Protein 6RRR (pdb70)

Structure (mmCIF, N/CA/C/O backbone):
data_6RRR
#
_entry.id   6RRR
#
_cell.length_a   44.162
_cell.length_b   112.616
_cell.length_c   100.265
_cell.angle_alpha   90.000
_cell.angle_beta   92.710
_cell.angle_gamma   90.000
#
_symmetry.space_group_name_H-M   'P 1 21 1'
#
loop_
_entity.id
_entity.type
_entity.pdbx_description
1 polymer PvdP
2 non-polymer GLYCEROL
3 water water
#
loop_
_atom_site.group_PDB
_atom_site.id
_atom_site.type_symbol
_atom_site.label_atom_id
_atom_site.label_alt_id
_atom_site.label_comp_id
_atom_site.label_asym_id
_atom_site.label_entity_id
_atom_site.label_seq_id
_atom_site.pdbx_PDB_ins_code
_atom_site.Cartn_x
_atom_site.Cartn_y
_atom_site.Cartn_z
_atom_site.occupancy
_atom_site.B_iso_or_equiv
_atom_site.auth_seq_id
_atom_site.auth_comp_id
_atom_site.auth_asym_id
_atom_site.auth_atom_id
_atom_site.pdbx_PDB_model_num
ATOM 1 N N . PRO A 1 36 ? 12.115 -48.121 -4.141 1.00 63.29 36 PRO A N 1
ATOM 2 C CA . PRO A 1 36 ? 11.591 -47.063 -5.046 1.00 65.95 36 PRO A CA 1
ATOM 3 C C . PRO A 1 36 ? 10.545 -46.175 -4.337 1.00 63.41 36 PRO A C 1
ATOM 4 O O . PRO A 1 36 ? 9.624 -46.721 -3.759 1.00 74.70 36 PRO A O 1
ATOM 8 N N . GLN A 1 37 ? 10.721 -44.848 -4.368 1.00 51.23 37 GLN A N 1
ATOM 9 C CA . GLN A 1 37 ? 9.834 -43.872 -3.673 1.00 44.37 37 GLN A CA 1
ATOM 10 C C . GLN A 1 37 ? 8.764 -43.377 -4.644 1.00 42.87 37 GLN A C 1
ATOM 11 O O . GLN A 1 37 ? 9.109 -43.096 -5.776 1.00 38.79 37 GLN A O 1
ATOM 17 N N . THR A 1 38 ? 7.515 -43.246 -4.188 1.00 40.94 38 THR A N 1
ATOM 18 C CA . THR A 1 38 ? 6.418 -42.625 -4.972 1.00 36.56 38 THR A CA 1
ATOM 19 C C . THR A 1 38 ? 6.625 -41.114 -4.970 1.00 39.41 38 THR A C 1
ATOM 20 O O . THR A 1 38 ? 7.313 -40.576 -4.106 1.00 38.65 38 THR A O 1
ATOM 24 N N . PRO A 1 39 ? 6.004 -40.366 -5.905 1.00 38.18 39 PRO A N 1
ATOM 25 C CA . PRO A 1 39 ? 6.163 -38.911 -5.923 1.00 34.77 39 PRO A CA 1
ATOM 26 C C . PRO A 1 39 ? 5.679 -38.229 -4.628 1.00 34.69 39 PRO A C 1
ATOM 27 O O . PRO A 1 39 ? 4.727 -38.698 -4.000 1.00 32.33 39 PRO A O 1
ATOM 31 N N . ASP A 1 40 ? 6.290 -37.098 -4.292 1.00 33.79 40 ASP A N 1
ATOM 32 C CA . ASP A 1 40 ? 5.986 -36.323 -3.059 1.00 35.87 40 ASP A CA 1
ATOM 33 C C . ASP A 1 40 ? 4.848 -35.329 -3.338 1.00 36.47 40 ASP A C 1
ATOM 34 O O . ASP A 1 40 ? 4.186 -34.876 -2.371 1.00 30.78 40 ASP A O 1
ATOM 39 N N . GLU A 1 41 ? 4.574 -35.060 -4.617 1.00 34.16 41 GLU A N 1
ATOM 40 C CA . GLU A 1 41 ? 3.662 -33.983 -5.047 1.00 34.62 41 GLU A CA 1
ATOM 41 C C . GLU A 1 41 ? 3.307 -34.175 -6.529 1.00 33.24 41 GLU A C 1
ATOM 42 O O . GLU A 1 41 ? 4.088 -34.789 -7.258 1.00 31.06 41 GLU A O 1
ATOM 48 N N . ALA A 1 42 ? 2.182 -33.626 -6.968 1.00 29.78 42 ALA A N 1
ATOM 49 C CA . ALA A 1 42 ? 1.870 -33.562 -8.407 1.00 30.02 42 ALA A CA 1
ATOM 50 C C . ALA A 1 42 ? 2.512 -32.315 -9.006 1.00 28.15 42 ALA A C 1
ATOM 51 O O . ALA A 1 42 ? 2.799 -31.353 -8.295 1.00 31.26 42 ALA A O 1
ATOM 53 N N . SER A 1 43 ? 2.694 -32.356 -10.307 1.00 28.78 43 SER A N 1
ATOM 54 C CA . SER A 1 43 ? 3.140 -31.228 -11.143 1.00 27.75 43 SER A CA 1
ATOM 55 C C . SER A 1 43 ? 2.362 -31.265 -12.448 1.00 24.67 43 SER A C 1
ATOM 56 O O . SER A 1 43 ? 1.885 -32.330 -12.844 1.00 24.23 43 SER A O 1
ATOM 59 N N . LEU A 1 44 ? 2.227 -30.107 -13.063 1.00 25.40 44 LEU A N 1
ATOM 60 C CA . LEU A 1 44 ? 1.510 -29.971 -14.333 1.00 25.64 44 LEU A CA 1
ATOM 61 C C . LEU A 1 44 ? 2.150 -30.926 -15.346 1.00 25.46 44 LEU A C 1
ATOM 62 O O . LEU A 1 44 ? 3.341 -30.775 -15.664 1.00 28.01 44 LEU A O 1
ATOM 67 N N . ASP A 1 45 ? 1.377 -31.882 -15.845 1.00 25.97 45 ASP A N 1
ATOM 68 C CA . ASP A 1 45 ? 1.882 -33.012 -16.674 1.00 28.74 45 ASP A CA 1
ATOM 69 C C . ASP A 1 45 ? 1.286 -32.902 -18.082 1.00 27.04 45 ASP A C 1
ATOM 70 O O . ASP A 1 45 ? 0.542 -33.817 -18.470 1.00 27.96 45 ASP A O 1
ATOM 75 N N . LEU A 1 46 ? 1.591 -31.835 -18.819 1.00 26.10 46 LEU A N 1
ATOM 76 C CA . LEU A 1 46 ? 1.144 -31.662 -20.223 1.00 27.02 46 LEU A CA 1
ATOM 77 C C . LEU A 1 46 ? 1.634 -32.811 -21.102 1.00 27.93 46 LEU A C 1
ATOM 78 O O . LEU A 1 46 ? 2.763 -33.283 -20.947 1.00 23.46 46 LEU A O 1
ATOM 83 N N . ALA A 1 47 ? 0.833 -33.195 -22.080 1.00 26.73 47 ALA A N 1
ATOM 84 C CA . ALA A 1 47 ? 1.228 -34.254 -23.033 1.00 27.44 47 ALA A CA 1
ATOM 85 C C . ALA A 1 47 ? 2.527 -33.827 -23.719 1.00 26.56 47 ALA A C 1
ATOM 86 O O . ALA A 1 47 ? 2.619 -32.695 -24.103 1.00 29.58 47 ALA A O 1
ATOM 88 N N . ALA A 1 48 ? 3.513 -34.703 -23.818 1.00 29.05 48 ALA A N 1
ATOM 89 C CA . ALA A 1 48 ? 4.739 -34.478 -24.624 1.00 31.95 48 ALA A CA 1
ATOM 90 C C . ALA A 1 48 ? 4.385 -34.872 -26.061 1.00 31.49 48 ALA A C 1
ATOM 91 O O . ALA A 1 48 ? 3.215 -35.196 -26.301 1.00 28.35 48 ALA A O 1
ATOM 93 N N . THR A 1 49 ? 5.344 -34.854 -26.972 1.00 31.22 49 THR A N 1
ATOM 94 C CA . THR A 1 49 ? 5.078 -34.982 -28.424 1.00 33.05 49 THR A CA 1
ATOM 95 C C . THR A 1 49 ? 4.287 -36.257 -28.713 1.00 32.55 49 THR A C 1
ATOM 96 O O . THR A 1 49 ? 3.326 -36.168 -29.502 1.00 31.55 49 THR A O 1
ATOM 100 N N . ASP A 1 50 ? 4.658 -37.392 -28.100 1.00 32.88 50 ASP A N 1
ATOM 101 C CA . ASP A 1 50 ? 4.032 -38.706 -28.405 1.00 33.72 50 ASP A CA 1
ATOM 102 C C . ASP A 1 50 ? 2.556 -38.708 -27.978 1.00 31.59 50 ASP A C 1
ATOM 103 O O . ASP A 1 50 ? 1.735 -39.209 -28.755 1.00 29.38 50 ASP A O 1
ATOM 108 N N . GLY A 1 51 ? 2.219 -38.152 -26.809 1.00 27.20 51 GLY A N 1
ATOM 109 C CA . GLY A 1 51 ? 0.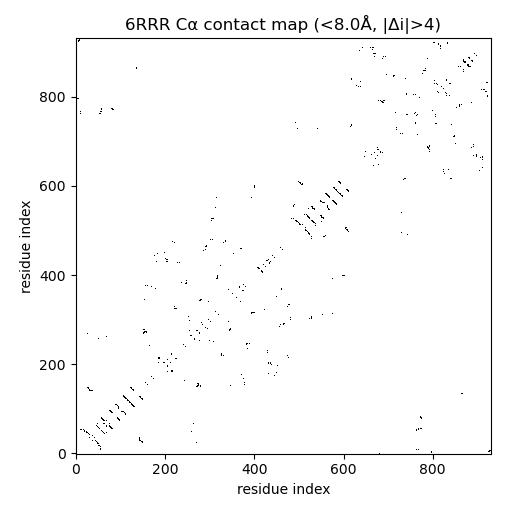825 -38.101 -26.323 1.00 25.82 51 GLY A CA 1
ATOM 110 C C . GLY A 1 51 ? 0.008 -37.129 -27.142 1.00 24.39 51 GLY A C 1
ATOM 111 O O . GLY A 1 51 ? -1.163 -37.391 -27.386 1.00 25.66 51 GLY A O 1
ATOM 112 N N . ILE A 1 52 ? 0.605 -36.020 -27.561 1.00 25.75 52 ILE A N 1
ATOM 113 C CA . ILE A 1 52 ? -0.061 -35.016 -28.450 1.00 24.40 52 ILE A CA 1
ATOM 114 C C . ILE A 1 52 ? -0.461 -35.712 -29.758 1.00 25.64 52 ILE A C 1
ATOM 115 O O . ILE A 1 52 ? -1.620 -35.598 -30.211 1.00 25.03 52 ILE A O 1
ATOM 120 N N . ARG A 1 53 ? 0.461 -36.455 -30.340 1.00 26.20 53 ARG A N 1
ATOM 121 C CA . ARG A 1 53 ? 0.224 -37.087 -31.652 1.00 27.49 53 ARG A CA 1
ATOM 122 C C . ARG A 1 53 ? -0.775 -38.211 -31.460 1.00 29.23 53 ARG A C 1
ATOM 123 O O . ARG A 1 53 ? -1.647 -38.370 -32.330 1.00 28.00 53 ARG A O 1
ATOM 131 N N . LEU A 1 54 ? -0.691 -38.923 -30.340 1.00 27.51 54 LEU A N 1
ATOM 132 C CA . LEU A 1 54 ? -1.698 -39.970 -30.085 1.00 29.57 54 LEU A CA 1
ATOM 133 C C . LEU A 1 54 ? -3.094 -39.337 -29.951 1.00 27.77 54 LEU A C 1
ATOM 134 O O . LEU A 1 54 ? -4.088 -39.881 -30.530 1.00 28.87 54 LEU A O 1
ATOM 139 N N . GLY A 1 55 ? -3.205 -38.228 -29.229 1.00 26.18 55 GLY A N 1
ATOM 140 C CA . GLY A 1 55 ? -4.507 -37.549 -29.054 1.00 28.09 55 GLY A CA 1
ATOM 141 C C . GLY A 1 55 ? -5.054 -37.061 -30.393 1.00 26.15 55 GLY A C 1
ATOM 142 O O . GLY A 1 55 ? -6.270 -37.170 -30.651 1.00 27.39 55 GLY A O 1
ATOM 143 N N . ASP A 1 56 ? -4.175 -36.554 -31.245 1.00 24.54 56 ASP A N 1
ATOM 144 C CA . ASP A 1 56 ? -4.541 -36.175 -32.636 1.00 28.48 56 ASP A CA 1
ATOM 145 C C . ASP A 1 56 ? -5.007 -37.419 -33.414 1.00 28.59 56 ASP A C 1
ATOM 146 O O . ASP A 1 56 ? -5.938 -37.287 -34.170 1.00 27.63 56 ASP A O 1
ATOM 151 N N . ARG A 1 57 ? -4.425 -38.609 -33.214 1.00 29.81 57 ARG A N 1
ATOM 152 C CA . ARG A 1 57 ? -4.896 -39.801 -33.963 1.00 29.45 57 ARG A CA 1
ATOM 153 C C . ARG A 1 57 ? -6.284 -40.168 -33.438 1.00 30.51 57 ARG A C 1
ATOM 154 O O . ARG A 1 57 ? -7.109 -40.515 -34.261 1.00 28.97 57 ARG A O 1
ATOM 162 N N . LEU A 1 58 ? -6.564 -39.986 -32.146 1.00 27.43 58 LEU A N 1
ATOM 163 C CA . LEU A 1 58 ? -7.859 -40.417 -31.569 1.00 28.16 58 LEU A CA 1
ATOM 164 C C . LEU A 1 58 ? -8.965 -39.411 -31.909 1.00 26.36 58 LEU A C 1
ATOM 165 O O . LEU A 1 58 ? -10.091 -39.843 -32.183 1.00 25.74 58 LEU A O 1
ATOM 170 N N . ARG A 1 59 ? -8.665 -38.111 -31.860 1.00 25.89 59 ARG A N 1
ATOM 171 C CA . ARG A 1 59 ? -9.660 -37.008 -31.944 1.00 24.90 59 ARG A CA 1
ATOM 172 C C . ARG A 1 59 ? -10.505 -37.072 -33.218 1.00 25.51 59 ARG A C 1
ATOM 173 O O . ARG A 1 59 ? -9.954 -37.005 -34.332 1.00 22.69 59 ARG A O 1
ATOM 181 N N . GLY A 1 60 ? -11.825 -37.117 -33.044 1.00 24.01 60 GLY A N 1
ATOM 182 C CA . GLY A 1 60 ? -12.782 -36.968 -34.146 1.00 23.84 60 GLY A CA 1
ATOM 183 C C . GLY A 1 60 ? -13.816 -38.059 -34.115 1.00 25.38 60 GLY A C 1
ATOM 184 O O . GLY A 1 60 ? -14.085 -38.594 -33.014 1.00 24.38 60 GLY A O 1
ATOM 185 N N . LEU A 1 61 ? -14.393 -38.360 -35.278 1.00 25.32 61 LEU A N 1
ATOM 186 C CA . LEU A 1 61 ? -15.570 -39.256 -35.376 1.00 25.18 61 LEU A CA 1
ATOM 187 C C . LEU A 1 61 ? -15.166 -40.553 -36.080 1.00 25.00 61 LEU A C 1
ATOM 188 O O . LEU A 1 61 ? -14.464 -40.517 -37.112 1.00 24.99 61 LEU A O 1
ATOM 193 N N . TRP A 1 62 ? -15.593 -41.660 -35.497 1.00 25.09 62 TRP A N 1
ATOM 194 C CA . TRP A 1 62 ? -15.277 -43.037 -35.939 1.00 22.99 62 TRP A CA 1
ATOM 195 C C . TRP A 1 62 ? -16.560 -43.806 -36.218 1.00 25.52 62 TRP A C 1
ATOM 196 O O . TRP A 1 62 ? -17.489 -43.756 -35.358 1.00 23.01 62 TRP A O 1
ATOM 207 N N . ASP A 1 63 ? -16.558 -44.603 -37.290 1.00 24.83 63 ASP A N 1
ATOM 208 C CA . ASP A 1 63 ? -17.631 -45.600 -37.552 1.00 24.78 63 ASP A CA 1
ATOM 209 C C . ASP A 1 63 ? -17.300 -46.879 -36.803 1.00 24.15 63 ASP A C 1
ATOM 210 O O . ASP A 1 63 ? -16.151 -47.306 -36.858 1.00 24.96 63 ASP A O 1
ATOM 215 N N . LEU A 1 64 ? -18.227 -47.397 -36.019 1.00 24.70 64 LEU A N 1
ATOM 216 C CA . LEU A 1 64 ? -17.884 -48.497 -35.077 1.00 25.23 64 LEU A CA 1
ATOM 217 C C . LEU A 1 64 ? -18.836 -49.675 -35.288 1.00 23.66 64 LEU A C 1
ATOM 218 O O . LEU A 1 64 ? -20.050 -49.433 -35.438 1.00 21.77 64 LEU A O 1
ATOM 223 N N . ARG A 1 65 ? -18.308 -50.894 -35.215 1.00 22.46 65 ARG A N 1
ATOM 224 C CA . ARG A 1 65 ? -19.159 -52.112 -35.162 1.00 24.50 65 ARG A CA 1
ATOM 225 C C . ARG A 1 65 ? -18.693 -53.013 -34.015 1.00 21.73 65 ARG A C 1
ATOM 226 O O . ARG A 1 65 ? -17.493 -53.088 -33.724 1.00 20.73 65 ARG A O 1
ATOM 234 N N . LEU A 1 66 ? -19.641 -53.645 -33.351 1.00 22.32 66 LEU A N 1
ATOM 235 C CA . LEU A 1 66 ? -19.348 -54.670 -32.330 1.00 25.34 66 LEU A CA 1
ATOM 236 C C . LEU A 1 66 ? -19.248 -56.012 -33.044 1.00 25.49 66 LEU A C 1
ATOM 237 O O . LEU A 1 66 ? -19.859 -56.173 -34.090 1.00 24.31 66 LEU A O 1
ATOM 242 N N . VAL A 1 67 ? -18.423 -56.907 -32.524 1.00 26.57 67 VAL A N 1
ATOM 243 C CA . VAL A 1 67 ? -18.183 -58.227 -33.149 1.00 28.93 67 VAL A CA 1
ATOM 244 C C . VAL A 1 67 ? -17.813 -59.228 -32.051 1.00 28.52 67 VAL A C 1
ATOM 245 O O . VAL A 1 67 ? -17.423 -58.812 -30.921 1.00 25.15 67 VAL A O 1
ATOM 249 N N . GLY A 1 68 ? -18.050 -60.501 -32.343 1.00 27.31 68 GLY A N 1
ATOM 250 C CA . GLY A 1 68 ? -17.898 -61.608 -31.393 1.00 28.32 68 GLY A CA 1
ATOM 251 C C . GLY A 1 68 ? -19.248 -62.138 -30.947 1.00 30.12 68 GLY A C 1
ATOM 252 O O . GLY A 1 68 ? -20.295 -61.434 -31.061 1.00 29.46 68 GLY A O 1
ATOM 253 N N . GLY A 1 69 ? -19.244 -63.356 -30.417 1.00 34.21 69 GLY A N 1
ATOM 254 C CA . GLY A 1 69 ? -20.487 -64.065 -30.066 1.00 33.20 69 GLY A CA 1
ATOM 255 C C . GLY A 1 69 ? -21.208 -63.463 -28.885 1.00 32.65 69 GLY A C 1
ATOM 256 O O . GLY A 1 69 ? -22.382 -63.738 -28.776 1.00 39.25 69 GLY A O 1
ATOM 257 N N . ASP A 1 70 ? -20.566 -62.648 -28.032 1.00 36.98 70 ASP A N 1
ATOM 258 C CA . ASP A 1 70 ? -21.238 -62.021 -26.849 1.00 36.47 70 ASP A CA 1
ATOM 259 C C . ASP A 1 70 ? -21.256 -60.491 -26.934 1.00 33.22 70 ASP A C 1
ATOM 260 O O . ASP A 1 70 ? -21.443 -59.849 -25.909 1.00 34.46 70 ASP A O 1
ATOM 265 N N . ALA A 1 71 ? -21.064 -59.909 -28.101 1.00 35.61 71 ALA A N 1
ATOM 266 C CA . ALA A 1 71 ? -20.960 -58.442 -28.273 1.00 34.26 71 ALA A CA 1
ATOM 267 C C . ALA A 1 71 ? -22.357 -57.821 -28.431 1.00 36.47 71 ALA A C 1
ATOM 268 O O . ALA A 1 71 ? -22.964 -57.937 -29.498 1.00 39.89 71 ALA A O 1
ATOM 270 N N . GLU A 1 72 ? -22.828 -57.149 -27.390 1.00 34.89 72 GLU A N 1
ATOM 271 C CA . GLU A 1 72 ? -24.093 -56.394 -27.375 1.00 38.90 72 GLU A CA 1
ATOM 272 C C . GLU A 1 72 ? -23.955 -55.226 -26.377 1.00 35.40 72 GLU A C 1
ATOM 273 O O . GLU A 1 72 ? -23.473 -55.439 -25.246 1.00 31.85 72 GLU A O 1
ATOM 279 N N . LEU A 1 73 ? -24.335 -54.022 -26.801 1.00 31.82 73 LEU A N 1
ATOM 280 C CA . LEU A 1 73 ? -24.607 -52.895 -25.876 1.00 34.91 73 LEU A CA 1
ATOM 281 C C . LEU A 1 73 ? -26.116 -52.710 -25.799 1.00 36.93 73 LEU A C 1
ATOM 282 O O . LEU A 1 73 ? -26.789 -52.696 -26.818 1.00 33.94 73 LEU A O 1
ATOM 287 N N . PRO A 1 74 ? -26.700 -52.625 -24.590 1.00 44.10 74 PRO A N 1
ATOM 288 C CA . PRO A 1 74 ? -28.154 -52.552 -24.464 1.00 45.42 74 PRO A CA 1
ATOM 289 C C . PRO A 1 74 ? -28.734 -51.335 -25.195 1.00 42.43 74 PRO A C 1
ATOM 290 O O . PRO A 1 74 ? -28.156 -50.248 -25.081 1.00 43.70 74 PRO A O 1
ATOM 294 N N . GLY A 1 75 ? -29.795 -51.566 -25.980 1.00 39.37 75 GLY A N 1
ATOM 295 C CA . GLY A 1 75 ? -30.549 -50.516 -26.690 1.00 36.57 75 GLY A CA 1
ATOM 296 C C . GLY A 1 75 ? -29.886 -50.103 -27.992 1.00 36.10 75 GLY A C 1
ATOM 297 O O . GLY A 1 75 ? -30.385 -49.150 -28.622 1.00 34.96 75 GLY A O 1
ATOM 298 N N . LEU A 1 76 ? -28.767 -50.718 -28.377 1.00 29.96 76 LEU A N 1
ATOM 299 C CA . LEU A 1 76 ? -28.039 -50.266 -29.592 1.00 30.32 76 LEU A CA 1
ATOM 300 C C . LEU A 1 76 ? -28.009 -51.421 -30.564 1.00 28.76 76 LEU A C 1
ATOM 301 O O . LEU A 1 76 ? -27.927 -52.570 -30.150 1.00 27.06 76 LEU A O 1
ATOM 306 N N . PRO A 1 77 ? -27.907 -51.132 -31.864 1.00 27.50 77 PRO A N 1
ATOM 307 C CA . PRO A 1 77 ? -27.535 -52.166 -32.819 1.00 29.55 77 PRO A CA 1
ATOM 308 C C . PRO A 1 77 ? -26.055 -52.563 -32.679 1.00 32.17 77 PRO A C 1
ATOM 309 O O . PRO A 1 77 ? -25.283 -52.012 -31.907 1.00 28.80 77 PRO A O 1
ATOM 313 N N . ARG A 1 78 ? -25.694 -53.559 -33.456 1.00 28.19 78 ARG A N 1
ATOM 314 C CA . ARG A 1 78 ? -24.365 -54.186 -33.447 1.00 33.50 78 ARG A CA 1
ATOM 315 C C . ARG A 1 78 ? -23.474 -53.357 -34.374 1.00 28.26 78 ARG A C 1
ATOM 316 O O . ARG A 1 78 ? -22.296 -53.115 -34.049 1.00 28.34 78 ARG A O 1
ATOM 324 N N . GLU A 1 79 ? -24.029 -52.905 -35.488 1.00 26.11 79 GLU A N 1
ATOM 325 C CA . GLU A 1 79 ? -23.250 -52.225 -36.545 1.00 29.42 79 GLU A CA 1
ATOM 326 C C . GLU A 1 79 ? -23.858 -50.848 -36.762 1.00 26.43 79 GLU A C 1
ATOM 327 O O . GLU A 1 79 ? -24.950 -50.599 -36.241 1.00 28.49 79 GLU A O 1
ATOM 333 N N . GLY A 1 80 ? -23.146 -49.984 -37.470 1.00 22.92 80 GLY A N 1
ATOM 334 C CA . GLY A 1 80 ? -23.624 -48.618 -37.715 1.00 24.64 80 GLY A CA 1
ATOM 335 C C . GLY A 1 80 ? -23.643 -47.775 -36.454 1.00 24.41 80 GLY A C 1
ATOM 336 O O . GLY A 1 80 ? -24.455 -46.841 -36.374 1.00 23.78 80 GLY A O 1
ATOM 337 N N . LEU A 1 81 ? -22.792 -48.092 -35.487 1.00 22.94 81 LEU A N 1
ATOM 338 C CA . LEU A 1 81 ? -22.538 -47.194 -34.346 1.00 24.49 81 LEU A CA 1
ATOM 339 C C . LEU A 1 81 ? -21.491 -46.158 -34.712 1.00 23.48 81 LEU A C 1
ATOM 340 O O . LEU A 1 81 ? -20.816 -46.311 -35.731 1.00 25.74 81 LEU A O 1
ATOM 345 N N . GLN A 1 82 ? -21.321 -45.174 -33.844 1.00 25.62 82 GLN A N 1
ATOM 346 C CA . GLN A 1 82 ? -20.204 -44.205 -33.955 1.00 25.50 82 GLN A CA 1
ATOM 347 C C . GLN A 1 82 ? -19.601 -43.945 -32.577 1.00 25.55 82 GLN A C 1
ATOM 348 O O . GLN A 1 82 ? -20.295 -44.077 -31.564 1.00 23.07 82 GLN A O 1
ATOM 354 N N . LEU A 1 83 ? -18.310 -43.661 -32.592 1.00 24.34 83 LEU A N 1
ATOM 355 C CA . LEU A 1 83 ? -17.490 -43.269 -31.431 1.00 23.72 83 LEU A CA 1
ATOM 356 C C . LEU A 1 83 ? -16.931 -41.877 -31.725 1.00 22.46 83 LEU A C 1
ATOM 357 O O . LEU A 1 83 ? -16.233 -41.672 -32.754 1.00 22.19 83 LEU A O 1
ATOM 362 N N . VAL A 1 84 ? -17.277 -40.917 -30.893 1.00 22.43 84 VAL A N 1
ATOM 363 C CA . VAL A 1 84 ? -16.632 -39.577 -31.000 1.00 21.35 84 VAL A CA 1
ATOM 364 C C . VAL A 1 84 ? -15.641 -39.465 -29.848 1.00 23.03 84 VAL A C 1
ATOM 365 O O . VAL A 1 84 ? -16.046 -39.763 -28.709 1.00 22.81 84 VAL A O 1
ATOM 369 N N . LEU A 1 85 ? -14.374 -39.150 -30.146 1.00 23.39 85 LEU A N 1
ATOM 370 C CA . LEU A 1 85 ? -13.317 -38.980 -29.114 1.00 23.36 85 LEU A CA 1
ATOM 371 C C . LEU A 1 85 ? -12.752 -37.564 -29.138 1.00 24.28 85 LEU A C 1
ATOM 372 O O . LEU A 1 85 ? -12.664 -36.982 -30.231 1.00 23.37 85 LEU A O 1
ATOM 377 N N . ASP A 1 86 ? -12.434 -37.011 -27.970 1.00 22.78 86 ASP A N 1
ATOM 378 C CA . ASP A 1 86 ? -11.703 -35.726 -27.889 1.00 21.93 86 ASP A CA 1
ATOM 379 C C . ASP A 1 86 ? -10.593 -35.863 -26.855 1.00 22.25 86 ASP A C 1
ATOM 380 O O . ASP A 1 86 ? -10.790 -36.505 -25.798 1.00 23.58 86 ASP A O 1
ATOM 385 N N . VAL A 1 87 ? -9.448 -35.293 -27.189 1.00 24.17 87 VAL A N 1
ATOM 386 C CA . VAL A 1 87 ? -8.337 -35.012 -26.244 1.00 23.09 87 VAL A CA 1
ATOM 387 C C . VAL A 1 87 ? -8.002 -33.531 -26.386 1.00 23.17 87 VAL A C 1
ATOM 388 O O . VAL A 1 87 ? -7.945 -33.036 -27.527 1.00 22.99 87 VAL A O 1
ATOM 392 N N . ALA A 1 88 ? -7.789 -32.833 -25.279 1.00 22.18 88 ALA A N 1
ATOM 393 C CA . ALA A 1 88 ? -7.375 -31.418 -25.346 1.00 22.54 88 ALA A CA 1
ATOM 394 C C . ALA A 1 88 ? -6.016 -31.350 -26.044 1.00 22.86 88 ALA A C 1
ATOM 395 O O . ALA A 1 88 ? -5.293 -32.345 -26.139 1.00 23.20 88 ALA A O 1
ATOM 397 N N . PRO A 1 89 ? -5.629 -30.191 -26.587 1.00 23.49 89 PRO A N 1
ATOM 398 C CA . PRO A 1 89 ? -4.398 -30.088 -27.377 1.00 26.01 89 PRO A CA 1
ATOM 399 C C . PRO A 1 89 ? -3.151 -30.631 -26.670 1.00 25.24 89 PRO A C 1
ATOM 400 O O . PRO A 1 89 ? -2.378 -31.211 -27.367 1.00 26.40 89 PRO A O 1
ATOM 404 N N . LYS A 1 90 ? -3.024 -30.464 -25.349 1.00 24.90 90 LYS A N 1
ATOM 405 C CA . LYS A 1 90 ? -1.937 -31.104 -24.541 1.00 28.34 90 LYS A CA 1
ATOM 406 C C . LYS A 1 90 ? -2.545 -31.908 -23.400 1.00 26.27 90 LYS A C 1
ATOM 407 O O . LYS A 1 90 ? -1.921 -32.059 -22.341 1.00 25.01 90 LYS A O 1
ATOM 413 N N . GLY A 1 91 ? -3.743 -32.395 -23.636 1.00 24.17 91 GLY A N 1
ATOM 414 C CA . GLY A 1 91 ? -4.499 -33.133 -22.628 1.00 27.35 91 GLY A CA 1
ATOM 415 C C . GLY A 1 91 ? -4.009 -34.552 -22.577 1.00 25.58 91 GLY A C 1
ATOM 416 O O . GLY A 1 91 ? -3.384 -35.024 -23.509 1.00 23.32 91 GLY A O 1
ATOM 417 N N . ARG A 1 92 ? -4.196 -35.177 -21.446 1.00 25.15 92 ARG A N 1
ATOM 418 C CA . ARG A 1 92 ? -3.876 -36.591 -21.288 1.00 25.13 92 ARG A CA 1
ATOM 419 C C . ARG A 1 92 ? -5.159 -37.341 -20.979 1.00 24.09 92 ARG A C 1
ATOM 420 O O . ARG A 1 92 ? -5.111 -38.596 -20.967 1.00 27.27 92 ARG A O 1
ATOM 428 N N . GLY A 1 93 ? -6.245 -36.628 -20.711 1.00 23.03 93 GLY A N 1
ATOM 429 C CA . GLY A 1 93 ? -7.544 -37.289 -20.543 1.00 24.51 93 GLY A CA 1
ATOM 430 C C . GLY A 1 93 ? -8.176 -37.581 -21.886 1.00 24.66 93 GLY A C 1
ATOM 431 O O . GLY A 1 93 ? -7.953 -36.814 -22.847 1.00 25.72 93 GLY A O 1
ATOM 432 N N . LEU A 1 94 ? -8.971 -38.643 -21.945 1.00 24.04 94 LEU A N 1
ATOM 433 C CA . LEU A 1 94 ? -9.700 -39.032 -23.169 1.00 23.89 94 LEU A CA 1
ATOM 434 C C . LEU A 1 94 ? -11.185 -39.011 -22.847 1.00 22.91 94 LEU A C 1
ATOM 435 O O . LEU A 1 94 ? -11.593 -39.684 -21.882 1.00 22.69 94 LEU A O 1
ATOM 440 N N . ILE A 1 95 ? -11.956 -38.256 -23.611 1.00 21.98 95 ILE A N 1
ATOM 441 C CA . ILE A 1 95 ? -13.427 -38.243 -23.404 1.00 23.39 95 ILE A CA 1
ATOM 442 C C . ILE A 1 95 ? -14.125 -38.607 -24.718 1.00 25.15 95 ILE A C 1
ATOM 443 O O . ILE A 1 95 ? -13.479 -38.634 -25.796 1.00 23.74 95 ILE A O 1
ATOM 448 N N . GLY A 1 96 ? -15.421 -38.859 -24.638 1.00 23.38 96 GLY A N 1
ATOM 449 C CA . GLY A 1 96 ? -16.136 -39.229 -25.848 1.00 24.61 96 GLY A CA 1
ATOM 450 C C . GLY A 1 96 ? -17.489 -39.815 -25.552 1.00 25.96 96 GLY A C 1
ATOM 451 O O . GLY A 1 96 ? -17.893 -39.825 -24.401 1.00 21.98 96 GLY A O 1
ATOM 452 N N . TYR A 1 97 ? -18.140 -40.273 -26.608 1.00 22.87 97 TYR A N 1
ATOM 453 C CA . TYR A 1 97 ? -19.511 -40.810 -26.572 1.00 23.29 97 TYR A CA 1
ATOM 454 C C . TYR A 1 97 ? -19.601 -41.873 -27.650 1.00 22.24 97 TYR A C 1
ATOM 455 O O . TYR A 1 97 ? -18.842 -41.851 -28.624 1.00 22.79 97 TYR A O 1
ATOM 464 N N . LEU A 1 98 ? -20.434 -42.851 -27.366 1.00 24.92 98 LEU A N 1
ATOM 465 C CA . LEU A 1 98 ? -20.681 -44.018 -28.235 1.00 25.29 98 LEU A CA 1
ATOM 466 C C . LEU A 1 98 ? -22.203 -44.180 -28.322 1.00 26.10 98 LEU A C 1
ATOM 467 O O . LEU A 1 98 ? -22.873 -44.343 -27.279 1.00 26.77 98 LEU A O 1
ATOM 472 N N . ASP A 1 99 ? -22.737 -43.988 -29.508 1.00 25.46 99 ASP A N 1
ATOM 473 C CA . ASP A 1 99 ? -24.181 -44.160 -29.765 1.00 26.36 99 ASP A CA 1
ATOM 474 C C . ASP A 1 99 ? -24.372 -44.307 -31.275 1.00 26.43 99 ASP A C 1
ATOM 475 O O . ASP A 1 99 ? -23.352 -44.373 -32.039 1.00 24.34 99 ASP A O 1
ATOM 480 N N . THR A 1 100 ? -25.620 -44.318 -31.731 1.00 26.56 100 THR A N 1
ATOM 481 C CA . THR A 1 100 ? -25.902 -44.219 -33.187 1.00 31.37 100 THR A CA 1
ATOM 482 C C . THR A 1 100 ? -25.498 -42.831 -33.673 1.00 30.98 100 THR A C 1
ATOM 483 O O . THR A 1 100 ? -25.431 -41.876 -32.893 1.00 30.83 100 THR A O 1
ATOM 487 N N . PRO A 1 101 ? -25.197 -42.689 -34.982 1.00 32.21 101 PRO A N 1
ATOM 488 C CA . PRO A 1 101 ? -24.854 -41.387 -35.553 1.00 31.49 101 PRO A CA 1
ATOM 489 C C . PRO A 1 101 ? -25.884 -40.311 -35.210 1.00 31.52 101 PRO A C 1
ATOM 490 O O . PRO A 1 101 ? -25.493 -39.201 -34.833 1.00 32.68 101 PRO A O 1
ATOM 494 N N . GLU A 1 102 ? -27.165 -40.649 -35.297 1.00 30.07 102 GLU A N 1
ATOM 495 C CA . GLU A 1 102 ? -28.229 -39.646 -35.067 1.00 33.33 102 GLU A CA 1
ATOM 496 C C . GLU A 1 102 ? -28.182 -39.267 -33.582 1.00 30.48 102 GLU A C 1
ATOM 497 O O . GLU A 1 102 ? -28.317 -38.084 -33.286 1.00 29.21 102 GLU A O 1
ATOM 503 N N . ARG A 1 103 ? -27.949 -40.215 -32.667 1.00 31.82 103 ARG A N 1
ATOM 504 C CA . ARG A 1 103 ? -27.977 -39.901 -31.219 1.00 31.93 103 ARG A CA 1
ATOM 505 C C . ARG A 1 103 ? -26.734 -39.064 -30.882 1.00 29.21 103 ARG A C 1
ATOM 506 O O . ARG A 1 103 ? -26.828 -38.219 -29.987 1.00 29.99 103 ARG A O 1
ATOM 514 N N . LEU A 1 104 ? -25.619 -39.217 -31.586 1.00 27.19 104 LEU A N 1
ATOM 515 C CA . LEU A 1 104 ? -24.422 -38.394 -31.247 1.00 28.33 104 LEU A CA 1
ATOM 516 C C . LEU A 1 104 ? -24.668 -36.927 -31.630 1.00 28.84 104 LEU A C 1
ATOM 517 O O . LEU A 1 104 ? -24.093 -36.061 -30.991 1.00 29.50 104 LEU A O 1
ATOM 522 N N . LEU A 1 105 ? -25.544 -36.665 -32.593 1.00 29.70 105 LEU A N 1
ATOM 523 C CA . LEU A 1 105 ? -25.900 -35.296 -33.034 1.00 29.57 105 LEU A CA 1
ATOM 524 C C . LEU A 1 105 ? -27.120 -34.782 -32.264 1.00 30.75 105 LEU A C 1
ATOM 525 O O . LEU A 1 105 ? -27.477 -33.642 -32.473 1.00 35.46 105 LEU A O 1
ATOM 530 N N . ALA A 1 106 ? -27.722 -35.551 -31.361 1.00 33.05 106 ALA A N 1
ATOM 531 C CA . ALA A 1 106 ? -28.991 -35.157 -30.705 1.00 32.14 106 ALA A CA 1
ATOM 532 C C . ALA A 1 106 ? -28.743 -34.390 -29.391 1.00 35.98 106 ALA A C 1
ATOM 533 O O . ALA A 1 106 ? -27.657 -34.484 -28.774 1.00 33.85 106 ALA A O 1
ATOM 535 N N . ALA A 1 107 ? -29.766 -33.672 -28.947 1.00 37.56 107 ALA A N 1
ATOM 536 C CA . ALA A 1 107 ? -29.692 -32.763 -27.789 1.00 39.61 107 ALA A CA 1
ATOM 537 C C . ALA A 1 107 ? -29.487 -33.579 -26.515 1.00 36.16 107 ALA A C 1
ATOM 538 O O . ALA A 1 107 ? -28.674 -33.156 -25.696 1.00 38.43 107 ALA A O 1
ATOM 540 N N . GLU A 1 108 ? -30.156 -34.724 -26.386 1.00 36.72 108 GLU A N 1
ATOM 541 C CA . GLU A 1 108 ? -30.165 -35.524 -25.122 1.00 41.04 108 GLU A CA 1
ATOM 542 C C . GLU A 1 108 ? -28.840 -36.272 -24.929 1.00 35.28 108 GLU A C 1
ATOM 543 O O . GLU A 1 108 ? -28.122 -36.592 -25.862 1.00 33.20 108 GLU A O 1
ATOM 549 N N . PRO A 1 109 ? -28.472 -36.595 -23.681 1.00 34.66 109 PRO A N 1
ATOM 550 C CA . PRO A 1 109 ? -27.243 -37.338 -23.424 1.00 34.23 109 PRO A CA 1
ATOM 551 C C . PRO A 1 109 ? -27.131 -38.612 -24.270 1.00 31.91 109 PRO A C 1
ATOM 552 O O . PRO A 1 109 ? -28.065 -39.403 -24.340 1.00 29.66 109 PRO A O 1
ATOM 556 N N . PRO A 1 110 ? -25.994 -38.871 -24.955 1.00 26.77 110 PRO A N 1
ATOM 557 C CA . PRO A 1 110 ? -25.783 -40.150 -25.617 1.00 25.80 110 PRO A CA 1
ATOM 558 C C . PRO A 1 110 ? -25.831 -41.280 -24.598 1.00 25.57 110 PRO A C 1
ATOM 559 O O . PRO A 1 110 ? -25.542 -41.063 -23.436 1.00 24.07 110 PRO A O 1
ATOM 563 N N . ARG A 1 111 ? -26.093 -42.479 -25.087 1.00 26.39 111 ARG A N 1
ATOM 564 C CA . ARG A 1 111 ? -26.295 -43.658 -24.230 1.00 29.27 111 ARG A CA 1
ATOM 565 C C . ARG A 1 111 ? -25.005 -44.016 -23.483 1.00 27.18 111 ARG A C 1
ATOM 566 O O . ARG A 1 111 ? -25.105 -44.386 -22.304 1.00 26.36 111 ARG A O 1
ATOM 574 N N . PHE A 1 112 ? -23.844 -43.957 -24.140 1.00 25.78 112 PHE A N 1
ATOM 575 C CA . PHE A 1 112 ? -22.537 -44.269 -23.507 1.00 25.99 112 PHE A CA 1
ATOM 576 C C . PHE A 1 112 ? -21.597 -43.081 -23.604 1.00 27.62 112 PHE A C 1
ATOM 577 O O . PHE A 1 112 ? -21.470 -42.442 -24.661 1.00 27.10 112 PHE A O 1
ATOM 585 N N . ARG A 1 113 ? -20.956 -42.813 -22.476 1.00 26.99 113 ARG A N 1
ATOM 586 C CA . ARG A 1 113 ? -19.897 -41.812 -22.379 1.00 26.25 113 ARG A CA 1
ATOM 587 C C . ARG A 1 113 ? -18.601 -42.578 -22.212 1.00 23.92 113 ARG A C 1
ATOM 588 O O . ARG A 1 113 ? -18.605 -43.618 -21.493 1.00 23.90 113 ARG A O 1
ATOM 596 N N . VAL A 1 114 ? -17.564 -42.065 -22.874 1.00 21.88 114 VAL A N 1
ATOM 597 C CA . VAL A 1 114 ? -16.159 -42.528 -22.788 1.00 20.72 114 VAL A CA 1
ATOM 598 C C . VAL A 1 114 ? -15.393 -41.709 -21.755 1.00 19.02 114 VAL A C 1
ATOM 599 O O . VAL A 1 114 ? -15.483 -40.479 -21.784 1.00 19.33 114 VAL A O 1
ATOM 603 N N . LEU A 1 115 ? -14.695 -42.387 -20.852 1.00 20.79 115 LEU A N 1
ATOM 604 C CA . LEU A 1 115 ? -13.727 -41.744 -19.937 1.00 21.34 115 LEU A CA 1
ATOM 605 C C . LEU A 1 115 ? -12.469 -42.585 -19.925 1.00 20.60 115 LEU A C 1
ATOM 606 O O . LEU A 1 115 ? -12.541 -43.757 -19.530 1.00 20.60 115 LEU A O 1
ATOM 611 N N . GLY A 1 116 ? -11.350 -41.994 -20.309 1.00 19.98 116 GLY A N 1
ATOM 612 C CA . GLY A 1 116 ? -10.079 -42.719 -20.226 1.00 20.93 116 GLY A CA 1
ATOM 613 C C . GLY A 1 116 ? -8.922 -41.774 -20.031 1.00 22.02 116 GLY A C 1
ATOM 614 O O . GLY A 1 116 ? -9.144 -40.554 -19.848 1.00 23.75 116 GLY A O 1
ATOM 615 N N . ASP A 1 117 ? -7.709 -42.305 -20.104 1.00 24.34 117 ASP A N 1
ATOM 616 C CA . ASP A 1 117 ? -6.498 -41.459 -20.026 1.00 24.90 117 ASP A CA 1
ATOM 617 C C . ASP A 1 117 ? -5.373 -42.125 -20.808 1.00 23.93 117 ASP A C 1
ATOM 618 O O . ASP A 1 117 ? -5.404 -43.325 -21.020 1.00 26.18 117 ASP A O 1
ATOM 623 N N . LEU A 1 118 ? -4.421 -41.330 -21.237 1.00 25.04 118 LEU A N 1
ATOM 624 C CA . LEU A 1 118 ? -3.372 -41.779 -22.188 1.00 26.73 118 LEU A CA 1
ATOM 625 C C . LEU A 1 118 ? -2.059 -41.979 -21.442 1.00 28.34 118 LEU A C 1
ATOM 626 O O . LEU A 1 118 ? -1.071 -42.203 -22.127 1.00 30.19 118 LEU A O 1
ATOM 631 N N . LEU A 1 119 ? -2.063 -42.018 -20.102 1.00 29.61 119 LEU A N 1
ATOM 632 C CA . LEU A 1 119 ? -0.830 -42.384 -19.348 1.00 32.72 119 LEU A CA 1
ATOM 633 C C . LEU A 1 119 ? -0.406 -43.799 -19.732 1.00 30.36 119 LEU A C 1
ATOM 634 O O . LEU A 1 119 ? -1.206 -44.690 -19.584 1.00 31.88 119 LEU A O 1
ATOM 639 N N . GLY A 1 120 ? 0.826 -43.984 -20.207 1.00 29.88 120 GLY A N 1
ATOM 640 C CA . GLY A 1 120 ? 1.314 -45.292 -20.664 1.00 28.97 120 GLY A CA 1
ATOM 641 C C . GLY A 1 120 ? 0.636 -45.751 -21.951 1.00 31.33 120 GLY A C 1
ATOM 642 O O . GLY A 1 120 ? 0.852 -46.891 -22.363 1.00 34.27 120 GLY A O 1
ATOM 643 N N . ALA A 1 121 ? -0.153 -44.910 -22.615 1.00 33.20 121 ALA A N 1
ATOM 644 C CA . ALA A 1 121 ? -0.820 -45.310 -23.869 1.00 30.42 121 ALA A CA 1
ATOM 645 C C . ALA A 1 121 ? 0.170 -45.189 -25.032 1.00 31.94 121 ALA A C 1
ATOM 646 O O . ALA A 1 121 ? 1.034 -44.313 -24.994 1.00 31.39 121 ALA A O 1
ATOM 648 N N . SER A 1 122 ? -0.033 -45.998 -26.066 1.00 30.88 122 SER A N 1
ATOM 649 C CA . SER A 1 122 ? 0.627 -45.905 -27.384 1.00 31.12 122 SER A CA 1
ATOM 650 C C . SER A 1 122 ? -0.345 -46.464 -28.419 1.00 33.35 122 SER A C 1
ATOM 651 O O . SER A 1 122 ? -1.473 -46.877 -28.048 1.00 32.51 122 SER A O 1
ATOM 654 N N . SER A 1 123 ? 0.069 -46.492 -29.673 1.00 32.39 123 SER A N 1
ATOM 655 C CA . SER A 1 123 ? -0.668 -47.200 -30.742 1.00 36.18 123 SER A CA 1
ATOM 656 C C . SER A 1 123 ? -0.940 -48.651 -30.330 1.00 31.91 123 SER A C 1
ATOM 657 O O . SER A 1 123 ? -1.952 -49.206 -30.769 1.00 34.09 123 SER A O 1
ATOM 660 N N . ALA A 1 124 ? -0.096 -49.246 -29.496 1.00 32.35 124 ALA A N 1
ATOM 661 C CA . ALA A 1 124 ? -0.213 -50.666 -29.098 1.00 31.81 124 ALA A CA 1
ATOM 662 C C . ALA A 1 124 ? -1.310 -50.853 -28.025 1.00 33.33 124 ALA A C 1
ATOM 663 O O . ALA A 1 124 ? -1.832 -51.985 -27.873 1.00 33.25 124 ALA A O 1
ATOM 665 N N . SER A 1 125 ? -1.648 -49.807 -27.268 1.00 31.47 125 SER A N 1
ATOM 666 C CA . SER A 1 125 ? -2.628 -49.929 -26.170 1.00 29.62 125 SER A CA 1
ATOM 667 C C . SER A 1 125 ? -3.238 -48.574 -25.841 1.00 31.22 125 SER A C 1
ATOM 668 O O . SER A 1 125 ? -2.535 -47.688 -25.306 1.00 32.00 125 SER A O 1
ATOM 671 N N . ILE A 1 126 ? -4.521 -48.445 -26.133 1.00 26.45 126 ILE A N 1
ATOM 672 C CA . ILE A 1 126 ? -5.354 -47.333 -25.632 1.00 30.10 126 ILE A CA 1
ATOM 673 C C . ILE A 1 126 ? -6.530 -47.957 -24.901 1.00 27.43 126 ILE A C 1
ATOM 674 O O . ILE A 1 126 ? -7.168 -48.855 -25.454 1.00 25.97 126 ILE A O 1
ATOM 679 N N . ARG A 1 127 ? -6.807 -47.459 -23.708 1.00 27.12 127 ARG A N 1
ATOM 680 C CA . ARG A 1 127 ? -7.874 -48.015 -22.849 1.00 27.20 127 ARG A CA 1
ATOM 681 C C . ARG A 1 127 ? -8.841 -46.903 -22.488 1.00 26.24 127 ARG A C 1
ATOM 682 O O . ARG A 1 127 ? -8.400 -45.762 -22.213 1.00 25.59 127 ARG A O 1
ATOM 690 N N . TRP A 1 128 ? -10.110 -47.255 -22.383 1.00 24.73 128 TRP A N 1
ATOM 691 C CA . TRP A 1 128 ? -11.089 -46.332 -21.784 1.00 25.61 128 TRP A CA 1
ATOM 692 C C . TRP A 1 128 ? -12.220 -47.111 -21.134 1.00 26.32 128 TRP A C 1
ATOM 693 O O . TRP A 1 128 ? -12.425 -48.304 -21.478 1.00 26.15 128 TRP A O 1
ATOM 704 N N . ARG A 1 129 ? -12.969 -46.421 -20.277 1.00 21.65 129 ARG A N 1
ATOM 705 C CA . ARG A 1 129 ? -14.182 -46.976 -19.671 1.00 20.58 129 ARG A CA 1
ATOM 706 C C . ARG A 1 129 ? -15.389 -46.424 -20.419 1.00 21.51 129 ARG A C 1
ATOM 707 O O . ARG A 1 129 ? -15.301 -45.301 -20.941 1.00 26.56 129 ARG A O 1
ATOM 715 N N . LEU A 1 130 ? -16.481 -47.185 -20.445 1.00 22.52 130 LEU A N 1
ATOM 716 C CA . LEU A 1 130 ? -17.821 -46.690 -20.832 1.00 23.06 130 LEU A CA 1
ATOM 717 C C . LEU A 1 130 ? -18.682 -46.552 -19.578 1.00 23.58 130 LEU A C 1
ATOM 718 O O . LEU A 1 130 ? -18.563 -47.391 -18.649 1.00 23.14 130 LEU A O 1
ATOM 723 N N . VAL A 1 131 ? -19.436 -45.462 -19.553 1.00 21.91 131 VAL A N 1
ATOM 724 C CA . VAL A 1 131 ? -20.403 -45.106 -18.507 1.00 24.98 131 VAL A CA 1
ATOM 725 C C . VAL A 1 131 ? -21.762 -45.179 -19.195 1.00 27.11 131 VAL A C 1
ATOM 726 O O . VAL A 1 131 ? -21.885 -44.605 -20.306 1.00 25.25 131 VAL A O 1
ATOM 730 N N . ASP A 1 132 ? -22.706 -45.889 -18.582 1.00 27.45 132 ASP A N 1
ATOM 731 C CA . ASP A 1 132 ? -24.087 -46.003 -19.108 1.00 28.46 132 ASP A CA 1
ATOM 732 C C . ASP A 1 132 ? -24.842 -44.778 -18.615 1.00 29.37 132 ASP A C 1
ATOM 733 O O . ASP A 1 132 ? -25.220 -44.751 -17.437 1.00 30.24 132 ASP A O 1
ATOM 738 N N . GLN A 1 133 ? -25.069 -43.804 -19.482 1.00 28.78 133 GLN A N 1
ATOM 739 C CA . GLN A 1 133 ? -25.699 -42.530 -19.067 1.00 33.46 133 GLN A CA 1
ATOM 740 C C . GLN A 1 133 ? -27.212 -42.710 -18.860 1.00 35.03 133 GLN A C 1
ATOM 741 O O . GLN A 1 133 ? -27.816 -41.792 -18.342 1.00 36.80 133 GLN A O 1
ATOM 747 N N . ALA A 1 134 ? -27.807 -43.842 -19.226 1.00 35.92 134 ALA A N 1
ATOM 748 C CA . ALA A 1 134 ? -29.247 -44.081 -18.984 1.00 36.80 134 ALA A CA 1
ATOM 749 C C . ALA A 1 134 ? -29.410 -44.670 -17.575 1.00 38.73 134 ALA A C 1
ATOM 750 O O . ALA A 1 134 ? -30.531 -44.658 -17.069 1.00 43.11 134 ALA A O 1
ATOM 752 N N . SER A 1 135 ? -28.332 -45.135 -16.941 1.00 35.78 135 SER A N 1
ATOM 753 C CA . SER A 1 135 ? -28.401 -45.936 -15.693 1.00 34.47 135 SER A CA 1
ATOM 754 C C . SER A 1 135 ? -28.613 -45.057 -14.438 1.00 35.85 135 SER A C 1
ATOM 755 O O . SER A 1 135 ? -28.827 -45.623 -13.369 1.00 37.37 135 SER A O 1
ATOM 758 N N . GLY A 1 136 ? -28.487 -43.734 -14.526 1.00 39.70 136 GLY A N 1
ATOM 759 C CA . GLY A 1 136 ? -28.370 -42.847 -13.349 1.00 40.94 136 GLY A CA 1
ATOM 760 C C . GLY A 1 136 ? -27.178 -43.181 -12.460 1.00 44.02 136 GLY A C 1
ATOM 761 O O . GLY A 1 136 ? -27.282 -43.046 -11.225 1.00 51.08 136 GLY A O 1
ATOM 762 N N . SER A 1 137 ? -26.061 -43.605 -13.036 1.00 40.58 137 SER A N 1
ATOM 763 C CA . SER A 1 137 ? -24.817 -43.890 -12.282 1.00 38.06 137 SER A CA 1
ATOM 764 C C . SER A 1 137 ? -23.614 -43.584 -13.177 1.00 35.23 137 SER A C 1
ATOM 765 O O . SER A 1 137 ? -23.685 -43.888 -14.383 1.00 31.51 137 SER A O 1
ATOM 768 N N . VAL A 1 138 ? -22.544 -43.024 -12.608 1.00 34.17 138 VAL A N 1
ATOM 769 C CA . VAL A 1 138 ? -21.289 -42.732 -13.370 1.00 31.83 138 VAL A CA 1
ATOM 770 C C . VAL A 1 138 ? -20.324 -43.908 -13.230 1.00 31.04 138 VAL A C 1
ATOM 771 O O . VAL A 1 138 ? -19.292 -43.894 -13.925 1.00 32.79 138 VAL A O 1
ATOM 775 N N . ALA A 1 139 ? -20.629 -44.891 -12.383 1.00 29.47 139 ALA A N 1
ATOM 776 C CA . ALA A 1 139 ? -19.830 -46.128 -12.293 1.00 29.12 139 ALA A CA 1
ATOM 777 C C . ALA A 1 139 ? -19.716 -46.720 -13.690 1.00 28.34 139 ALA A C 1
ATOM 778 O O . ALA A 1 139 ? -20.716 -46.804 -14.410 1.00 31.43 139 ALA A O 1
ATOM 780 N N . PRO A 1 140 ? -18.494 -47.046 -14.153 1.00 27.25 140 PRO A N 1
ATOM 781 C CA . PRO A 1 140 ? -18.322 -47.574 -15.495 1.00 25.94 140 PRO A CA 1
ATOM 782 C C . PRO A 1 140 ? -18.984 -48.947 -15.604 1.00 27.07 140 PRO A C 1
ATOM 783 O O . PRO A 1 140 ? -18.947 -49.732 -14.675 1.00 27.26 140 PRO A O 1
ATOM 787 N N . THR A 1 141 ? -19.540 -49.224 -16.770 1.00 28.24 141 THR A N 1
ATOM 788 C CA . THR A 1 141 ? -20.193 -50.513 -17.101 1.00 27.80 141 THR A CA 1
ATOM 789 C C . THR A 1 141 ? -19.305 -51.379 -17.984 1.00 27.73 141 THR A C 1
ATOM 790 O O . THR A 1 141 ? -19.513 -52.606 -17.988 1.00 28.61 141 THR A O 1
ATOM 794 N N . HIS A 1 142 ? -18.367 -50.776 -18.710 1.00 27.15 142 HIS A N 1
ATOM 795 C CA . HIS A 1 142 ? -17.455 -51.506 -19.621 1.00 26.72 142 HIS A CA 1
ATOM 796 C C . HIS A 1 142 ? -16.024 -50.992 -19.515 1.00 25.46 142 HIS A C 1
ATOM 797 O O . HIS A 1 142 ? -15.811 -49.792 -19.331 1.00 27.93 142 HIS A O 1
ATOM 804 N N . ASP A 1 143 ? -15.093 -51.915 -19.675 1.00 26.90 143 ASP A N 1
ATOM 805 C CA . ASP A 1 143 ? -13.634 -51.694 -19.830 1.00 27.63 143 ASP A CA 1
ATOM 806 C C . ASP A 1 143 ? -13.279 -51.940 -21.299 1.00 28.04 143 ASP A C 1
ATOM 807 O O . ASP A 1 143 ? -13.524 -53.054 -21.776 1.00 28.81 143 ASP A O 1
ATOM 812 N N . CYS A 1 144 ? -12.738 -50.948 -22.002 1.00 25.64 144 CYS A N 1
ATOM 813 C CA . CYS A 1 144 ? -12.332 -51.078 -23.420 1.00 26.16 144 CYS A CA 1
ATOM 814 C C . CYS A 1 144 ? -10.809 -51.047 -23.505 1.00 26.89 144 CYS A C 1
ATOM 815 O O . CYS A 1 144 ? -10.169 -50.196 -22.826 1.00 23.90 144 CYS A O 1
ATOM 818 N N . SER A 1 145 ? -10.231 -51.954 -24.276 1.00 23.11 145 SER A N 1
ATOM 819 C CA . SER A 1 145 ? -8.793 -51.869 -24.612 1.00 26.14 145 SER A CA 1
ATOM 820 C C . SER A 1 145 ? -8.652 -51.996 -26.114 1.00 27.35 145 SER A C 1
ATOM 821 O O . SER A 1 145 ? -9.227 -52.952 -26.698 1.00 29.77 145 SER A O 1
ATOM 824 N N . ALA A 1 146 ? -7.985 -51.015 -26.717 1.00 26.10 146 ALA A N 1
ATOM 825 C CA . ALA A 1 146 ? -7.893 -50.924 -28.179 1.00 26.60 146 ALA A CA 1
ATOM 826 C C . ALA A 1 146 ? -6.436 -50.875 -28.602 1.00 27.06 146 ALA A C 1
ATOM 827 O O . ALA A 1 146 ? -5.530 -50.614 -27.801 1.00 29.32 146 ALA A O 1
ATOM 829 N N . VAL A 1 147 ? -6.274 -51.107 -29.883 1.00 28.63 147 VAL A N 1
ATOM 830 C CA . VAL A 1 147 ? -5.007 -51.002 -30.628 1.00 28.73 147 VAL A CA 1
ATOM 831 C C . VAL A 1 147 ? -5.298 -50.056 -31.789 1.00 30.11 147 VAL A C 1
ATOM 832 O O . VAL A 1 147 ? -6.389 -50.177 -32.378 1.00 29.17 147 VAL A O 1
ATOM 836 N N . PHE A 1 148 ? -4.407 -49.095 -32.032 1.00 30.64 148 PHE A N 1
ATOM 837 C CA . PHE A 1 148 ? -4.536 -48.103 -33.123 1.00 33.06 148 PHE A CA 1
ATOM 838 C C . PHE A 1 148 ? -3.635 -48.544 -34.261 1.00 34.32 148 PHE A C 1
ATOM 839 O O . PHE A 1 148 ? -2.461 -48.780 -33.981 1.00 41.83 148 PHE A O 1
ATOM 847 N N . ASP A 1 149 ? -4.187 -48.673 -35.464 1.00 36.51 149 ASP A N 1
ATOM 848 C CA . ASP A 1 149 ? -3.432 -48.988 -36.708 1.00 45.21 149 ASP A CA 1
ATOM 849 C C . ASP A 1 149 ? -3.649 -47.830 -37.690 1.00 43.69 149 ASP A C 1
ATOM 850 O O . ASP A 1 149 ? -4.812 -47.524 -37.980 1.00 32.56 149 ASP A O 1
ATOM 855 N N . GLU A 1 150 ? -2.550 -47.215 -38.147 1.00 49.30 150 GLU A N 1
ATOM 856 C CA . GLU A 1 150 ? -2.485 -46.320 -39.334 1.00 57.59 150 GLU A CA 1
ATOM 857 C C . GLU A 1 150 ? -3.102 -47.062 -40.522 1.00 58.42 150 GLU A C 1
ATOM 858 O O . GLU A 1 150 ? -3.217 -48.317 -40.473 1.00 62.21 150 GLU A O 1
ATOM 864 N N . VAL A 1 151 ? -3.488 -46.314 -41.550 1.00 62.10 151 VAL A N 1
ATOM 865 C CA . VAL A 1 151 ? -3.949 -46.866 -42.857 1.00 64.68 151 VAL A CA 1
ATOM 866 C C . VAL A 1 151 ? -2.965 -46.420 -43.944 1.00 64.81 151 VAL A C 1
ATOM 867 O O . VAL A 1 151 ? -2.563 -45.219 -43.931 1.00 52.13 151 VAL A O 1
ATOM 871 N N . TRP A 1 152 ? -2.592 -47.355 -44.828 1.00 65.34 152 TRP A N 1
ATOM 872 C CA . TRP A 1 152 ? -1.520 -47.172 -45.846 1.00 70.79 152 TRP A CA 1
ATOM 873 C C . TRP A 1 152 ? -1.933 -47.772 -47.197 1.00 69.51 152 TRP A C 1
ATOM 874 O O . TRP A 1 152 ? -1.020 -48.040 -48.024 1.00 67.75 152 TRP A O 1
ATOM 885 N N . ALA A 1 153 ? -3.242 -47.953 -47.426 1.00 67.97 153 ALA A N 1
ATOM 886 C CA . ALA A 1 153 ? -3.809 -48.505 -48.681 1.00 68.08 153 ALA A CA 1
ATOM 887 C C . ALA A 1 153 ? -5.343 -48.501 -48.616 1.00 60.46 153 ALA A C 1
ATOM 888 O O . ALA A 1 153 ? -5.856 -48.631 -47.487 1.00 63.32 153 ALA A O 1
ATOM 890 N N . ASN A 1 157 ? -12.045 -46.547 -48.900 1.00 95.41 157 ASN A N 1
ATOM 891 C CA . ASN A 1 157 ? -11.579 -47.806 -48.254 1.00 98.71 157 ASN A CA 1
ATOM 892 C C . ASN A 1 157 ? -10.862 -47.472 -46.937 1.00 99.77 157 ASN A C 1
ATOM 893 O O . ASN A 1 157 ? -9.963 -46.606 -46.960 1.00 104.96 157 ASN A O 1
ATOM 898 N N . ALA A 1 158 ? -11.291 -48.094 -45.829 1.00 92.14 158 ALA A N 1
ATOM 899 C CA . ALA A 1 158 ? -10.523 -48.305 -44.571 1.00 85.61 158 ALA A CA 1
ATOM 900 C C . ALA A 1 158 ? -10.231 -46.994 -43.816 1.00 78.36 158 ALA A C 1
ATOM 901 O O . ALA A 1 158 ? -9.543 -47.089 -42.773 1.00 65.45 158 ALA A O 1
ATOM 903 N N . GLY A 1 159 ? -10.697 -45.833 -44.313 1.00 71.60 159 GLY A N 1
ATOM 904 C CA . GLY A 1 159 ? -10.673 -44.527 -43.611 1.00 65.49 159 GLY A CA 1
ATOM 905 C C . GLY A 1 159 ? -9.274 -44.013 -43.257 1.00 62.43 159 GLY A C 1
ATOM 906 O O . GLY A 1 159 ? -8.356 -44.125 -44.094 1.00 54.07 159 GLY A O 1
ATOM 907 N N . ASP A 1 160 ? -9.119 -43.468 -42.042 1.00 53.46 160 ASP A N 1
ATOM 908 C CA . ASP A 1 160 ? -7.971 -42.615 -41.620 1.00 51.86 160 ASP A CA 1
ATOM 909 C C . ASP A 1 160 ? -7.313 -43.174 -40.342 1.00 44.27 160 ASP A C 1
ATOM 910 O O . ASP A 1 160 ? -6.731 -42.410 -39.557 1.00 36.64 160 ASP A O 1
ATOM 915 N N . GLY A 1 161 ? -7.428 -44.478 -40.116 1.00 35.87 161 GLY A N 1
ATOM 916 C CA . GLY A 1 161 ? -6.880 -45.127 -38.922 1.00 33.87 161 GLY A CA 1
ATOM 917 C C . GLY A 1 161 ? -7.937 -46.020 -38.353 1.00 30.08 161 GLY A C 1
ATOM 918 O O . GLY A 1 161 ? -9.132 -45.760 -38.574 1.00 29.42 161 GLY A O 1
ATOM 919 N N . THR A 1 162 ? -7.502 -47.085 -37.719 1.00 29.45 162 THR A N 1
ATOM 920 C CA . THR A 1 162 ? -8.400 -48.093 -37.136 1.00 30.85 162 THR A CA 1
ATOM 921 C C . THR A 1 162 ? -8.163 -48.209 -35.628 1.00 28.92 162 THR A C 1
ATOM 922 O O . THR A 1 162 ? -7.000 -48.161 -35.166 1.00 29.15 162 THR A O 1
ATOM 926 N N . LEU A 1 163 ? -9.245 -48.355 -34.886 1.00 27.98 163 LEU A N 1
ATOM 927 C CA . LEU A 1 163 ? -9.198 -48.685 -33.447 1.00 31.08 163 LEU A CA 1
ATOM 928 C C . LEU A 1 163 ? -9.916 -49.997 -33.273 1.00 30.42 163 LEU A C 1
ATOM 929 O O . LEU A 1 163 ? -11.060 -50.102 -33.744 1.00 34.66 163 LEU A O 1
ATOM 934 N N . SER A 1 164 ? -9.307 -50.956 -32.615 1.00 27.08 164 SER A N 1
ATOM 935 C CA . SER A 1 164 ? -10.013 -52.230 -32.444 1.00 28.28 164 SER A CA 1
ATOM 936 C C . SER A 1 164 ? -9.520 -52.914 -31.197 1.00 26.51 164 SER A C 1
ATOM 937 O O . SER A 1 164 ? -8.321 -52.800 -30.831 1.00 28.73 164 SER A O 1
ATOM 940 N N . GLY A 1 165 ? -10.430 -53.618 -30.569 1.00 24.25 165 GLY A N 1
ATOM 941 C CA . GLY A 1 165 ? -10.031 -54.441 -29.428 1.00 26.01 165 GLY A CA 1
ATOM 942 C C . GLY A 1 165 ? -11.222 -55.037 -28.723 1.00 28.17 165 GLY A C 1
ATOM 943 O O . GLY A 1 165 ? -12.275 -55.270 -29.370 1.00 28.51 165 GLY A O 1
ATOM 944 N N . ARG A 1 166 ? -11.012 -55.313 -27.445 1.00 29.23 166 ARG A N 1
ATOM 945 C CA . ARG A 1 166 ? -11.891 -56.141 -26.604 1.00 26.52 166 ARG A CA 1
ATOM 946 C C . ARG A 1 166 ? -12.579 -55.250 -25.589 1.00 28.70 166 ARG A C 1
ATOM 947 O O . ARG A 1 166 ? -11.930 -54.318 -25.068 1.00 31.22 166 ARG A O 1
ATOM 955 N N . ILE A 1 167 ? -13.871 -55.513 -25.394 1.00 29.54 167 ILE A N 1
ATOM 956 C CA . ILE A 1 167 ? -14.714 -54.919 -24.331 1.00 29.90 167 ILE A CA 1
ATOM 957 C C . ILE A 1 167 ? -15.017 -55.980 -23.259 1.00 32.91 167 ILE A C 1
ATOM 958 O O . ILE A 1 167 ? -15.315 -57.133 -23.605 1.00 28.58 167 ILE A O 1
ATOM 963 N N . GLN A 1 168 ? -14.900 -55.615 -21.983 1.00 30.88 168 GLN A N 1
ATOM 964 C CA . GLN A 1 168 ? -15.353 -56.470 -20.854 1.00 31.61 168 GLN A CA 1
ATOM 965 C C . GLN A 1 168 ? -16.501 -55.757 -20.127 1.00 30.70 168 GLN A C 1
ATOM 966 O O . GLN A 1 168 ? -16.383 -54.531 -19.872 1.00 26.67 168 GLN A O 1
ATOM 972 N N . ARG A 1 169 ? -17.601 -56.480 -19.877 1.00 30.53 169 ARG A N 1
ATOM 973 C CA . ARG A 1 169 ? -18.759 -55.997 -19.083 1.00 29.70 169 ARG A CA 1
ATOM 974 C C . ARG A 1 169 ? -18.337 -56.027 -17.614 1.00 28.62 169 ARG A C 1
ATOM 975 O O . ARG A 1 169 ? -17.949 -57.069 -17.140 1.00 30.13 169 ARG A O 1
ATOM 983 N N . LEU A 1 170 ? -18.405 -54.929 -16.896 1.00 29.79 170 LEU A N 1
ATOM 984 C CA . LEU A 1 170 ? -17.871 -54.919 -15.506 1.00 34.05 170 LEU A CA 1
ATOM 985 C C . LEU A 1 170 ? -18.848 -55.572 -14.508 1.00 36.97 170 LEU A C 1
ATOM 986 O O . LEU A 1 170 ? -18.342 -56.066 -13.497 1.00 40.79 170 LEU A O 1
ATOM 991 N N . GLU A 1 171 ? -20.154 -55.658 -14.792 1.00 42.89 171 GLU A N 1
ATOM 992 C CA . GLU A 1 171 ? -21.147 -56.439 -13.978 1.00 54.91 171 GLU A CA 1
ATOM 993 C C . GLU A 1 171 ? -20.704 -57.907 -13.840 1.00 57.91 171 GLU A C 1
ATOM 994 O O . GLU A 1 171 ? -20.725 -58.429 -12.721 1.00 69.21 171 GLU A O 1
ATOM 1000 N N . ARG A 1 172 ? -20.303 -58.539 -14.943 1.00 60.61 172 ARG A N 1
ATOM 1001 C CA . ARG A 1 172 ? -20.054 -59.998 -15.030 1.00 64.26 172 ARG A CA 1
ATOM 1002 C C . ARG A 1 172 ? -18.834 -60.369 -14.182 1.00 71.69 172 ARG A C 1
ATOM 1003 O O . ARG A 1 172 ? -17.721 -59.907 -14.512 1.00 64.63 172 ARG A O 1
ATOM 1011 N N . SER A 1 173 ? -19.037 -61.223 -13.173 1.00 83.81 173 SER A N 1
ATOM 1012 C CA . SER A 1 173 ? -18.029 -61.648 -12.164 1.00 87.24 173 SER A CA 1
ATOM 1013 C C . SER A 1 173 ? -16.811 -62.308 -12.817 1.00 98.70 173 SER A C 1
ATOM 1014 O O . SER A 1 173 ? -16.838 -62.685 -13.992 1.00 93.62 173 SER A O 1
ATOM 1017 N N . PRO A 1 174 ? -15.692 -62.446 -12.065 1.00 112.75 174 PRO A N 1
ATOM 1018 C CA . PRO A 1 174 ? -14.578 -63.308 -12.469 1.00 116.69 174 PRO A CA 1
ATOM 1019 C C . PRO A 1 174 ? -14.930 -64.805 -12.453 1.00 116.22 174 PRO A C 1
ATOM 1020 O O . PRO A 1 174 ? -14.323 -65.531 -13.225 1.00 118.56 174 PRO A O 1
ATOM 1024 N N . LEU A 1 175 ? -15.862 -65.215 -11.572 1.00 113.49 175 LEU A N 1
ATOM 1025 C CA . LEU A 1 175 ? -16.430 -66.596 -11.478 1.00 104.73 175 LEU A CA 1
ATOM 1026 C C . LEU A 1 175 ? -16.873 -67.054 -12.879 1.00 103.98 175 LEU A C 1
ATOM 1027 O O . LEU A 1 175 ? -16.629 -68.233 -13.211 1.00 94.44 175 LEU A O 1
ATOM 1032 N N . SER A 1 176 ? -17.493 -66.152 -13.658 1.00 98.13 176 SER A N 1
ATOM 1033 C CA . SER A 1 176 ? -18.100 -66.404 -14.997 1.00 86.53 176 SER A CA 1
ATOM 1034 C C . SER A 1 176 ? -17.015 -66.654 -16.050 1.00 80.57 176 SER A C 1
ATOM 1035 O O . SER A 1 176 ? -15.892 -66.159 -15.936 1.00 73.64 176 SER A O 1
ATOM 1038 N N . PRO A 1 177 ? -17.310 -67.433 -17.119 1.00 79.40 177 PRO A N 1
ATOM 1039 C CA . PRO A 1 177 ? -16.324 -67.687 -18.175 1.00 75.73 177 PRO A CA 1
ATOM 1040 C C . PRO A 1 177 ? -16.133 -66.482 -19.113 1.00 69.59 177 PRO A C 1
ATOM 1041 O O . PRO A 1 177 ? -16.962 -65.586 -19.128 1.00 65.03 177 PRO A O 1
ATOM 1045 N N . ASN A 1 178 ? -15.049 -66.498 -19.883 1.00 64.68 178 ASN A N 1
ATOM 1046 C CA . ASN A 1 178 ? -14.596 -65.364 -20.736 1.00 65.06 178 ASN A CA 1
ATOM 1047 C C . ASN A 1 178 ? -15.615 -65.058 -21.846 1.00 56.96 178 ASN A C 1
ATOM 1048 O O . ASN A 1 178 ? -15.898 -65.971 -22.641 1.00 60.52 178 ASN A O 1
ATOM 1053 N N . GLU A 1 179 ? -16.110 -63.812 -21.920 1.00 48.33 179 GLU A N 1
ATOM 1054 C CA . GLU A 1 179 ? -17.046 -63.346 -22.982 1.00 45.28 179 GLU A CA 1
ATOM 1055 C C . GLU A 1 179 ? -16.272 -62.907 -24.224 1.00 34.89 179 GLU A C 1
ATOM 1056 O O . GLU A 1 179 ? -15.148 -62.463 -24.080 1.00 39.02 179 G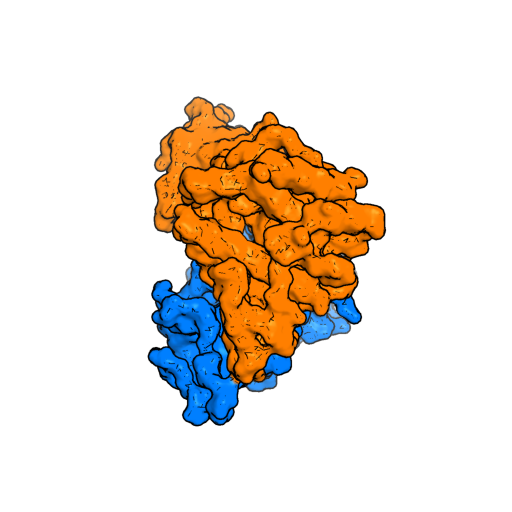LU A O 1
ATOM 1062 N N . ASP A 1 180 ? -16.859 -63.079 -25.399 1.00 31.96 180 ASP A N 1
ATOM 1063 C CA . ASP A 1 180 ? -16.240 -62.724 -26.705 1.00 31.19 180 ASP A CA 1
ATOM 1064 C C . ASP A 1 180 ? -16.876 -61.426 -27.208 1.00 27.30 180 ASP A C 1
ATOM 1065 O O . ASP A 1 180 ? -17.868 -61.467 -27.907 1.00 28.70 180 ASP A O 1
ATOM 1070 N N . PHE A 1 181 ? -16.300 -60.301 -26.822 1.00 26.22 181 PHE A N 1
ATOM 1071 C CA . PHE A 1 181 ? -16.905 -58.949 -26.980 1.00 27.50 181 PHE A CA 1
ATOM 1072 C C . PHE A 1 181 ? -15.827 -58.026 -27.532 1.00 26.28 181 PHE A C 1
ATOM 1073 O O . PHE A 1 181 ? -14.834 -57.770 -26.809 1.00 25.13 181 PHE A O 1
ATOM 1081 N N . ARG A 1 182 ? -15.962 -57.679 -28.810 1.00 25.03 182 ARG A N 1
ATOM 1082 C CA . ARG A 1 182 ? -14.917 -56.962 -29.576 1.00 26.00 182 ARG A CA 1
ATOM 1083 C C . ARG A 1 182 ? -15.589 -55.815 -30.324 1.00 23.47 182 ARG A C 1
ATOM 1084 O O . ARG A 1 182 ? -16.841 -55.782 -30.412 1.00 21.99 182 ARG A O 1
ATOM 1092 N N . PHE A 1 183 ? -14.782 -54.859 -30.738 1.00 21.86 183 PHE A N 1
ATOM 1093 C CA . PHE A 1 183 ? -15.198 -53.772 -31.644 1.00 22.76 183 PHE A CA 1
ATOM 1094 C C . PHE A 1 183 ? -14.065 -53.466 -32.628 1.00 24.34 183 PHE A C 1
ATOM 1095 O O . PHE A 1 183 ? -12.836 -53.699 -32.375 1.00 22.86 183 PHE A O 1
ATOM 1103 N N . VAL A 1 184 ? -14.500 -52.880 -33.730 1.00 23.20 184 VAL A N 1
ATOM 1104 C CA . VAL A 1 184 ? -13.623 -52.252 -34.753 1.00 26.75 184 VAL A CA 1
ATOM 1105 C C . VAL A 1 184 ? -14.201 -50.879 -35.021 1.00 23.09 184 VAL A C 1
ATOM 1106 O O . VAL A 1 184 ? -15.431 -50.779 -35.188 1.00 24.40 184 VAL A O 1
ATOM 1110 N N . ALA A 1 185 ? -13.351 -49.878 -35.047 1.00 24.12 185 ALA A N 1
ATOM 1111 C CA . ALA A 1 185 ? -13.732 -48.481 -35.356 1.00 25.26 185 ALA A CA 1
ATOM 1112 C C . ALA A 1 185 ? -12.836 -47.973 -36.464 1.00 24.79 185 ALA A C 1
ATOM 1113 O O . ALA A 1 185 ? -11.594 -48.146 -36.378 1.00 26.00 185 ALA A O 1
ATOM 1115 N N . VAL A 1 186 ? -13.450 -47.357 -37.454 1.00 24.83 186 VAL A N 1
ATOM 1116 C CA . VAL A 1 186 ? -12.708 -46.768 -38.596 1.00 24.31 186 VAL A CA 1
ATOM 1117 C C . VAL A 1 186 ? -12.906 -45.257 -38.517 1.00 23.60 186 VAL A C 1
ATOM 1118 O O . VAL A 1 186 ? -14.075 -44.796 -38.482 1.00 21.36 186 VAL A O 1
ATOM 1122 N N . LYS A 1 187 ? -11.799 -44.526 -38.469 1.00 23.03 187 LYS A N 1
ATOM 1123 C CA . LYS A 1 187 ? -11.832 -43.044 -38.397 1.00 24.72 187 LYS A CA 1
ATOM 1124 C C . LYS A 1 187 ? -12.418 -42.499 -39.699 1.00 25.29 187 LYS A C 1
ATOM 1125 O O . LYS A 1 187 ? -11.995 -42.915 -40.804 1.00 26.41 187 LYS A O 1
ATOM 1131 N N . ARG A 1 188 ? -13.406 -41.640 -39.587 1.00 23.62 188 ARG A N 1
ATOM 1132 C CA . ARG A 1 188 ? -13.972 -41.012 -40.793 1.00 26.64 188 ARG A CA 1
ATOM 1133 C C . ARG A 1 188 ? -12.953 -40.027 -41.345 1.00 25.62 188 ARG A C 1
ATOM 1134 O O . ARG A 1 188 ? -12.357 -39.295 -40.586 1.00 23.73 188 ARG A O 1
ATOM 1142 N N A HIS A 1 189 ? -12.774 -40.083 -42.660 0.50 26.58 189 HIS A N 1
ATOM 1143 N N B HIS A 1 189 ? -12.738 -40.069 -42.653 0.50 27.08 189 HIS A N 1
ATOM 1144 C CA A HIS A 1 189 ? -12.223 -39.042 -43.568 0.50 27.88 189 HIS A CA 1
ATOM 1145 C CA B HIS A 1 189 ? -11.875 -39.097 -43.364 0.50 28.58 189 HIS A CA 1
ATOM 1146 C C A HIS A 1 189 ? -12.525 -37.632 -43.030 0.50 26.39 189 HIS A C 1
ATOM 1147 C C B HIS A 1 189 ? -12.436 -37.694 -43.091 0.50 27.14 189 HIS A C 1
ATOM 1148 O O A HIS A 1 189 ? -13.708 -37.351 -42.732 0.50 25.22 189 HIS A O 1
ATOM 1149 O O B HIS A 1 189 ? -13.675 -37.514 -42.984 0.50 26.40 189 HIS A O 1
ATOM 1162 N N . PHE A 1 190 ? -11.521 -36.754 -42.941 1.00 25.53 190 PHE A N 1
ATOM 1163 C CA . PHE A 1 190 ? -11.790 -35.311 -42.772 1.00 25.93 190 PHE A CA 1
ATOM 1164 C C . PHE A 1 190 ? -12.087 -34.707 -44.143 1.00 24.25 190 PHE A C 1
ATOM 1165 O O . PHE A 1 190 ? -11.178 -34.625 -44.960 1.00 23.63 190 PHE A O 1
ATOM 1173 N N . PRO A 1 191 ? -13.343 -34.328 -44.486 1.00 22.38 191 PRO A N 1
ATOM 1174 C CA . PRO A 1 191 ? -13.666 -33.929 -45.862 1.00 23.74 191 PRO A CA 1
ATOM 1175 C C . PRO A 1 191 ? -12.897 -32.687 -46.343 1.00 25.26 191 PRO A C 1
ATOM 1176 O O . PRO A 1 191 ? -12.634 -31.760 -45.593 1.00 25.21 191 PRO A O 1
ATOM 1180 N N . LEU A 1 192 ? -12.495 -32.727 -47.604 1.00 29.86 192 LEU A N 1
ATOM 1181 C CA . LEU A 1 192 ? -11.709 -31.652 -48.260 1.00 28.80 192 LEU A CA 1
ATOM 1182 C C . LEU A 1 192 ? -12.649 -30.511 -48.618 1.00 27.78 192 LEU A C 1
ATOM 1183 O O . LEU A 1 192 ? -13.863 -30.751 -48.772 1.00 26.82 192 LEU A O 1
ATOM 1188 N N . ALA A 1 193 ? -12.109 -29.305 -48.703 1.00 26.01 193 ALA A N 1
ATOM 1189 C CA . ALA A 1 193 ? -12.901 -28.090 -48.983 1.00 26.23 193 ALA A CA 1
ATOM 1190 C C . ALA A 1 193 ? -13.621 -28.284 -50.327 1.00 26.57 193 ALA A C 1
ATOM 1191 O O . ALA A 1 193 ? -14.828 -28.020 -50.392 1.00 26.94 193 ALA A O 1
ATOM 1193 N N . HIS A 1 194 ? -12.960 -28.845 -51.324 1.00 27.35 194 HIS A N 1
ATOM 1194 C CA . HIS A 1 194 ? -13.550 -29.015 -52.685 1.00 33.90 194 HIS A CA 1
ATOM 1195 C C . HIS A 1 194 ? -14.712 -30.016 -52.680 1.00 32.74 194 HIS A C 1
ATOM 1196 O O . HIS A 1 194 ? -15.482 -29.975 -53.606 1.00 35.14 194 HIS A O 1
ATOM 1203 N N . GLU A 1 195 ? -14.863 -30.825 -51.633 1.00 32.03 195 GLU A N 1
ATOM 1204 C CA . GLU A 1 195 ? -16.000 -31.750 -51.454 1.00 29.67 195 GLU A CA 1
ATOM 1205 C C . GLU A 1 195 ? -17.168 -31.025 -50.780 1.00 30.42 195 GLU A C 1
ATOM 1206 O O . GLU A 1 195 ? -18.160 -31.677 -50.481 1.00 27.53 195 GLU A O 1
ATOM 1212 N N . ARG A 1 196 ? -17.042 -29.733 -50.486 1.00 31.85 196 ARG A N 1
ATOM 1213 C CA . ARG A 1 196 ? -18.034 -29.006 -49.665 1.00 31.47 196 ARG A CA 1
ATOM 1214 C C . ARG A 1 196 ? -18.336 -27.654 -50.309 1.00 33.99 196 ARG A C 1
ATOM 1215 O O . ARG A 1 196 ? -19.463 -27.233 -50.186 1.00 37.75 196 ARG A O 1
ATOM 1223 N N . ILE A 1 197 ? -17.383 -27.016 -50.996 1.00 32.70 197 ILE A N 1
ATOM 1224 C CA . ILE A 1 197 ? -17.644 -25.806 -51.825 1.00 31.55 197 ILE A CA 1
ATOM 1225 C C . ILE A 1 197 ? -17.240 -26.136 -53.259 1.00 32.44 197 ILE A C 1
ATOM 1226 O O . ILE A 1 197 ? -16.015 -26.333 -53.530 1.00 32.65 197 ILE A O 1
ATOM 1231 N N . VAL A 1 198 ? -18.225 -26.254 -54.133 1.00 30.46 198 VAL A N 1
ATOM 1232 C CA . VAL A 1 198 ? -17.989 -26.634 -55.552 1.00 34.99 198 VAL A CA 1
ATOM 1233 C C . VAL A 1 198 ? -17.776 -25.346 -56.343 1.00 30.90 198 VAL A C 1
ATOM 1234 O O . VAL A 1 198 ? -18.660 -24.517 -56.403 1.00 32.39 198 VAL A O 1
ATOM 1238 N N . LEU A 1 199 ? -16.601 -25.196 -56.916 1.00 32.33 199 LEU A N 1
ATOM 1239 C CA . LEU A 1 199 ? -16.336 -24.135 -57.896 1.00 30.48 199 LEU A CA 1
ATOM 1240 C C . LEU A 1 199 ? -16.958 -24.571 -59.216 1.00 33.18 199 LEU A C 1
ATOM 1241 O O . LEU A 1 199 ? -16.849 -25.758 -59.588 1.00 32.14 199 LEU A O 1
ATOM 1246 N N . ASN A 1 200 ? -17.603 -23.647 -59.906 1.00 33.74 200 ASN A N 1
ATOM 1247 C CA . ASN A 1 200 ? -18.342 -24.009 -61.135 1.00 36.29 200 ASN A CA 1
ATOM 1248 C C . ASN A 1 200 ? -17.332 -24.300 -62.263 1.00 38.20 200 ASN A C 1
ATOM 1249 O O . ASN A 1 200 ? -16.124 -23.953 -62.137 1.00 29.85 200 ASN A O 1
ATOM 1254 N N . GLU A 1 201 ? -17.836 -24.938 -63.320 1.00 35.61 201 GLU A N 1
ATOM 1255 C CA . GLU A 1 201 ? -17.056 -25.503 -64.445 1.00 39.70 201 GLU A CA 1
ATOM 1256 C C . GLU A 1 201 ? -16.201 -24.407 -65.084 1.00 32.89 201 GLU A C 1
ATOM 1257 O O . GLU A 1 201 ? -15.015 -24.636 -65.407 1.00 28.75 201 GLU A O 1
ATOM 1263 N N . LYS A 1 202 ? -16.778 -23.238 -65.273 1.00 32.66 202 LYS A N 1
ATOM 1264 C CA . LYS A 1 202 ? -16.070 -22.118 -65.942 1.00 36.91 202 LYS A CA 1
ATOM 1265 C C . LYS A 1 202 ? -14.964 -21.596 -65.007 1.00 31.84 202 LYS A C 1
ATOM 1266 O O . LYS A 1 202 ? -13.810 -21.514 -65.434 1.00 30.06 202 LYS A O 1
ATOM 1272 N N . LEU A 1 203 ? -15.279 -21.278 -63.753 1.00 28.01 203 LEU A N 1
ATOM 1273 C CA . LEU A 1 203 ? -14.236 -20.768 -62.822 1.00 29.58 203 LEU A CA 1
ATOM 1274 C C . LEU A 1 203 ? -13.132 -21.824 -62.711 1.00 28.73 203 LEU A C 1
ATOM 1275 O O . LEU A 1 203 ? -11.960 -21.509 -62.939 1.00 26.66 203 LEU A O 1
ATOM 1280 N N . LEU A 1 204 ? -13.520 -23.072 -62.486 1.00 27.48 204 LEU A N 1
ATOM 1281 C CA . LEU A 1 204 ? -12.549 -24.155 -62.247 1.00 28.52 204 LEU A CA 1
ATOM 1282 C C . LEU A 1 204 ? -11.677 -24.265 -63.499 1.00 30.34 204 LEU A C 1
ATOM 1283 O O . LEU A 1 204 ? -10.428 -24.250 -63.356 1.00 29.79 204 LEU A O 1
ATOM 1288 N N . GLY A 1 205 ? -12.281 -24.211 -64.689 1.00 31.54 205 GLY A N 1
ATOM 1289 C CA . GLY A 1 205 ? -11.535 -24.286 -65.967 1.00 32.24 205 GLY A CA 1
ATOM 1290 C C . GLY A 1 205 ? -10.447 -23.224 -66.075 1.00 29.97 205 GLY A C 1
ATOM 1291 O O . GLY A 1 205 ? -9.340 -23.516 -66.507 1.00 32.32 205 GLY A O 1
ATOM 1292 N N . TRP A 1 206 ? -10.765 -21.999 -65.724 1.00 30.40 206 TRP A N 1
ATOM 1293 C CA . TRP A 1 206 ? -9.770 -20.905 -65.679 1.00 31.94 206 TRP A CA 1
ATOM 1294 C C . TRP A 1 206 ? -8.681 -21.233 -64.631 1.00 30.07 206 TRP A C 1
ATOM 1295 O O . TRP A 1 206 ? -7.473 -21.219 -64.961 1.00 30.79 206 TRP A O 1
ATOM 1306 N N . LEU A 1 207 ? -9.079 -21.602 -63.427 1.00 26.74 207 LEU A N 1
ATOM 1307 C CA . LEU A 1 207 ? -8.129 -21.768 -62.294 1.00 27.39 207 LEU A CA 1
ATOM 1308 C C . LEU A 1 207 ? -7.139 -22.888 -62.565 1.00 26.22 207 LEU A C 1
ATOM 1309 O O . LEU A 1 207 ? -5.960 -22.711 -62.184 1.00 23.99 207 LEU A O 1
ATOM 1314 N N . VAL A 1 208 ? -7.579 -24.000 -63.161 1.00 25.01 208 VAL A N 1
ATOM 1315 C CA . VAL A 1 208 ? -6.721 -25.219 -63.234 1.00 25.88 208 VAL A CA 1
ATOM 1316 C C . VAL A 1 208 ? -5.873 -25.196 -64.503 1.00 26.48 208 VAL A C 1
ATOM 1317 O O . VAL A 1 208 ? -5.002 -26.065 -64.611 1.00 26.76 208 VAL A O 1
ATOM 1321 N N . SER A 1 209 ? -6.134 -24.247 -65.403 1.00 27.96 209 SER A N 1
ATOM 1322 C CA . SER A 1 209 ? -5.474 -24.129 -66.723 1.00 27.67 209 SER A CA 1
ATOM 1323 C C . SER A 1 209 ? -3.989 -23.916 -66.488 1.00 28.12 209 SER A C 1
ATOM 1324 O O . SER A 1 209 ? -3.612 -23.207 -65.553 1.00 24.82 209 SER A O 1
ATOM 1327 N N . PRO A 1 210 ? -3.141 -24.451 -67.394 1.00 28.16 210 PRO A N 1
ATOM 1328 C CA . PRO A 1 210 ? -1.711 -24.189 -67.358 1.00 28.14 210 PRO A CA 1
ATOM 1329 C C . PRO A 1 210 ? -1.426 -22.685 -67.333 1.00 27.20 210 PRO A C 1
ATOM 1330 O O . PRO A 1 210 ? -0.552 -22.264 -66.621 1.00 28.90 210 PRO A O 1
ATOM 1334 N N . GLN A 1 211 ? -2.173 -21.889 -68.088 1.00 27.65 211 GLN A N 1
ATOM 1335 C CA . GLN A 1 211 ? -1.884 -20.444 -68.147 1.00 29.81 211 GLN A CA 1
ATOM 1336 C C . GLN A 1 211 ? -1.933 -19.841 -66.736 1.00 31.05 211 GLN A C 1
ATOM 1337 O O . GLN A 1 211 ? -1.006 -19.074 -66.366 1.00 27.51 211 GLN A O 1
ATOM 1343 N N . HIS A 1 212 ? -3.021 -20.111 -66.019 1.00 26.53 212 HIS A N 1
ATOM 1344 C CA . HIS A 1 212 ? -3.307 -19.486 -64.715 1.00 25.61 212 HIS A CA 1
ATOM 1345 C C . HIS A 1 212 ? -2.439 -20.096 -63.616 1.00 21.57 212 HIS A C 1
ATOM 1346 O O . HIS A 1 212 ? -1.964 -19.353 -62.763 1.00 22.30 212 HIS A O 1
ATOM 1353 N N . ARG A 1 213 ? -2.211 -21.401 -63.630 1.00 23.54 213 ARG A N 1
ATOM 1354 C CA . ARG A 1 213 ? -1.377 -22.065 -62.591 1.00 23.33 213 ARG A CA 1
ATOM 1355 C C . ARG A 1 213 ? 0.068 -21.575 -62.700 1.00 23.03 213 ARG A C 1
ATOM 1356 O O . ARG A 1 213 ? 0.689 -21.300 -61.651 1.00 22.12 213 ARG A O 1
ATOM 1364 N N . LEU A 1 214 ? 0.587 -21.456 -63.925 1.00 20.79 214 LEU A N 1
ATOM 1365 C CA . LEU A 1 214 ? 1.993 -21.024 -64.146 1.00 21.88 214 LEU A CA 1
ATOM 1366 C C . LEU A 1 214 ? 2.087 -19.538 -63.885 1.00 22.93 214 LEU A C 1
ATOM 1367 O O . LEU A 1 214 ? 3.082 -19.126 -63.302 1.00 22.59 214 LEU A O 1
ATOM 1372 N N . PHE A 1 215 ? 1.085 -18.771 -64.310 1.00 23.22 215 PHE A N 1
ATOM 1373 C CA . PHE A 1 215 ? 1.017 -17.330 -63.998 1.00 22.48 215 PHE A CA 1
ATOM 1374 C C . PHE A 1 215 ? 1.173 -17.144 -62.486 1.00 23.55 215 PHE A C 1
ATOM 1375 O O . PHE A 1 215 ? 1.985 -16.332 -62.031 1.00 24.26 215 PHE A O 1
ATOM 1383 N N . HIS A 1 216 ? 0.334 -17.807 -61.716 1.00 23.69 216 HIS A N 1
ATOM 1384 C CA . HIS A 1 216 ? 0.253 -17.578 -60.251 1.00 25.62 216 HIS A CA 1
ATOM 1385 C C . HIS A 1 216 ? 1.569 -18.010 -59.598 1.00 24.69 216 HIS A C 1
ATOM 1386 O O . HIS A 1 216 ? 2.093 -17.261 -58.755 1.00 25.46 216 HIS A O 1
ATOM 1393 N N . GLN A 1 217 ? 2.103 -19.147 -60.004 1.00 22.67 217 GLN A N 1
ATOM 1394 C CA . GLN A 1 217 ? 3.380 -19.652 -59.449 1.00 25.50 217 GLN A CA 1
ATOM 1395 C C . GLN A 1 217 ? 4.505 -18.680 -59.810 1.00 24.65 217 GLN A C 1
ATOM 1396 O O . GLN A 1 217 ? 5.362 -18.355 -58.930 1.00 24.85 217 GLN A O 1
ATOM 1402 N N . LEU A 1 218 ? 4.529 -18.238 -61.064 1.00 23.18 218 LEU A N 1
ATOM 1403 C CA . LEU A 1 218 ? 5.643 -17.411 -61.559 1.00 21.15 218 LEU A CA 1
ATOM 1404 C C . LEU A 1 218 ? 5.548 -16.001 -60.978 1.00 20.78 218 LEU A C 1
ATOM 1405 O O . LEU A 1 218 ? 6.592 -15.412 -60.637 1.00 20.06 218 LEU A O 1
ATOM 1410 N N . TRP A 1 219 ? 4.348 -15.481 -60.820 1.00 20.91 219 TRP A N 1
ATOM 1411 C CA . TRP A 1 219 ? 4.146 -14.131 -60.243 1.00 20.72 219 TRP A CA 1
ATOM 1412 C C . TRP A 1 219 ? 4.759 -14.108 -58.840 1.00 19.85 219 TRP A C 1
ATOM 1413 O O . TRP A 1 219 ? 5.513 -13.204 -58.517 1.00 22.05 219 TRP A O 1
ATOM 1424 N N . HIS A 1 220 ? 4.474 -15.110 -58.032 1.00 23.24 220 HIS A N 1
ATOM 1425 C CA . HIS A 1 220 ? 5.058 -15.261 -56.669 1.00 22.16 220 HIS A CA 1
ATOM 1426 C C . HIS A 1 220 ? 6.567 -15.519 -56.747 1.00 22.45 220 HIS A C 1
ATOM 1427 O O . HIS A 1 220 ? 7.306 -14.814 -56.062 1.00 23.05 220 HIS A O 1
ATOM 1434 N N . ALA A 1 221 ? 7.022 -16.466 -57.567 1.00 21.67 221 ALA A N 1
ATOM 1435 C CA . ALA A 1 221 ? 8.439 -16.906 -57.560 1.00 21.50 221 ALA A CA 1
ATOM 1436 C C . ALA A 1 221 ? 9.355 -15.760 -57.965 1.00 22.12 221 ALA A C 1
ATOM 1437 O O . ALA A 1 221 ? 10.439 -15.586 -57.349 1.00 24.21 221 ALA A O 1
ATOM 1439 N N . SER A 1 222 ? 8.980 -15.023 -59.003 1.00 19.71 222 SER A N 1
ATOM 1440 C CA . SER A 1 222 ? 9.789 -13.880 -59.470 1.00 19.89 222 SER A CA 1
ATOM 1441 C C . SER A 1 222 ? 10.031 -12.896 -58.316 1.00 19.75 222 SER A C 1
ATOM 1442 O O . SER A 1 222 ? 11.201 -12.523 -58.089 1.00 21.25 222 SER A O 1
ATOM 1445 N N . ARG A 1 223 ? 8.979 -12.434 -57.649 1.00 20.24 223 ARG A N 1
ATOM 1446 C CA . ARG A 1 223 ? 9.091 -11.374 -56.613 1.00 20.39 223 ARG A CA 1
ATOM 1447 C C . ARG A 1 223 ? 9.623 -11.973 -55.304 1.00 20.87 223 ARG A C 1
ATOM 1448 O O . ARG A 1 223 ? 10.297 -11.250 -54.577 1.00 20.49 223 ARG A O 1
ATOM 1456 N N . ASP A 1 224 ? 9.414 -13.264 -55.057 1.00 22.48 224 ASP A N 1
ATOM 1457 C CA . ASP A 1 224 ? 9.845 -13.926 -53.792 1.00 24.20 224 ASP A CA 1
ATOM 1458 C C . ASP A 1 224 ? 11.338 -14.240 -53.856 1.00 23.52 224 ASP A C 1
ATOM 1459 O O . ASP A 1 224 ? 11.986 -14.088 -52.841 1.00 23.49 224 ASP A O 1
ATOM 1464 N N . LYS A 1 225 ? 11.839 -14.647 -55.016 1.00 22.62 225 LYS A N 1
ATOM 1465 C CA . LYS A 1 225 ? 13.241 -15.080 -55.187 1.00 26.44 225 LYS A CA 1
ATOM 1466 C C . LYS A 1 225 ? 14.121 -13.924 -55.651 1.00 24.47 225 LYS A C 1
ATOM 1467 O O . LYS A 1 225 ? 15.344 -14.084 -55.560 1.00 23.88 225 LYS A O 1
ATOM 1473 N N . TRP A 1 226 ? 13.553 -12.797 -56.097 1.00 23.65 226 TRP A N 1
ATOM 1474 C CA . TRP A 1 226 ? 14.355 -11.737 -56.772 1.00 23.84 226 TRP A CA 1
ATOM 1475 C C . TRP A 1 226 ? 15.648 -11.437 -56.006 1.00 23.20 226 TRP A C 1
ATOM 1476 O O . TRP A 1 226 ? 16.710 -11.431 -56.644 1.00 21.97 226 TRP A O 1
ATOM 1487 N N . HIS A 1 227 ? 15.572 -11.190 -54.698 1.00 24.19 227 HIS A N 1
ATOM 1488 C CA . HIS A 1 227 ? 16.722 -10.687 -53.893 1.00 25.34 227 HIS A CA 1
ATOM 1489 C C . HIS A 1 227 ? 17.852 -11.726 -53.834 1.00 27.58 227 HIS A C 1
ATOM 1490 O O . HIS A 1 227 ? 18.916 -11.353 -53.384 1.00 31.07 227 HIS A O 1
ATOM 1497 N N . ARG A 1 228 ? 17.615 -12.973 -54.253 1.00 27.62 228 ARG A N 1
ATOM 1498 C CA . ARG A 1 228 ? 18.585 -14.093 -54.228 1.00 28.89 228 ARG A CA 1
ATOM 1499 C C . ARG A 1 228 ? 18.936 -14.567 -55.649 1.00 24.70 228 ARG A C 1
ATOM 1500 O O . ARG A 1 228 ? 19.544 -15.661 -55.798 1.00 24.02 228 ARG A O 1
ATOM 1508 N N . LEU A 1 229 ? 18.503 -13.862 -56.679 1.00 23.63 229 LEU A N 1
ATOM 1509 C CA . LEU A 1 229 ? 18.824 -14.256 -58.081 1.00 23.35 229 LEU A CA 1
ATOM 1510 C C . LEU A 1 229 ? 20.075 -13.514 -58.529 1.00 22.12 229 LEU A C 1
ATOM 1511 O O . LEU A 1 229 ? 20.271 -12.373 -58.161 1.00 24.66 229 LEU A O 1
ATOM 1516 N N . SER A 1 230 ? 20.925 -14.186 -59.274 1.00 24.64 230 SER A N 1
ATOM 1517 C CA . SER A 1 230 ? 22.164 -13.595 -59.824 1.00 23.71 230 SER A CA 1
ATOM 1518 C C . SER A 1 230 ? 21.756 -12.558 -60.882 1.00 25.12 230 SER A C 1
ATOM 1519 O O . SER A 1 230 ? 20.591 -12.591 -61.340 1.00 23.28 230 SER A O 1
ATOM 1522 N N . GLU A 1 231 ? 22.695 -11.735 -61.339 1.00 26.16 231 GLU A N 1
ATOM 1523 C CA . GLU A 1 231 ? 22.437 -10.762 -62.420 1.00 27.85 231 GLU A CA 1
ATOM 1524 C C . GLU A 1 231 ? 22.067 -11.516 -63.713 1.00 28.08 231 GLU A C 1
ATOM 1525 O O . GLU A 1 231 ? 21.149 -11.034 -64.387 1.00 29.32 231 GLU A O 1
ATOM 1531 N N . LYS A 1 232 ? 22.634 -12.695 -64.009 1.00 27.46 232 LYS A N 1
ATOM 1532 C CA . LYS A 1 232 ? 22.231 -13.468 -65.219 1.00 30.13 232 LYS A CA 1
ATOM 1533 C C . LYS A 1 232 ? 20.756 -13.879 -65.129 1.00 29.49 232 LYS A C 1
ATOM 1534 O O . LYS A 1 232 ? 20.050 -13.680 -66.102 1.00 26.95 232 LYS A O 1
ATOM 1540 N N . GLN A 1 233 ? 20.336 -14.478 -64.023 1.00 26.02 233 GLN A N 1
ATOM 1541 C CA . GLN A 1 233 ? 18.928 -14.871 -63.812 1.00 24.78 233 GLN A CA 1
ATOM 1542 C C . GLN A 1 233 ? 18.068 -13.618 -63.976 1.00 22.68 233 GLN A C 1
ATOM 1543 O O . GLN A 1 233 ? 17.090 -13.666 -64.694 1.00 26.00 233 GLN A O 1
ATOM 1549 N N . ARG A 1 234 ? 18.421 -12.521 -63.324 1.00 22.17 234 ARG A N 1
ATOM 1550 C CA . ARG A 1 234 ? 17.590 -11.297 -63.375 1.00 21.10 234 ARG A CA 1
ATOM 1551 C C . ARG A 1 234 ? 17.482 -10.779 -64.813 1.00 21.72 234 ARG A C 1
ATOM 1552 O O . ARG A 1 234 ? 16.334 -10.525 -65.253 1.00 21.72 234 ARG A O 1
ATOM 1560 N N . ASN A 1 235 ? 18.596 -10.718 -65.549 1.00 20.78 235 ASN A N 1
ATOM 1561 C CA . ASN A 1 235 ? 18.594 -10.260 -66.964 1.00 22.97 235 ASN A CA 1
ATOM 1562 C C . ASN A 1 235 ? 17.765 -11.216 -67.817 1.00 22.28 235 ASN A C 1
ATOM 1563 O O . ASN A 1 235 ? 17.136 -10.727 -68.753 1.00 21.49 235 ASN A O 1
ATOM 1568 N N . ALA A 1 236 ? 17.827 -12.527 -67.555 1.00 21.83 236 ALA A N 1
ATOM 1569 C CA . ALA A 1 236 ? 17.068 -13.540 -68.315 1.00 22.20 236 ALA A CA 1
ATOM 1570 C C . ALA A 1 236 ? 15.575 -13.292 -68.084 1.00 23.59 236 ALA A C 1
ATOM 1571 O O . ALA A 1 236 ? 14.796 -13.361 -69.064 1.00 23.85 236 ALA A O 1
ATOM 1573 N N . LEU A 1 237 ? 15.164 -13.006 -66.841 1.00 21.22 237 LEU A N 1
ATOM 1574 C CA . LEU A 1 237 ? 13.729 -12.718 -66.562 1.00 20.54 237 LEU A CA 1
ATOM 1575 C C . LEU A 1 237 ? 13.341 -11.380 -67.200 1.00 20.72 237 LEU A C 1
ATOM 1576 O O . LEU A 1 237 ? 12.241 -11.276 -67.750 1.00 20.51 237 LEU A O 1
ATOM 1581 N N . ARG A 1 238 ? 14.187 -10.369 -67.089 1.00 20.87 238 ARG A N 1
ATOM 1582 C CA . ARG A 1 238 ? 13.981 -9.059 -67.754 1.00 22.93 238 ARG A CA 1
ATOM 1583 C C . ARG A 1 238 ? 13.827 -9.280 -69.268 1.00 25.64 238 ARG A C 1
ATOM 1584 O O . ARG A 1 238 ? 12.967 -8.643 -69.832 1.00 29.70 238 ARG A O 1
ATOM 1592 N N . GLY A 1 239 ? 14.598 -10.199 -69.875 1.00 29.55 239 GLY A N 1
ATOM 1593 C CA . GLY A 1 239 ? 14.566 -10.527 -71.321 1.00 27.35 239 GLY A CA 1
ATOM 1594 C C . GLY A 1 239 ? 13.204 -11.054 -71.778 1.00 29.95 239 GLY A C 1
ATOM 1595 O O . GLY A 1 239 ? 12.852 -10.816 -72.945 1.00 24.51 239 GLY A O 1
ATOM 1596 N N . VAL A 1 240 ? 12.425 -11.693 -70.895 1.00 28.77 240 VAL A N 1
ATOM 1597 C CA . VAL A 1 240 ? 11.080 -12.257 -71.234 1.00 28.21 240 VAL A CA 1
ATOM 1598 C C . VAL A 1 240 ? 9.972 -11.484 -70.502 1.00 29.19 240 VAL A C 1
ATOM 1599 O O . VAL A 1 240 ? 8.845 -11.949 -70.471 1.00 32.16 240 VAL A O 1
ATOM 1603 N N . GLY A 1 241 ? 10.279 -10.327 -69.943 1.00 27.67 241 GLY A N 1
ATOM 1604 C CA . GLY A 1 241 ? 9.279 -9.431 -69.355 1.00 30.42 241 GLY A CA 1
ATOM 1605 C C . GLY A 1 241 ? 8.750 -9.905 -68.014 1.00 26.48 241 GLY A C 1
ATOM 1606 O O . GLY A 1 241 ? 7.622 -9.511 -67.673 1.00 26.38 241 GLY A O 1
ATOM 1607 N N . TRP A 1 242 ? 9.472 -10.749 -67.289 1.00 23.72 242 TRP A N 1
ATOM 1608 C CA . TRP A 1 242 ? 8.925 -11.389 -66.066 1.00 22.15 242 TRP A CA 1
ATOM 1609 C C . TRP A 1 242 ? 9.597 -10.901 -64.793 1.00 22.44 242 TRP A C 1
ATOM 1610 O O . TRP A 1 242 ? 9.406 -11.575 -63.754 1.00 23.41 242 TRP A O 1
ATOM 1621 N N . GLN A 1 243 ? 10.350 -9.812 -64.862 1.00 22.65 243 GLN A N 1
ATOM 1622 C CA . GLN A 1 243 ? 10.921 -9.166 -63.662 1.00 23.67 243 GLN A CA 1
ATOM 1623 C C . GLN A 1 243 ? 9.765 -8.604 -62.824 1.00 23.46 243 GLN A C 1
ATOM 1624 O O . GLN A 1 243 ? 8.707 -8.228 -63.338 1.00 23.84 243 GLN A O 1
ATOM 1630 N N . PRO A 1 244 ? 9.873 -8.658 -61.478 1.00 21.13 244 PRO A N 1
ATOM 1631 C CA . PRO A 1 244 ? 8.796 -8.214 -60.602 1.00 21.99 244 PRO A CA 1
ATOM 1632 C C . PRO A 1 244 ? 8.704 -6.679 -60.467 1.00 25.19 244 PRO A C 1
ATOM 1633 O O . PRO A 1 244 ? 9.328 -6.091 -59.595 1.00 29.07 244 PRO A O 1
ATOM 1637 N N . GLY A 1 245 ? 7.979 -6.058 -61.385 1.00 26.81 245 GLY A N 1
ATOM 1638 C CA . GLY A 1 245 ? 7.762 -4.607 -61.414 1.00 28.38 245 GLY A CA 1
ATOM 1639 C C . GLY A 1 245 ? 8.673 -3.947 -62.432 1.00 26.71 245 GLY A C 1
ATOM 1640 O O . GLY A 1 245 ? 9.100 -4.602 -63.377 1.00 26.18 245 GLY A O 1
ATOM 1641 N N . PRO A 1 246 ? 8.956 -2.634 -62.273 1.00 25.49 246 PRO A N 1
ATOM 1642 C CA . PRO A 1 246 ? 9.632 -1.882 -63.319 1.00 29.03 246 PRO A CA 1
ATOM 1643 C C . PRO A 1 246 ? 11.047 -2.407 -63.555 1.00 27.03 246 PRO A C 1
ATOM 1644 O O . PRO A 1 246 ? 11.793 -2.632 -62.638 1.00 24.72 246 PRO A O 1
ATOM 1648 N N . LEU A 1 247 ? 11.367 -2.550 -64.831 1.00 29.92 247 LEU A N 1
ATOM 1649 C CA . LEU A 1 247 ? 12.716 -2.908 -65.303 1.00 29.85 247 LEU A CA 1
ATOM 1650 C C . LEU A 1 247 ? 13.781 -2.080 -64.573 1.00 31.12 247 LEU A C 1
ATOM 1651 O O . LEU A 1 247 ? 13.723 -0.852 -64.592 1.00 28.31 247 LEU A O 1
ATOM 1656 N N . ASP A 1 248 ? 14.732 -2.762 -63.948 1.00 31.65 248 ASP A N 1
ATOM 1657 C CA . ASP A 1 248 ? 15.895 -2.189 -63.229 1.00 28.22 248 ASP A CA 1
ATOM 1658 C C . ASP A 1 248 ? 15.469 -1.451 -61.970 1.00 28.56 248 ASP A C 1
ATOM 1659 O O . ASP A 1 248 ? 16.364 -0.987 -61.302 1.00 26.72 248 ASP A O 1
ATOM 1664 N N . ARG A 1 249 ? 14.181 -1.424 -61.616 1.00 28.43 249 ARG A N 1
ATOM 1665 C CA . ARG A 1 249 ? 13.696 -0.852 -60.323 1.00 30.63 249 ARG A CA 1
ATOM 1666 C C . ARG A 1 249 ? 12.728 -1.852 -59.689 1.00 27.56 249 ARG A C 1
ATOM 1667 O O . ARG A 1 249 ? 11.659 -1.467 -59.206 1.00 27.97 249 ARG A O 1
ATOM 1675 N N . GLU A 1 250 ? 13.097 -3.129 -59.739 1.00 26.43 250 GLU A N 1
ATOM 1676 C CA . GLU A 1 250 ? 12.167 -4.233 -59.459 1.00 23.04 250 GLU A CA 1
ATOM 1677 C C . GLU A 1 250 ? 11.780 -4.188 -57.979 1.00 22.34 250 GLU A C 1
ATOM 1678 O O . GLU A 1 250 ? 12.588 -3.797 -57.158 1.00 22.42 250 GLU A O 1
ATOM 1684 N N . ARG A 1 251 ? 10.571 -4.609 -57.679 1.00 22.83 251 ARG A N 1
ATOM 1685 C CA . ARG A 1 251 ? 10.031 -4.648 -56.311 1.00 22.53 251 ARG A CA 1
ATOM 1686 C C . ARG A 1 251 ? 10.073 -6.098 -55.805 1.00 23.08 251 ARG A C 1
ATOM 1687 O O . ARG A 1 251 ? 9.069 -6.808 -55.794 1.00 23.67 251 ARG A O 1
ATOM 1695 N N . ASP A 1 252 ? 11.248 -6.516 -55.380 1.00 24.44 252 ASP A N 1
ATOM 1696 C CA . ASP A 1 252 ? 11.434 -7.789 -54.667 1.00 24.38 252 ASP A CA 1
ATOM 1697 C C . ASP A 1 252 ? 10.510 -7.741 -53.435 1.00 22.77 252 ASP A C 1
ATOM 1698 O O . ASP A 1 252 ? 10.434 -6.674 -52.787 1.00 22.45 252 ASP A O 1
ATOM 1703 N N . ALA A 1 253 ? 9.909 -8.869 -53.083 1.00 20.91 253 ALA A N 1
ATOM 1704 C CA . ALA A 1 253 ? 8.928 -9.003 -51.977 1.00 23.32 253 ALA A CA 1
ATOM 1705 C C . ALA A 1 253 ? 9.593 -9.440 -50.672 1.00 23.76 253 ALA A C 1
ATOM 1706 O O . ALA A 1 253 ? 8.920 -9.363 -49.609 1.00 25.83 253 ALA A O 1
ATOM 1708 N N . ARG A 1 254 ? 10.851 -9.881 -50.720 1.00 24.78 254 ARG A N 1
ATOM 1709 C CA . ARG A 1 254 ? 11.464 -10.553 -49.554 1.00 25.54 254 ARG A CA 1
ATOM 1710 C C . ARG A 1 254 ? 12.860 -10.044 -49.279 1.00 27.98 254 ARG A C 1
ATOM 1711 O O . ARG A 1 254 ? 13.432 -10.542 -48.331 1.00 29.05 254 ARG A O 1
ATOM 1719 N N . GLY A 1 255 ? 13.341 -9.048 -50.019 1.00 28.07 255 GLY A N 1
ATOM 1720 C CA . GLY A 1 255 ? 14.648 -8.436 -49.749 1.00 27.00 255 GLY A CA 1
ATOM 1721 C C . GLY A 1 255 ? 14.593 -7.439 -48.598 1.00 27.59 255 GLY A C 1
ATOM 1722 O O . GLY A 1 255 ? 13.554 -7.224 -47.964 1.00 28.02 255 GLY A O 1
ATOM 1723 N N . PRO A 1 256 ? 15.751 -6.841 -48.264 1.00 29.81 256 PRO A N 1
ATOM 1724 C CA . PRO A 1 256 ? 15.857 -6.002 -47.074 1.00 33.47 256 PRO A CA 1
ATOM 1725 C C . PRO A 1 256 ? 14.928 -4.775 -47.113 1.00 30.47 256 PRO A C 1
ATOM 1726 O O . PRO A 1 256 ? 14.582 -4.299 -46.063 1.00 33.95 256 PRO A O 1
ATOM 1730 N N . ARG A 1 257 ? 14.557 -4.263 -48.284 1.00 28.36 257 ARG A N 1
ATOM 1731 C CA . ARG A 1 257 ? 13.706 -3.036 -48.351 1.00 34.40 257 ARG A CA 1
ATOM 1732 C C . ARG A 1 257 ? 12.245 -3.390 -48.676 1.00 30.06 257 ARG A C 1
ATOM 1733 O O . ARG A 1 257 ? 11.519 -2.493 -49.115 1.00 29.49 257 ARG A O 1
ATOM 1741 N N . LYS A 1 258 ? 11.847 -4.630 -48.412 1.00 27.81 258 LYS A N 1
ATOM 1742 C CA . LYS A 1 258 ? 10.559 -5.261 -48.805 1.00 26.04 258 LYS A CA 1
ATOM 1743 C C . LYS A 1 258 ? 9.373 -4.460 -48.261 1.00 25.10 258 LYS A C 1
ATOM 1744 O O . LYS A 1 258 ? 8.376 -4.291 -49.011 1.00 24.79 258 LYS A O 1
ATOM 1750 N N . ASP A 1 259 ? 9.478 -3.920 -47.044 1.00 24.41 259 ASP A N 1
ATOM 1751 C CA . ASP A 1 259 ? 8.395 -3.102 -46.436 1.00 26.71 259 ASP A CA 1
ATOM 1752 C C . ASP A 1 259 ? 8.283 -1.700 -47.077 1.00 26.21 259 ASP A C 1
ATOM 1753 O O . ASP A 1 259 ? 7.211 -1.107 -46.992 1.00 25.34 259 ASP A O 1
ATOM 1758 N N . ARG A 1 260 ? 9.338 -1.182 -47.693 1.00 28.40 260 ARG A N 1
ATOM 1759 C CA . ARG A 1 260 ? 9.412 0.221 -48.176 1.00 30.34 260 ARG A CA 1
ATOM 1760 C C . ARG A 1 260 ? 9.529 0.309 -49.693 1.00 26.25 260 ARG A C 1
ATOM 1761 O O . ARG A 1 260 ? 9.590 1.430 -50.173 1.00 27.11 260 ARG A O 1
ATOM 1769 N N . ASN A 1 261 ? 9.630 -0.789 -50.433 1.00 23.84 261 ASN A N 1
ATOM 1770 C CA . ASN A 1 261 ? 9.874 -0.665 -51.893 1.00 23.16 261 ASN A CA 1
ATOM 1771 C C . ASN A 1 261 ? 8.545 -0.722 -52.650 1.00 22.23 261 ASN A C 1
ATOM 1772 O O . ASN A 1 261 ? 8.582 -0.818 -53.855 1.00 24.56 261 ASN A O 1
ATOM 1777 N N . ALA A 1 262 ? 7.411 -0.738 -51.952 1.00 22.10 262 ALA A N 1
ATOM 1778 C CA . ALA A 1 262 ? 6.054 -0.828 -52.541 1.00 22.05 262 ALA A CA 1
ATOM 1779 C C . ALA A 1 262 ? 5.701 -2.227 -53.074 1.00 19.77 262 ALA A C 1
ATOM 1780 O O . ALA A 1 262 ? 4.635 -2.363 -53.738 1.00 21.79 262 ALA A O 1
ATOM 1782 N N . SER A 1 263 ? 6.504 -3.256 -52.812 1.00 21.92 263 SER A N 1
ATOM 1783 C CA . SER A 1 263 ? 6.142 -4.660 -53.175 1.00 19.28 263 SER A CA 1
ATOM 1784 C C . SER A 1 263 ? 4.744 -4.998 -52.607 1.00 20.66 263 SER A C 1
ATOM 1785 O O . SER A 1 263 ? 4.000 -5.684 -53.294 1.00 19.09 263 SER A O 1
ATOM 1788 N N . GLY A 1 264 ? 4.374 -4.445 -51.444 1.00 20.56 264 GLY A N 1
ATOM 1789 C CA . GLY A 1 264 ? 3.067 -4.681 -50.795 1.00 22.02 264 GLY A CA 1
ATOM 1790 C C . GLY A 1 264 ? 1.890 -4.301 -51.660 1.00 20.81 264 GLY A C 1
ATOM 1791 O O . GLY A 1 264 ? 0.830 -4.945 -51.553 1.00 21.81 264 GLY A O 1
ATOM 1792 N N . ILE A 1 265 ? 2.046 -3.242 -52.445 1.00 22.59 265 ILE A N 1
ATOM 1793 C CA . ILE A 1 265 ? 1.008 -2.780 -53.393 1.00 22.20 265 ILE A CA 1
ATOM 1794 C C . ILE A 1 265 ? 0.815 -3.842 -54.472 1.00 21.04 265 ILE A C 1
ATOM 1795 O O . ILE A 1 265 ? -0.347 -4.103 -54.829 1.00 21.59 265 ILE A O 1
ATOM 1800 N N . ASP A 1 266 ? 1.892 -4.424 -54.991 1.00 21.67 266 ASP A N 1
ATOM 1801 C CA . ASP A 1 266 ? 1.804 -5.497 -56.014 1.00 22.07 266 ASP A CA 1
ATOM 1802 C C . ASP A 1 266 ? 0.990 -6.650 -55.426 1.00 22.20 266 ASP A C 1
ATOM 1803 O O . ASP A 1 266 ? 0.104 -7.197 -56.110 1.00 18.76 266 ASP A O 1
ATOM 1808 N N . PHE A 1 267 ? 1.311 -7.037 -54.196 1.00 23.73 267 PHE A N 1
ATOM 1809 C CA . PHE A 1 267 ? 0.611 -8.131 -53.506 1.00 23.01 267 PHE A CA 1
ATOM 1810 C C . PHE A 1 267 ? -0.888 -7.824 -53.435 1.00 21.90 267 PHE A C 1
ATOM 1811 O O . PHE A 1 267 ? -1.693 -8.651 -53.837 1.00 20.71 267 PHE A O 1
ATOM 1819 N N . PHE A 1 268 ? -1.265 -6.666 -52.918 1.00 20.78 268 PHE A N 1
ATOM 1820 C CA . PHE A 1 268 ? -2.701 -6.359 -52.739 1.00 22.58 268 PHE A CA 1
ATOM 1821 C C . PHE A 1 268 ? -3.401 -6.295 -54.104 1.00 22.92 268 PHE A C 1
ATOM 1822 O O . PHE A 1 268 ? -4.520 -6.826 -54.266 1.00 22.07 268 PHE A O 1
ATOM 1830 N N . PHE A 1 269 ? -2.771 -5.641 -55.070 1.00 24.35 269 PHE A N 1
ATOM 1831 C CA . PHE A 1 269 ? -3.446 -5.298 -56.335 1.00 23.68 269 PHE A CA 1
ATOM 1832 C C . PHE A 1 269 ? -3.613 -6.560 -57.182 1.00 23.81 269 PHE A C 1
ATOM 1833 O O . PHE A 1 269 ? -4.739 -6.834 -57.710 1.00 21.95 269 PHE A O 1
ATOM 1841 N N . MET A 1 270 ? -2.563 -7.366 -57.301 1.00 24.10 270 MET A N 1
ATOM 1842 C CA . MET A 1 270 ? -2.674 -8.610 -58.109 1.00 24.43 270 MET A CA 1
ATOM 1843 C C . MET A 1 270 ? -3.820 -9.437 -57.544 1.00 22.65 270 MET A C 1
ATOM 1844 O O . MET A 1 270 ? -4.651 -9.874 -58.348 1.00 21.97 270 MET A O 1
ATOM 1849 N N . HIS A 1 271 ? -3.913 -9.606 -56.220 1.00 22.00 271 HIS A N 1
ATOM 1850 C CA . HIS A 1 271 ? -4.970 -10.461 -55.622 1.00 22.69 271 HIS A CA 1
ATOM 1851 C C . HIS A 1 271 ? -6.354 -9.837 -55.847 1.00 21.74 271 HIS A C 1
ATOM 1852 O O . HIS A 1 271 ? -7.317 -10.604 -56.055 1.00 20.21 271 HIS A O 1
ATOM 1859 N N . ARG A 1 272 ? -6.475 -8.515 -55.721 1.00 21.86 272 ARG A N 1
ATOM 1860 C CA . ARG A 1 272 ? -7.755 -7.809 -55.983 1.00 21.49 272 ARG A CA 1
ATOM 1861 C C . ARG A 1 272 ? -8.178 -8.064 -57.427 1.00 19.29 272 ARG A C 1
ATOM 1862 O O . ARG A 1 272 ? -9.332 -8.315 -57.659 1.00 19.51 272 ARG A O 1
ATOM 1870 N N . HIS A 1 273 ? -7.252 -7.997 -58.370 1.00 21.22 273 HIS A N 1
ATOM 1871 C CA . HIS A 1 273 ? -7.497 -8.196 -59.818 1.00 21.16 273 HIS A CA 1
ATOM 1872 C C . HIS A 1 273 ? -7.953 -9.643 -60.045 1.00 23.79 273 HIS A C 1
ATOM 1873 O O . HIS A 1 273 ? -8.977 -9.868 -60.753 1.00 23.77 273 HIS A O 1
ATOM 1880 N N . MET A 1 274 ? -7.325 -10.586 -59.351 1.00 24.08 274 MET A N 1
ATOM 1881 C CA . MET A 1 274 ? -7.688 -12.024 -59.437 1.00 25.13 274 MET A CA 1
ATOM 1882 C C . MET A 1 274 ? -9.091 -12.241 -58.851 1.00 23.39 274 MET A C 1
ATOM 1883 O O . MET A 1 274 ? -9.906 -12.952 -59.460 1.00 19.97 274 MET A O 1
ATOM 1888 N N . LEU A 1 275 ? -9.344 -11.696 -57.676 1.00 23.13 275 LEU A N 1
ATOM 1889 C CA . LEU A 1 275 ? -10.684 -11.746 -57.022 1.00 26.16 275 LEU A CA 1
ATOM 1890 C C . LEU A 1 275 ? -11.782 -11.225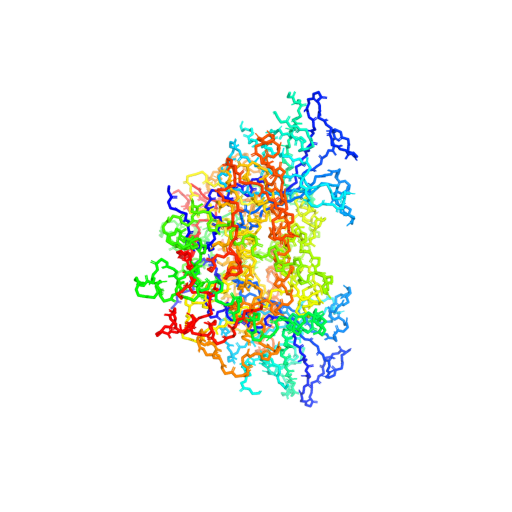 -57.956 1.00 24.98 275 LEU A C 1
ATOM 1891 O O . LEU A 1 275 ? -12.852 -11.854 -58.013 1.00 27.05 275 LEU A O 1
ATOM 1896 N N . HIS A 1 276 ? -11.554 -10.057 -58.571 1.00 27.37 276 HIS A N 1
ATOM 1897 C CA . HIS A 1 276 ? -12.494 -9.421 -59.522 1.00 28.99 276 HIS A CA 1
ATOM 1898 C C . HIS A 1 276 ? -12.837 -10.411 -60.652 1.00 27.61 276 HIS A C 1
ATOM 1899 O O . HIS A 1 276 ? -14.016 -10.670 -60.851 1.00 27.94 276 HIS A O 1
ATOM 1906 N N . THR A 1 277 ? -11.858 -11.041 -61.288 1.00 26.66 277 THR A N 1
ATOM 1907 C CA . THR A 1 277 ? -12.085 -12.074 -62.341 1.00 26.99 277 THR A CA 1
ATOM 1908 C C . THR A 1 277 ? -12.810 -13.301 -61.766 1.00 26.68 277 THR A C 1
ATOM 1909 O O . THR A 1 277 ? -13.836 -13.728 -62.355 1.00 25.64 277 THR A O 1
ATOM 1913 N N . ALA A 1 278 ? -12.306 -13.893 -60.681 1.00 23.04 278 ALA A N 1
ATOM 1914 C CA . ALA A 1 278 ? -12.950 -15.077 -60.085 1.00 22.31 278 ALA A CA 1
ATOM 1915 C C . ALA A 1 278 ? -14.421 -14.741 -59.796 1.00 24.11 278 ALA A C 1
ATOM 1916 O O . ALA A 1 278 ? -15.336 -15.581 -60.098 1.00 22.28 278 ALA A O 1
ATOM 1918 N N . ARG A 1 279 ? -14.663 -13.579 -59.193 1.00 23.28 279 ARG A N 1
ATOM 1919 C CA . ARG A 1 279 ? -16.025 -13.184 -58.732 1.00 26.25 279 ARG A CA 1
ATOM 1920 C C . ARG A 1 279 ? -16.966 -12.852 -59.893 1.00 26.88 279 ARG A C 1
ATOM 1921 O O . ARG A 1 279 ? -18.159 -12.958 -59.672 1.00 25.27 279 ARG A O 1
ATOM 1929 N N . SER A 1 280 ? -16.466 -12.537 -61.089 1.00 27.22 280 SER A N 1
ATOM 1930 C CA . SER A 1 280 ? -17.350 -12.432 -62.281 1.00 28.25 280 SER A CA 1
ATOM 1931 C C . SER A 1 280 ? -17.970 -13.812 -62.568 1.00 28.00 280 SER A C 1
ATOM 1932 O O . SER A 1 280 ? -19.131 -13.875 -63.054 1.00 27.20 280 SER A O 1
ATOM 1935 N N . MET A 1 281 ? -17.268 -14.897 -62.238 1.00 25.48 281 MET A N 1
ATOM 1936 C CA . MET A 1 281 ? -17.668 -16.258 -62.677 1.00 27.29 281 MET A CA 1
ATOM 1937 C C . MET A 1 281 ? -18.418 -16.988 -61.571 1.00 25.43 281 MET A C 1
ATOM 1938 O O . MET A 1 281 ? -19.122 -17.945 -61.876 1.00 27.79 281 MET A O 1
ATOM 1943 N N . GLN A 1 282 ? -18.261 -16.568 -60.323 1.00 24.36 282 GLN A N 1
ATOM 1944 C CA . GLN A 1 282 ? -18.940 -17.261 -59.225 1.00 25.78 282 GLN A CA 1
ATOM 1945 C C . GLN A 1 282 ? -18.998 -16.336 -58.019 1.00 27.14 282 GLN A C 1
ATOM 1946 O O . GLN A 1 282 ? -18.058 -15.611 -57.779 1.00 23.91 282 GLN A O 1
ATOM 1952 N N . ASP A 1 283 ? -20.112 -16.383 -57.307 1.00 28.90 283 ASP A N 1
ATOM 1953 C CA . ASP A 1 283 ? -20.260 -15.732 -55.995 1.00 30.82 283 ASP A CA 1
ATOM 1954 C C . ASP A 1 283 ? -19.216 -16.324 -55.035 1.00 28.26 283 ASP A C 1
ATOM 1955 O O . ASP A 1 283 ? -19.268 -17.527 -54.744 1.00 26.45 283 ASP A O 1
ATOM 1960 N N . LEU A 1 284 ? -18.266 -15.508 -54.593 1.00 27.40 284 LEU A N 1
ATOM 1961 C CA . LEU A 1 284 ? -17.176 -15.946 -53.683 1.00 26.90 284 LEU A CA 1
ATOM 1962 C C . LEU A 1 284 ? -17.077 -14.893 -52.608 1.00 24.67 284 LEU A C 1
ATOM 1963 O O . LEU A 1 284 ? -16.289 -13.974 -52.730 1.00 25.61 284 LEU A O 1
ATOM 1968 N N . PRO A 1 285 ? -18.065 -14.821 -51.572 1.00 26.49 285 PRO A N 1
ATOM 1969 C CA . PRO A 1 285 ? -18.369 -13.854 -50.254 1.00 28.87 285 PRO A CA 1
ATOM 1970 C C . PRO A 1 285 ? -16.992 -14.008 -49.606 1.00 24.89 285 PRO A C 1
ATOM 1971 O O . PRO A 1 285 ? -16.475 -15.068 -49.479 1.00 22.97 285 PRO A O 1
ATOM 1975 N N . SER A 1 286 ? -16.466 -12.898 -49.122 1.00 23.06 286 SER A N 1
ATOM 1976 C CA . SER A 1 286 ? -15.278 -12.956 -48.250 1.00 22.30 286 SER A CA 1
ATOM 1977 C C . SER A 1 286 ? -15.712 -13.533 -46.896 1.00 23.32 286 SER A C 1
ATOM 1978 O O . SER A 1 286 ? -16.879 -13.454 -46.525 1.00 23.60 286 SER A O 1
ATOM 1981 N N . TRP A 1 287 ? -14.763 -14.031 -46.123 1.00 23.21 287 TRP A N 1
ATOM 1982 C CA . TRP A 1 287 ? -15.078 -14.294 -44.700 1.00 22.84 287 TRP A CA 1
ATOM 1983 C C . TRP A 1 287 ? -15.249 -12.912 -44.056 1.00 24.22 287 TRP A C 1
ATOM 1984 O O . TRP A 1 287 ? -14.463 -12.043 -44.367 1.00 22.93 287 TRP A O 1
ATOM 1995 N N . GLU A 1 288 ? -16.271 -12.713 -43.229 1.00 28.54 288 GLU A N 1
ATOM 1996 C CA . GLU A 1 288 ? -16.455 -11.449 -42.464 1.00 30.72 288 GLU A CA 1
ATOM 1997 C C . GLU A 1 288 ? -15.580 -11.476 -41.221 1.00 28.37 288 GLU A C 1
ATOM 1998 O O . GLU A 1 288 ? -15.046 -10.439 -40.835 1.00 31.30 288 GLU A O 1
ATOM 2004 N N . ARG A 1 289 ? -15.520 -12.652 -40.611 1.00 27.86 289 ARG A N 1
ATOM 2005 C CA . ARG A 1 289 ? -14.742 -12.980 -39.408 1.00 25.58 289 ARG A CA 1
ATOM 2006 C C . ARG A 1 289 ? -13.976 -14.263 -39.707 1.00 24.40 289 ARG A C 1
ATOM 2007 O O . ARG A 1 289 ? -14.494 -15.099 -40.475 1.00 22.22 289 ARG A O 1
ATOM 2015 N N . LEU A 1 290 ? -12.767 -14.402 -39.169 1.00 25.63 290 LEU A N 1
ATOM 2016 C CA . LEU A 1 290 ? -12.014 -15.675 -39.278 1.00 25.93 290 LEU A CA 1
ATOM 2017 C C . LEU A 1 290 ? -12.783 -16.751 -38.527 1.00 23.46 290 LEU A C 1
ATOM 2018 O O . LEU A 1 290 ? -13.273 -16.521 -37.435 1.00 24.95 290 LEU A O 1
ATOM 2023 N N . PRO A 1 291 ? -12.913 -17.947 -39.124 1.00 23.79 291 PRO A N 1
ATOM 2024 C CA . PRO A 1 291 ? -13.471 -19.103 -38.453 1.00 23.55 291 PRO A CA 1
ATOM 2025 C C . PRO A 1 291 ? -12.750 -19.353 -37.128 1.00 22.80 291 PRO A C 1
ATOM 2026 O O . PRO A 1 291 ? -11.539 -19.347 -37.074 1.00 20.04 291 PRO A O 1
ATOM 2030 N N . ARG A 1 292 ? -13.545 -19.613 -36.101 1.00 25.16 292 ARG A N 1
ATOM 2031 C CA . ARG A 1 292 ? -13.065 -19.996 -34.750 1.00 25.57 292 ARG A CA 1
ATOM 2032 C C . ARG A 1 292 ? -12.586 -21.441 -34.788 1.00 25.55 292 ARG A C 1
ATOM 2033 O O . ARG A 1 292 ? -13.050 -22.250 -35.595 1.00 24.02 292 ARG A O 1
ATOM 2041 N N . PRO A 1 293 ? -11.668 -21.822 -33.876 1.00 25.34 293 PRO A N 1
ATOM 2042 C CA . PRO A 1 293 ? -11.287 -23.220 -33.696 1.00 23.99 293 PRO A CA 1
ATOM 2043 C C . PRO A 1 293 ? -12.492 -24.042 -33.249 1.00 25.42 293 PRO A C 1
ATOM 2044 O O . PRO A 1 293 ? -13.463 -23.480 -32.771 1.00 24.30 293 PRO A O 1
ATOM 2048 N N . VAL A 1 294 ? -12.405 -25.351 -33.481 1.00 24.77 294 VAL A N 1
ATOM 2049 C CA . VAL A 1 294 ? -13.490 -26.295 -33.131 1.00 26.26 294 VAL A CA 1
ATOM 2050 C C . VAL A 1 294 ? -13.886 -26.090 -31.656 1.00 24.57 294 VAL A C 1
ATOM 2051 O O . VAL A 1 294 ? -13.026 -25.976 -30.804 1.00 22.29 294 VAL A O 1
ATOM 2055 N N . VAL A 1 295 ? -15.180 -26.033 -31.384 1.00 24.23 295 VAL A N 1
ATOM 2056 C CA . VAL A 1 295 ? -15.721 -26.068 -30.006 1.00 27.85 295 VAL A CA 1
ATOM 2057 C C . VAL A 1 295 ? -15.366 -27.424 -29.399 1.00 27.48 295 VAL A C 1
ATOM 2058 O O . VAL A 1 295 ? -15.555 -28.489 -29.999 1.00 23.88 295 VAL A O 1
ATOM 2062 N N . PRO A 1 296 ? -14.760 -27.446 -28.200 1.00 29.03 296 PRO A N 1
ATOM 2063 C CA . PRO A 1 296 ? -14.448 -28.727 -27.575 1.00 28.24 296 PRO A CA 1
ATOM 2064 C C . PRO A 1 296 ? -15.703 -29.571 -27.356 1.00 25.85 296 PRO A C 1
ATOM 2065 O O . PRO A 1 296 ? -16.770 -29.047 -27.102 1.00 26.50 296 PRO A O 1
ATOM 2069 N N . LEU A 1 297 ? -15.521 -30.881 -27.493 1.00 26.16 297 LEU A N 1
ATOM 2070 C CA . LEU A 1 297 ? -16.578 -31.896 -27.285 1.00 26.96 297 LEU A CA 1
ATOM 2071 C C . LEU A 1 297 ? -17.307 -31.687 -25.949 1.00 28.72 297 LEU A C 1
ATOM 2072 O O . LEU A 1 297 ? -18.565 -31.868 -25.924 1.00 27.52 297 LEU A O 1
ATOM 2077 N N . GLU A 1 298 ? -16.577 -31.333 -24.891 1.00 31.64 298 GLU A N 1
ATOM 2078 C CA . GLU A 1 298 ? -17.121 -31.204 -23.495 1.00 34.80 298 GLU A CA 1
ATOM 2079 C C . GLU A 1 298 ? -18.229 -30.148 -23.453 1.00 31.59 298 GLU A C 1
ATOM 2080 O O . GLU A 1 298 ? -18.965 -30.128 -22.486 1.00 31.28 298 GLU A O 1
ATOM 2086 N N . TYR A 1 299 ? -18.228 -29.203 -24.388 1.00 27.70 299 TYR A N 1
ATOM 2087 C CA . TYR A 1 299 ? -19.075 -27.986 -24.321 1.00 28.35 299 TYR A CA 1
ATOM 2088 C C . TYR A 1 299 ? -20.174 -27.994 -25.375 1.00 30.36 299 TYR A C 1
ATOM 2089 O O . TYR A 1 299 ? -21.246 -27.476 -25.096 1.00 32.32 299 TYR A O 1
ATOM 2098 N N . ASP A 1 300 ? -19.915 -28.553 -26.560 1.00 29.75 300 ASP A N 1
ATOM 2099 C CA . ASP A 1 300 ? -20.937 -28.626 -27.634 1.00 26.00 300 ASP A CA 1
ATOM 2100 C C . ASP A 1 300 ? -20.685 -29.865 -28.495 1.00 25.27 300 ASP A C 1
ATOM 2101 O O . ASP A 1 300 ? -19.928 -29.768 -29.510 1.00 25.23 300 ASP A O 1
ATOM 2106 N N . ARG A 1 301 ? -21.282 -30.989 -28.111 1.00 22.44 301 ARG A N 1
ATOM 2107 C CA . ARG A 1 301 ? -21.005 -32.294 -28.746 1.00 23.88 301 ARG A CA 1
ATOM 2108 C C . ARG A 1 301 ? -21.416 -32.243 -30.210 1.00 22.47 301 ARG A C 1
ATOM 2109 O O . ARG A 1 301 ? -20.618 -32.608 -31.055 1.00 21.21 301 ARG A O 1
ATOM 2117 N N . PRO A 1 302 ? -22.651 -31.818 -30.552 1.00 22.70 302 PRO A N 1
ATOM 2118 C CA . PRO A 1 302 ? -23.056 -31.770 -31.945 1.00 24.30 302 PRO A CA 1
ATOM 2119 C C . PRO A 1 302 ? -22.179 -30.827 -32.775 1.00 22.96 302 PRO A C 1
ATOM 2120 O O . PRO A 1 302 ? -21.901 -31.161 -33.868 1.00 23.82 302 PRO A O 1
ATOM 2124 N N . GLY A 1 303 ? -21.792 -29.674 -32.233 1.00 22.90 303 GLY A N 1
ATOM 2125 C CA . GLY A 1 303 ? -20.905 -28.717 -32.916 1.00 23.34 303 GLY A CA 1
ATOM 2126 C C . GLY A 1 303 ? -19.531 -29.302 -33.186 1.00 24.20 303 GLY A C 1
ATOM 2127 O O . GLY A 1 303 ? -18.957 -29.068 -34.281 1.00 25.87 303 GLY A O 1
ATOM 2128 N N . PHE A 1 304 ? -18.984 -30.025 -32.226 1.00 21.75 304 PHE A N 1
ATOM 2129 C CA . PHE A 1 304 ? -17.666 -30.680 -32.384 1.00 21.83 304 PHE A CA 1
ATOM 2130 C C . PHE A 1 304 ? -17.783 -31.718 -33.511 1.00 23.70 304 PHE A C 1
ATOM 2131 O O . PHE A 1 304 ? -16.895 -31.843 -34.372 1.00 22.32 304 PHE A O 1
ATOM 2139 N N . ILE A 1 305 ? -18.848 -32.487 -33.515 1.00 24.02 305 ILE A N 1
ATOM 2140 C CA . ILE A 1 305 ? -18.995 -33.582 -34.523 1.00 26.70 305 ILE A CA 1
ATOM 2141 C C . ILE A 1 305 ? -19.152 -32.940 -35.908 1.00 27.19 305 ILE A C 1
ATOM 2142 O O . ILE A 1 305 ? -18.465 -33.353 -36.858 1.00 30.77 305 ILE A O 1
ATOM 2147 N N . ARG A 1 306 ? -20.018 -31.952 -36.036 1.00 28.83 306 ARG A N 1
ATOM 2148 C CA . ARG A 1 306 ? -20.178 -31.267 -37.344 1.00 32.03 306 ARG A CA 1
ATOM 2149 C C . ARG A 1 306 ? -18.810 -30.801 -37.834 1.00 29.86 306 ARG A C 1
ATOM 2150 O O . ARG A 1 306 ? -18.529 -30.937 -39.026 1.00 26.14 306 ARG A O 1
ATOM 2158 N N . TYR A 1 307 ? -17.980 -30.278 -36.932 1.00 27.31 307 TYR A N 1
ATOM 2159 C CA . TYR A 1 307 ? -16.727 -29.628 -37.357 1.00 27.04 307 TYR A CA 1
ATOM 2160 C C . TYR A 1 307 ? -15.991 -30.609 -38.262 1.00 24.95 307 TYR A C 1
ATOM 2161 O O . TYR A 1 307 ? -15.450 -30.209 -39.282 1.00 23.88 307 TYR A O 1
ATOM 2170 N N . PHE A 1 308 ? -15.961 -31.868 -37.844 1.00 25.44 308 PHE A N 1
ATOM 2171 C CA . PHE A 1 308 ? -15.181 -32.935 -38.503 1.00 25.35 308 PHE A CA 1
ATOM 2172 C C . PHE A 1 308 ? -15.816 -33.362 -39.826 1.00 26.89 308 PHE A C 1
ATOM 2173 O O . PHE A 1 308 ? -15.142 -34.111 -40.565 1.00 28.12 308 PHE A O 1
ATOM 2181 N N . ASP A 1 309 ? -17.048 -32.937 -40.107 1.00 24.26 309 ASP A N 1
ATOM 2182 C CA . ASP A 1 309 ? -17.674 -33.068 -41.444 1.00 27.15 309 ASP A CA 1
ATOM 2183 C C . ASP A 1 309 ? -17.316 -31.860 -42.342 1.00 28.68 309 ASP A C 1
ATOM 2184 O O . ASP A 1 309 ? -17.768 -31.812 -43.528 1.00 25.13 309 ASP A O 1
ATOM 2189 N N . ASN A 1 310 ? -16.577 -30.873 -41.820 1.00 26.59 310 ASN A N 1
ATOM 2190 C CA . ASN A 1 310 ? -16.192 -29.662 -42.583 1.00 26.01 310 ASN A CA 1
ATOM 2191 C C . ASN A 1 310 ? -17.387 -29.164 -43.395 1.00 24.53 310 ASN A C 1
ATOM 2192 O O . ASN A 1 310 ? -17.287 -28.984 -44.610 1.00 23.58 310 ASN A O 1
ATOM 2197 N N . PRO A 1 311 ? -18.538 -28.893 -42.757 1.00 25.26 311 PRO A N 1
ATOM 2198 C CA . PRO A 1 311 ? -19.788 -28.720 -43.490 1.00 26.60 311 PRO A CA 1
ATOM 2199 C C . PRO A 1 311 ? -19.785 -27.465 -44.377 1.00 29.69 311 PRO A C 1
ATOM 2200 O O . PRO A 1 311 ? -20.343 -27.506 -45.433 1.00 31.40 311 PRO A O 1
ATOM 2204 N N . ASP A 1 312 ? -19.110 -26.398 -43.967 1.00 26.27 312 ASP A N 1
ATOM 2205 C CA . ASP A 1 312 ? -19.029 -25.156 -44.764 1.00 25.91 312 ASP A CA 1
ATOM 2206 C C . ASP A 1 312 ? -17.696 -25.143 -45.535 1.00 26.20 312 ASP A C 1
ATOM 2207 O O . ASP A 1 312 ? -17.452 -24.143 -46.184 1.00 26.25 312 ASP A O 1
ATOM 2212 N N . GLY A 1 313 ? -16.829 -26.164 -45.416 1.00 22.40 313 GLY A N 1
ATOM 2213 C CA . GLY A 1 313 ? -15.498 -26.147 -46.067 1.00 22.47 313 GLY A CA 1
ATOM 2214 C C . GLY A 1 313 ? -14.467 -25.301 -45.343 1.00 22.92 313 GLY A C 1
ATOM 2215 O O . GLY A 1 313 ? -13.329 -25.171 -45.834 1.00 21.67 313 GLY A O 1
ATOM 2216 N N . PHE A 1 314 ? -14.801 -24.797 -44.155 1.00 22.69 314 PHE A N 1
ATOM 2217 C CA . PHE A 1 314 ? -13.947 -23.824 -43.447 1.00 24.81 314 PHE A CA 1
ATOM 2218 C C . PHE A 1 314 ? -13.371 -24.430 -42.178 1.00 23.71 314 PHE A C 1
ATOM 2219 O O . PHE A 1 314 ? -12.755 -23.698 -41.407 1.00 24.33 314 PHE A O 1
ATOM 2227 N N . SER A 1 315 ? -13.562 -25.719 -41.954 1.00 22.37 315 SER A N 1
ATOM 2228 C CA . SER A 1 315 ? -12.925 -26.400 -40.810 1.00 20.71 315 SER A CA 1
ATOM 2229 C C . SER A 1 315 ? -11.413 -26.418 -41.063 1.00 21.50 315 SER A C 1
ATOM 2230 O O . SER A 1 315 ? -10.982 -26.572 -42.253 1.00 19.32 315 SER A O 1
ATOM 2233 N N . VAL A 1 316 ? -10.618 -26.311 -39.996 1.00 21.47 316 VAL A N 1
ATOM 2234 C CA . VAL A 1 316 ? -9.141 -26.476 -40.115 1.00 21.80 316 VAL A CA 1
ATOM 2235 C C . VAL A 1 316 ? -8.799 -27.952 -40.299 1.00 24.93 316 VAL A C 1
ATOM 2236 O O . VAL A 1 316 ? -9.125 -28.764 -39.438 1.00 25.10 316 VAL A O 1
ATOM 2240 N N . PRO A 1 317 ? -8.189 -28.370 -41.438 1.00 23.79 317 PRO A N 1
ATOM 2241 C CA . PRO A 1 317 ? -7.817 -29.761 -41.611 1.00 23.05 317 PRO A CA 1
ATOM 2242 C C . PRO A 1 317 ? -6.768 -30.110 -40.559 1.00 27.09 317 PRO A C 1
ATOM 2243 O O . PRO A 1 317 ? -5.854 -29.319 -40.341 1.00 26.46 317 PRO A O 1
ATOM 2247 N N . PRO A 1 318 ? -6.877 -31.244 -39.823 1.00 26.11 318 PRO A N 1
ATOM 2248 C CA . PRO A 1 318 ? -5.912 -31.545 -38.766 1.00 30.04 318 PRO A CA 1
ATOM 2249 C C . PRO A 1 318 ? -4.492 -31.611 -39.324 1.00 26.01 318 PRO A C 1
ATOM 2250 O O . PRO A 1 318 ? -4.325 -32.030 -40.405 1.00 26.57 318 PRO A O 1
ATOM 2254 N N . ALA A 1 319 ? -3.530 -31.115 -38.558 1.00 27.36 319 ALA A N 1
ATOM 2255 C CA . ALA A 1 319 ? -2.095 -31.172 -38.902 1.00 29.94 319 ALA A CA 1
ATOM 2256 C C . ALA A 1 319 ? -1.705 -32.623 -39.189 1.00 29.92 319 ALA A C 1
ATOM 2257 O O . ALA A 1 319 ? -2.232 -33.539 -38.580 1.00 30.03 319 ALA A O 1
ATOM 2259 N N . TRP A 1 320 ? -0.779 -32.810 -40.096 1.00 29.88 320 TRP A N 1
ATOM 2260 C CA . TRP A 1 320 ? -0.263 -34.155 -40.391 1.00 33.51 320 TRP A CA 1
ATOM 2261 C C . TRP A 1 320 ? 1.197 -34.145 -39.960 1.00 36.35 320 TRP A C 1
ATOM 2262 O O . TRP A 1 320 ? 1.793 -33.046 -39.848 1.00 29.96 320 TRP A O 1
ATOM 2273 N N . VAL A 1 321 ? 1.702 -35.328 -39.645 1.00 33.10 321 VAL A N 1
ATOM 2274 C CA . VAL A 1 321 ? 3.108 -35.532 -39.234 1.00 32.24 321 VAL A CA 1
ATOM 2275 C C . VAL A 1 321 ? 3.920 -35.613 -40.529 1.00 32.56 321 VAL A C 1
ATOM 2276 O O . VAL A 1 321 ? 3.590 -36.430 -41.378 1.00 34.69 321 VAL A O 1
ATOM 2280 N N . ALA A 1 322 ? 4.892 -34.738 -40.705 1.00 34.83 322 ALA A N 1
ATOM 2281 C CA . ALA A 1 322 ? 5.862 -34.847 -41.803 1.00 40.54 322 ALA A CA 1
ATOM 2282 C C . ALA A 1 322 ? 6.872 -35.894 -41.357 1.00 44.23 322 ALA A C 1
ATOM 2283 O O . ALA A 1 322 ? 7.496 -35.703 -40.292 1.00 49.17 322 ALA A O 1
ATOM 2285 N N . VAL A 1 323 ? 6.939 -36.996 -42.093 1.00 52.13 323 VAL A N 1
ATOM 2286 C CA . VAL A 1 323 ? 7.974 -38.049 -41.897 1.00 61.48 323 VAL A CA 1
ATOM 2287 C C . VAL A 1 323 ? 9.343 -37.350 -41.912 1.00 57.72 323 VAL A C 1
ATOM 2288 O O . VAL A 1 323 ? 9.603 -36.552 -42.851 1.00 53.47 323 VAL A O 1
ATOM 2292 N N . ASP A 1 324 ? 10.136 -37.546 -40.854 1.00 53.53 324 ASP A N 1
ATOM 2293 C CA . ASP A 1 324 ? 11.561 -37.127 -40.790 1.00 59.69 324 ASP A CA 1
ATOM 2294 C C . ASP A 1 324 ? 11.678 -35.602 -40.863 1.00 52.28 324 ASP A C 1
ATOM 2295 O O . ASP A 1 324 ? 12.707 -35.118 -41.369 1.00 57.00 324 ASP A O 1
ATOM 2300 N N . ASP A 1 325 ? 10.684 -34.860 -40.373 1.00 47.88 325 ASP A N 1
ATOM 2301 C CA . ASP A 1 325 ? 10.757 -33.372 -40.308 1.00 41.87 325 ASP A CA 1
ATOM 2302 C C . ASP A 1 325 ? 9.911 -32.907 -39.115 1.00 41.39 325 ASP A C 1
ATOM 2303 O O . ASP A 1 325 ? 8.769 -32.429 -39.308 1.00 39.69 325 ASP A O 1
ATOM 2308 N N . ASP A 1 326 ? 10.457 -33.087 -37.914 1.00 37.13 326 ASP A N 1
ATOM 2309 C CA . ASP A 1 326 ? 9.808 -32.740 -36.626 1.00 39.85 326 ASP A CA 1
ATOM 2310 C C . ASP A 1 326 ? 9.591 -31.220 -36.552 1.00 36.71 326 ASP A C 1
ATOM 2311 O O . ASP A 1 326 ? 8.582 -30.779 -35.973 1.00 32.46 326 ASP A O 1
ATOM 2316 N N . GLU A 1 327 ? 10.563 -30.446 -37.016 1.00 34.47 327 GLU A N 1
ATOM 2317 C CA . GLU A 1 327 ? 10.473 -28.965 -37.031 1.00 36.98 327 GLU A CA 1
ATOM 2318 C C . GLU A 1 327 ? 9.240 -28.547 -37.859 1.00 33.73 327 GLU A C 1
ATOM 2319 O O . GLU A 1 327 ? 8.464 -27.751 -37.377 1.00 34.79 327 GLU A O 1
ATOM 2325 N N . TYR A 1 328 ? 9.054 -29.099 -39.057 1.00 32.01 328 TYR A N 1
ATOM 2326 C CA . TYR A 1 328 ? 7.921 -28.738 -39.934 1.00 32.84 328 TYR A CA 1
ATOM 2327 C C . TYR A 1 328 ? 6.635 -29.219 -39.263 1.00 29.65 328 TYR A C 1
ATOM 2328 O O . TYR A 1 328 ? 5.668 -28.472 -39.224 1.00 28.13 328 TYR A O 1
ATOM 2337 N N . SER A 1 329 ? 6.637 -30.449 -38.761 1.00 29.46 329 SER A N 1
ATOM 2338 C CA . SER A 1 329 ? 5.477 -31.070 -38.083 1.00 30.89 329 SER A CA 1
ATOM 2339 C C . SER A 1 329 ? 5.022 -30.168 -36.933 1.00 30.39 329 SER A C 1
ATOM 2340 O O . SER A 1 329 ? 3.804 -29.902 -36.833 1.00 27.46 329 SER A O 1
ATOM 2343 N N . GLU A 1 330 ? 5.964 -29.722 -36.097 1.00 29.12 330 GLU A N 1
ATOM 2344 C CA . GLU A 1 330 ? 5.665 -28.855 -34.926 1.00 30.26 330 GLU A CA 1
ATOM 2345 C C . GLU A 1 330 ? 5.134 -27.506 -35.424 1.00 26.11 330 GLU A C 1
ATOM 2346 O O . GLU A 1 330 ? 4.122 -27.004 -34.911 1.00 22.21 330 GLU A O 1
ATOM 2352 N N . TRP A 1 331 ? 5.826 -26.906 -36.381 1.00 23.38 331 TRP A N 1
ATOM 2353 C CA . TRP A 1 331 ? 5.410 -25.602 -36.970 1.00 23.13 331 TRP A CA 1
ATOM 2354 C C . TRP A 1 331 ? 3.960 -25.655 -37.492 1.00 22.09 331 TRP A C 1
ATOM 2355 O O . TRP A 1 331 ? 3.147 -24.782 -37.114 1.00 20.42 331 TRP A O 1
ATOM 2366 N N . LEU A 1 332 ? 3.634 -26.670 -38.293 1.00 24.07 332 LEU A N 1
ATOM 2367 C CA . LEU A 1 332 ? 2.305 -26.838 -38.917 1.00 23.41 332 LEU A CA 1
ATOM 2368 C C . LEU A 1 332 ? 1.260 -27.052 -37.832 1.00 25.06 332 LEU A C 1
ATOM 2369 O O . LEU A 1 332 ? 0.174 -26.508 -37.920 1.00 27.52 332 LEU A O 1
ATOM 2374 N N . HIS A 1 333 ? 1.571 -27.913 -36.875 1.00 24.59 333 HIS A N 1
ATOM 2375 C CA . HIS A 1 333 ? 0.688 -28.191 -35.734 1.00 25.63 333 HIS A CA 1
ATOM 2376 C C . HIS A 1 333 ? 0.413 -26.883 -34.987 1.00 22.72 333 HIS A C 1
ATOM 2377 O O . HIS A 1 333 ? -0.743 -26.612 -34.632 1.00 21.22 333 HIS A O 1
ATOM 2384 N N . GLY A 1 334 ? 1.455 -26.110 -34.734 1.00 21.42 334 GLY A N 1
ATOM 2385 C CA . GLY A 1 334 ? 1.341 -24.823 -34.020 1.00 21.48 334 GLY A CA 1
ATOM 2386 C C . GLY A 1 334 ? 0.329 -23.943 -34.732 1.00 25.66 334 GLY A C 1
ATOM 2387 O O . GLY A 1 334 ? -0.633 -23.471 -34.076 1.00 24.08 334 GLY A O 1
ATOM 2388 N N . LEU A 1 335 ? 0.467 -23.768 -36.057 1.00 26.03 335 LEU A N 1
ATOM 2389 C CA . LEU A 1 335 ? -0.340 -22.723 -36.732 1.00 24.66 335 LEU A CA 1
ATOM 2390 C C . LEU A 1 335 ? -1.753 -23.261 -37.004 1.00 24.67 335 LEU A C 1
ATOM 2391 O O . LEU A 1 335 ? -2.641 -22.434 -37.216 1.00 21.79 335 LEU A O 1
ATOM 2396 N N . LYS A 1 336 ? -2.013 -24.565 -36.825 1.00 23.68 336 LYS A N 1
ATOM 2397 C CA . LYS A 1 336 ? -3.383 -25.129 -36.968 1.00 23.93 336 LYS A CA 1
ATOM 2398 C C . LYS A 1 336 ? -4.080 -25.207 -35.609 1.00 25.04 336 LYS A C 1
ATOM 2399 O O . LYS A 1 336 ? -5.277 -25.571 -35.562 1.00 26.91 336 LYS A O 1
ATOM 2405 N N . SER A 1 337 ? -3.408 -24.777 -34.547 1.00 25.49 337 SER A N 1
ATOM 2406 C CA . SER A 1 337 ? -3.900 -24.913 -33.152 1.00 23.12 337 SER A CA 1
ATOM 2407 C C . SER A 1 337 ? -4.825 -23.765 -32.728 1.00 23.43 337 SER A C 1
ATOM 2408 O O . SER A 1 337 ? -4.788 -22.658 -33.291 1.00 21.65 337 SER A O 1
ATOM 2411 N N . ALA A 1 338 ? -5.627 -24.022 -31.695 1.00 24.57 338 ALA A N 1
ATOM 2412 C CA . ALA A 1 338 ? -6.475 -22.992 -31.068 1.00 24.35 338 ALA A CA 1
ATOM 2413 C C . ALA A 1 338 ? -5.558 -21.879 -30.532 1.00 23.13 338 ALA A C 1
ATOM 2414 O O . ALA A 1 338 ? -5.829 -20.693 -30.792 1.00 23.40 338 ALA A O 1
ATOM 2416 N N . GLU A 1 339 ? -4.449 -22.247 -29.892 1.00 23.32 339 GLU A N 1
ATOM 2417 C CA . GLU A 1 339 ? -3.458 -21.268 -29.366 1.00 23.41 339 GLU A CA 1
ATOM 2418 C C . GLU A 1 339 ? -3.038 -20.299 -30.472 1.00 22.26 339 GLU A C 1
ATOM 2419 O O . GLU A 1 339 ? -2.888 -19.129 -30.157 1.00 21.91 339 GLU A O 1
ATOM 2425 N N . ALA A 1 340 ? -2.800 -20.760 -31.707 1.00 21.25 340 ALA A N 1
ATOM 2426 C CA . ALA A 1 340 ? -2.369 -19.857 -32.803 1.00 21.89 340 ALA A CA 1
ATOM 2427 C C . ALA A 1 340 ? -3.533 -18.953 -33.161 1.00 21.47 340 ALA A C 1
ATOM 2428 O O . ALA A 1 340 ? -3.292 -17.813 -33.526 1.00 21.78 340 ALA A O 1
ATOM 2430 N N . TYR A 1 341 ? -4.760 -19.461 -33.107 1.00 21.70 341 TYR A N 1
ATOM 2431 C CA . TYR A 1 341 ? -5.927 -18.607 -33.402 1.00 21.34 341 TYR A CA 1
ATOM 2432 C C . TYR A 1 341 ? -5.884 -17.411 -32.427 1.00 21.40 341 TYR A C 1
ATOM 2433 O O . TYR A 1 341 ? -5.979 -16.272 -32.890 1.00 17.82 341 TYR A O 1
ATOM 2442 N N . HIS A 1 342 ? -5.714 -17.654 -31.121 1.00 19.31 342 HIS A N 1
ATOM 2443 C CA . HIS A 1 342 ? -5.862 -16.600 -30.087 1.00 19.92 342 HIS A CA 1
ATOM 2444 C C . HIS A 1 342 ? -4.590 -15.773 -29.933 1.00 20.88 342 HIS A C 1
ATOM 2445 O O . HIS A 1 342 ? -4.718 -14.600 -29.506 1.00 22.98 342 HIS A O 1
ATOM 2452 N N . ALA A 1 343 ? -3.430 -16.316 -30.305 1.00 20.54 343 ALA A N 1
ATOM 2453 C CA . ALA A 1 343 ? -2.128 -15.619 -30.187 1.00 21.20 343 ALA A CA 1
ATOM 2454 C C . ALA A 1 343 ? -1.758 -14.889 -31.476 1.00 21.83 343 ALA A C 1
ATOM 2455 O O . ALA A 1 343 ? -1.079 -13.870 -31.378 1.00 24.01 343 ALA A O 1
ATOM 2457 N N . ASN A 1 344 ? -2.139 -15.378 -32.641 1.00 21.20 344 ASN A N 1
ATOM 2458 C CA . ASN A 1 344 ? -1.699 -14.724 -33.896 1.00 20.60 344 ASN A CA 1
ATOM 2459 C C . ASN A 1 344 ? -2.910 -14.295 -34.733 1.00 19.70 344 ASN A C 1
ATOM 2460 O O . ASN A 1 344 ? -2.998 -13.118 -35.111 1.00 19.37 344 ASN A O 1
ATOM 2465 N N . PHE A 1 345 ? -3.749 -15.223 -35.149 1.00 20.08 345 PHE A N 1
ATOM 2466 C CA . PHE A 1 345 ? -4.804 -14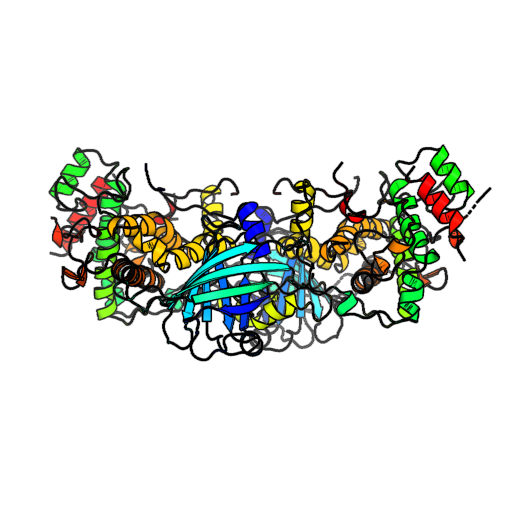.915 -36.147 1.00 21.41 345 PHE A CA 1
ATOM 2467 C C . PHE A 1 345 ? -5.793 -13.867 -35.611 1.00 22.12 345 PHE A C 1
ATOM 2468 O O . PHE A 1 345 ? -6.169 -12.924 -36.345 1.00 20.25 345 PHE A O 1
ATOM 2476 N N . LEU A 1 346 ? -6.222 -14.010 -34.365 1.00 22.69 346 LEU A N 1
ATOM 2477 C CA . LEU A 1 346 ? -7.198 -13.069 -33.770 1.00 23.82 346 LEU A CA 1
ATOM 2478 C C . LEU A 1 346 ? -6.536 -11.695 -33.614 1.00 25.32 346 LEU A C 1
ATOM 2479 O O . LEU A 1 346 ? -7.231 -10.674 -33.796 1.00 25.23 346 LEU A O 1
ATOM 2484 N N . VAL A 1 347 ? -5.216 -11.650 -33.384 1.00 23.37 347 VAL A N 1
ATOM 2485 C CA . VAL A 1 347 ? -4.466 -10.372 -33.341 1.00 21.84 347 VAL A CA 1
ATOM 2486 C C . VAL A 1 347 ? -4.461 -9.737 -34.746 1.00 22.30 347 VAL A C 1
ATOM 2487 O O . VAL A 1 347 ? -4.711 -8.533 -34.867 1.00 20.37 347 VAL A O 1
ATOM 2491 N N . TRP A 1 348 ? -4.171 -10.494 -35.784 1.00 20.59 348 TRP A N 1
ATOM 2492 C CA . TRP A 1 348 ? -4.206 -9.951 -37.156 1.00 21.72 348 TRP A CA 1
ATOM 2493 C C . TRP A 1 348 ? -5.631 -9.456 -37.436 1.00 21.70 348 TRP A C 1
ATOM 2494 O O . TRP A 1 348 ? -5.775 -8.350 -37.967 1.00 22.12 348 TRP A O 1
ATOM 2505 N N . GLU A 1 349 ? -6.644 -10.202 -36.993 1.00 19.60 349 GLU A N 1
ATOM 2506 C CA . GLU A 1 349 ? -8.065 -9.876 -37.283 1.00 19.70 349 GLU A CA 1
ATOM 2507 C C . GLU A 1 349 ? -8.353 -8.494 -36.692 1.00 21.78 349 GLU A C 1
ATOM 2508 O O . GLU A 1 349 ? -8.867 -7.621 -37.424 1.00 19.12 349 GLU A O 1
ATOM 2514 N N . SER A 1 350 ? -7.880 -8.268 -35.461 1.00 24.16 350 SER A N 1
ATOM 2515 C CA . SER A 1 350 ? -7.991 -6.993 -34.713 1.00 24.27 350 SER A CA 1
ATOM 2516 C C . SER A 1 350 ? -7.205 -5.861 -35.381 1.00 22.70 350 SER A C 1
ATOM 2517 O O . SER A 1 350 ? -7.811 -4.862 -35.715 1.00 24.09 350 SER A O 1
ATOM 2520 N N . GLN A 1 351 ? -5.891 -6.019 -35.556 1.00 22.55 351 GLN A N 1
ATOM 2521 C CA . GLN A 1 351 ? -4.971 -4.954 -35.998 1.00 21.27 351 GLN A CA 1
ATOM 2522 C C . GLN A 1 351 ? -5.449 -4.402 -37.352 1.00 20.55 351 GLN A C 1
ATOM 2523 O O . GLN A 1 351 ? -5.403 -3.192 -37.584 1.00 21.18 351 GLN A O 1
ATOM 2529 N N . TYR A 1 352 ? -5.806 -5.287 -38.266 1.00 20.42 352 TYR A N 1
ATOM 2530 C CA . TYR A 1 352 ? -6.070 -4.944 -39.685 1.00 22.00 352 TYR A CA 1
ATOM 2531 C C . TYR A 1 352 ? -7.498 -4.435 -39.819 1.00 22.80 352 TYR A C 1
ATOM 2532 O O . TYR A 1 352 ? -7.904 -4.190 -40.953 1.00 23.53 352 TYR A O 1
ATOM 2541 N N . GLN A 1 353 ? -8.245 -4.328 -38.716 1.00 23.41 353 GLN A N 1
ATOM 2542 C CA . GLN A 1 353 ? -9.521 -3.558 -38.685 1.00 22.91 353 GLN A CA 1
ATOM 2543 C C . GLN A 1 353 ? -9.418 -2.460 -37.619 1.00 24.62 353 GLN A C 1
ATOM 2544 O O . GLN A 1 353 ? -10.445 -1.894 -37.267 1.00 25.31 353 GLN A O 1
ATOM 2550 N N . ASP A 1 354 ? -8.215 -2.144 -37.146 1.00 25.77 354 ASP A N 1
ATOM 2551 C CA . ASP A 1 354 ? -7.975 -1.079 -36.127 1.00 26.63 354 ASP A CA 1
ATOM 2552 C C . ASP A 1 354 ? -7.563 0.196 -36.862 1.00 25.98 354 ASP A C 1
ATOM 2553 O O . ASP A 1 354 ? -6.440 0.284 -37.365 1.00 29.09 354 ASP A O 1
ATOM 2558 N N . PRO A 1 355 ? -8.419 1.235 -36.935 1.00 27.61 355 PRO A N 1
ATOM 2559 C CA . PRO A 1 355 ? -8.062 2.452 -37.675 1.00 27.06 355 PRO A CA 1
ATOM 2560 C C . PRO A 1 355 ? -6.693 3.040 -37.291 1.00 28.42 355 PRO A C 1
ATOM 2561 O O . PRO A 1 355 ? -5.929 3.337 -38.185 1.00 25.94 355 PRO A O 1
ATOM 2565 N N . ALA A 1 356 ? -6.386 3.126 -35.990 1.00 27.58 356 ALA A N 1
ATOM 2566 C CA . ALA A 1 356 ? -5.120 3.697 -35.480 1.00 26.68 356 ALA A CA 1
ATOM 2567 C C . ALA A 1 356 ? -3.937 2.865 -35.952 1.00 25.07 356 ALA A C 1
ATOM 2568 O O . ALA A 1 356 ? -2.858 3.431 -36.183 1.00 27.37 356 ALA A O 1
ATOM 2570 N N . TYR A 1 357 ? -4.100 1.552 -36.078 1.00 25.94 357 TYR A N 1
ATOM 2571 C CA . TYR A 1 357 ? -2.979 0.687 -36.507 1.00 24.38 357 TYR A CA 1
ATOM 2572 C C . TYR A 1 357 ? -2.714 0.943 -38.001 1.00 25.16 357 TYR A C 1
ATOM 2573 O O . TYR A 1 357 ? -1.514 1.077 -38.451 1.00 23.37 357 TYR A O 1
ATOM 2582 N N . LEU A 1 358 ? -3.791 0.895 -38.780 1.00 21.91 358 LEU A N 1
ATOM 2583 C CA . LEU A 1 358 ? -3.721 0.984 -40.256 1.00 23.78 358 LEU A CA 1
ATOM 2584 C C . LEU A 1 358 ? -3.255 2.388 -40.670 1.00 23.56 358 LEU A C 1
ATOM 2585 O O . LEU A 1 358 ? -2.513 2.541 -41.670 1.00 23.93 358 LEU A O 1
ATOM 2590 N N . ALA A 1 359 ? -3.652 3.397 -39.908 1.00 23.80 359 ALA A N 1
ATOM 2591 C CA . ALA A 1 359 ? -3.316 4.801 -40.233 1.00 27.28 359 ALA A CA 1
ATOM 2592 C C . ALA A 1 359 ? -1.801 5.029 -40.141 1.00 25.73 359 ALA A C 1
ATOM 2593 O O . ALA A 1 359 ? -1.400 6.034 -40.660 1.00 25.55 359 ALA A O 1
ATOM 2595 N N . LYS A 1 360 ? -0.989 4.111 -39.590 1.00 24.93 360 LYS A N 1
ATOM 2596 C CA . LYS A 1 360 ? 0.490 4.295 -39.490 1.00 27.26 360 LYS A CA 1
ATOM 2597 C C . LYS A 1 360 ? 1.195 3.761 -40.743 1.00 27.01 360 LYS A C 1
ATOM 2598 O O . LYS A 1 360 ? 2.421 3.987 -40.889 1.00 28.67 360 LYS A O 1
ATOM 2604 N N . LEU A 1 361 ? 0.457 3.097 -41.637 1.00 25.60 361 LEU A N 1
ATOM 2605 C CA . LEU A 1 361 ? 1.059 2.320 -42.730 1.00 25.63 361 LEU A CA 1
ATOM 2606 C C . LEU A 1 361 ? 0.676 2.912 -44.081 1.00 25.32 361 LEU A C 1
ATOM 2607 O O . LEU A 1 361 ? -0.516 3.218 -44.321 1.00 24.67 361 LEU A O 1
ATOM 2612 N N . THR A 1 362 ? 1.643 2.937 -44.970 1.00 22.11 362 THR A N 1
ATOM 2613 C CA . THR A 1 362 ? 1.385 3.137 -46.406 1.00 23.57 362 THR A CA 1
ATOM 2614 C C . THR A 1 362 ? 0.758 1.833 -46.908 1.00 24.62 362 THR A C 1
ATOM 2615 O O . THR A 1 362 ? 0.903 0.782 -46.245 1.00 22.33 362 THR A O 1
ATOM 2619 N N . LEU A 1 363 ? 0.083 1.881 -48.048 1.00 25.38 363 LEU A N 1
ATOM 2620 C CA . LEU A 1 363 ? -0.494 0.662 -48.656 1.00 24.76 363 LEU A CA 1
ATOM 2621 C C . LEU A 1 363 ? 0.618 -0.372 -48.880 1.00 25.14 363 LEU A C 1
ATOM 2622 O O . LEU A 1 363 ? 0.360 -1.588 -48.723 1.00 25.79 363 LEU A O 1
ATOM 2627 N N . GLY A 1 364 ? 1.818 0.084 -49.231 1.00 24.43 364 GLY A N 1
ATOM 2628 C CA . GLY A 1 364 ? 2.992 -0.781 -49.441 1.00 22.75 364 GLY A CA 1
ATOM 2629 C C . GLY A 1 364 ? 3.418 -1.474 -48.162 1.00 23.10 364 GLY A C 1
ATOM 2630 O O . GLY A 1 364 ? 3.679 -2.704 -48.191 1.00 18.56 364 GLY A O 1
ATOM 2631 N N . GLN A 1 365 ? 3.532 -0.707 -47.081 1.00 21.13 365 GLN A N 1
ATOM 2632 C CA . GLN A 1 365 ? 3.922 -1.263 -45.766 1.00 22.92 365 GLN A CA 1
ATOM 2633 C C . GLN A 1 365 ? 2.873 -2.277 -45.323 1.00 20.73 365 GLN A C 1
ATOM 2634 O O . GLN A 1 365 ? 3.242 -3.366 -44.866 1.00 23.06 365 GLN A O 1
ATOM 2640 N N . PHE A 1 366 ? 1.602 -1.930 -45.481 1.00 20.26 366 PHE A N 1
ATOM 2641 C CA . PHE A 1 366 ? 0.461 -2.784 -45.084 1.00 20.10 366 PHE A CA 1
ATOM 2642 C C . PHE A 1 366 ? 0.530 -4.118 -45.838 1.00 19.03 366 PHE A C 1
ATOM 2643 O O . PHE A 1 366 ? 0.510 -5.230 -45.229 1.00 18.22 366 PHE A O 1
ATOM 2651 N N . GLY A 1 367 ? 0.636 -4.024 -47.145 1.00 19.86 367 GLY A N 1
ATOM 2652 C CA . GLY A 1 367 ? 0.649 -5.215 -48.016 1.00 21.78 367 GLY A CA 1
ATOM 2653 C C . GLY A 1 367 ? 1.781 -6.142 -47.651 1.00 20.45 367 GLY A C 1
ATOM 2654 O O . GLY A 1 367 ? 1.553 -7.354 -47.600 1.00 23.33 367 GLY A O 1
ATOM 2655 N N . SER A 1 368 ? 2.980 -5.615 -47.488 1.00 20.28 368 SER A N 1
ATOM 2656 C CA . SER A 1 368 ? 4.187 -6.423 -47.186 1.00 20.63 368 SER A CA 1
ATOM 2657 C C . SER A 1 368 ? 3.983 -7.079 -45.809 1.00 20.68 368 SER A C 1
ATOM 2658 O O . SER A 1 368 ? 4.200 -8.313 -45.653 1.00 19.87 368 SER A O 1
ATOM 2661 N N . GLU A 1 369 ? 3.540 -6.310 -44.835 1.00 21.11 369 GLU A N 1
ATOM 2662 C CA . GLU A 1 369 ? 3.301 -6.859 -43.474 1.00 22.59 369 GLU A CA 1
ATOM 2663 C C . GLU A 1 369 ? 2.303 -8.017 -43.564 1.00 23.53 369 GLU A C 1
ATOM 2664 O O . GLU A 1 369 ? 2.549 -9.110 -42.983 1.00 19.97 369 GLU A O 1
ATOM 2670 N N . LEU A 1 370 ? 1.162 -7.783 -44.223 1.00 21.37 370 LEU A N 1
ATOM 2671 C CA . LEU A 1 370 ? 0.092 -8.775 -44.197 1.00 21.10 370 LEU A CA 1
ATOM 2672 C C . LEU A 1 370 ? 0.540 -9.998 -45.009 1.00 22.58 370 LEU A C 1
ATOM 2673 O O . LEU A 1 370 ? 0.389 -11.136 -44.504 1.00 18.97 370 LEU A O 1
ATOM 2678 N N . GLU A 1 371 ? 1.160 -9.797 -46.170 1.00 21.65 371 GLU A N 1
ATOM 2679 C CA . GLU A 1 371 ? 1.639 -10.943 -46.958 1.00 23.44 371 GLU A CA 1
ATOM 2680 C C . GLU A 1 371 ? 2.603 -11.796 -46.126 1.00 27.55 371 GLU A C 1
ATOM 2681 O O . GLU A 1 371 ? 2.413 -13.022 -46.090 1.00 23.58 371 GLU A O 1
ATOM 2687 N N . LEU A 1 372 ? 3.649 -11.196 -45.557 1.00 28.48 372 LEU A N 1
ATOM 2688 C CA . LEU A 1 372 ? 4.793 -11.969 -44.994 1.00 30.60 372 LEU A CA 1
ATOM 2689 C C . LEU A 1 372 ? 4.385 -12.676 -43.690 1.00 31.56 372 LEU A C 1
ATOM 2690 O O . LEU A 1 372 ? 5.049 -13.671 -43.333 1.00 32.87 372 LEU A O 1
ATOM 2695 N N . GLY A 1 373 ? 3.324 -12.227 -43.029 1.00 26.72 373 GLY A N 1
ATOM 2696 C CA . GLY A 1 373 ? 2.883 -12.835 -41.767 1.00 23.53 373 GLY A CA 1
ATOM 2697 C C . GLY A 1 373 ? 1.633 -13.642 -41.991 1.00 23.65 373 GLY A C 1
ATOM 2698 O O . GLY A 1 373 ? 1.718 -14.871 -42.187 1.00 26.20 373 GLY A O 1
ATOM 2699 N N . MET A 1 374 ? 0.510 -12.956 -42.031 1.00 22.15 374 MET A N 1
ATOM 2700 C CA . MET A 1 374 ? -0.819 -13.585 -41.960 1.00 21.88 374 MET A CA 1
ATOM 2701 C C . MET A 1 374 ? -1.042 -14.412 -43.218 1.00 25.46 374 MET A C 1
ATOM 2702 O O . MET A 1 374 ? -1.532 -15.531 -43.102 1.00 28.49 374 MET A O 1
ATOM 2707 N N . HIS A 1 375 ? -0.665 -13.915 -44.396 1.00 28.68 375 HIS A N 1
ATOM 2708 C CA . HIS A 1 375 ? -1.083 -14.572 -45.661 1.00 28.15 375 HIS A CA 1
ATOM 2709 C C . HIS A 1 375 ? -0.511 -15.986 -45.717 1.00 26.13 375 HIS A C 1
ATOM 2710 O O . HIS A 1 375 ? -1.280 -16.895 -45.961 1.00 25.03 375 HIS A O 1
ATOM 2717 N N . ASP A 1 376 ? 0.794 -16.173 -45.511 1.00 27.45 376 ASP A N 1
ATOM 2718 C CA . ASP A 1 376 ? 1.428 -17.520 -45.566 1.00 27.40 376 ASP A CA 1
ATOM 2719 C C . ASP A 1 376 ? 0.790 -18.434 -44.486 1.00 26.34 376 ASP A C 1
ATOM 2720 O O . ASP A 1 376 ? 0.510 -19.622 -44.760 1.00 27.02 376 ASP A O 1
ATOM 2725 N N . TRP A 1 377 ? 0.498 -17.903 -43.297 1.00 23.07 377 TRP A N 1
ATOM 2726 C CA . TRP A 1 377 ? -0.144 -18.671 -42.202 1.00 23.13 377 TRP A CA 1
ATOM 2727 C C . TRP A 1 377 ? -1.592 -19.045 -42.546 1.00 21.62 377 TRP A C 1
ATOM 2728 O O . TRP A 1 377 ? -2.011 -20.140 -42.139 1.00 21.05 377 TRP A O 1
ATOM 2739 N N . LEU A 1 378 ? -2.325 -18.205 -43.276 1.00 21.34 378 LEU A N 1
ATOM 2740 C CA . LEU A 1 378 ? -3.719 -18.535 -43.704 1.00 22.66 378 LEU A CA 1
ATOM 2741 C C . LEU A 1 378 ? -3.647 -19.730 -44.647 1.00 23.28 378 LEU A C 1
ATOM 2742 O O . LEU A 1 378 ? -4.416 -20.668 -44.486 1.00 23.16 378 LEU A O 1
ATOM 2747 N N . HIS A 1 379 ? -2.677 -19.736 -45.554 1.00 24.06 379 HIS A N 1
ATOM 2748 C CA . HIS A 1 379 ? -2.538 -20.851 -46.523 1.00 24.53 379 HIS A CA 1
ATOM 2749 C C . HIS A 1 379 ? -2.338 -22.162 -45.758 1.00 23.04 379 HIS A C 1
ATOM 2750 O O . HIS A 1 379 ? -3.067 -23.111 -46.013 1.00 27.62 379 HIS A O 1
ATOM 2757 N N . MET A 1 380 ? -1.354 -22.221 -44.878 1.00 22.17 380 MET A N 1
ATOM 2758 C CA . MET A 1 380 ? -0.979 -23.495 -44.235 1.00 20.56 380 MET A CA 1
ATOM 2759 C C . MET A 1 380 ? -1.988 -23.873 -43.158 1.00 20.40 380 MET A C 1
ATOM 2760 O O . MET A 1 380 ? -2.161 -25.049 -42.960 1.00 22.73 380 MET A O 1
ATOM 2765 N N . ARG A 1 381 ? -2.703 -22.935 -42.564 1.00 20.39 381 ARG A N 1
ATOM 2766 C CA . ARG A 1 381 ? -3.705 -23.296 -41.529 1.00 21.89 381 ARG A CA 1
ATOM 2767 C C . ARG A 1 381 ? -4.871 -24.027 -42.205 1.00 22.24 381 ARG A C 1
ATOM 2768 O O . ARG A 1 381 ? -5.341 -25.001 -41.646 1.00 20.12 381 ARG A O 1
ATOM 2776 N N . TRP A 1 382 ? -5.280 -23.627 -43.400 1.00 22.60 382 TRP A N 1
ATOM 2777 C CA . TRP A 1 382 ? -6.409 -24.328 -44.069 1.00 22.86 382 TRP A CA 1
ATOM 2778 C C . TRP A 1 382 ? -5.902 -25.387 -45.043 1.00 23.18 382 TRP A C 1
ATOM 2779 O O . TRP A 1 382 ? -6.723 -26.014 -45.689 1.00 23.11 382 TRP A O 1
ATOM 2790 N N . ALA A 1 383 ? -4.600 -25.640 -45.094 1.00 24.44 383 ALA A N 1
ATOM 2791 C CA . ALA A 1 383 ? -4.037 -26.631 -46.032 1.00 25.12 383 ALA A CA 1
ATOM 2792 C C . ALA A 1 383 ? -4.394 -28.041 -45.540 1.00 25.25 383 ALA A C 1
ATOM 2793 O O . ALA A 1 383 ? -4.461 -28.287 -44.301 1.00 21.72 383 ALA A O 1
ATOM 2795 N N . SER A 1 384 ? -4.731 -28.900 -46.491 1.00 25.07 384 SER A N 1
ATOM 2796 C CA . SER A 1 384 ? -4.911 -30.356 -46.321 1.00 29.28 384 SER A CA 1
ATOM 2797 C C . SER A 1 384 ? -3.860 -31.019 -47.185 1.00 34.32 384 SER A C 1
ATOM 2798 O O . SER A 1 384 ? -3.453 -30.400 -48.215 1.00 36.18 384 SER A O 1
ATOM 2801 N N . VAL A 1 385 ? -3.453 -32.215 -46.785 1.00 39.81 385 VAL A N 1
ATOM 2802 C CA . VAL A 1 385 ? -2.294 -32.950 -47.372 1.00 51.44 385 VAL A CA 1
ATOM 2803 C C . VAL A 1 385 ? -2.487 -33.099 -48.892 1.00 56.73 385 VAL A C 1
ATOM 2804 O O . VAL A 1 385 ? -3.661 -33.357 -49.343 1.00 51.32 385 VAL A O 1
ATOM 2808 N N . THR A 1 386 ? -1.367 -32.953 -49.626 1.00 64.69 386 THR A N 1
ATOM 2809 C CA . THR A 1 386 ? -1.300 -32.545 -51.060 1.00 75.18 386 THR A CA 1
ATOM 2810 C C . THR A 1 386 ? -2.604 -32.974 -51.755 1.00 71.71 386 THR A C 1
ATOM 2811 O O . THR A 1 386 ? -2.530 -33.417 -52.902 1.00 59.76 386 THR A O 1
ATOM 2815 N N . THR A 1 397 ? 4.110 -36.581 -51.375 1.00 81.85 397 THR A N 1
ATOM 2816 C CA . THR A 1 397 ? 5.254 -35.684 -51.703 1.00 80.34 397 THR A CA 1
ATOM 2817 C C . THR A 1 397 ? 4.740 -34.351 -52.258 1.00 73.81 397 THR A C 1
ATOM 2818 O O . THR A 1 397 ? 3.814 -34.383 -53.088 1.00 72.23 397 THR A O 1
ATOM 2822 N N . ASP A 1 398 ? 5.366 -33.235 -51.875 1.00 63.13 398 ASP A N 1
ATOM 2823 C CA . ASP A 1 398 ? 5.109 -31.916 -52.505 1.00 59.35 398 ASP A CA 1
ATOM 2824 C C . ASP A 1 398 ? 5.779 -31.900 -53.896 1.00 54.76 398 ASP A C 1
ATOM 2825 O O . ASP A 1 398 ? 6.952 -32.314 -54.039 1.00 55.27 398 ASP A O 1
ATOM 2830 N N . ARG A 1 399 ? 5.026 -31.460 -54.901 1.00 46.95 399 ARG A N 1
ATOM 2831 C CA . ARG A 1 399 ? 5.501 -31.160 -56.277 1.00 45.71 399 ARG A CA 1
ATOM 2832 C C . ARG A 1 399 ? 6.739 -30.261 -56.229 1.00 41.96 399 ARG A C 1
ATOM 2833 O O . ARG A 1 399 ? 6.708 -29.284 -55.484 1.00 44.05 399 ARG A O 1
ATOM 2841 N N . PHE A 1 400 ? 7.765 -30.560 -57.023 1.00 43.13 400 PHE A N 1
ATOM 2842 C CA . PHE A 1 400 ? 8.968 -29.700 -57.210 1.00 52.56 400 PHE A CA 1
ATOM 2843 C C . PHE A 1 400 ? 8.565 -28.458 -58.008 1.00 50.02 400 PHE A C 1
ATOM 2844 O O . PHE A 1 400 ? 7.779 -28.559 -58.948 1.00 51.01 400 PHE A O 1
ATOM 2852 N N . PRO A 1 401 ? 9.063 -27.244 -57.682 1.00 47.45 401 PRO A N 1
ATOM 2853 C CA . PRO A 1 401 ? 8.548 -26.039 -58.324 1.00 46.05 401 PRO A CA 1
ATOM 2854 C C . PRO A 1 401 ? 8.574 -26.104 -59.857 1.00 43.17 401 PRO A C 1
ATOM 2855 O O . PRO A 1 401 ? 7.695 -25.539 -60.433 1.00 40.28 401 PRO A O 1
ATOM 2859 N N . ALA A 1 402 ? 9.559 -26.757 -60.476 1.00 41.36 402 ALA A N 1
ATOM 2860 C CA . ALA A 1 402 ? 9.711 -26.755 -61.955 1.00 41.09 402 ALA A CA 1
ATOM 2861 C C . ALA A 1 402 ? 9.283 -28.105 -62.544 1.00 39.46 402 ALA A C 1
ATOM 2862 O O . ALA A 1 402 ? 9.634 -28.380 -63.722 1.00 41.43 402 ALA A O 1
ATOM 2864 N N . ASP A 1 403 ? 8.492 -28.880 -61.790 1.00 37.65 403 ASP A N 1
ATOM 2865 C CA . ASP A 1 403 ? 7.836 -30.122 -62.281 1.00 37.64 403 ASP A CA 1
ATOM 2866 C C . ASP A 1 403 ? 6.466 -29.798 -62.899 1.00 36.84 403 ASP A C 1
ATOM 2867 O O . ASP A 1 403 ? 5.490 -29.583 -62.151 1.00 35.26 403 ASP A O 1
ATOM 2872 N N . PHE A 1 404 ? 6.400 -29.840 -64.221 1.00 33.49 404 PHE A N 1
ATOM 2873 C CA . PHE A 1 404 ? 5.194 -29.558 -65.040 1.00 36.00 404 PHE A CA 1
ATOM 2874 C C . PHE A 1 404 ? 4.628 -30.839 -65.682 1.00 36.13 404 PHE A C 1
ATOM 2875 O O . PHE A 1 404 ? 3.997 -30.728 -66.754 1.00 38.42 404 PHE A O 1
ATOM 2883 N N . ALA A 1 405 ? 4.768 -31.991 -65.014 1.00 34.43 405 ALA A N 1
ATOM 2884 C CA . ALA A 1 405 ? 4.087 -33.243 -65.385 1.00 36.70 405 ALA A CA 1
ATOM 2885 C C . ALA A 1 405 ? 2.598 -32.941 -65.465 1.00 40.12 405 ALA A C 1
ATOM 2886 O O . ALA A 1 405 ? 2.064 -32.251 -64.592 1.00 40.37 405 ALA A O 1
ATOM 2888 N N . PRO A 1 406 ? 1.918 -33.412 -66.537 1.00 43.53 406 PRO A N 1
ATOM 2889 C CA . PRO A 1 406 ? 0.476 -33.199 -66.720 1.00 43.16 406 PRO A CA 1
ATOM 2890 C C . PRO A 1 406 ? -0.430 -33.458 -65.502 1.00 37.90 406 PRO A C 1
ATOM 2891 O O . PRO A 1 406 ? -1.381 -32.731 -65.319 1.00 38.85 406 PRO A O 1
ATOM 2895 N N . ARG A 1 407 ? -0.132 -34.473 -64.688 1.00 40.14 407 ARG A N 1
ATOM 2896 C CA . ARG A 1 407 ? -1.000 -34.893 -63.548 1.00 41.35 407 ARG A CA 1
ATOM 2897 C C . ARG A 1 407 ? -1.123 -33.736 -62.547 1.00 39.14 407 ARG A C 1
ATOM 2898 O O . ARG A 1 407 ? -2.180 -33.663 -61.888 1.00 37.85 407 ARG A O 1
ATOM 2906 N N . TRP A 1 408 ? -0.093 -32.883 -62.440 1.00 34.69 408 TRP A N 1
ATOM 2907 C CA . TRP A 1 408 ? -0.074 -31.715 -61.516 1.00 35.45 408 TRP A CA 1
ATOM 2908 C C . TRP A 1 408 ? -1.090 -30.649 -61.955 1.00 33.29 408 TRP A C 1
ATOM 2909 O O . TRP A 1 408 ? -1.498 -29.873 -61.086 1.00 31.70 408 TRP A O 1
ATOM 2920 N N . PHE A 1 409 ? -1.541 -30.633 -63.216 1.00 30.61 409 PHE A N 1
ATOM 2921 C CA . PHE A 1 409 ? -2.541 -29.639 -63.682 1.00 29.68 409 PHE A CA 1
ATOM 2922 C C . PHE A 1 409 ? -3.978 -30.065 -63.378 1.00 28.71 409 PHE A C 1
ATOM 2923 O O . PHE A 1 409 ? -4.848 -29.208 -63.471 1.00 30.34 409 PHE A O 1
ATOM 2931 N N . ARG A 1 410 ? -4.217 -31.299 -62.951 1.00 32.28 410 ARG A N 1
ATOM 2932 C CA . ARG A 1 410 ? -5.583 -31.846 -62.741 1.00 34.73 410 ARG A CA 1
ATOM 2933 C C . ARG A 1 410 ? -6.288 -31.090 -61.622 1.00 34.64 410 ARG A C 1
ATOM 2934 O O . ARG A 1 410 ? -5.639 -30.601 -60.706 1.00 34.37 410 ARG A O 1
ATOM 2942 N N . PRO A 1 411 ? -7.634 -30.948 -61.695 1.00 35.42 411 PRO A N 1
ATOM 2943 C CA . PRO A 1 411 ? -8.404 -30.209 -60.697 1.00 35.84 411 PRO A CA 1
ATOM 2944 C C . PRO A 1 411 ? -8.262 -30.729 -59.255 1.00 38.73 411 PRO A C 1
ATOM 2945 O O . PRO A 1 411 ? -8.507 -29.998 -58.344 1.00 40.58 411 PRO A O 1
ATOM 2949 N N . GLU A 1 412 ? -7.839 -31.969 -59.064 1.00 39.02 412 GLU A N 1
ATOM 2950 C CA . GLU A 1 412 ? -7.628 -32.538 -57.705 1.00 43.84 412 GLU A CA 1
ATOM 2951 C C . GLU A 1 412 ? -6.459 -31.806 -57.044 1.00 38.82 412 GLU A C 1
ATOM 2952 O O . GLU A 1 412 ? -6.378 -31.819 -55.833 1.00 33.97 412 GLU A O 1
ATOM 2958 N N . ASN A 1 413 ? -5.533 -31.246 -57.825 1.00 40.71 413 ASN A N 1
ATOM 2959 C CA . ASN A 1 413 ? -4.357 -30.557 -57.246 1.00 35.20 413 ASN A CA 1
ATOM 2960 C C . ASN A 1 413 ? -4.770 -29.121 -56.903 1.00 32.92 413 ASN A C 1
ATOM 2961 O O . ASN A 1 413 ? -4.727 -28.249 -57.796 1.00 26.17 413 ASN A O 1
ATOM 2966 N N . ASP A 1 414 ? -5.236 -28.934 -55.667 1.00 30.27 414 ASP A N 1
ATOM 2967 C CA . ASP A 1 414 ? -5.674 -27.632 -55.108 1.00 32.35 414 ASP A CA 1
ATOM 2968 C C . ASP A 1 414 ? -4.942 -27.386 -53.786 1.00 32.53 414 ASP A C 1
ATOM 2969 O O . ASP A 1 414 ? -5.485 -26.684 -52.910 1.00 31.23 414 ASP A O 1
ATOM 2974 N N . PHE A 1 415 ? -3.718 -27.897 -53.664 1.00 29.89 415 PHE A N 1
ATOM 2975 C CA . PHE A 1 415 ? -2.908 -27.761 -52.436 1.00 29.15 415 PHE A CA 1
ATOM 2976 C C . PHE A 1 415 ? -2.699 -26.261 -52.113 1.00 27.08 415 PHE A C 1
ATOM 2977 O O . PHE A 1 415 ? -2.157 -25.497 -52.908 1.00 24.64 415 PHE A O 1
ATOM 2985 N N . LEU A 1 416 ? -3.111 -25.846 -50.924 1.00 23.63 416 LEU A N 1
ATOM 2986 C CA . LEU A 1 416 ? -2.978 -24.440 -50.497 1.00 25.27 416 LEU A CA 1
ATOM 2987 C C . LEU A 1 416 ? -1.526 -24.011 -50.279 1.00 26.16 416 LEU A C 1
ATOM 2988 O O . LEU A 1 416 ? -1.307 -22.782 -50.232 1.00 29.30 416 LEU A O 1
ATOM 2993 N N . GLY A 1 417 ? -0.600 -24.942 -50.116 1.00 27.15 417 GLY A N 1
ATOM 2994 C CA . GLY A 1 417 ? 0.800 -24.646 -49.764 1.00 28.71 417 GLY A CA 1
ATOM 2995 C C . GLY A 1 417 ? 1.675 -24.262 -50.947 1.00 30.20 417 GLY A C 1
ATOM 2996 O O . GLY A 1 417 ? 2.902 -24.008 -50.711 1.00 29.20 417 GLY A O 1
ATOM 2997 N N . ASP A 1 418 ? 1.118 -24.232 -52.167 1.00 29.92 418 ASP A N 1
ATOM 2998 C CA . ASP A 1 418 ? 1.871 -23.972 -53.427 1.00 29.11 418 ASP A CA 1
ATOM 2999 C C . ASP A 1 418 ? 1.005 -23.089 -54.333 1.00 26.33 418 ASP A C 1
ATOM 3000 O O . ASP A 1 418 ? -0.136 -23.424 -54.668 1.00 24.95 418 ASP A O 1
ATOM 3005 N N . PRO A 1 419 ? 1.531 -21.956 -54.813 1.00 25.86 419 PRO A N 1
ATOM 3006 C CA . PRO A 1 419 ? 0.757 -21.061 -55.671 1.00 25.34 419 PRO A CA 1
ATOM 3007 C C . PRO A 1 419 ? 0.429 -21.596 -57.076 1.00 25.83 419 PRO A C 1
ATOM 3008 O O . PRO A 1 419 ? -0.415 -21.016 -57.766 1.00 27.45 419 PRO A O 1
ATOM 3012 N N . PHE A 1 420 ? 1.095 -22.678 -57.483 1.00 26.65 420 PHE A N 1
ATOM 3013 C CA . PHE A 1 420 ? 0.726 -23.470 -58.681 1.00 25.90 420 PHE A CA 1
ATOM 3014 C C . PHE A 1 420 ? -0.694 -24.026 -58.494 1.00 25.06 420 PHE A C 1
ATOM 3015 O O . PHE A 1 420 ? -1.333 -24.277 -59.521 1.00 23.48 420 PHE A O 1
ATOM 3023 N N . SER A 1 421 ? -1.139 -24.247 -57.244 1.00 23.76 421 SER A N 1
ATOM 3024 C CA . SER A 1 421 ? -2.409 -24.951 -56.920 1.00 23.85 421 SER A CA 1
ATOM 3025 C C . SER A 1 421 ? -3.304 -24.220 -55.893 1.00 22.21 421 SER A C 1
ATOM 3026 O O . SER A 1 421 ? -4.494 -24.621 -55.805 1.00 21.19 421 SER A O 1
ATOM 3029 N N . SER A 1 422 ? -2.811 -23.222 -55.142 1.00 20.18 422 SER A N 1
ATOM 3030 C CA . SER A 1 422 ? -3.523 -22.659 -53.962 1.00 21.57 422 SER A CA 1
ATOM 3031 C C . SER A 1 422 ? -4.871 -22.021 -54.374 1.00 23.19 422 SER A C 1
ATOM 3032 O O . SER A 1 422 ? -5.888 -22.227 -53.697 1.00 19.82 422 SER A O 1
ATOM 3035 N N . HIS A 1 423 ? -4.887 -21.324 -55.513 1.00 24.34 423 HIS A N 1
ATOM 3036 C CA . HIS A 1 423 ? -6.059 -20.618 -56.082 1.00 23.31 423 HIS A CA 1
ATOM 3037 C C . HIS A 1 423 ? -7.154 -21.602 -56.491 1.00 25.59 423 HIS A C 1
ATOM 3038 O O . HIS A 1 423 ? -8.275 -21.153 -56.729 1.00 27.30 423 HIS A O 1
ATOM 3045 N N . VAL A 1 424 ? -6.839 -22.883 -56.639 1.00 23.52 424 VAL A N 1
ATOM 3046 C CA . VAL A 1 424 ? -7.853 -23.889 -57.030 1.00 25.18 424 VAL A CA 1
ATOM 3047 C C . VAL A 1 424 ? -8.684 -24.273 -55.795 1.00 26.20 424 VAL A C 1
ATOM 3048 O O . VAL A 1 424 ? -9.824 -24.700 -55.965 1.00 27.25 424 VAL A O 1
ATOM 3052 N N . ASN A 1 425 ? -8.124 -24.120 -54.602 1.00 25.27 425 ASN A N 1
ATOM 3053 C CA . ASN A 1 425 ? -8.799 -24.428 -53.314 1.00 26.05 425 ASN A CA 1
ATOM 3054 C C . ASN A 1 425 ? -9.871 -23.373 -53.053 1.00 25.51 425 ASN A C 1
ATOM 3055 O O . ASN A 1 425 ? -9.602 -22.171 -53.094 1.00 25.56 425 ASN A O 1
ATOM 3060 N N . PRO A 1 426 ? -11.129 -23.783 -52.790 1.00 26.04 426 PRO A N 1
ATOM 3061 C CA . PRO A 1 426 ? -12.193 -22.818 -52.574 1.00 25.35 426 PRO A CA 1
ATOM 3062 C C . PRO A 1 426 ? -11.945 -21.869 -51.385 1.00 24.09 426 PRO A C 1
ATOM 3063 O O . PRO A 1 426 ? -12.320 -20.720 -51.487 1.00 28.69 426 PRO A O 1
ATOM 3067 N N . VAL A 1 427 ? -11.307 -22.318 -50.310 1.00 24.61 427 VAL A N 1
ATOM 3068 C CA . VAL A 1 427 ? -11.071 -21.481 -49.092 1.00 22.72 427 VAL A CA 1
ATOM 3069 C C . VAL A 1 427 ? -10.165 -20.287 -49.429 1.00 23.21 427 VAL A C 1
ATOM 3070 O O . VAL A 1 427 ? -10.273 -19.236 -48.772 1.00 21.77 427 VAL A O 1
ATOM 3074 N N . PHE A 1 428 ? -9.264 -20.446 -50.408 1.00 23.32 428 PHE A N 1
ATOM 3075 C CA . PHE A 1 428 ? -8.374 -19.392 -50.913 1.00 20.56 428 PHE A CA 1
ATOM 3076 C C . PHE A 1 428 ? -9.171 -18.114 -51.147 1.00 23.60 428 PHE A C 1
ATOM 3077 O O . PHE A 1 428 ? -8.734 -17.021 -50.717 1.00 18.23 428 PHE A O 1
ATOM 3085 N N . TRP A 1 429 ? -10.346 -18.260 -51.772 1.00 22.14 429 TRP A N 1
ATOM 3086 C CA . TRP A 1 429 ? -11.158 -17.100 -52.186 1.00 22.23 429 TRP A CA 1
ATOM 3087 C C . TRP A 1 429 ? -11.757 -16.436 -50.960 1.00 22.91 429 TRP A C 1
ATOM 3088 O O . TRP A 1 429 ? -11.831 -15.185 -50.952 1.00 24.22 429 TRP A O 1
ATOM 3099 N N . SER A 1 430 ? -12.155 -17.221 -49.971 1.00 23.36 430 SER A N 1
ATOM 3100 C CA . SER A 1 430 ? -12.780 -16.685 -48.737 1.00 24.83 430 SER A CA 1
ATOM 3101 C C . SER A 1 430 ? -11.752 -15.828 -47.983 1.00 24.72 430 SER A C 1
ATOM 3102 O O . SER A 1 430 ? -12.099 -14.713 -47.569 1.00 25.02 430 SER A O 1
ATOM 3105 N N . PHE A 1 431 ? -10.520 -16.310 -47.784 1.00 24.46 431 PHE A N 1
ATOM 3106 C CA . PHE A 1 431 ? -9.549 -15.508 -46.990 1.00 24.11 431 PHE A CA 1
ATOM 3107 C C . PHE A 1 431 ? -8.919 -14.427 -47.866 1.00 20.16 431 PHE A C 1
ATOM 3108 O O . PHE A 1 431 ? -8.639 -13.354 -47.352 1.00 17.83 431 PHE A O 1
ATOM 3116 N N . HIS A 1 432 ? -8.751 -14.626 -49.170 1.00 21.69 432 HIS A N 1
ATOM 3117 C CA . HIS A 1 432 ? -8.300 -13.494 -50.042 1.00 21.72 432 HIS A CA 1
ATOM 3118 C C . HIS A 1 432 ? -9.352 -12.382 -50.079 1.00 21.28 432 HIS A C 1
ATOM 3119 O O . HIS A 1 432 ? -8.966 -11.193 -50.154 1.00 25.20 432 HIS A O 1
ATOM 3126 N N . GLY A 1 433 ? -10.637 -12.731 -50.037 1.00 21.82 433 GLY A N 1
ATOM 3127 C CA . GLY A 1 433 ? -11.724 -11.747 -49.923 1.00 20.60 433 GLY A CA 1
ATOM 3128 C C . GLY A 1 433 ? -11.562 -10.969 -48.634 1.00 21.58 433 GLY A C 1
ATOM 3129 O O . GLY A 1 433 ? -11.598 -9.729 -48.661 1.00 19.43 433 GLY A O 1
ATOM 3130 N N . TRP A 1 434 ? -11.311 -11.679 -47.543 1.00 19.63 434 TRP A N 1
ATOM 3131 C CA . TRP A 1 434 ? -11.087 -11.028 -46.238 1.00 20.08 434 TRP A CA 1
ATOM 3132 C C . TRP A 1 434 ? -9.918 -10.059 -46.349 1.00 20.51 434 TRP A C 1
ATOM 3133 O O . TRP A 1 434 ? -10.038 -8.900 -45.867 1.00 21.38 434 TRP A O 1
ATOM 3144 N N . ILE A 1 435 ? -8.807 -10.481 -46.941 1.00 21.64 435 ILE A N 1
ATOM 3145 C CA . ILE A 1 435 ? -7.597 -9.601 -46.991 1.00 21.79 435 ILE A CA 1
ATOM 3146 C C . ILE A 1 435 ? -7.963 -8.347 -47.800 1.00 22.95 435 ILE A C 1
ATOM 3147 O O . ILE A 1 435 ? -7.584 -7.205 -47.430 1.00 20.02 435 ILE A O 1
ATOM 3152 N N . ASP A 1 436 ? -8.671 -8.562 -48.905 1.00 23.95 436 ASP A N 1
ATOM 3153 C CA . ASP A 1 436 ? -8.941 -7.502 -49.897 1.00 23.34 436 ASP A CA 1
ATOM 3154 C C . ASP A 1 436 ? -9.890 -6.496 -49.255 1.00 24.38 436 ASP A C 1
ATOM 3155 O O . ASP A 1 436 ? -9.718 -5.348 -49.527 1.00 27.51 436 ASP A O 1
ATOM 3160 N N . ASP A 1 437 ? -10.803 -6.934 -48.378 1.00 26.03 437 ASP A N 1
ATOM 3161 C CA . ASP A 1 437 ? -11.736 -6.030 -47.650 1.00 25.27 437 ASP A CA 1
ATOM 3162 C C . ASP A 1 437 ? -10.962 -5.142 -46.661 1.00 24.49 437 ASP A C 1
ATOM 3163 O O . ASP A 1 437 ? -11.455 -4.039 -46.378 1.00 24.09 437 ASP A O 1
ATOM 3168 N N . ARG A 1 438 ? -9.803 -5.585 -46.151 1.00 23.17 438 ARG A N 1
ATOM 3169 C CA . ARG A 1 438 ? -9.026 -4.797 -45.161 1.00 22.58 438 ARG A CA 1
ATOM 3170 C C . ARG A 1 438 ? -8.416 -3.574 -45.854 1.00 21.72 438 ARG A C 1
ATOM 3171 O O . ARG A 1 438 ? -8.089 -2.576 -45.162 1.00 21.17 438 ARG A O 1
ATOM 3179 N N . ILE A 1 439 ? -8.249 -3.625 -47.166 1.00 22.63 439 ILE A N 1
ATOM 3180 C CA . ILE A 1 439 ? -7.759 -2.435 -47.911 1.00 25.65 439 ILE A CA 1
ATOM 3181 C C . ILE A 1 439 ? -8.773 -1.304 -47.705 1.00 26.13 439 ILE A C 1
ATOM 3182 O O . ILE A 1 439 ? -8.369 -0.138 -47.608 1.00 25.87 439 ILE A O 1
ATOM 3187 N N . GLU A 1 440 ? -10.064 -1.626 -47.654 1.00 28.05 440 GLU A N 1
ATOM 3188 C CA . GLU A 1 440 ? -11.112 -0.612 -47.429 1.00 26.31 440 GLU A CA 1
ATOM 3189 C C . GLU A 1 440 ? -10.987 -0.083 -45.991 1.00 28.90 440 GLU A C 1
ATOM 3190 O O . GLU A 1 440 ? -11.120 1.155 -45.819 1.00 24.38 440 GLU A O 1
ATOM 3196 N N . ASP A 1 441 ? -10.697 -0.940 -44.997 1.00 25.59 441 ASP A N 1
ATOM 3197 C CA . ASP A 1 441 ? -10.435 -0.477 -43.601 1.00 24.55 441 ASP A CA 1
ATOM 3198 C C . ASP A 1 441 ? -9.248 0.496 -43.608 1.00 23.11 441 ASP A C 1
ATOM 3199 O O . ASP A 1 441 ? -9.232 1.485 -42.863 1.00 23.10 441 ASP A O 1
ATOM 3204 N N . TRP A 1 442 ? -8.232 0.190 -44.396 1.00 22.79 442 TRP A N 1
ATOM 3205 C CA . TRP A 1 442 ? -7.011 1.004 -44.454 1.00 22.40 442 TRP A CA 1
ATOM 3206 C C . TRP A 1 442 ? -7.354 2.373 -45.040 1.00 23.07 442 TRP A C 1
ATOM 3207 O O . TRP A 1 442 ? -6.842 3.419 -44.522 1.00 22.97 442 TRP A O 1
ATOM 3218 N N . TYR A 1 443 ? -8.114 2.381 -46.127 1.00 24.04 443 TYR A N 1
ATOM 3219 C CA . TYR A 1 443 ? -8.594 3.641 -46.743 1.00 26.51 443 TYR A CA 1
ATOM 3220 C C . TYR A 1 443 ? -9.367 4.461 -45.702 1.00 26.80 443 TYR A C 1
ATOM 3221 O O . TYR A 1 443 ? -9.108 5.666 -45.536 1.00 30.82 443 TYR A O 1
ATOM 3230 N N . ARG A 1 444 ? -10.349 3.849 -45.057 1.00 29.11 444 ARG A N 1
ATOM 3231 C CA . ARG A 1 444 ? -11.189 4.531 -44.052 1.00 29.41 444 ARG A CA 1
ATOM 3232 C C . ARG A 1 444 ? -10.300 5.053 -42.928 1.00 30.77 444 ARG A C 1
ATOM 3233 O O . ARG A 1 444 ? -10.540 6.196 -42.452 1.00 33.66 444 ARG A O 1
ATOM 3241 N N . ALA A 1 445 ? -9.257 4.302 -42.571 1.00 28.82 445 ALA A N 1
ATOM 3242 C CA . ALA A 1 445 ? -8.315 4.698 -41.508 1.00 27.67 445 ALA A CA 1
ATOM 3243 C C . ALA A 1 445 ? -7.670 6.023 -41.905 1.00 29.30 445 ALA A C 1
ATOM 3244 O O . ALA A 1 445 ? -7.602 6.941 -41.037 1.00 28.14 445 ALA A O 1
ATOM 3246 N N . HIS A 1 446 ? -7.181 6.118 -43.138 1.00 26.15 446 HIS A N 1
ATOM 3247 C CA . HIS A 1 446 ? -6.457 7.337 -43.581 1.00 26.66 446 HIS A CA 1
ATOM 3248 C C . HIS A 1 446 ? -7.465 8.462 -43.812 1.00 29.40 446 HIS A C 1
ATOM 3249 O O . HIS A 1 446 ? -7.103 9.612 -43.579 1.00 28.50 446 HIS A O 1
ATOM 3256 N N . GLU A 1 447 ? -8.676 8.153 -44.251 1.00 30.71 447 GLU A N 1
ATOM 3257 C CA . GLU A 1 447 ? -9.725 9.194 -44.416 1.00 37.38 447 GLU A CA 1
ATOM 3258 C C . GLU A 1 447 ? -10.096 9.784 -43.040 1.00 39.00 447 GLU A C 1
ATOM 3259 O O . GLU A 1 447 ? -10.453 10.988 -42.962 1.00 36.89 447 GLU A O 1
ATOM 3265 N N . ARG A 1 448 ? -9.967 9.004 -41.972 1.00 34.80 448 ARG A N 1
ATOM 3266 C CA . ARG A 1 448 ? -10.224 9.496 -40.610 1.00 34.00 448 ARG A CA 1
ATOM 3267 C C . ARG A 1 448 ? -9.022 10.330 -40.180 1.00 37.12 448 ARG A C 1
ATOM 3268 O O . ARG A 1 448 ? -9.240 11.469 -39.711 1.00 38.69 448 ARG A O 1
ATOM 3276 N N . PHE A 1 449 ? -7.802 9.794 -40.289 1.00 35.83 449 PHE A N 1
ATOM 3277 C CA . PHE A 1 449 ? -6.605 10.432 -39.680 1.00 32.48 449 PHE A CA 1
ATOM 3278 C C . PHE A 1 449 ? -5.959 11.406 -40.658 1.00 35.14 449 PHE A C 1
ATOM 3279 O O . PHE A 1 449 ? -5.213 12.283 -40.210 1.00 38.49 449 PHE A O 1
ATOM 3287 N N . HIS A 1 450 ? -6.137 11.221 -41.961 1.00 32.84 450 HIS A N 1
ATOM 3288 C CA . HIS A 1 450 ? -5.397 12.035 -42.957 1.00 32.25 450 HIS A CA 1
ATOM 3289 C C . HIS A 1 450 ? -6.339 12.410 -44.081 1.00 31.57 450 HIS A C 1
ATOM 3290 O O . HIS A 1 450 ? -6.084 12.104 -45.248 1.00 29.56 450 HIS A O 1
ATOM 3297 N N . PRO A 1 451 ? -7.455 13.092 -43.754 1.00 36.13 451 PRO A N 1
ATOM 3298 C CA . PRO A 1 451 ? -8.499 13.347 -44.746 1.00 38.18 451 PRO A CA 1
ATOM 3299 C C . PRO A 1 451 ? -7.914 13.953 -46.032 1.00 37.13 451 PRO A C 1
ATOM 3300 O O . PRO A 1 451 ? -7.058 14.854 -45.963 1.00 38.75 451 PRO A O 1
ATOM 3304 N N . GLY A 1 452 ? -8.311 13.374 -47.162 1.00 34.02 452 GLY A N 1
ATOM 3305 C CA . GLY A 1 452 ? -7.923 13.793 -48.512 1.00 34.26 452 GLY A CA 1
ATOM 3306 C C . GLY A 1 452 ? -6.530 13.343 -48.910 1.00 36.13 452 GLY A C 1
ATOM 3307 O O . GLY A 1 452 ? -6.211 13.543 -50.086 1.00 38.83 452 GLY A O 1
ATOM 3308 N N . GLU A 1 453 ? -5.718 12.761 -48.013 1.00 33.40 453 GLU A N 1
ATOM 3309 C CA . GLU A 1 453 ? -4.314 12.386 -48.347 1.00 32.34 453 GLU A CA 1
ATOM 3310 C C . GLU A 1 453 ? -4.261 11.099 -49.180 1.00 31.44 453 GLU A C 1
ATOM 3311 O O . GLU A 1 453 ? -3.234 10.880 -49.790 1.00 30.90 453 GLU A O 1
ATOM 3317 N N . VAL A 1 454 ? -5.335 10.308 -49.230 1.00 29.47 454 VAL A N 1
ATOM 3318 C CA . VAL A 1 454 ? -5.443 9.117 -50.119 1.00 30.45 454 VAL A CA 1
ATOM 3319 C C . VAL A 1 454 ? -6.618 9.370 -51.067 1.00 29.63 454 VAL A C 1
ATOM 3320 O O . VAL A 1 454 ? -7.731 9.669 -50.582 1.00 30.33 454 VAL A O 1
ATOM 3324 N N . GLN A 1 455 ? -6.397 9.174 -52.354 1.00 28.65 455 GLN A N 1
ATOM 3325 C CA . GLN A 1 455 ? -7.422 9.420 -53.390 1.00 34.02 455 GLN A CA 1
ATOM 3326 C C . GLN A 1 455 ? -7.630 8.111 -54.152 1.00 32.98 455 GLN A C 1
ATOM 3327 O O . GLN A 1 455 ? -6.629 7.411 -54.409 1.00 35.01 455 GLN A O 1
ATOM 3333 N N . ARG A 1 456 ? -8.884 7.792 -54.454 1.00 32.24 456 ARG A N 1
ATOM 3334 C CA . ARG A 1 456 ? -9.287 6.613 -55.246 1.00 31.32 456 ARG A CA 1
ATOM 3335 C C . ARG A 1 456 ? -8.941 6.870 -56.700 1.00 35.45 456 ARG A C 1
ATOM 3336 O O . ARG A 1 456 ? -8.837 8.040 -57.107 1.00 36.89 456 ARG A O 1
ATOM 3344 N N . ARG A 1 457 ? -8.702 5.789 -57.430 1.00 32.82 457 ARG A N 1
ATOM 3345 C CA . ARG A 1 457 ? -8.362 5.844 -58.862 1.00 33.28 457 ARG A CA 1
ATOM 3346 C C . ARG A 1 457 ? -8.633 4.469 -59.457 1.00 33.49 457 ARG A C 1
ATOM 3347 O O . ARG A 1 457 ? -8.266 3.466 -58.805 1.00 28.63 457 ARG A O 1
ATOM 3355 N N . GLU A 1 458 ? -9.224 4.425 -60.649 1.00 30.07 458 GLU A N 1
ATOM 3356 C CA . GLU A 1 458 ? -9.382 3.143 -61.371 1.00 29.90 458 GLU A CA 1
ATOM 3357 C C . GLU A 1 458 ? -8.044 2.790 -62.032 1.00 30.75 458 GLU A C 1
ATOM 3358 O O . GLU A 1 458 ? -7.399 3.679 -62.613 1.00 29.11 458 GLU A O 1
ATOM 3364 N N . VAL A 1 459 ? -7.579 1.549 -61.852 1.00 29.60 459 VAL A N 1
ATOM 3365 C CA . VAL A 1 459 ? -6.276 1.089 -62.411 1.00 27.24 459 VAL A CA 1
ATOM 3366 C C . VAL A 1 459 ? -6.468 -0.310 -62.989 1.00 28.25 459 VAL A C 1
ATOM 3367 O O . VAL A 1 459 ? -6.936 -1.197 -62.254 1.00 28.78 459 VAL A O 1
ATOM 3371 N N . GLU A 1 460 ? -6.173 -0.476 -64.277 1.00 28.97 460 GLU A N 1
ATOM 3372 C CA . GLU A 1 460 ? -6.368 -1.730 -65.049 1.00 30.11 460 GLU A CA 1
ATOM 3373 C C . GLU A 1 460 ? -7.788 -2.257 -64.792 1.00 30.10 460 GLU A C 1
ATOM 3374 O O . GLU A 1 460 ? -7.944 -3.495 -64.616 1.00 26.87 460 GLU A O 1
ATOM 3380 N N . GLY A 1 461 ? -8.787 -1.367 -64.770 1.00 29.35 461 GLY A N 1
ATOM 3381 C CA . GLY A 1 461 ? -10.211 -1.751 -64.652 1.00 28.37 461 GLY A CA 1
ATOM 3382 C C . GLY A 1 461 ? -10.588 -2.105 -63.222 1.00 28.82 461 GLY A C 1
ATOM 3383 O O . GLY A 1 461 ? -11.699 -2.582 -62.996 1.00 30.47 461 GLY A O 1
ATOM 3384 N N . ILE A 1 462 ? -9.719 -1.819 -62.260 1.00 29.01 462 ILE A N 1
ATOM 3385 C CA . ILE A 1 462 ? -9.921 -2.201 -60.839 1.00 26.17 462 ILE A CA 1
ATOM 3386 C C . ILE A 1 462 ? -10.001 -0.916 -60.025 1.00 25.48 462 ILE A C 1
ATOM 3387 O O . ILE A 1 462 ? -9.144 -0.074 -60.193 1.00 27.16 462 ILE A O 1
ATOM 3392 N N . GLN A 1 463 ? -10.987 -0.795 -59.146 1.00 28.19 463 GLN A N 1
ATOM 3393 C CA . GLN A 1 463 ? -11.078 0.328 -58.176 1.00 28.27 463 GLN A CA 1
ATOM 3394 C C . GLN A 1 463 ? -9.874 0.225 -57.230 1.00 29.74 463 GLN A C 1
ATOM 3395 O O . GLN A 1 463 ? -9.660 -0.840 -56.602 1.00 27.88 463 GLN A O 1
ATOM 3401 N N . TRP A 1 464 ? -9.082 1.289 -57.197 1.00 26.15 464 TRP A N 1
ATOM 3402 C CA . TRP A 1 464 ? -7.756 1.328 -56.553 1.00 24.86 464 TRP A CA 1
ATOM 3403 C C . TRP A 1 464 ? -7.516 2.726 -55.994 1.00 25.63 464 TRP A C 1
ATOM 3404 O O . TRP A 1 464 ? -8.484 3.348 -55.607 1.00 25.90 464 TRP A O 1
ATOM 3415 N N . PHE A 1 465 ? -6.265 3.161 -55.934 1.00 25.26 465 PHE A N 1
ATOM 3416 C CA . PHE A 1 465 ? -5.828 4.404 -55.274 1.00 26.58 465 PHE A CA 1
ATOM 3417 C C . PHE A 1 465 ? -4.761 5.043 -56.159 1.00 28.15 465 PHE A C 1
ATOM 3418 O O . PHE A 1 465 ? -3.965 4.343 -56.814 1.00 27.56 465 PHE A O 1
ATOM 3426 N N . ALA A 1 466 ? -4.780 6.369 -56.196 1.00 28.10 466 ALA A N 1
ATOM 3427 C CA . ALA A 1 466 ? -3.736 7.190 -56.822 1.00 27.44 466 ALA A CA 1
ATOM 3428 C C . ALA A 1 466 ? -2.478 7.122 -55.956 1.00 28.25 466 ALA A C 1
ATOM 3429 O O . ALA A 1 466 ? -2.533 6.997 -54.727 1.00 25.33 466 ALA A O 1
ATOM 3431 N N . PRO A 1 467 ? -1.297 7.246 -56.583 1.00 26.90 467 PRO A N 1
ATOM 3432 C CA . PRO A 1 467 ? -0.081 7.431 -55.831 1.00 29.55 467 PRO A CA 1
ATOM 3433 C C . PRO A 1 467 ? -0.169 8.723 -55.013 1.00 31.84 467 PRO A C 1
ATOM 3434 O O . PRO A 1 467 ? -0.872 9.648 -55.389 1.00 33.55 467 PRO A O 1
ATOM 3438 N N . GLY A 1 468 ? 0.542 8.729 -53.898 1.00 26.75 468 GLY A N 1
ATOM 3439 C CA . GLY A 1 468 ? 0.559 9.863 -52.976 1.00 28.38 468 GLY A CA 1
ATOM 3440 C C . GLY A 1 468 ? 1.356 9.514 -51.758 1.00 27.39 468 GLY A C 1
ATOM 3441 O O . GLY A 1 468 ? 2.103 8.542 -51.809 1.00 29.38 468 GLY A O 1
ATOM 3442 N N . ARG A 1 469 ? 1.156 10.285 -50.701 1.00 33.36 469 ARG A N 1
ATOM 3443 C CA . ARG A 1 469 ? 1.872 10.170 -49.414 1.00 34.80 469 ARG A CA 1
ATOM 3444 C C . ARG A 1 469 ? 1.768 8.741 -48.869 1.00 31.54 469 ARG A C 1
ATOM 3445 O O . ARG A 1 469 ? 2.768 8.291 -48.286 1.00 28.07 469 ARG A O 1
ATOM 3453 N N . TRP A 1 470 ? 0.625 8.068 -49.053 1.00 27.10 470 TRP A N 1
ATOM 3454 C CA . TRP A 1 470 ? 0.363 6.737 -48.443 1.00 27.60 470 TRP A CA 1
ATOM 3455 C C . TRP A 1 470 ? 0.275 5.608 -49.474 1.00 25.87 470 TRP A C 1
ATOM 3456 O O . TRP A 1 470 ? 0.032 4.455 -49.053 1.00 27.74 470 TRP A O 1
ATOM 3467 N N . VAL A 1 471 ? 0.529 5.905 -50.741 1.00 24.52 471 VAL A N 1
ATOM 3468 C CA . VAL A 1 471 ? 0.505 4.933 -51.865 1.00 25.06 471 VAL A CA 1
ATOM 3469 C C . VAL A 1 471 ? 1.764 5.154 -52.703 1.00 25.39 471 VAL A C 1
ATOM 3470 O O . VAL A 1 471 ? 1.800 6.138 -53.500 1.00 27.67 471 VAL A O 1
ATOM 3474 N N . GLU A 1 472 ? 2.775 4.315 -52.509 1.00 24.64 472 GLU A N 1
ATOM 3475 C CA . GLU A 1 472 ? 4.157 4.635 -52.955 1.00 26.00 472 GLU A CA 1
ATOM 3476 C C . GLU A 1 472 ? 4.241 4.635 -54.484 1.00 26.44 472 GLU A C 1
ATOM 3477 O O . GLU A 1 472 ? 5.097 5.308 -55.013 1.00 30.73 472 GLU A O 1
ATOM 3483 N N . VAL A 1 473 ? 3.445 3.830 -55.170 1.00 26.76 473 VAL A N 1
ATOM 3484 C CA . VAL A 1 473 ? 3.556 3.711 -56.644 1.00 25.52 473 VAL A CA 1
ATOM 3485 C C . VAL A 1 473 ? 2.169 3.625 -57.242 1.00 24.96 473 VAL A C 1
ATOM 3486 O O . VAL A 1 473 ? 1.233 3.210 -56.510 1.00 24.61 473 VAL A O 1
ATOM 3490 N N . GLY A 1 474 ? 2.079 3.984 -58.523 1.00 26.23 474 GLY A N 1
ATOM 3491 C CA . GLY A 1 474 ? 0.832 3.997 -59.305 1.00 26.24 474 GLY A CA 1
ATOM 3492 C C . GLY A 1 474 ? 0.768 2.902 -60.348 1.00 28.64 474 GLY A C 1
ATOM 3493 O O . GLY A 1 474 ? -0.280 2.806 -61.021 1.00 28.44 474 GLY A O 1
ATOM 3494 N N . ASP A 1 475 ? 1.812 2.074 -60.469 1.00 30.06 475 ASP A N 1
ATOM 3495 C CA . ASP A 1 475 ? 1.985 1.078 -61.563 1.00 27.40 475 ASP A CA 1
ATOM 3496 C C . ASP A 1 475 ? 2.032 -0.317 -60.928 1.00 26.87 475 ASP A C 1
ATOM 3497 O O . ASP A 1 475 ? 3.060 -0.975 -60.947 1.00 24.85 475 ASP A O 1
ATOM 3502 N N . PRO A 1 476 ? 0.946 -0.843 -60.327 1.00 28.03 476 PRO A N 1
ATOM 3503 C CA . PRO A 1 476 ? 1.001 -2.178 -59.712 1.00 28.94 476 PRO A CA 1
ATOM 3504 C C . PRO A 1 476 ? 1.338 -3.264 -60.752 1.00 27.11 476 PRO A C 1
ATOM 3505 O O . PRO A 1 476 ? 1.067 -3.084 -61.935 1.00 24.71 476 PRO A O 1
ATOM 3509 N N . TRP A 1 477 ? 2.039 -4.314 -60.313 1.00 24.70 477 TRP A N 1
ATOM 3510 C CA . TRP A 1 477 ? 2.648 -5.346 -61.194 1.00 25.29 477 TRP A CA 1
ATOM 3511 C C . TRP A 1 477 ? 1.706 -6.527 -61.391 1.00 24.07 477 TRP A C 1
ATOM 3512 O O . TRP A 1 477 ? 1.482 -7.303 -60.419 1.00 22.88 477 TRP A O 1
ATOM 3523 N N . LEU A 1 478 ? 1.271 -6.746 -62.626 1.00 22.96 478 LEU A N 1
ATOM 3524 C CA . LEU A 1 478 ? 0.456 -7.943 -62.952 1.00 25.94 478 LEU A CA 1
ATOM 3525 C C . LEU A 1 478 ? 1.274 -8.890 -63.789 1.00 26.91 478 LEU A C 1
ATOM 3526 O O . LEU A 1 478 ? 0.695 -9.886 -64.238 1.00 32.13 478 LEU A O 1
ATOM 3531 N N . GLY A 1 479 ? 2.563 -8.620 -63.960 1.00 25.09 479 GLY A N 1
ATOM 3532 C CA . GLY A 1 479 ? 3.346 -9.487 -64.846 1.00 25.34 479 GLY A CA 1
ATOM 3533 C C . GLY A 1 479 ? 3.622 -8.759 -66.140 1.00 24.37 479 GLY A C 1
ATOM 3534 O O . GLY A 1 479 ? 3.568 -7.538 -66.184 1.00 23.09 479 GLY A O 1
ATOM 3535 N N . PRO A 1 480 ? 3.976 -9.478 -67.215 1.00 25.62 480 PRO A N 1
ATOM 3536 C CA . PRO A 1 480 ? 4.386 -8.815 -68.448 1.00 25.08 480 PRO A CA 1
ATOM 3537 C C . PRO A 1 480 ? 3.363 -7.809 -69.014 1.00 26.96 480 PRO A C 1
ATOM 3538 O O . PRO A 1 480 ? 3.785 -6.843 -69.599 1.00 26.66 480 PRO A O 1
ATOM 3542 N N . ALA A 1 481 ? 2.064 -8.017 -68.796 1.00 28.16 481 ALA A N 1
ATOM 3543 C CA . ALA A 1 481 ? 1.015 -7.120 -69.318 1.00 31.39 481 ALA A CA 1
ATOM 3544 C C . ALA A 1 481 ? 1.305 -5.718 -68.795 1.00 34.75 481 ALA A C 1
ATOM 3545 O O . ALA A 1 481 ? 1.127 -4.746 -69.558 1.00 37.17 481 ALA A O 1
ATOM 3547 N N . THR A 1 482 ? 1.803 -5.582 -67.564 1.00 29.45 482 THR A N 1
ATOM 3548 C CA . THR A 1 482 ? 1.994 -4.232 -67.002 1.00 28.68 482 THR A CA 1
ATOM 3549 C C . THR A 1 482 ? 3.437 -3.764 -67.106 1.00 27.97 482 THR A C 1
ATOM 3550 O O . THR A 1 482 ? 3.604 -2.565 -67.082 1.00 27.31 482 THR A O 1
ATOM 3554 N N . HIS A 1 483 ? 4.452 -4.636 -67.106 1.00 29.74 483 HIS A N 1
ATOM 3555 C CA . HIS A 1 483 ? 5.867 -4.182 -66.960 1.00 25.94 483 HIS A CA 1
ATOM 3556 C C . HIS A 1 483 ? 6.849 -4.865 -67.912 1.00 25.92 483 HIS A C 1
ATOM 3557 O O . HIS A 1 483 ? 8.058 -4.572 -67.766 1.00 29.58 483 HIS A O 1
ATOM 3564 N N . GLY A 1 484 ? 6.381 -5.737 -68.801 1.00 28.49 484 GLY A N 1
ATOM 3565 C CA . GLY A 1 484 ? 7.233 -6.492 -69.727 1.00 33.91 484 GLY A CA 1
ATOM 3566 C C . GLY A 1 484 ? 7.979 -5.547 -70.650 1.00 33.22 484 GLY A C 1
ATOM 3567 O O . GLY A 1 484 ? 7.335 -4.767 -71.315 1.00 30.75 484 GLY A O 1
ATOM 3578 N N . GLY A 1 486 ? 10.915 -6.814 -72.782 1.00 34.53 486 GLY A N 1
ATOM 3579 C CA . GLY A 1 486 ? 11.775 -7.931 -73.187 1.00 37.90 486 GLY A CA 1
ATOM 3580 C C . GLY A 1 486 ? 12.759 -7.540 -74.278 1.00 40.67 486 GLY A C 1
ATOM 3581 O O . GLY A 1 486 ? 12.662 -6.430 -74.797 1.00 41.61 486 GLY A O 1
ATOM 3582 N N . LEU A 1 487 ? 13.721 -8.428 -74.539 1.00 46.64 487 LEU A N 1
ATOM 3583 C CA . LEU A 1 487 ? 14.701 -8.367 -75.650 1.00 50.30 487 LEU A CA 1
ATOM 3584 C C . LEU A 1 487 ? 13.979 -8.724 -76.948 1.00 50.53 487 LEU A C 1
ATOM 3585 O O . LEU A 1 487 ? 13.803 -7.793 -77.731 1.00 62.75 487 LEU A O 1
ATOM 3590 N N . GLU A 1 498 ? -2.684 -12.677 -73.967 1.00 62.03 498 GLU A N 1
ATOM 3591 C CA . GLU A 1 498 ? -2.696 -13.902 -73.121 1.00 66.71 498 GLU A CA 1
ATOM 3592 C C . GLU A 1 498 ? -1.255 -14.409 -72.972 1.00 64.21 498 GLU A C 1
ATOM 3593 O O . GLU A 1 498 ? -0.489 -14.325 -73.955 1.00 59.99 498 GLU A O 1
ATOM 3599 N N . LEU A 1 499 ? -0.894 -14.905 -71.785 1.00 58.52 499 LEU A N 1
ATOM 3600 C CA . LEU A 1 499 ? 0.526 -15.174 -71.421 1.00 51.89 499 LEU A CA 1
ATOM 3601 C C . LEU A 1 499 ? 0.956 -16.527 -71.989 1.00 45.41 499 LEU A C 1
ATOM 3602 O O . LEU A 1 499 ? 0.183 -17.500 -71.882 1.00 50.36 499 LEU A O 1
ATOM 3607 N N . ASP A 1 500 ? 2.147 -16.557 -72.577 1.00 35.88 500 ASP A N 1
ATOM 3608 C CA . ASP A 1 500 ? 2.698 -17.733 -73.285 1.00 33.66 500 ASP A CA 1
ATOM 3609 C C . ASP A 1 500 ? 3.178 -18.715 -72.223 1.00 31.53 500 ASP A C 1
ATOM 3610 O O . ASP A 1 500 ? 3.996 -18.309 -71.371 1.00 28.90 500 ASP A O 1
ATOM 3615 N N . VAL A 1 501 ? 2.685 -19.952 -72.300 1.00 29.31 501 VAL A N 1
ATOM 3616 C CA . VAL A 1 501 ? 2.897 -21.013 -71.280 1.00 27.21 501 VAL A CA 1
ATOM 3617 C C . VAL A 1 501 ? 4.385 -21.381 -71.287 1.00 30.03 501 VAL A C 1
ATOM 3618 O O . VAL A 1 501 ? 4.965 -21.526 -70.195 1.00 25.73 501 VAL A O 1
ATOM 3622 N N . GLU A 1 502 ? 5.007 -21.479 -72.463 1.00 30.07 502 GLU A N 1
ATOM 3623 C CA . GLU A 1 502 ? 6.427 -21.928 -72.563 1.00 31.43 502 GLU A CA 1
ATOM 3624 C C . GLU A 1 502 ? 7.360 -20.849 -71.985 1.00 26.86 502 GLU A C 1
ATOM 3625 O O . GLU A 1 502 ? 8.322 -21.206 -71.320 1.00 29.26 502 GLU A O 1
ATOM 3631 N N . THR A 1 503 ? 7.082 -19.573 -72.229 1.00 24.93 503 THR A N 1
ATOM 3632 C CA . THR A 1 503 ? 7.818 -18.458 -71.619 1.00 25.69 503 THR A CA 1
ATOM 3633 C C . THR A 1 503 ? 7.738 -18.580 -70.087 1.00 28.09 503 THR A C 1
ATOM 3634 O O . THR A 1 503 ? 8.784 -18.433 -69.433 1.00 25.54 503 THR A O 1
ATOM 3638 N N . MET A 1 504 ? 6.570 -18.886 -69.523 1.00 24.59 504 MET A N 1
ATOM 3639 C CA . MET A 1 504 ? 6.425 -18.934 -68.052 1.00 24.39 504 MET A CA 1
ATOM 3640 C C . MET A 1 504 ? 7.204 -20.125 -67.501 1.00 24.24 504 MET A C 1
ATOM 3641 O O . MET A 1 504 ? 7.867 -19.977 -66.467 1.00 23.06 504 MET A O 1
ATOM 3646 N N . LYS A 1 505 ? 7.175 -21.262 -68.185 1.00 24.41 505 LYS A N 1
ATOM 3647 C CA . LYS A 1 505 ? 7.962 -22.441 -67.779 1.00 26.41 505 LYS A CA 1
ATOM 3648 C C . LYS A 1 505 ? 9.454 -22.122 -67.910 1.00 25.03 505 LYS A C 1
ATOM 3649 O O . LYS A 1 505 ? 10.181 -22.531 -67.021 1.00 26.03 505 LYS A O 1
ATOM 3655 N N . LEU A 1 506 ? 9.887 -21.429 -68.963 1.00 26.37 506 LEU A N 1
ATOM 3656 C CA . LEU A 1 506 ? 11.304 -20.971 -69.084 1.00 30.17 506 LEU A CA 1
ATOM 3657 C C . LEU A 1 506 ? 11.658 -20.069 -67.876 1.00 27.65 506 LEU A C 1
ATOM 3658 O O . LEU A 1 506 ? 12.724 -20.262 -67.252 1.00 27.76 506 LEU A O 1
ATOM 3663 N N . ALA A 1 507 ? 10.824 -19.094 -67.560 1.00 25.13 507 ALA A N 1
ATOM 3664 C CA . ALA A 1 507 ? 11.090 -18.170 -66.437 1.00 26.08 507 ALA A CA 1
ATOM 3665 C C . ALA A 1 507 ? 11.128 -18.971 -65.117 1.00 25.43 507 ALA A C 1
ATOM 3666 O O . ALA A 1 507 ? 12.029 -18.718 -64.301 1.00 26.00 507 ALA A O 1
ATOM 3668 N N . LEU A 1 508 ? 10.260 -19.966 -64.921 1.00 25.73 508 LEU A N 1
ATOM 3669 C CA . LEU A 1 508 ? 10.345 -20.800 -63.691 1.00 25.92 508 LEU A CA 1
ATOM 3670 C C . LEU A 1 508 ? 11.649 -21.599 -63.665 1.00 26.58 508 LEU A C 1
ATOM 3671 O O . LEU A 1 508 ? 12.214 -21.753 -62.585 1.00 25.34 508 LEU A O 1
ATOM 3676 N N . ARG A 1 509 ? 12.113 -22.105 -64.801 1.00 30.54 509 ARG A N 1
ATOM 3677 C CA . ARG A 1 509 ? 13.374 -22.883 -64.839 1.00 31.66 509 ARG A CA 1
ATOM 3678 C C . ARG A 1 509 ? 14.547 -21.968 -64.529 1.00 27.11 509 ARG A C 1
ATOM 3679 O O . ARG A 1 509 ? 15.490 -22.438 -63.909 1.00 28.90 509 ARG A O 1
ATOM 3687 N N . ILE A 1 510 ? 14.528 -20.733 -65.021 1.00 28.27 510 ILE A N 1
ATOM 3688 C CA . ILE A 1 510 ? 15.573 -19.732 -64.665 1.00 28.78 510 ILE A CA 1
ATOM 3689 C C . ILE A 1 510 ? 15.635 -19.573 -63.140 1.00 28.59 510 ILE A C 1
ATOM 3690 O O . ILE A 1 510 ? 16.710 -19.643 -62.602 1.00 28.35 510 ILE A O 1
ATOM 3695 N N . ILE A 1 511 ? 14.503 -19.422 -62.469 1.00 25.14 511 ILE A N 1
ATOM 3696 C CA . ILE A 1 511 ? 14.447 -19.191 -61.003 1.00 27.56 511 ILE A CA 1
ATOM 3697 C C . ILE A 1 511 ? 14.818 -20.474 -60.254 1.00 27.60 511 ILE A C 1
ATOM 3698 O O . ILE A 1 511 ? 15.524 -20.388 -59.271 1.00 27.48 511 ILE A O 1
ATOM 3703 N N . PHE A 1 512 ? 14.350 -21.636 -60.691 1.00 32.04 512 PHE A N 1
ATOM 3704 C CA . PHE A 1 512 ? 14.465 -22.888 -59.895 1.00 35.88 512 PHE A CA 1
ATOM 3705 C C . PHE A 1 512 ? 15.523 -23.845 -60.468 1.00 42.52 512 PHE A C 1
ATOM 3706 O O . PHE A 1 512 ? 15.353 -25.033 -60.244 1.00 57.06 512 PHE A O 1
ATOM 3714 N N . SER A 1 513 ? 16.629 -23.348 -61.028 1.00 52.51 513 SER A N 1
ATOM 3715 C CA . SER A 1 513 ? 17.617 -24.111 -61.856 1.00 62.92 513 SER A CA 1
ATOM 3716 C C . SER A 1 513 ? 18.512 -25.065 -61.035 1.00 57.70 513 SER A C 1
ATOM 3717 O O . SER A 1 513 ? 18.227 -25.278 -59.833 1.00 55.03 513 SER A O 1
ATOM 3720 N N . ALA A 1 525 ? 17.761 -32.918 -47.139 1.00 84.88 525 ALA A N 1
ATOM 3721 C CA . ALA A 1 525 ? 16.720 -31.872 -47.300 1.00 89.94 525 ALA A CA 1
ATOM 3722 C C . ALA A 1 525 ? 15.333 -32.517 -47.268 1.00 91.15 525 ALA A C 1
ATOM 3723 O O . ALA A 1 525 ? 14.888 -33.062 -48.276 1.00 88.91 525 ALA A O 1
ATOM 3725 N N . PRO A 1 526 ? 14.600 -32.508 -46.126 1.00 92.44 526 PRO A N 1
ATOM 3726 C CA . PRO A 1 526 ? 13.192 -32.903 -46.139 1.00 90.18 526 PRO A CA 1
ATOM 3727 C C . PRO A 1 526 ? 12.402 -31.829 -46.902 1.00 86.92 526 PRO A C 1
ATOM 3728 O O . PRO A 1 526 ? 12.519 -30.676 -46.522 1.00 91.22 526 PRO A O 1
ATOM 3732 N N . ARG A 1 527 ? 11.672 -32.215 -47.959 1.00 77.76 527 ARG A N 1
ATOM 3733 C CA . ARG A 1 527 ? 10.899 -31.290 -48.838 1.00 77.22 527 ARG A CA 1
ATOM 3734 C C . ARG A 1 527 ? 9.707 -30.714 -48.054 1.00 68.36 527 ARG A C 1
ATOM 3735 O O . ARG A 1 527 ? 9.120 -31.425 -47.196 1.00 58.44 527 ARG A O 1
ATOM 3743 N N . ARG A 1 528 ? 9.403 -29.441 -48.310 1.00 59.71 528 ARG A N 1
ATOM 3744 C CA . ARG A 1 528 ? 8.321 -28.667 -47.649 1.00 59.12 528 ARG A CA 1
ATOM 3745 C C . ARG A 1 528 ? 7.591 -27.880 -48.718 1.00 53.88 528 ARG A C 1
ATOM 3746 O O . ARG A 1 528 ? 8.213 -27.439 -49.679 1.00 47.39 528 ARG A O 1
ATOM 3754 N N . PRO A 1 529 ? 6.280 -27.623 -48.531 1.00 56.78 529 PRO A N 1
ATOM 3755 C CA . PRO A 1 529 ? 5.548 -26.768 -49.459 1.00 54.41 529 PRO A CA 1
ATOM 3756 C C . PRO A 1 529 ? 6.020 -25.304 -49.418 1.00 52.02 529 PRO A C 1
ATOM 3757 O O . PRO A 1 529 ? 6.505 -24.803 -48.390 1.00 46.57 529 PRO A O 1
ATOM 3761 N N . TRP A 1 530 ? 5.857 -24.647 -50.560 1.00 48.35 530 TRP A N 1
ATOM 3762 C CA . TRP A 1 530 ? 6.148 -23.209 -50.782 1.00 49.10 530 TRP A CA 1
ATOM 3763 C C . TRP A 1 530 ? 5.815 -22.346 -49.541 1.00 48.75 530 TRP A C 1
ATOM 3764 O O . TRP A 1 530 ? 6.702 -21.586 -49.102 1.00 45.60 530 TRP A O 1
ATOM 3775 N N . TYR A 1 531 ? 4.586 -22.396 -49.014 1.00 44.29 531 TYR A N 1
ATOM 3776 C CA . TYR A 1 531 ? 4.117 -21.477 -47.938 1.00 45.72 531 TYR A CA 1
ATOM 3777 C C . TYR A 1 531 ? 4.641 -21.946 -46.565 1.00 42.62 531 TYR A C 1
ATOM 3778 O O . TYR A 1 531 ? 4.313 -21.259 -45.577 1.00 39.62 531 TYR A O 1
ATOM 3787 N N . ALA A 1 532 ? 5.443 -23.025 -46.521 1.00 45.81 532 ALA A N 1
ATOM 3788 C CA . ALA A 1 532 ? 6.174 -23.539 -45.327 1.00 47.90 532 ALA A CA 1
ATOM 3789 C C . ALA A 1 532 ? 7.687 -23.225 -45.368 1.00 48.00 532 ALA A C 1
ATOM 3790 O O . ALA A 1 532 ? 8.380 -23.481 -44.331 1.00 38.67 532 ALA A O 1
ATOM 3792 N N . ARG A 1 533 ? 8.195 -22.740 -46.514 1.00 49.37 533 ARG A N 1
ATOM 3793 C CA . ARG A 1 533 ? 9.655 -22.574 -46.796 1.00 58.41 533 ARG A CA 1
ATOM 3794 C C . ARG A 1 533 ? 10.269 -21.499 -45.871 1.00 57.75 533 ARG A C 1
ATOM 3795 O O . ARG A 1 533 ? 11.503 -21.541 -45.702 1.00 60.40 533 ARG A O 1
ATOM 3803 N N . ASN A 1 534 ? 9.462 -20.583 -45.296 1.00 55.84 534 ASN A N 1
ATOM 3804 C CA . ASN A 1 534 ? 9.915 -19.504 -44.357 1.00 56.95 534 ASN A CA 1
ATOM 3805 C C . ASN A 1 534 ? 9.519 -19.871 -42.908 1.00 52.52 534 ASN A C 1
ATOM 3806 O O . ASN A 1 534 ? 9.479 -18.945 -42.006 1.00 43.39 534 ASN A O 1
ATOM 3811 N N . LEU A 1 535 ? 9.280 -21.165 -42.645 1.00 45.94 535 LEU A N 1
ATOM 3812 C CA . LEU A 1 535 ? 8.814 -21.598 -41.305 1.00 44.74 535 LEU A CA 1
ATOM 3813 C C . LEU A 1 535 ? 9.861 -21.195 -40.263 1.00 43.72 535 LEU A C 1
ATOM 3814 O O . LEU A 1 535 ? 11.085 -21.313 -40.528 1.00 41.24 535 LEU A O 1
ATOM 3819 N N . LYS A 1 536 ? 9.364 -20.644 -39.158 1.00 48.64 536 LYS A N 1
ATOM 3820 C CA . LYS A 1 536 ? 10.138 -20.363 -37.929 1.00 52.44 536 LYS A CA 1
ATOM 3821 C C . LYS A 1 536 ? 9.291 -20.812 -36.733 1.00 53.81 536 LYS A C 1
ATOM 3822 O O . LYS A 1 536 ? 8.105 -20.359 -36.611 1.00 46.38 536 LYS A O 1
ATOM 3828 N N . LEU A 1 537 ? 9.861 -21.728 -35.939 1.00 55.76 537 LEU A N 1
ATOM 3829 C CA . LEU A 1 537 ? 9.422 -22.062 -34.557 1.00 58.37 537 LEU A CA 1
ATOM 3830 C C . LEU A 1 537 ? 9.847 -20.949 -33.585 1.00 62.02 537 LEU A C 1
ATOM 3831 O O . LEU A 1 537 ? 10.969 -20.400 -33.717 1.00 64.35 537 LEU A O 1
ATOM 3836 N N . ALA A 1 538 ? 8.973 -20.618 -32.631 1.00 65.07 538 ALA A N 1
ATOM 3837 C CA . ALA A 1 538 ? 9.339 -19.868 -31.408 1.00 65.23 538 ALA A CA 1
ATOM 3838 C C . ALA A 1 538 ? 10.187 -20.788 -30.507 1.00 67.24 538 ALA A C 1
ATOM 3839 O O . ALA A 1 538 ? 10.156 -22.044 -30.707 1.00 56.92 538 ALA A O 1
ATOM 3841 N N . ARG A 1 539 ? 10.947 -20.209 -29.568 1.00 77.14 539 ARG A N 1
ATOM 3842 C CA . ARG A 1 539 ? 11.807 -20.963 -28.605 1.00 81.39 539 ARG A CA 1
ATOM 3843 C C . ARG A 1 539 ? 10.942 -21.905 -27.745 1.00 79.99 539 ARG A C 1
ATOM 3844 O O . ARG A 1 539 ? 11.443 -22.992 -27.380 1.00 75.40 539 ARG A O 1
ATOM 3852 N N . ASP A 1 540 ? 9.700 -21.506 -27.433 1.00 79.87 540 ASP A N 1
ATOM 3853 C CA . ASP A 1 540 ? 8.648 -22.369 -26.814 1.00 81.09 540 ASP A CA 1
ATOM 3854 C C . ASP A 1 540 ? 8.570 -23.738 -27.525 1.00 77.18 540 ASP A C 1
ATOM 3855 O O . ASP A 1 540 ? 8.548 -24.758 -26.814 1.00 69.00 540 ASP A O 1
ATOM 3860 N N . GLN A 1 541 ? 8.553 -23.771 -28.869 1.00 68.86 541 GLN A N 1
ATOM 3861 C CA . GLN A 1 541 ? 8.200 -24.971 -29.689 1.00 68.72 541 GLN A CA 1
ATOM 3862 C C . GLN A 1 541 ? 9.415 -25.903 -29.829 1.00 65.33 541 GLN A C 1
ATOM 3863 O O . GLN A 1 541 ? 10.588 -25.522 -29.844 1.00 66.22 541 GLN A O 1
ATOM 3869 N N . PRO B 1 36 ? 13.988 0.170 -39.304 1.00 44.62 36 PRO B N 1
ATOM 3870 C CA . PRO B 1 36 ? 14.094 -1.199 -38.731 1.00 47.68 36 PRO B CA 1
ATOM 3871 C C . PRO B 1 36 ? 13.461 -2.259 -39.651 1.00 43.42 36 PRO B C 1
ATOM 3872 O O . PRO B 1 36 ? 12.311 -2.149 -40.012 1.00 50.23 36 PRO B O 1
ATOM 3876 N N . GLN B 1 37 ? 14.239 -3.262 -40.026 1.00 43.19 37 GLN B N 1
ATOM 3877 C CA . GLN B 1 37 ? 13.809 -4.330 -40.955 1.00 41.88 37 GLN B CA 1
ATOM 3878 C C . GLN B 1 37 ? 12.554 -4.982 -40.361 1.00 40.95 37 GLN B C 1
ATOM 3879 O O . GLN B 1 37 ? 12.481 -5.144 -39.141 1.00 40.86 37 GLN B O 1
ATOM 3885 N N . THR B 1 38 ? 11.576 -5.303 -41.198 1.00 35.62 38 THR B N 1
ATOM 3886 C CA . THR B 1 38 ? 10.320 -5.968 -40.766 1.00 32.52 38 THR B CA 1
ATOM 3887 C C . THR B 1 38 ? 10.559 -7.471 -40.720 1.00 32.26 38 THR B C 1
ATOM 3888 O O . THR B 1 38 ? 11.473 -7.965 -41.380 1.00 31.39 38 THR B O 1
ATOM 3892 N N . PRO B 1 39 ? 9.740 -8.234 -39.963 1.00 31.93 39 PRO B N 1
ATOM 3893 C CA . PRO B 1 39 ? 9.902 -9.687 -39.899 1.00 33.11 39 PRO B CA 1
ATOM 3894 C C . PRO B 1 39 ? 9.758 -10.366 -41.287 1.00 33.96 39 PRO B C 1
ATOM 3895 O O . PRO B 1 39 ? 9.014 -9.885 -42.113 1.00 33.49 39 PRO B O 1
ATOM 3899 N N . ASP B 1 40 ? 10.480 -11.465 -41.505 1.00 32.06 40 ASP B N 1
ATOM 3900 C CA . ASP B 1 40 ? 10.483 -12.273 -42.750 1.00 32.92 40 ASP B CA 1
ATOM 3901 C C . ASP B 1 40 ? 9.308 -13.253 -42.728 1.00 30.97 40 ASP B C 1
ATOM 3902 O O . ASP B 1 40 ? 8.888 -13.702 -43.781 1.00 31.27 40 ASP B O 1
ATOM 3907 N N . GLU B 1 41 ? 8.785 -13.544 -41.543 1.00 31.77 41 GLU B N 1
ATOM 3908 C CA . GLU B 1 41 ? 7.806 -14.620 -41.318 1.00 34.34 41 GLU B CA 1
ATOM 3909 C C . GLU B 1 41 ? 7.126 -14.363 -39.974 1.00 31.05 41 GLU B C 1
ATOM 3910 O O . GLU B 1 41 ? 7.725 -13.721 -39.130 1.00 26.32 41 GLU B O 1
ATOM 3916 N N . ALA B 1 42 ? 5.904 -14.849 -39.818 1.00 27.61 42 ALA B N 1
ATOM 3917 C CA . ALA B 1 42 ? 5.255 -14.956 -38.501 1.00 27.98 42 ALA B CA 1
ATOM 3918 C C . ALA B 1 42 ? 5.829 -16.155 -37.728 1.00 26.07 42 ALA B C 1
ATOM 3919 O O . ALA B 1 42 ? 6.256 -17.152 -38.327 1.00 24.84 42 ALA B O 1
ATOM 3921 N N . SER B 1 43 ? 5.746 -16.083 -36.415 1.00 24.02 43 SER B N 1
ATOM 3922 C CA . SER B 1 43 ? 5.969 -17.241 -35.529 1.00 24.82 43 SER B CA 1
ATOM 3923 C C . SER B 1 43 ? 4.895 -17.234 -34.444 1.00 24.13 43 SER B C 1
ATOM 3924 O O . SER B 1 43 ? 4.343 -16.163 -34.132 1.00 24.48 43 SER B O 1
ATOM 3927 N N . LEU B 1 44 ? 4.662 -18.397 -33.859 1.00 23.56 44 LEU B N 1
ATOM 3928 C CA . LEU B 1 44 ? 3.673 -18.556 -32.782 1.00 26.82 44 LEU B CA 1
ATOM 3929 C C . LEU B 1 44 ? 4.036 -17.583 -31.654 1.00 27.41 44 LEU B C 1
ATOM 3930 O O . LEU B 1 44 ? 5.129 -17.720 -31.086 1.00 30.38 44 LEU B O 1
ATOM 3935 N N . ASP B 1 45 ? 3.152 -16.642 -31.352 1.00 28.09 45 ASP B N 1
ATOM 3936 C CA . ASP B 1 45 ? 3.417 -15.532 -30.397 1.00 29.24 45 ASP B CA 1
ATOM 3937 C C . ASP B 1 45 ? 2.513 -15.649 -29.169 1.00 24.97 45 ASP B C 1
ATOM 3938 O O . ASP B 1 45 ? 1.683 -14.759 -28.969 1.00 26.79 45 ASP B O 1
ATOM 3943 N N . LEU B 1 46 ? 2.679 -16.690 -28.365 1.00 24.37 46 LEU B N 1
ATOM 3944 C CA . LEU B 1 46 ? 1.895 -16.886 -27.122 1.00 25.40 46 LEU B CA 1
ATOM 3945 C C . LEU B 1 46 ? 2.125 -15.697 -26.181 1.00 27.14 46 LEU B C 1
ATOM 3946 O O . LEU B 1 46 ? 3.232 -15.174 -26.135 1.00 22.76 46 LEU B O 1
ATOM 3951 N N . ALA B 1 47 ? 1.106 -15.301 -25.431 1.00 26.46 47 ALA B N 1
ATOM 3952 C CA . ALA B 1 47 ? 1.247 -14.261 -24.393 1.00 28.97 47 ALA B CA 1
ATOM 3953 C C . ALA B 1 47 ? 2.378 -14.690 -23.453 1.00 29.21 47 ALA B C 1
ATOM 3954 O O . ALA B 1 47 ? 2.441 -15.883 -23.141 1.00 27.31 47 ALA B O 1
ATOM 3956 N N . ALA B 1 48 ? 3.255 -13.744 -23.096 1.00 30.52 48 ALA B N 1
ATOM 3957 C CA . ALA B 1 48 ? 4.273 -13.898 -22.036 1.00 32.88 48 ALA B CA 1
ATOM 3958 C C . ALA B 1 48 ? 3.605 -13.496 -20.711 1.00 32.82 48 ALA B C 1
ATOM 3959 O O . ALA B 1 48 ? 2.451 -13.028 -20.734 1.00 29.40 48 ALA B O 1
ATOM 3961 N N . THR B 1 49 ? 4.324 -13.593 -19.600 1.00 31.08 49 THR B N 1
ATOM 3962 C CA . THR B 1 49 ? 3.771 -13.403 -18.229 1.00 33.43 49 THR B CA 1
ATOM 3963 C C . THR B 1 49 ? 2.875 -12.162 -18.158 1.00 30.57 49 THR B C 1
ATOM 3964 O O . THR B 1 49 ? 1.760 -12.277 -17.653 1.00 34.02 49 THR B O 1
ATOM 3968 N N . ASP B 1 50 ? 3.355 -11.019 -18.627 1.00 33.07 50 ASP B N 1
ATOM 3969 C CA . ASP B 1 50 ? 2.657 -9.709 -18.504 1.00 34.36 50 ASP B CA 1
ATOM 3970 C C . ASP B 1 50 ? 1.316 -9.748 -19.247 1.00 31.89 50 ASP B C 1
ATOM 3971 O O . ASP B 1 50 ? 0.342 -9.244 -18.685 1.00 33.00 50 ASP B O 1
ATOM 3976 N N . GLY B 1 51 ? 1.272 -10.315 -20.455 1.00 28.54 51 GLY B N 1
ATOM 3977 C CA . GLY B 1 51 ? 0.039 -10.374 -21.266 1.00 27.26 51 GLY B CA 1
ATOM 3978 C C . GLY B 1 51 ? -0.950 -11.354 -20.662 1.00 26.02 51 GLY B C 1
ATOM 3979 O O . GLY B 1 51 ? -2.138 -11.088 -20.725 1.00 26.71 51 GLY B O 1
ATOM 3980 N N . ILE B 1 52 ? -0.454 -12.449 -20.078 1.00 25.82 52 ILE B N 1
ATOM 3981 C CA . ILE B 1 52 ? -1.269 -13.478 -19.390 1.00 27.01 52 ILE B CA 1
ATOM 3982 C C . ILE B 1 52 ? -1.955 -12.805 -18.201 1.00 28.70 52 ILE B C 1
ATOM 3983 O O . ILE B 1 52 ? -3.212 -12.872 -18.094 1.00 27.54 52 ILE B O 1
ATOM 3988 N N . ARG B 1 53 ? -1.181 -12.100 -17.382 1.00 30.06 53 ARG B N 1
ATOM 3989 C CA . ARG B 1 53 ? -1.734 -11.388 -16.197 1.00 30.01 53 ARG B CA 1
ATOM 3990 C C . ARG B 1 53 ? -2.726 -10.331 -16.657 1.00 29.20 53 ARG B C 1
ATOM 3991 O O . ARG B 1 53 ? -3.786 -10.191 -16.024 1.00 29.84 53 ARG B O 1
ATOM 3999 N N . LEU B 1 54 ? -2.409 -9.585 -17.715 1.00 29.09 54 LEU B N 1
ATOM 4000 C CA . LEU B 1 54 ? -3.340 -8.518 -18.155 1.00 27.81 54 LEU B CA 1
ATOM 4001 C C . LEU B 1 54 ? -4.660 -9.150 -18.588 1.00 26.81 54 LEU B C 1
ATOM 4002 O O . LEU B 1 54 ? -5.724 -8.715 -18.091 1.00 24.68 54 LEU B O 1
ATOM 4007 N N . GLY B 1 55 ? -4.568 -10.214 -19.390 1.00 27.06 55 GLY B N 1
ATOM 4008 C CA . GLY B 1 55 ? -5.732 -11.000 -19.837 1.00 29.37 55 GLY B CA 1
ATOM 4009 C C . GLY B 1 55 ? -6.606 -11.384 -18.660 1.00 28.12 55 GLY B C 1
ATOM 4010 O O . GLY B 1 55 ? -7.826 -11.274 -18.792 1.00 27.07 55 GLY B O 1
ATOM 4011 N N . ASP B 1 56 ? -5.979 -11.861 -17.579 1.00 28.43 56 ASP B N 1
ATOM 4012 C CA . ASP B 1 56 ? -6.630 -12.316 -16.321 1.00 31.90 56 ASP B CA 1
ATOM 4013 C C . ASP B 1 56 ? -7.311 -11.124 -15.652 1.00 30.63 56 ASP B C 1
ATOM 4014 O O . ASP B 1 56 ? -8.386 -11.293 -15.109 1.00 34.81 56 ASP B O 1
ATOM 4019 N N . ARG B 1 57 ? -6.738 -9.935 -15.702 1.00 33.62 57 ARG B N 1
ATOM 4020 C CA . ARG B 1 57 ? -7.406 -8.778 -15.069 1.00 30.84 57 ARG B CA 1
ATOM 4021 C C . ARG B 1 57 ? -8.634 -8.414 -15.893 1.00 31.00 57 ARG B C 1
ATOM 4022 O O . ARG B 1 57 ? -9.622 -8.002 -15.285 1.00 31.99 57 ARG B O 1
ATOM 4030 N N . LEU B 1 58 ? -8.591 -8.607 -17.212 1.00 28.87 58 LEU B N 1
ATOM 4031 C CA . LEU B 1 58 ? -9.689 -8.170 -18.102 1.00 29.26 58 LEU B CA 1
ATOM 4032 C C . LEU B 1 58 ? -10.820 -9.205 -18.101 1.00 25.44 58 LEU B C 1
ATOM 4033 O O . LEU B 1 58 ? -11.944 -8.800 -18.210 1.00 25.99 58 LEU B O 1
ATOM 4038 N N . ARG B 1 59 ? -10.512 -10.497 -18.008 1.00 25.86 59 ARG B N 1
ATOM 4039 C CA . ARG B 1 59 ? -11.455 -11.618 -18.227 1.00 24.71 59 ARG B CA 1
ATOM 4040 C C . ARG B 1 59 ? -12.576 -11.632 -17.189 1.00 27.35 59 ARG B C 1
ATOM 4041 O O . ARG B 1 59 ? -12.291 -11.710 -15.980 1.00 27.38 59 ARG B O 1
ATOM 4049 N N . GLY B 1 60 ? -13.818 -11.602 -17.648 1.00 25.56 60 GLY B N 1
ATOM 4050 C CA . GLY B 1 60 ? -14.975 -11.685 -16.750 1.00 25.35 60 GLY B CA 1
ATOM 4051 C C . GLY B 1 60 ? -15.999 -10.636 -17.086 1.00 27.01 60 GLY B C 1
ATOM 4052 O O . GLY B 1 60 ? -15.999 -10.112 -18.253 1.00 26.26 60 GLY B O 1
ATOM 4053 N N . LEU B 1 61 ? -16.843 -10.330 -16.110 1.00 24.53 61 LEU B N 1
ATOM 4054 C CA . LEU B 1 61 ? -18.028 -9.472 -16.324 1.00 26.14 61 LEU B CA 1
ATOM 4055 C C . LEU B 1 61 ? -17.776 -8.152 -15.597 1.00 27.88 61 LEU B C 1
ATOM 4056 O O . LEU B 1 61 ? -17.257 -8.179 -14.467 1.00 26.91 61 LEU B O 1
ATOM 4061 N N . TRP B 1 62 ? -18.086 -7.050 -16.280 1.00 26.80 62 TRP B N 1
ATOM 4062 C CA . TRP B 1 62 ? -17.918 -5.669 -15.770 1.00 27.28 62 TRP B CA 1
ATOM 4063 C C . TRP B 1 62 ? -19.242 -4.931 -15.802 1.00 29.70 62 TRP B C 1
ATOM 4064 O O . TRP B 1 62 ? -19.949 -5.037 -16.827 1.00 32.64 62 TRP B O 1
ATOM 4075 N N . ASP B 1 63 ? -19.514 -4.130 -14.776 1.00 30.84 63 ASP B N 1
ATOM 4076 C CA . ASP B 1 63 ? -20.654 -3.178 -14.793 1.00 30.91 63 ASP B CA 1
ATOM 4077 C C . ASP B 1 63 ? -20.157 -1.892 -15.441 1.00 30.14 63 ASP B C 1
ATOM 4078 O O . ASP B 1 63 ? -19.089 -1.427 -15.054 1.00 32.58 63 ASP B O 1
ATOM 4083 N N . LEU B 1 64 ? -20.863 -1.382 -16.439 1.00 31.16 64 LEU B N 1
ATOM 4084 C CA . LEU B 1 64 ? -20.355 -0.251 -17.247 1.00 34.60 64 LEU B CA 1
ATOM 4085 C C . LEU B 1 64 ? -21.388 0.884 -17.205 1.00 36.21 64 LEU B C 1
ATOM 4086 O O . LEU B 1 64 ? -22.622 0.613 -17.320 1.00 33.93 64 LEU B O 1
ATOM 4091 N N . ARG B 1 65 ? -20.898 2.112 -17.059 1.00 38.73 65 ARG B N 1
ATOM 4092 C CA . ARG B 1 65 ? -21.732 3.327 -17.239 1.00 46.52 65 ARG B CA 1
ATOM 4093 C C . ARG B 1 65 ? -21.015 4.286 -18.187 1.00 40.24 65 ARG B C 1
ATOM 4094 O O . ARG B 1 65 ? -19.795 4.397 -18.113 1.00 39.16 65 ARG B O 1
ATOM 4102 N N . LEU B 1 66 ? -21.774 4.915 -19.078 1.00 45.67 66 LEU B N 1
ATOM 4103 C CA . LEU B 1 66 ? -21.272 5.984 -19.972 1.00 43.65 66 LEU B CA 1
ATOM 4104 C C . LEU B 1 66 ? -21.273 7.299 -19.184 1.00 44.43 66 LEU B C 1
ATOM 4105 O O . LEU B 1 66 ? -22.160 7.504 -18.346 1.00 46.28 66 LEU B O 1
ATOM 4110 N N . VAL B 1 67 ? -20.266 8.127 -19.430 1.00 45.89 67 VAL B N 1
ATOM 4111 C CA . VAL B 1 67 ? -19.987 9.386 -18.696 1.00 46.57 67 VAL B CA 1
ATOM 4112 C C . VAL B 1 67 ? -19.635 10.459 -19.718 1.00 48.19 67 VAL B C 1
ATOM 4113 O O . VAL B 1 67 ? -18.872 10.149 -20.654 1.00 48.94 67 VAL B O 1
ATOM 4117 N N . GLY B 1 68 ? -20.161 11.671 -19.532 1.00 50.26 68 GLY B N 1
ATOM 4118 C CA . GLY B 1 68 ? -19.788 12.861 -20.324 1.00 49.51 68 GLY B CA 1
ATOM 4119 C C . GLY B 1 68 ? -20.918 13.335 -21.210 1.00 47.99 68 GLY B C 1
ATOM 4120 O O . GLY B 1 68 ? -21.844 12.532 -21.481 1.00 44.69 68 GLY B O 1
ATOM 4121 N N . GLY B 1 69 ? -20.838 14.597 -21.648 1.00 53.97 69 GLY B N 1
ATOM 4122 C CA . GLY B 1 69 ? -21.861 15.272 -22.471 1.00 53.94 69 GLY B CA 1
ATOM 4123 C C . GLY B 1 69 ? -22.286 14.458 -23.684 1.00 57.35 69 GLY B C 1
ATOM 4124 O O . GLY B 1 69 ? -23.511 14.347 -23.913 1.00 58.48 69 GLY B O 1
ATOM 4125 N N . ASP B 1 70 ? -21.336 13.890 -24.442 1.00 59.86 70 ASP B N 1
ATOM 4126 C CA . ASP B 1 70 ? -21.619 13.264 -25.767 1.00 67.13 70 ASP B CA 1
ATOM 4127 C C . ASP B 1 70 ? -21.715 11.731 -25.675 1.00 64.07 70 ASP B C 1
ATOM 4128 O O . ASP B 1 70 ? -21.789 11.092 -26.737 1.00 62.45 70 ASP B O 1
ATOM 4133 N N . ALA B 1 71 ? -21.766 11.154 -24.473 1.00 58.00 71 ALA B N 1
ATOM 4134 C CA . ALA B 1 71 ? -21.686 9.690 -24.263 1.00 57.08 71 ALA B CA 1
ATOM 4135 C C . ALA B 1 71 ? -23.040 9.009 -24.531 1.00 55.76 71 ALA B C 1
ATOM 4136 O O . ALA B 1 71 ? -23.841 8.901 -23.600 1.00 60.29 71 ALA B O 1
ATOM 4138 N N . GLU B 1 72 ? -23.257 8.530 -25.762 1.00 60.44 72 GLU B N 1
ATOM 4139 C CA . GLU B 1 72 ? -24.436 7.718 -26.182 1.00 61.86 72 GLU B CA 1
ATOM 4140 C C . GLU B 1 72 ? -23.971 6.584 -27.109 1.00 53.93 72 GLU B C 1
ATOM 4141 O O . GLU B 1 72 ? -23.161 6.855 -28.004 1.00 54.60 72 GLU B O 1
ATOM 4147 N N . LEU B 1 73 ? -24.454 5.358 -26.896 1.00 49.89 73 LEU B N 1
ATOM 4148 C CA . LEU B 1 73 ? -24.371 4.241 -27.872 1.00 45.15 73 LEU B CA 1
ATOM 4149 C C . LEU B 1 73 ? -25.767 4.006 -28.416 1.00 49.18 73 LEU B C 1
ATOM 4150 O O . LEU B 1 73 ? -26.715 3.921 -27.646 1.00 47.39 73 LEU B O 1
ATOM 4155 N N . PRO B 1 74 ? -25.943 3.880 -29.747 1.00 52.61 74 PRO B N 1
ATOM 4156 C CA . PRO B 1 74 ? -27.278 3.702 -30.295 1.00 52.66 74 PRO B CA 1
ATOM 4157 C C . PRO B 1 74 ? -27.962 2.469 -29.696 1.00 53.90 74 PRO B C 1
ATOM 4158 O O . PRO B 1 74 ? -27.357 1.401 -29.687 1.00 53.96 74 PRO B O 1
ATOM 4162 N N . GLY B 1 75 ? -29.203 2.648 -29.229 1.00 52.89 75 GLY B N 1
ATOM 4163 C CA . GLY B 1 75 ? -30.121 1.549 -28.872 1.00 50.92 75 GLY B CA 1
ATOM 4164 C C . GLY B 1 75 ? -29.871 1.031 -27.470 1.00 52.89 75 GLY B C 1
ATOM 4165 O O . GLY B 1 75 ? -30.424 -0.023 -27.129 1.00 63.41 75 GLY B O 1
ATOM 4166 N N . LEU B 1 76 ? -29.064 1.740 -26.682 1.00 51.57 76 LEU B N 1
ATOM 4167 C CA . LEU B 1 76 ? -28.687 1.338 -25.306 1.00 50.26 76 LEU B CA 1
ATOM 4168 C C . LEU B 1 76 ? -28.899 2.512 -24.363 1.00 47.72 76 LEU B C 1
ATOM 4169 O O . LEU B 1 76 ? -28.645 3.654 -24.748 1.00 48.59 76 LEU B O 1
ATOM 4174 N N . PRO B 1 77 ? -29.253 2.258 -23.082 1.00 42.66 77 PRO B N 1
ATOM 4175 C CA . PRO B 1 77 ? -29.216 3.298 -22.055 1.00 42.21 77 PRO B CA 1
ATOM 4176 C C . PRO B 1 77 ? -27.771 3.675 -21.690 1.00 43.70 77 PRO B C 1
ATOM 4177 O O . PRO B 1 77 ? -26.836 3.021 -22.152 1.00 46.60 77 PRO B O 1
ATOM 4181 N N . ARG B 1 78 ? -27.608 4.731 -20.895 1.00 41.68 78 ARG B N 1
ATOM 4182 C CA . ARG B 1 78 ? -26.281 5.268 -20.509 1.00 42.77 78 ARG B CA 1
ATOM 4183 C C . ARG B 1 78 ? -25.796 4.524 -19.273 1.00 38.98 78 ARG B C 1
ATOM 4184 O O . ARG B 1 78 ? -24.573 4.445 -19.072 1.00 38.78 78 ARG B O 1
ATOM 4192 N N . GLU B 1 79 ? -26.739 4.019 -18.478 1.00 45.23 79 GLU B N 1
ATOM 4193 C CA . GLU B 1 79 ? -26.473 3.355 -17.181 1.00 44.25 79 GLU B CA 1
ATOM 4194 C C . GLU B 1 79 ? -26.917 1.896 -17.312 1.00 38.10 79 GLU B C 1
ATOM 4195 O O . GLU B 1 79 ? -27.743 1.584 -18.191 1.00 36.70 79 GLU B O 1
ATOM 4201 N N . GLY B 1 80 ? -26.427 1.023 -16.437 1.00 38.32 80 GLY B N 1
ATOM 4202 C CA . GLY B 1 80 ? -26.925 -0.362 -16.371 1.00 34.15 80 GLY B CA 1
ATOM 4203 C C . GLY B 1 80 ? -26.444 -1.179 -17.562 1.00 34.45 80 GLY B C 1
ATOM 4204 O O . GLY B 1 80 ? -27.125 -2.139 -17.923 1.00 37.41 80 GLY B O 1
ATOM 4205 N N . LEU B 1 81 ? -25.310 -0.818 -18.168 1.00 33.57 81 LEU B N 1
ATOM 4206 C CA . LEU B 1 81 ? -24.661 -1.659 -19.207 1.00 32.70 81 LEU B CA 1
ATOM 4207 C C . LEU B 1 81 ? -23.697 -2.633 -18.537 1.00 32.65 81 LEU B C 1
ATOM 4208 O O . LEU B 1 81 ? -23.251 -2.378 -17.391 1.00 29.86 81 LEU B O 1
ATOM 4213 N N . GLN B 1 82 ? -23.361 -3.692 -19.275 1.00 32.35 82 GLN B N 1
ATOM 4214 C CA . GLN B 1 82 ? -22.258 -4.605 -18.917 1.00 27.41 82 GLN B CA 1
ATOM 4215 C C . GLN B 1 82 ? -21.320 -4.827 -20.101 1.00 28.43 82 GLN B C 1
ATOM 4216 O O . GLN B 1 82 ? -21.754 -4.779 -21.282 1.00 28.13 82 GLN B O 1
ATOM 4222 N N . LEU B 1 83 ? -20.064 -5.080 -19.747 1.00 26.81 83 LEU B N 1
ATOM 4223 C CA . LEU B 1 83 ? -18.972 -5.452 -20.668 1.00 25.86 83 LEU B CA 1
ATOM 4224 C C . LEU B 1 83 ? -18.482 -6.832 -20.240 1.00 24.14 83 LEU B C 1
ATOM 4225 O O . LEU B 1 83 ? -18.062 -6.984 -19.087 1.00 23.86 83 LEU B O 1
ATOM 4230 N N . VAL B 1 84 ? -18.620 -7.829 -21.103 1.00 22.79 84 VAL B N 1
ATOM 4231 C CA . VAL B 1 84 ? -18.009 -9.170 -20.850 1.00 22.18 84 VAL B CA 1
ATOM 4232 C C . VAL B 1 84 ? -16.763 -9.276 -21.740 1.00 21.77 84 VAL B C 1
ATOM 4233 O O . VAL B 1 84 ? -16.858 -8.962 -22.926 1.00 22.73 84 VAL B O 1
ATOM 4237 N N . LEU B 1 85 ? -15.605 -9.547 -21.157 1.00 22.59 85 LEU B N 1
ATOM 4238 C CA . LEU B 1 85 ? -14.320 -9.709 -21.899 1.00 23.12 85 LEU B CA 1
ATOM 4239 C C . LEU B 1 85 ? -13.771 -11.124 -21.707 1.00 23.69 85 LEU B C 1
ATOM 4240 O O . LEU B 1 85 ? -13.907 -11.698 -20.606 1.00 22.85 85 LEU B O 1
ATOM 4245 N N . ASP B 1 86 ? -13.180 -11.687 -22.758 1.00 24.81 86 ASP B N 1
ATOM 4246 C CA . ASP B 1 86 ? -12.417 -12.959 -22.667 1.00 24.01 86 ASP B CA 1
ATOM 4247 C C . ASP B 1 86 ? -11.112 -12.791 -23.449 1.00 25.04 86 ASP B C 1
ATOM 4248 O O . ASP B 1 86 ? -11.078 -12.064 -24.491 1.00 25.76 86 ASP B O 1
ATOM 4253 N N . VAL B 1 87 ? -10.071 -13.368 -22.892 1.00 23.52 87 VAL B N 1
ATOM 4254 C CA . VAL B 1 87 ? -8.752 -13.587 -23.508 1.00 22.16 87 VAL B CA 1
ATOM 4255 C C . VAL B 1 87 ? -8.469 -15.052 -23.264 1.00 23.73 87 VAL B C 1
ATOM 4256 O O . VAL B 1 87 ? -8.641 -15.489 -22.125 1.00 21.32 87 VAL B O 1
ATOM 4260 N N . ALA B 1 88 ? -8.014 -15.767 -24.285 1.00 23.07 88 ALA B N 1
ATOM 4261 C CA . ALA B 1 88 ? -7.611 -17.182 -24.137 1.00 23.83 88 ALA B CA 1
ATOM 4262 C C . ALA B 1 88 ? -6.419 -17.270 -23.178 1.00 24.12 88 ALA B C 1
ATOM 4263 O O . ALA B 1 88 ? -5.720 -16.288 -22.940 1.00 22.72 88 ALA B O 1
ATOM 4265 N N . PRO B 1 89 ? -6.167 -18.442 -22.572 1.00 22.19 89 PRO B N 1
ATOM 4266 C CA . PRO B 1 89 ? -5.171 -18.538 -21.515 1.00 24.93 89 PRO B CA 1
ATOM 4267 C C . PRO B 1 89 ? -3.802 -18.012 -21.946 1.00 23.70 89 PRO B C 1
ATOM 4268 O O . PRO B 1 89 ? -3.140 -17.438 -21.116 1.00 24.40 89 PRO B O 1
ATOM 4272 N N . LYS B 1 90 ? -3.411 -18.193 -23.210 1.00 23.94 90 LYS B N 1
ATOM 4273 C CA . LYS B 1 90 ? -2.153 -17.571 -23.708 1.00 24.82 90 LYS B CA 1
ATOM 4274 C C . LYS B 1 90 ? -2.431 -16.754 -24.946 1.00 23.70 90 LYS B C 1
ATOM 4275 O O . LYS B 1 90 ? -1.494 -16.516 -25.744 1.00 20.98 90 LYS B O 1
ATOM 4281 N N . GLY B 1 91 ? -3.648 -16.251 -25.012 1.00 23.10 91 GLY B N 1
ATOM 4282 C CA . GLY B 1 91 ? -4.078 -15.444 -26.152 1.00 21.94 91 GLY B CA 1
ATOM 4283 C C . GLY B 1 91 ? -3.639 -14.027 -25.993 1.00 23.27 91 GLY B C 1
ATOM 4284 O O . GLY B 1 91 ? -3.389 -13.547 -24.835 1.00 22.39 91 GLY B O 1
ATOM 4285 N N . ARG B 1 92 ? -3.530 -13.373 -27.133 1.00 22.93 92 ARG B N 1
ATOM 4286 C CA . ARG B 1 92 ? -3.247 -11.937 -27.203 1.00 25.28 92 ARG B CA 1
ATOM 4287 C C . ARG B 1 92 ? -4.446 -11.217 -27.785 1.00 24.27 92 ARG B C 1
ATOM 4288 O O . ARG B 1 92 ? -4.442 -10.002 -27.731 1.00 26.58 92 ARG B O 1
ATOM 4296 N N . GLY B 1 93 ? -5.414 -11.926 -28.337 1.00 24.15 93 GLY B N 1
ATOM 4297 C CA . GLY B 1 93 ? -6.658 -11.270 -28.782 1.00 24.20 93 GLY B CA 1
ATOM 4298 C C . GLY B 1 93 ? -7.588 -11.012 -27.616 1.00 24.78 93 GLY B C 1
ATOM 4299 O O . GLY B 1 93 ? -7.628 -11.836 -26.695 1.00 25.62 93 GLY B O 1
ATOM 4300 N N . LEU B 1 94 ? -8.356 -9.934 -27.702 1.00 22.93 94 LEU B N 1
ATOM 4301 C CA . LEU B 1 94 ? -9.400 -9.571 -26.730 1.00 22.39 94 LEU B CA 1
ATOM 4302 C C . LEU B 1 94 ? -10.740 -9.635 -27.436 1.00 23.35 94 LEU B C 1
ATOM 4303 O O . LEU B 1 94 ? -10.920 -8.928 -28.457 1.00 25.42 94 LEU B O 1
ATOM 4308 N N . ILE B 1 95 ? -11.678 -10.389 -26.884 1.00 24.28 95 ILE B N 1
ATOM 4309 C CA . ILE B 1 95 ? -13.051 -10.420 -27.444 1.00 25.27 95 ILE B CA 1
ATOM 4310 C C . ILE B 1 95 ? -14.037 -10.098 -26.337 1.00 24.17 95 ILE B C 1
ATOM 4311 O O . ILE B 1 95 ? -13.648 -10.062 -25.162 1.00 21.67 95 ILE B O 1
ATOM 4316 N N . GLY B 1 96 ? -15.277 -9.840 -26.731 1.00 22.73 96 GLY B N 1
ATOM 4317 C CA . GLY B 1 96 ? -16.304 -9.540 -25.745 1.00 21.37 96 GLY B CA 1
ATOM 4318 C C . GLY B 1 96 ? -17.542 -9.011 -26.374 1.00 21.69 96 GLY B C 1
ATOM 4319 O O . GLY B 1 96 ? -17.682 -9.032 -27.629 1.00 21.19 96 GLY B O 1
ATOM 4320 N N . TYR B 1 97 ? -18.445 -8.615 -25.498 1.00 23.76 97 TYR B N 1
ATOM 4321 C CA . TYR B 1 97 ? -19.744 -8.009 -25.848 1.00 25.34 97 TYR B CA 1
ATOM 4322 C C . TYR B 1 97 ? -20.090 -6.910 -24.850 1.00 25.70 97 TYR B C 1
ATOM 4323 O O . TYR B 1 97 ? -19.639 -6.929 -23.676 1.00 27.13 97 TYR B O 1
ATOM 4332 N N . LEU B 1 98 ? -20.847 -5.948 -25.355 1.00 27.41 98 LEU B N 1
ATOM 4333 C CA . LEU B 1 98 ? -21.314 -4.758 -24.611 1.00 28.01 98 LEU B CA 1
ATOM 4334 C C . LEU B 1 98 ? -22.814 -4.637 -24.864 1.00 27.81 98 LEU B C 1
ATOM 4335 O O . LEU B 1 98 ? -23.208 -4.371 -26.025 1.00 29.00 98 LEU B O 1
ATOM 4340 N N . ASP B 1 99 ? -23.605 -4.828 -23.816 1.00 26.91 99 ASP B N 1
ATOM 4341 C CA . ASP B 1 99 ? -25.078 -4.668 -23.874 1.00 29.09 99 ASP B CA 1
ATOM 4342 C C . ASP B 1 99 ? -25.615 -4.558 -22.446 1.00 30.41 99 ASP B C 1
ATOM 4343 O O . ASP B 1 99 ? -24.806 -4.527 -21.485 1.00 26.70 99 ASP B O 1
ATOM 4348 N N . THR B 1 100 ? -26.940 -4.534 -22.300 1.00 30.57 100 THR B N 1
ATOM 4349 C CA . THR B 1 100 ? -27.606 -4.710 -20.985 1.00 33.02 100 THR B CA 1
ATOM 4350 C C . THR B 1 100 ? -27.346 -6.122 -20.452 1.00 32.29 100 THR B C 1
ATOM 4351 O O . THR B 1 100 ? -27.130 -7.077 -21.215 1.00 30.14 100 THR B O 1
ATOM 4355 N N . PRO B 1 101 ? -27.373 -6.297 -19.108 1.00 35.78 101 PRO B N 1
ATOM 4356 C CA . PRO B 1 101 ? -27.165 -7.611 -18.496 1.00 35.32 101 PRO B CA 1
ATOM 4357 C C . PRO B 1 101 ? -28.071 -8.700 -19.097 1.00 40.08 101 PRO B C 1
ATOM 4358 O O . PRO B 1 101 ? -27.582 -9.790 -19.418 1.00 40.25 101 PRO B O 1
ATOM 4362 N N . GLU B 1 102 ? -29.338 -8.362 -19.323 1.00 40.80 102 GLU B N 1
ATOM 4363 C CA . GLU B 1 102 ? -30.355 -9.281 -19.887 1.00 46.00 102 GLU B CA 1
ATOM 4364 C C . GLU B 1 102 ? -29.940 -9.684 -21.313 1.00 43.81 102 GLU B C 1
ATOM 4365 O O . GLU B 1 102 ? -29.986 -10.908 -21.665 1.00 38.67 102 GLU B O 1
ATOM 4371 N N . ARG B 1 103 ? -29.548 -8.709 -22.129 1.00 35.62 103 ARG B N 1
ATOM 4372 C CA . ARG B 1 103 ? -29.137 -9.000 -23.519 1.00 36.81 103 ARG B CA 1
ATOM 4373 C C . ARG B 1 103 ? -27.865 -9.864 -23.527 1.00 32.75 103 ARG B C 1
ATOM 4374 O O . ARG B 1 103 ? -27.821 -10.770 -24.354 1.00 35.18 103 ARG B O 1
ATOM 4382 N N . LEU B 1 104 ? -26.911 -9.668 -22.611 1.00 29.63 104 LEU B N 1
ATOM 4383 C CA . LEU B 1 104 ? -25.675 -10.499 -22.593 1.00 30.05 104 LEU B CA 1
ATOM 4384 C C . LEU B 1 104 ? -26.015 -11.966 -22.292 1.00 31.78 104 LEU B C 1
ATOM 4385 O O . LEU B 1 104 ? -25.298 -12.863 -22.812 1.00 31.65 104 LEU B O 1
ATOM 4390 N N . LEU B 1 105 ? -27.106 -12.241 -21.580 1.00 30.69 105 LEU B N 1
ATOM 4391 C CA . LEU B 1 105 ? -27.509 -13.629 -21.254 1.00 32.80 105 LEU B CA 1
ATOM 4392 C C . LEU B 1 105 ? -28.484 -14.159 -22.298 1.00 32.60 105 LEU B C 1
ATOM 4393 O O . LEU B 1 105 ? -28.780 -15.337 -22.252 1.00 34.28 105 LEU B O 1
ATOM 4398 N N . ALA B 1 106 ? -28.960 -13.339 -23.212 1.00 36.12 106 ALA B N 1
ATOM 4399 C CA . ALA B 1 106 ? -29.983 -13.759 -24.196 1.00 36.26 106 ALA B CA 1
ATOM 4400 C C . ALA B 1 106 ? -29.342 -14.495 -25.387 1.00 41.99 106 ALA B C 1
ATOM 4401 O O . ALA B 1 106 ? -28.076 -14.504 -25.560 1.00 39.63 106 ALA B O 1
ATOM 4403 N N . ALA B 1 107 ? -30.212 -15.127 -26.176 1.00 41.31 107 ALA B N 1
ATOM 4404 C CA . ALA B 1 107 ? -29.875 -16.046 -27.274 1.00 39.96 107 ALA B CA 1
ATOM 4405 C C . ALA B 1 107 ? -29.345 -15.248 -28.452 1.00 41.37 107 ALA B C 1
ATOM 4406 O O . ALA B 1 107 ? -28.367 -15.714 -29.048 1.00 44.72 107 ALA B O 1
ATOM 4408 N N . GLU B 1 108 ? -29.986 -14.111 -28.750 1.00 44.10 108 GLU B N 1
ATOM 4409 C CA . GLU B 1 108 ? -29.677 -13.273 -29.935 1.00 45.10 108 GLU B CA 1
ATOM 4410 C C . GLU B 1 108 ? -28.329 -12.575 -29.755 1.00 41.15 108 GLU B C 1
ATOM 4411 O O . GLU B 1 108 ? -27.851 -12.385 -28.637 1.00 38.47 108 GLU B O 1
ATOM 4417 N N . PRO B 1 109 ? -27.657 -12.208 -30.872 1.00 40.38 109 PRO B N 1
ATOM 4418 C CA . PRO B 1 109 ? -26.408 -11.449 -30.819 1.00 39.46 109 PRO B CA 1
ATOM 4419 C C . PRO B 1 109 ? -26.555 -10.190 -29.970 1.00 36.63 109 PRO B C 1
ATOM 4420 O O . PRO B 1 109 ? -27.480 -9.404 -30.149 1.00 34.67 109 PRO B O 1
ATOM 4424 N N . PRO B 1 110 ? -25.674 -9.978 -28.977 1.00 33.92 110 PRO B N 1
ATOM 4425 C CA . PRO B 1 110 ? -25.609 -8.689 -28.299 1.00 31.29 110 PRO B CA 1
ATOM 4426 C C . PRO B 1 110 ? -25.386 -7.535 -29.283 1.00 32.50 110 PRO B C 1
ATOM 4427 O O . PRO B 1 110 ? -24.815 -7.736 -30.365 1.00 33.43 110 PRO B O 1
ATOM 4431 N N . ARG B 1 111 ? -25.724 -6.330 -28.846 1.00 33.68 111 ARG B N 1
ATOM 4432 C CA . ARG B 1 111 ? -25.768 -5.176 -29.761 1.00 33.45 111 ARG B CA 1
ATOM 4433 C C . ARG B 1 111 ? -24.350 -4.855 -30.228 1.00 30.21 111 ARG B C 1
ATOM 4434 O O . ARG B 1 111 ? -24.174 -4.602 -31.432 1.00 29.58 111 ARG B O 1
ATOM 4442 N N . PHE B 1 112 ? -23.389 -4.823 -29.309 1.00 29.51 112 PHE B N 1
ATOM 4443 C CA . PHE B 1 112 ? -21.979 -4.477 -29.608 1.00 29.38 112 PHE B CA 1
ATOM 4444 C C . PHE B 1 112 ? -21.087 -5.654 -29.259 1.00 31.67 112 PHE B C 1
ATOM 4445 O O . PHE B 1 112 ? -21.253 -6.284 -28.187 1.00 30.62 112 PHE B O 1
ATOM 4453 N N . ARG B 1 113 ? -20.197 -5.941 -30.200 1.00 28.67 113 ARG B N 1
ATOM 4454 C CA . ARG B 1 113 ? -19.127 -6.934 -30.054 1.00 28.44 113 ARG B CA 1
ATOM 4455 C C . ARG B 1 113 ? -17.806 -6.181 -29.899 1.00 26.13 113 ARG B C 1
ATOM 4456 O O . ARG B 1 113 ? -17.561 -5.191 -30.630 1.00 24.75 113 ARG B O 1
ATOM 4464 N N . VAL B 1 114 ? -16.998 -6.662 -28.966 1.00 24.59 114 VAL B N 1
ATOM 4465 C CA . VAL B 1 114 ? -15.627 -6.168 -28.693 1.00 25.00 114 VAL B CA 1
ATOM 4466 C C . VAL B 1 114 ? -14.642 -6.977 -29.534 1.00 22.57 114 VAL B C 1
ATOM 4467 O O . VAL B 1 114 ? -14.714 -8.235 -29.522 1.00 26.36 114 VAL B O 1
ATOM 4471 N N . LEU B 1 115 ? -13.745 -6.284 -30.214 1.00 23.42 115 LEU B N 1
ATOM 4472 C CA . LEU B 1 115 ? -12.576 -6.886 -30.906 1.00 22.48 115 LEU B CA 1
ATOM 4473 C C . LEU B 1 115 ? -11.356 -6.016 -30.661 1.00 22.47 115 LEU B C 1
ATOM 4474 O O . LEU B 1 115 ? -11.346 -4.831 -31.061 1.00 23.74 115 LEU B O 1
ATOM 4479 N N . GLY B 1 116 ? -10.356 -6.601 -30.031 1.00 23.44 116 GLY B N 1
ATOM 4480 C CA . GLY B 1 116 ? -9.123 -5.898 -29.710 1.00 23.50 116 GLY B CA 1
ATOM 4481 C C . GLY B 1 116 ? -7.989 -6.883 -29.636 1.00 24.75 116 GLY B C 1
ATOM 4482 O O . GLY B 1 116 ? -8.205 -8.098 -29.900 1.00 23.37 116 GLY B O 1
ATOM 4483 N N . ASP B 1 117 ? -6.840 -6.360 -29.249 1.00 24.65 117 ASP B N 1
ATOM 4484 C CA . ASP B 1 117 ? -5.608 -7.136 -29.052 1.00 26.33 117 ASP B CA 1
ATOM 4485 C C . ASP B 1 117 ? -4.778 -6.413 -27.992 1.00 27.36 117 ASP B C 1
ATOM 4486 O O . ASP B 1 117 ? -4.923 -5.172 -27.809 1.00 26.14 117 ASP B O 1
ATOM 4491 N N . LEU B 1 118 ? -3.961 -7.179 -27.300 1.00 25.60 118 LEU B N 1
ATOM 4492 C CA . LEU B 1 118 ? -3.199 -6.693 -26.128 1.00 28.17 118 LEU B CA 1
ATOM 4493 C C . LEU B 1 118 ? -1.734 -6.461 -26.527 1.00 29.78 118 LEU B C 1
ATOM 4494 O O . LEU B 1 118 ? -0.963 -6.264 -25.634 1.00 33.03 118 LEU B O 1
ATOM 4499 N N . LEU B 1 119 ? -1.387 -6.336 -27.817 1.00 30.74 119 LEU B N 1
ATOM 4500 C CA . LEU B 1 119 ? 0.011 -5.980 -28.220 1.00 33.67 119 LEU B CA 1
ATOM 4501 C C . LEU B 1 119 ? 0.347 -4.567 -27.739 1.00 31.07 119 LEU B C 1
ATOM 4502 O O . LEU B 1 119 ? -0.310 -3.627 -28.171 1.00 32.96 119 LEU B O 1
ATOM 4507 N N . GLY B 1 120 ? 1.364 -4.428 -26.899 1.00 33.71 120 GLY B N 1
ATOM 4508 C CA . GLY B 1 120 ? 1.754 -3.128 -26.326 1.00 36.42 120 GLY B CA 1
ATOM 4509 C C . GLY B 1 120 ? 0.733 -2.648 -25.300 1.00 41.74 120 GLY B C 1
ATOM 4510 O O . GLY B 1 120 ? 0.812 -1.469 -24.884 1.00 42.92 120 GLY B O 1
ATOM 4511 N N . ALA B 1 121 ? -0.199 -3.499 -24.863 1.00 38.21 121 ALA B N 1
ATOM 4512 C CA . ALA B 1 121 ? -1.187 -3.098 -23.831 1.00 37.72 121 ALA B CA 1
ATOM 4513 C C . ALA B 1 121 ? -0.543 -3.206 -22.434 1.00 38.60 121 ALA B C 1
ATOM 4514 O O . ALA B 1 121 ? 0.411 -3.985 -22.262 1.00 39.60 121 ALA B O 1
ATOM 4516 N N . SER B 1 122 ? -1.045 -2.433 -21.473 1.00 40.93 122 SER B N 1
ATOM 4517 C CA . SER B 1 122 ? -0.661 -2.481 -20.034 1.00 43.82 122 SER B CA 1
ATOM 4518 C C . SER B 1 122 ? -1.814 -1.873 -19.236 1.00 46.83 122 SER B C 1
ATOM 4519 O O . SER B 1 122 ? -2.823 -1.491 -19.883 1.00 47.09 122 SER B O 1
ATOM 4522 N N . SER B 1 123 ? -1.635 -1.686 -17.925 1.00 47.00 123 SER B N 1
ATOM 4523 C CA . SER B 1 123 ? -2.517 -0.859 -17.052 1.00 49.46 123 SER B CA 1
ATOM 4524 C C . SER B 1 123 ? -2.778 0.524 -17.651 1.00 51.57 123 SER B C 1
ATOM 4525 O O . SER B 1 123 ? -3.860 1.072 -17.330 1.00 50.91 123 SER B O 1
ATOM 4528 N N . ALA B 1 124 ? -1.813 1.073 -18.417 1.00 50.77 124 ALA B N 1
ATOM 4529 C CA . ALA B 1 124 ? -1.787 2.458 -18.967 1.00 50.61 124 ALA B CA 1
ATOM 4530 C C . ALA B 1 124 ? -2.572 2.604 -20.282 1.00 49.70 124 ALA B C 1
ATOM 4531 O O . ALA B 1 124 ? -2.859 3.760 -20.675 1.00 44.89 124 ALA B O 1
ATOM 4533 N N . SER B 1 125 ? -2.855 1.503 -20.988 1.00 47.79 125 SER B N 1
ATOM 4534 C CA . SER B 1 125 ? -3.505 1.525 -22.324 1.00 41.72 125 SER B CA 1
ATOM 4535 C C . SER B 1 125 ? -3.985 0.122 -22.718 1.00 41.46 125 SER B C 1
ATOM 4536 O O . SER B 1 125 ? -3.153 -0.748 -22.977 1.00 43.79 125 SER B O 1
ATOM 4539 N N . ILE B 1 126 ? -5.299 -0.074 -22.693 1.00 36.50 126 ILE B N 1
ATOM 4540 C CA . ILE B 1 126 ? -6.021 -1.234 -23.275 1.00 35.11 126 ILE B CA 1
ATOM 4541 C C . ILE B 1 126 ? -6.988 -0.653 -24.301 1.00 33.05 126 ILE B C 1
ATOM 4542 O O . ILE B 1 126 ? -7.773 0.226 -23.950 1.00 31.54 126 ILE B O 1
ATOM 4547 N N . ARG B 1 127 ? -6.915 -1.144 -25.526 1.00 30.44 127 ARG B N 1
ATOM 4548 C CA . ARG B 1 127 ? -7.693 -0.606 -26.655 1.00 31.05 127 ARG B CA 1
ATOM 4549 C C . ARG B 1 127 ? -8.561 -1.716 -27.232 1.00 30.57 127 ARG B C 1
ATOM 4550 O O . ARG B 1 127 ? -8.079 -2.881 -27.374 1.00 28.10 127 ARG B O 1
ATOM 4558 N N . TRP B 1 128 ? -9.773 -1.366 -27.641 1.00 28.67 128 TRP B N 1
ATOM 4559 C CA . TRP B 1 128 ? -10.552 -2.322 -28.459 1.00 27.24 128 TRP B CA 1
ATOM 4560 C C . TRP B 1 128 ? -11.529 -1.565 -29.347 1.00 26.95 128 TRP B C 1
ATOM 4561 O O . TRP B 1 128 ? -11.843 -0.415 -29.050 1.00 26.29 128 TRP B O 1
ATOM 4572 N N . ARG B 1 129 ? -11.961 -2.203 -30.423 1.00 23.27 129 ARG B N 1
ATOM 4573 C CA . ARG B 1 129 ? -12.991 -1.635 -31.310 1.00 22.72 129 ARG B CA 1
ATOM 4574 C C . ARG B 1 129 ? -14.354 -2.225 -30.911 1.00 22.07 129 ARG B C 1
ATOM 4575 O O . ARG B 1 129 ? -14.389 -3.329 -30.328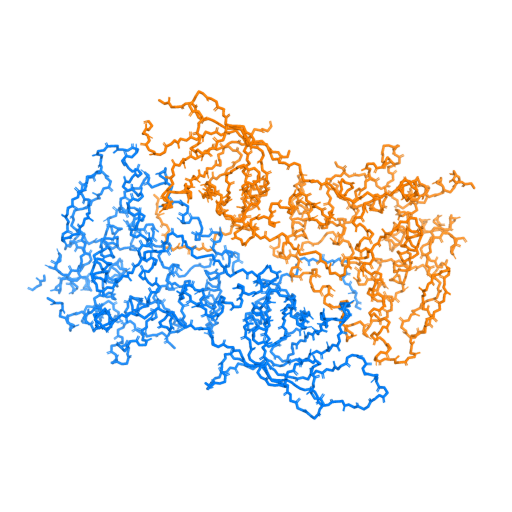 1.00 24.06 129 ARG B O 1
ATOM 4583 N N . LEU B 1 130 ? -15.424 -1.487 -31.167 1.00 21.38 130 LEU B N 1
ATOM 4584 C CA . LEU B 1 130 ? -16.796 -2.017 -31.087 1.00 23.04 130 LEU B CA 1
ATOM 4585 C C . LEU B 1 130 ? -17.326 -2.247 -32.494 1.00 24.42 130 LEU B C 1
ATOM 4586 O O . LEU B 1 130 ? -17.188 -1.358 -33.346 1.00 26.77 130 LEU B O 1
ATOM 4591 N N . VAL B 1 131 ? -17.983 -3.388 -32.672 1.00 24.52 131 VAL B N 1
ATOM 4592 C CA . VAL B 1 131 ? -18.695 -3.757 -33.913 1.00 27.22 131 VAL B CA 1
ATOM 4593 C C . VAL B 1 131 ? -20.189 -3.684 -33.595 1.00 29.02 131 VAL B C 1
ATOM 4594 O O . VAL B 1 131 ? -20.580 -4.204 -32.542 1.00 28.76 131 VAL B O 1
ATOM 4598 N N . ASP B 1 132 ? -20.955 -2.990 -34.433 1.00 28.54 132 ASP B N 1
ATOM 4599 C CA . ASP B 1 132 ? -22.418 -2.823 -34.255 1.00 28.60 132 ASP B CA 1
ATOM 4600 C C . ASP B 1 132 ? -23.065 -4.029 -34.913 1.00 29.58 132 ASP B C 1
ATOM 4601 O O . ASP B 1 132 ? -23.139 -4.059 -36.153 1.00 31.70 132 ASP B O 1
ATOM 4606 N N . GLN B 1 133 ? -23.470 -5.010 -34.116 1.00 30.57 133 GLN B N 1
ATOM 4607 C CA . GLN B 1 133 ? -23.935 -6.296 -34.672 1.00 31.92 133 GLN B CA 1
ATOM 4608 C C . GLN B 1 133 ? -25.338 -6.131 -35.260 1.00 33.25 133 GLN B C 1
ATOM 4609 O O . GLN B 1 133 ? -25.744 -7.071 -35.944 1.00 39.77 133 GLN B O 1
ATOM 4615 N N . ALA B 1 134 ? -26.025 -4.998 -35.056 1.00 36.59 134 ALA B N 1
ATOM 4616 C CA . ALA B 1 134 ? -27.358 -4.734 -35.670 1.00 39.46 134 ALA B CA 1
ATOM 4617 C C . ALA B 1 134 ? -27.181 -4.134 -37.069 1.00 46.36 134 ALA B C 1
ATOM 4618 O O . ALA B 1 134 ? -28.200 -3.988 -37.775 1.00 49.09 134 ALA B O 1
ATOM 4620 N N . SER B 1 135 ? -25.951 -3.786 -37.469 1.00 40.98 135 SER B N 1
ATOM 4621 C CA . SER B 1 135 ? -25.731 -3.010 -38.708 1.00 39.87 135 SER B CA 1
ATOM 4622 C C . SER B 1 135 ? -25.556 -3.950 -39.905 1.00 43.85 135 SER B C 1
ATOM 4623 O O . SER B 1 135 ? -25.519 -3.439 -41.037 1.00 45.24 135 SER B O 1
ATOM 4626 N N . GLY B 1 136 ? -25.368 -5.252 -39.662 1.00 44.67 136 GLY B N 1
ATOM 4627 C CA . GLY B 1 136 ? -25.018 -6.226 -40.710 1.00 48.64 136 GLY B CA 1
ATOM 4628 C C . GLY B 1 136 ? -23.675 -5.900 -41.341 1.00 47.54 136 GLY B C 1
ATOM 4629 O O . GLY B 1 136 ? -23.444 -6.233 -42.512 1.00 46.62 136 GLY B O 1
ATOM 4630 N N . SER B 1 137 ? -22.815 -5.220 -40.600 1.00 44.37 137 SER B N 1
ATOM 4631 C CA . SER B 1 137 ? -21.428 -4.940 -41.020 1.00 40.19 137 SER B CA 1
ATOM 4632 C C . SER B 1 137 ? -20.513 -5.243 -39.842 1.00 37.46 137 SER B C 1
ATOM 4633 O O . SER B 1 137 ? -20.928 -4.952 -38.693 1.00 34.53 137 SER B O 1
ATOM 4636 N N . VAL B 1 138 ? -19.329 -5.799 -40.111 1.00 35.76 138 VAL B N 1
ATOM 4637 C CA . VAL B 1 138 ? -18.292 -6.035 -39.058 1.00 34.92 138 VAL B CA 1
ATOM 4638 C C . VAL B 1 138 ? -17.353 -4.825 -38.984 1.00 30.90 138 VAL B C 1
ATOM 4639 O O . VAL B 1 138 ? -16.467 -4.835 -38.158 1.00 31.89 138 VAL B O 1
ATOM 4643 N N . ALA B 1 139 ? -17.495 -3.830 -39.852 1.00 28.96 139 ALA B N 1
ATOM 4644 C CA . ALA B 1 139 ? -16.667 -2.613 -39.784 1.00 27.96 139 ALA B CA 1
ATOM 4645 C C . ALA B 1 139 ? -16.913 -2.016 -38.409 1.00 30.58 139 ALA B C 1
ATOM 4646 O O . ALA B 1 139 ? -18.056 -1.975 -37.947 1.00 31.15 139 ALA B O 1
ATOM 4648 N N . PRO B 1 140 ? -15.844 -1.688 -37.652 1.00 31.98 140 PRO B N 1
ATOM 4649 C CA . PRO B 1 140 ? -16.027 -1.132 -36.320 1.00 29.42 140 PRO B CA 1
ATOM 4650 C C . PRO B 1 140 ? -16.699 0.243 -36.396 1.00 32.62 140 PRO B C 1
ATOM 4651 O O . PRO B 1 140 ? -16.396 1.004 -37.295 1.00 28.83 140 PRO B O 1
ATOM 4655 N N . THR B 1 141 ? -17.583 0.521 -35.439 1.00 31.57 141 THR B N 1
ATOM 4656 C CA . THR B 1 141 ? -18.289 1.816 -35.292 1.00 32.39 141 THR B CA 1
ATOM 4657 C C . THR B 1 141 ? -17.613 2.664 -34.232 1.00 31.11 141 THR B C 1
ATOM 4658 O O . THR B 1 141 ? -17.744 3.893 -34.315 1.00 32.35 141 THR B O 1
ATOM 4662 N N . HIS B 1 142 ? -16.936 2.052 -33.264 1.00 30.21 142 HIS B N 1
ATOM 4663 C CA . HIS B 1 142 ? -16.282 2.813 -32.165 1.00 28.66 142 HIS B CA 1
ATOM 4664 C C . HIS B 1 142 ? -14.873 2.314 -31.911 1.00 28.42 142 HIS B C 1
ATOM 4665 O O . HIS B 1 142 ? -14.637 1.099 -32.083 1.00 27.68 142 HIS B O 1
ATOM 4672 N N . ASP B 1 143 ? -14.008 3.251 -31.538 1.00 28.06 143 ASP B N 1
ATOM 4673 C CA . ASP B 1 143 ? -12.644 3.028 -31.016 1.00 34.88 143 ASP B CA 1
ATOM 4674 C C . ASP B 1 143 ? -12.676 3.251 -29.501 1.00 35.65 143 ASP B C 1
ATOM 4675 O O . ASP B 1 143 ? -13.034 4.340 -29.086 1.00 37.29 143 ASP B O 1
ATOM 4680 N N . CYS B 1 144 ? -12.315 2.241 -28.709 1.00 32.92 144 CYS B N 1
ATOM 4681 C CA . CYS B 1 144 ? -12.275 2.340 -27.234 1.00 33.46 144 CYS B CA 1
ATOM 4682 C C . CYS B 1 144 ? -10.833 2.281 -26.752 1.00 33.55 144 CYS B C 1
ATOM 4683 O O . CYS B 1 144 ? -10.058 1.462 -27.309 1.00 28.62 144 CYS B O 1
ATOM 4686 N N . SER B 1 145 ? -10.529 3.097 -25.733 1.00 28.75 145 SER B N 1
ATOM 4687 C CA . SER B 1 145 ? -9.244 3.056 -25.018 1.00 29.58 145 SER B CA 1
ATOM 4688 C C . SER B 1 145 ? -9.535 3.148 -23.535 1.00 31.05 145 SER B C 1
ATOM 4689 O O . SER B 1 145 ? -10.453 3.810 -23.153 1.00 37.28 145 SER B O 1
ATOM 4692 N N . ALA B 1 146 ? -8.811 2.398 -22.740 1.00 32.02 146 ALA B N 1
ATOM 4693 C CA . ALA B 1 146 ? -9.087 2.301 -21.306 1.00 34.67 146 ALA B CA 1
ATOM 4694 C C . ALA B 1 146 ? -7.763 2.280 -20.574 1.00 34.60 146 ALA B C 1
ATOM 4695 O O . ALA B 1 146 ? -6.718 1.902 -21.128 1.00 29.67 146 ALA B O 1
ATOM 4697 N N . VAL B 1 147 ? -7.883 2.625 -19.316 1.00 34.91 147 VAL B N 1
ATOM 4698 C CA . VAL B 1 147 ? -6.766 2.679 -18.359 1.00 35.93 147 VAL B CA 1
ATOM 4699 C C . VAL B 1 147 ? -7.282 1.961 -17.115 1.00 32.45 147 VAL B C 1
ATOM 4700 O O . VAL B 1 147 ? -8.467 2.147 -16.788 1.00 32.73 147 VAL B O 1
ATOM 4704 N N . PHE B 1 148 ? -6.472 1.149 -16.459 1.00 33.23 148 PHE B N 1
ATOM 4705 C CA . PHE B 1 148 ? -6.803 0.678 -15.097 1.00 37.17 148 PHE B CA 1
ATOM 4706 C C . PHE B 1 148 ? -6.562 1.824 -14.114 1.00 42.35 148 PHE B C 1
ATOM 4707 O O . PHE B 1 148 ? -5.417 2.270 -14.025 1.00 39.21 148 PHE B O 1
ATOM 4715 N N . ASP B 1 149 ? -7.612 2.261 -13.420 1.00 48.51 149 ASP B N 1
ATOM 4716 C CA . ASP B 1 149 ? -7.546 3.169 -12.247 1.00 55.69 149 ASP B CA 1
ATOM 4717 C C . ASP B 1 149 ? -7.288 2.312 -11.002 1.00 53.44 149 ASP B C 1
ATOM 4718 O O . ASP B 1 149 ? -8.154 1.505 -10.690 1.00 66.04 149 ASP B O 1
ATOM 4723 N N . GLU B 1 150 ? -6.158 2.506 -10.314 1.00 57.00 150 GLU B N 1
ATOM 4724 C CA . GLU B 1 150 ? -5.615 1.597 -9.261 1.00 64.79 150 GLU B CA 1
ATOM 4725 C C . GLU B 1 150 ? -5.394 2.312 -7.912 1.00 65.50 150 GLU B C 1
ATOM 4726 O O . GLU B 1 150 ? -5.870 3.467 -7.746 1.00 61.44 150 GLU B O 1
ATOM 4732 N N . ASP B 1 160 ? -12.072 -5.311 -7.623 1.00 72.77 160 ASP B N 1
ATOM 4733 C CA . ASP B 1 160 ? -11.485 -6.370 -8.493 1.00 66.78 160 ASP B CA 1
ATOM 4734 C C . ASP B 1 160 ? -10.861 -5.763 -9.768 1.00 57.71 160 ASP B C 1
ATOM 4735 O O . ASP B 1 160 ? -10.341 -6.522 -10.594 1.00 59.66 160 ASP B O 1
ATOM 4740 N N . GLY B 1 161 ? -10.872 -4.439 -9.917 1.00 47.42 161 GLY B N 1
ATOM 4741 C CA . GLY B 1 161 ? -10.410 -3.732 -11.122 1.00 40.83 161 GLY B CA 1
ATOM 4742 C C . GLY B 1 161 ? -11.440 -2.714 -11.568 1.00 37.17 161 GLY B C 1
ATOM 4743 O O . GLY B 1 161 ? -12.662 -3.027 -11.552 1.00 36.60 161 GLY B O 1
ATOM 4744 N N . THR B 1 162 ? -10.972 -1.527 -11.936 1.00 36.15 162 THR B N 1
ATOM 4745 C CA . THR B 1 162 ? -11.796 -0.423 -12.491 1.00 37.83 162 THR B CA 1
ATOM 4746 C C . THR B 1 162 ? -11.146 0.073 -13.777 1.00 36.80 162 THR B C 1
ATOM 4747 O O . THR B 1 162 ? -9.949 0.395 -13.757 1.00 34.41 162 THR B O 1
ATOM 4751 N N . LEU B 1 163 ? -11.923 0.140 -14.851 1.00 34.61 163 LEU B N 1
ATOM 4752 C CA . LEU B 1 163 ? -11.433 0.699 -16.123 1.00 36.76 163 LEU B CA 1
ATOM 4753 C C . LEU B 1 163 ? -12.075 2.059 -16.294 1.00 37.68 163 LEU B C 1
ATOM 4754 O O . LEU B 1 163 ? -13.291 2.163 -16.174 1.00 39.92 163 LEU B O 1
ATOM 4759 N N . SER B 1 164 ? -11.258 3.033 -16.647 1.00 38.95 164 SER B N 1
ATOM 4760 C CA . SER B 1 164 ? -11.705 4.392 -17.023 1.00 37.39 164 SER B CA 1
ATOM 4761 C C . SER B 1 164 ? -11.335 4.607 -18.494 1.00 29.76 164 SER B C 1
ATOM 4762 O O . SER B 1 164 ? -10.185 4.459 -18.838 1.00 31.89 164 SER B O 1
ATOM 4765 N N . GLY B 1 165 ? -12.294 4.878 -19.361 1.00 31.01 165 GLY B N 1
ATOM 4766 C CA . GLY B 1 165 ? -12.003 4.844 -20.798 1.00 34.72 165 GLY B CA 1
ATOM 4767 C C . GLY B 1 165 ? -12.623 5.969 -21.577 1.00 36.35 165 GLY B C 1
ATOM 4768 O O . GLY B 1 165 ? -13.512 6.684 -21.021 1.00 34.80 165 GLY B O 1
ATOM 4769 N N . ARG B 1 166 ? -12.175 6.079 -22.834 1.00 37.22 166 ARG B N 1
ATOM 4770 C CA . ARG B 1 166 ? -12.699 7.011 -23.859 1.00 39.91 166 ARG B CA 1
ATOM 4771 C C . ARG B 1 166 ? -13.228 6.167 -25.016 1.00 39.45 166 ARG B C 1
ATOM 4772 O O . ARG B 1 166 ? -12.554 5.212 -25.398 1.00 41.75 166 ARG B O 1
ATOM 4780 N N . ILE B 1 167 ? -14.399 6.527 -25.532 1.00 36.42 167 ILE B N 1
ATOM 4781 C CA . ILE B 1 167 ? -14.964 5.987 -26.792 1.00 39.75 167 ILE B CA 1
ATOM 4782 C C . ILE B 1 167 ? -15.014 7.131 -27.811 1.00 43.11 167 ILE B C 1
ATOM 4783 O O . ILE B 1 167 ? -15.521 8.211 -27.476 1.00 44.17 167 ILE B O 1
ATOM 4788 N N . GLN B 1 168 ? -14.529 6.872 -29.025 1.00 43.14 168 GLN B N 1
ATOM 4789 C CA . GLN B 1 168 ? -14.691 7.775 -30.178 1.00 40.13 168 GLN B CA 1
ATOM 4790 C C . GLN B 1 168 ? -15.589 7.087 -31.202 1.00 42.55 168 GLN B C 1
ATOM 4791 O O . GLN B 1 168 ? -15.371 5.868 -31.474 1.00 35.78 168 GLN B O 1
ATOM 4797 N N . ARG B 1 169 ? -16.543 7.829 -31.769 1.00 36.25 169 ARG B N 1
ATOM 4798 C CA . ARG B 1 169 ? -17.342 7.327 -32.911 1.00 41.64 169 ARG B CA 1
ATOM 4799 C C . ARG B 1 169 ? -16.446 7.376 -34.144 1.00 37.40 169 ARG B C 1
ATOM 4800 O O . ARG B 1 169 ? -15.789 8.389 -34.316 1.00 40.45 169 ARG B O 1
ATOM 4808 N N . LEU B 1 170 ? -16.426 6.335 -34.965 1.00 38.91 170 LEU B N 1
ATOM 4809 C CA . LEU B 1 170 ? -15.564 6.306 -36.177 1.00 45.49 170 LEU B CA 1
ATOM 4810 C C . LEU B 1 170 ? -16.258 6.984 -37.369 1.00 49.00 170 LEU B C 1
ATOM 4811 O O . LEU B 1 170 ? -15.538 7.266 -38.321 1.00 57.11 170 LEU B O 1
ATOM 4816 N N . GLU B 1 171 ? -17.571 7.257 -37.300 1.00 62.07 171 GLU B N 1
ATOM 4817 C CA . GLU B 1 171 ? -18.356 8.116 -38.254 1.00 72.87 171 GLU B CA 1
ATOM 4818 C C . GLU B 1 171 ? -17.849 9.576 -38.298 1.00 76.07 171 GLU B C 1
ATOM 4819 O O . GLU B 1 171 ? -17.933 10.181 -39.380 1.00 92.20 171 GLU B O 1
ATOM 4825 N N . ARG B 1 172 ? -17.379 10.133 -37.173 1.00 76.47 172 ARG B N 1
ATOM 4826 C CA . ARG B 1 172 ? -16.928 11.545 -36.990 1.00 84.92 172 ARG B CA 1
ATOM 4827 C C . ARG B 1 172 ? -15.393 11.595 -36.846 1.00 89.96 172 ARG B C 1
ATOM 4828 O O . ARG B 1 172 ? -14.863 10.719 -36.148 1.00 101.51 172 ARG B O 1
ATOM 4836 N N . SER B 1 173 ? -14.696 12.591 -37.418 1.00 86.75 173 SER B N 1
ATOM 4837 C CA . SER B 1 173 ? -13.201 12.632 -37.486 1.00 91.99 173 SER B CA 1
ATOM 4838 C C . SER B 1 173 ? -12.603 13.446 -36.331 1.00 88.74 173 SER B C 1
ATOM 4839 O O . SER B 1 173 ? -13.218 14.413 -35.892 1.00 98.98 173 SER B O 1
ATOM 4842 N N . PRO B 1 174 ? -11.391 13.099 -35.807 1.00 83.28 174 PRO B N 1
ATOM 4843 C CA . PRO B 1 174 ? -10.847 13.728 -34.595 1.00 83.13 174 PRO B CA 1
ATOM 4844 C C . PRO B 1 174 ? -10.169 15.098 -34.800 1.00 84.83 174 PRO B C 1
ATOM 4845 O O . PRO B 1 174 ? -9.640 15.346 -35.877 1.00 77.18 174 PRO B O 1
ATOM 4849 N N . ASN B 1 178 ? -13.954 18.132 -30.773 1.00 80.92 178 ASN B N 1
ATOM 4850 C CA . ASN B 1 178 ? -13.690 16.916 -29.961 1.00 83.40 178 ASN B CA 1
ATOM 4851 C C . ASN B 1 178 ? -14.918 16.602 -29.084 1.00 89.19 178 ASN B C 1
ATOM 4852 O O . ASN B 1 178 ? -15.472 17.559 -28.507 1.00 96.92 178 ASN B O 1
ATOM 4857 N N . GLU B 1 179 ? -15.325 15.321 -28.993 1.00 83.30 179 GLU B N 1
ATOM 4858 C CA . GLU B 1 179 ? -16.540 14.835 -28.269 1.00 75.07 179 GLU B CA 1
ATOM 4859 C C . GLU B 1 179 ? -16.149 14.372 -26.859 1.00 64.20 179 GLU B C 1
ATOM 4860 O O . GLU B 1 179 ? -15.027 13.929 -26.685 1.00 58.39 179 GLU B O 1
ATOM 4866 N N . ASP B 1 180 ? -17.052 14.510 -25.884 1.00 65.05 180 ASP B N 1
ATOM 4867 C CA . ASP B 1 180 ? -16.835 14.104 -24.468 1.00 62.30 180 ASP B CA 1
ATOM 4868 C C . ASP B 1 180 ? -17.592 12.795 -24.235 1.00 55.82 180 ASP B C 1
ATOM 4869 O O . ASP B 1 180 ? -18.786 12.845 -23.862 1.00 52.07 180 ASP B O 1
ATOM 4874 N N . PHE B 1 181 ? -16.910 11.673 -24.464 1.00 46.03 181 PHE B N 1
ATOM 4875 C CA . PHE B 1 181 ? -17.504 10.315 -24.523 1.00 41.66 181 PHE B CA 1
ATOM 4876 C C . PHE B 1 181 ? -16.587 9.391 -23.733 1.00 39.05 181 PHE B C 1
ATOM 4877 O O . PHE B 1 181 ? -15.528 8.990 -24.235 1.00 36.56 181 PHE B O 1
ATOM 4885 N N . ARG B 1 182 ? -16.947 9.161 -22.478 1.00 35.56 182 ARG B N 1
ATOM 4886 C CA . ARG B 1 182 ? -16.145 8.355 -21.537 1.00 36.91 182 ARG B CA 1
ATOM 4887 C C . ARG B 1 182 ? -17.039 7.272 -20.949 1.00 34.95 182 ARG B C 1
ATOM 4888 O O . ARG B 1 182 ? -18.283 7.270 -21.165 1.00 31.43 182 ARG B O 1
ATOM 4896 N N . PHE B 1 183 ? -16.391 6.370 -20.233 1.00 35.48 183 PHE B N 1
ATOM 4897 C CA . PHE B 1 183 ? -17.052 5.255 -19.542 1.00 32.77 183 PHE B CA 1
ATOM 4898 C C . PHE B 1 183 ? -16.173 4.902 -18.363 1.00 30.16 183 PHE B C 1
ATOM 4899 O O . PHE B 1 183 ? -14.965 5.231 -18.347 1.00 29.79 183 PHE B O 1
ATOM 4907 N N . VAL B 1 184 ? -16.837 4.313 -17.380 1.00 30.14 184 VAL B N 1
ATOM 4908 C CA . VAL B 1 184 ? -16.206 3.607 -16.240 1.00 31.99 184 VAL B CA 1
ATOM 4909 C C . VAL B 1 184 ? -16.780 2.188 -16.207 1.00 32.02 184 VAL B C 1
ATOM 4910 O O . VAL B 1 184 ? -18.025 1.998 -16.332 1.00 29.40 184 VAL B O 1
ATOM 4914 N N . ALA B 1 185 ? -15.894 1.230 -16.027 1.00 32.05 185 ALA B N 1
ATOM 4915 C CA . ALA B 1 185 ? -16.232 -0.204 -15.923 1.00 33.73 185 ALA B CA 1
ATOM 4916 C C . ALA B 1 185 ? -15.661 -0.707 -14.602 1.00 29.17 185 ALA B C 1
ATOM 4917 O O . ALA B 1 185 ? -14.467 -0.530 -14.368 1.00 30.31 185 ALA B O 1
ATOM 4919 N N . VAL B 1 186 ? -16.519 -1.254 -13.759 1.00 28.95 186 VAL B N 1
ATOM 4920 C CA . VAL B 1 186 ? -16.128 -1.888 -12.471 1.00 30.28 186 VAL B CA 1
ATOM 4921 C C . VAL B 1 186 ? -16.282 -3.408 -12.614 1.00 29.01 186 VAL B C 1
ATOM 4922 O O . VAL B 1 186 ? -17.373 -3.874 -12.945 1.00 27.50 186 VAL B O 1
ATOM 4926 N N . LYS B 1 187 ? -15.195 -4.141 -12.421 1.00 28.37 187 LYS B N 1
ATOM 4927 C CA . LYS B 1 187 ? -15.232 -5.612 -12.543 1.00 30.88 187 LYS B CA 1
ATOM 4928 C C . LYS B 1 187 ? -16.124 -6.161 -11.422 1.00 32.37 187 LYS B C 1
ATOM 4929 O O . LYS B 1 187 ? -15.962 -5.771 -10.258 1.00 29.17 187 LYS B O 1
ATOM 4935 N N . ARG B 1 188 ? -17.037 -7.059 -11.760 1.00 32.39 188 ARG B N 1
ATOM 4936 C CA . ARG B 1 188 ? -17.915 -7.674 -10.747 1.00 32.58 188 ARG B CA 1
ATOM 4937 C C . ARG B 1 188 ? -17.080 -8.658 -9.928 1.00 32.15 188 ARG B C 1
ATOM 4938 O O . ARG B 1 188 ? -16.186 -9.264 -10.490 1.00 31.99 188 ARG B O 1
ATOM 4946 N N . HIS B 1 189 ? -17.300 -8.624 -8.618 1.00 32.08 189 HIS B N 1
ATOM 4947 C CA . HIS B 1 189 ? -16.785 -9.542 -7.581 1.00 35.05 189 HIS B CA 1
ATOM 4948 C C . HIS B 1 189 ? -16.988 -10.977 -8.077 1.00 29.01 189 HIS B C 1
ATOM 4949 O O . HIS B 1 189 ? -18.056 -11.274 -8.598 1.00 26.94 189 HIS B O 1
ATOM 4956 N N . PHE B 1 190 ? -15.975 -11.813 -7.954 1.00 29.43 190 PHE B N 1
ATOM 4957 C CA . PHE B 1 190 ? -16.068 -13.276 -8.184 1.00 27.92 190 PHE B CA 1
ATOM 4958 C C . PHE B 1 190 ? -16.638 -13.912 -6.921 1.00 29.88 190 PHE B C 1
ATOM 4959 O O . PHE B 1 190 ? -15.949 -14.008 -5.902 1.00 25.47 190 PHE B O 1
ATOM 4967 N N . PRO B 1 191 ? -17.926 -14.335 -6.905 1.00 28.06 191 PRO B N 1
ATOM 4968 C CA . PRO B 1 191 ? -18.531 -14.744 -5.644 1.00 28.07 191 PRO B CA 1
ATOM 4969 C C . PRO B 1 191 ? -17.784 -15.935 -5.017 1.00 31.75 191 PRO B C 1
ATOM 4970 O O . PRO B 1 191 ? -17.294 -16.824 -5.725 1.00 31.85 191 PRO B O 1
ATOM 4974 N N . LEU B 1 192 ? -17.699 -15.916 -3.692 1.00 31.15 192 LEU B N 1
ATOM 4975 C CA . LEU B 1 192 ? -17.071 -16.983 -2.894 1.00 31.66 192 LEU B CA 1
ATOM 4976 C C . LEU B 1 192 ? -18.056 -18.138 -2.791 1.00 29.84 192 LEU B C 1
ATOM 4977 O O . LEU B 1 192 ? -19.268 -17.958 -2.946 1.00 24.91 192 LEU B O 1
ATOM 4982 N N . ALA B 1 193 ? -17.532 -19.327 -2.561 1.00 32.95 193 ALA B N 1
ATOM 4983 C CA . ALA B 1 193 ? -18.369 -20.541 -2.436 1.00 33.74 193 ALA B CA 1
ATOM 4984 C C . ALA B 1 193 ? -19.396 -20.347 -1.298 1.00 33.66 193 ALA B C 1
ATOM 4985 O O . ALA B 1 193 ? -20.558 -20.729 -1.483 1.00 26.90 193 ALA B O 1
ATOM 4987 N N . HIS B 1 194 ? -19.024 -19.719 -0.177 1.00 32.89 194 HIS B N 1
ATOM 4988 C CA . HIS B 1 194 ? -19.951 -19.606 0.989 1.00 37.27 194 HIS B CA 1
ATOM 4989 C C . HIS B 1 194 ? -21.093 -18.636 0.662 1.00 35.21 194 HIS B C 1
ATOM 4990 O O . HIS B 1 194 ? -22.129 -18.739 1.292 1.00 37.14 194 HIS B O 1
ATOM 4997 N N . GLU B 1 195 ? -20.937 -17.794 -0.355 1.00 36.35 195 GLU B N 1
ATOM 4998 C CA . GLU B 1 195 ? -22.009 -16.886 -0.836 1.00 39.35 195 GLU B CA 1
ATOM 4999 C C . GLU B 1 195 ? -22.956 -17.624 -1.794 1.00 36.93 195 GLU B C 1
ATOM 5000 O O . GLU B 1 195 ? -23.870 -16.963 -2.317 1.00 34.86 195 GLU B O 1
ATOM 5006 N N . ARG B 1 196 ? -22.743 -18.920 -2.054 1.00 33.93 196 ARG B N 1
ATOM 5007 C CA . ARG B 1 196 ? -23.516 -19.666 -3.081 1.00 31.58 196 ARG B CA 1
ATOM 5008 C C . ARG B 1 196 ? -23.966 -21.022 -2.545 1.00 31.37 196 ARG B C 1
ATOM 5009 O O . ARG B 1 196 ? -24.987 -21.479 -2.992 1.00 34.16 196 ARG B O 1
ATOM 5017 N N . ILE B 1 197 ? -23.211 -21.649 -1.645 1.00 35.61 197 ILE B N 1
ATOM 5018 C CA . ILE B 1 197 ? -23.629 -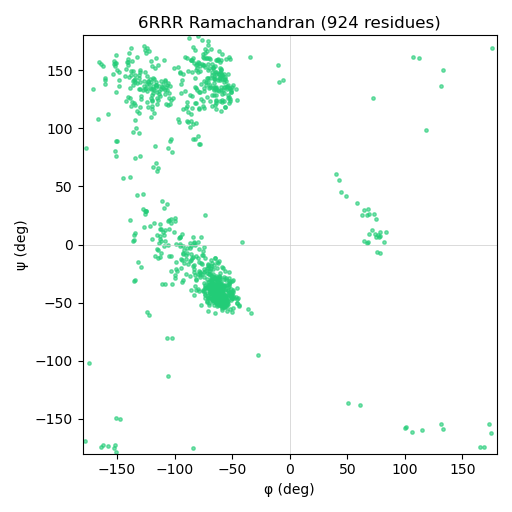22.877 -0.898 1.00 35.75 197 ILE B CA 1
ATOM 5019 C C . ILE B 1 197 ? -23.660 -22.515 0.586 1.00 36.39 197 ILE B C 1
ATOM 5020 O O . ILE B 1 197 ? -22.593 -22.275 1.152 1.00 36.38 197 ILE B O 1
ATOM 5025 N N . VAL B 1 198 ? -24.839 -22.499 1.190 1.00 37.27 198 VAL B N 1
ATOM 5026 C CA . VAL B 1 198 ? -24.980 -22.118 2.620 1.00 43.43 198 VAL B CA 1
ATOM 5027 C C . VAL B 1 198 ? -24.826 -23.391 3.452 1.00 37.39 198 VAL B C 1
ATOM 5028 O O . VAL B 1 198 ? -25.551 -24.337 3.204 1.00 40.19 198 VAL B O 1
ATOM 5032 N N . LEU B 1 199 ? -23.824 -23.439 4.321 1.00 38.91 199 LEU B N 1
ATOM 5033 C CA . LEU B 1 199 ? -23.724 -24.478 5.369 1.00 36.76 199 LEU B CA 1
ATOM 5034 C C . LEU B 1 199 ? -24.632 -24.028 6.522 1.00 39.66 199 LEU B C 1
ATOM 5035 O O . LEU B 1 199 ? -24.625 -22.816 6.865 1.00 35.92 199 LEU B O 1
ATOM 5040 N N . ASN B 1 200 ? -25.444 -24.920 7.079 1.00 40.30 200 ASN B N 1
ATOM 5041 C CA . ASN B 1 200 ? -26.433 -24.483 8.102 1.00 39.76 200 ASN B CA 1
ATOM 5042 C C . ASN B 1 200 ? -25.698 -24.167 9.419 1.00 40.57 200 ASN B C 1
ATOM 5043 O O . ASN B 1 200 ? -24.493 -24.473 9.532 1.00 38.61 200 ASN B O 1
ATOM 5048 N N . GLU B 1 201 ? -26.402 -23.536 10.361 1.00 39.97 201 GLU B N 1
ATOM 5049 C CA . GLU B 1 201 ? -25.836 -22.980 11.613 1.00 43.14 201 GLU B CA 1
ATOM 5050 C C . GLU B 1 201 ? -25.227 -24.113 12.458 1.00 40.83 201 GLU B C 1
ATOM 5051 O O . GLU B 1 201 ? -24.169 -23.900 13.088 1.00 42.11 201 GLU B O 1
ATOM 5057 N N . LYS B 1 202 ? -25.842 -25.288 12.467 1.00 36.04 202 LYS B N 1
ATOM 5058 C CA . LYS B 1 202 ? -25.377 -26.440 13.286 1.00 39.52 202 LYS B CA 1
ATOM 5059 C C . LYS B 1 202 ? -24.086 -27.013 12.676 1.00 38.93 202 LYS B C 1
ATOM 5060 O O . LYS B 1 202 ? -23.111 -27.157 13.412 1.00 43.55 202 LYS B O 1
ATOM 5066 N N . LEU B 1 203 ? -24.035 -27.267 11.362 1.00 35.35 203 LEU B N 1
ATOM 5067 C CA . LEU B 1 203 ? -22.775 -27.732 10.718 1.00 35.51 203 LEU B CA 1
ATOM 5068 C C . LEU B 1 203 ? -21.701 -26.662 10.899 1.00 32.57 203 LEU B C 1
ATOM 5069 O O . LEU B 1 203 ? -20.566 -26.992 11.335 1.00 33.64 203 LEU B O 1
ATOM 5074 N N . LEU B 1 204 ? -22.030 -25.411 10.596 1.00 32.15 204 LEU B N 1
ATOM 5075 C CA . LEU B 1 204 ? -21.003 -24.341 10.616 1.00 36.45 204 LEU B CA 1
ATOM 5076 C C . LEU B 1 204 ? -20.428 -24.218 12.042 1.00 36.08 204 LEU B C 1
ATOM 5077 O O . LEU B 1 204 ? -19.190 -24.099 12.189 1.00 30.00 204 LEU B O 1
ATOM 5082 N N . GLY B 1 205 ? -21.282 -24.317 13.070 1.00 36.59 205 GLY B N 1
ATOM 5083 C CA . GLY B 1 205 ? -20.880 -24.239 14.488 1.00 36.65 205 GLY B CA 1
ATOM 5084 C C . GLY B 1 205 ? -19.845 -25.297 14.836 1.00 35.97 205 GLY B C 1
ATOM 5085 O O . GLY B 1 205 ? -18.852 -24.975 15.500 1.00 34.96 205 GLY B O 1
ATOM 5086 N N . TRP B 1 206 ? -20.058 -26.528 14.384 1.00 33.81 206 TRP B N 1
ATOM 5087 C CA . TRP B 1 206 ? -19.087 -27.632 14.566 1.00 34.70 206 TRP B CA 1
ATOM 5088 C C . TRP B 1 206 ? -17.780 -27.331 13.832 1.00 38.81 206 TRP B C 1
ATOM 5089 O O . TRP B 1 206 ? -16.694 -27.452 14.469 1.00 39.27 206 TRP B O 1
ATOM 5100 N N . LEU B 1 207 ? -17.886 -26.904 12.563 1.00 35.28 207 LEU B N 1
ATOM 5101 C CA . LEU B 1 207 ? -16.719 -26.703 11.679 1.00 34.31 207 LEU B CA 1
ATOM 5102 C C . LEU B 1 207 ? -15.816 -25.584 12.213 1.00 35.66 207 LEU B C 1
ATOM 5103 O O . LEU B 1 207 ? -14.591 -25.758 12.182 1.00 33.54 207 LEU B O 1
ATOM 5108 N N . VAL B 1 208 ? -16.374 -24.454 12.648 1.00 35.22 208 VAL B N 1
ATOM 5109 C CA . VAL B 1 208 ? -15.547 -23.249 12.936 1.00 33.78 208 VAL B CA 1
ATOM 5110 C C . VAL B 1 208 ? -14.963 -23.302 14.354 1.00 36.25 208 VAL B C 1
ATOM 5111 O O . VAL B 1 208 ? -14.046 -22.484 14.634 1.00 34.79 208 VAL B O 1
ATOM 5115 N N . SER B 1 209 ? -15.423 -24.235 15.197 1.00 32.55 209 SER B N 1
ATOM 5116 C CA . SER B 1 209 ? -15.012 -24.346 16.617 1.00 31.69 209 SER B CA 1
ATOM 5117 C C . SER B 1 209 ? -13.495 -24.486 16.703 1.00 34.62 209 SER B C 1
ATOM 5118 O O . SER B 1 209 ? -12.863 -25.147 15.878 1.00 32.60 209 SER B O 1
ATOM 5121 N N . PRO B 1 210 ? -12.868 -23.863 17.723 1.00 34.15 210 PRO B N 1
ATOM 5122 C CA . PRO B 1 210 ? -11.440 -24.056 17.969 1.00 34.43 210 PRO B CA 1
ATOM 5123 C C . PRO B 1 210 ? -11.011 -25.529 18.038 1.00 31.49 210 PRO B C 1
ATOM 5124 O O . PRO B 1 210 ? -9.975 -25.852 17.511 1.00 32.23 210 PRO B O 1
ATOM 5128 N N . GLN B 1 211 ? -11.793 -26.381 18.691 1.00 32.16 211 GLN B N 1
ATOM 5129 C CA . GLN B 1 211 ? -11.415 -27.801 18.876 1.00 34.33 211 GLN B CA 1
ATOM 5130 C C . GLN B 1 211 ? -11.342 -28.443 17.478 1.00 35.35 211 GLN B C 1
ATOM 5131 O O . GLN B 1 211 ? -10.344 -29.146 17.222 1.00 32.20 211 GLN B O 1
ATOM 5137 N N . HIS B 1 212 ? -12.304 -28.171 16.585 1.00 32.62 212 HIS B N 1
ATOM 5138 C CA . HIS B 1 212 ? -12.351 -28.825 15.253 1.00 33.90 212 HIS B CA 1
ATOM 5139 C C . HIS B 1 212 ? -11.257 -28.246 14.344 1.00 29.97 212 HIS B C 1
ATOM 5140 O O . HIS B 1 212 ? -10.602 -29.025 13.669 1.00 30.24 212 HIS B O 1
ATOM 5147 N N . ARG B 1 213 ? -11.050 -26.933 14.330 1.00 27.99 213 ARG B N 1
ATOM 5148 C CA . ARG B 1 213 ? -10.023 -26.320 13.469 1.00 28.62 213 ARG B CA 1
ATOM 5149 C C . ARG B 1 213 ? -8.656 -26.817 13.892 1.00 28.43 213 ARG B C 1
ATOM 5150 O O . ARG B 1 213 ? -7.855 -27.162 13.000 1.00 28.03 213 ARG B O 1
ATOM 5158 N N . LEU B 1 214 ? -8.371 -26.786 15.194 1.00 26.35 214 LEU B N 1
ATOM 5159 C CA . LEU B 1 214 ? -7.052 -27.245 15.709 1.00 28.25 214 LEU B CA 1
ATOM 5160 C C . LEU B 1 214 ? -6.879 -28.740 15.428 1.00 28.05 214 LEU B C 1
ATOM 5161 O O . LEU B 1 214 ? -5.744 -29.127 15.068 1.00 27.11 214 LEU B O 1
ATOM 5166 N N . PHE B 1 215 ? -7.943 -29.530 15.578 1.00 26.77 215 PHE B N 1
ATOM 5167 C CA . PHE B 1 215 ? -7.907 -31.000 15.366 1.00 31.00 215 PHE B CA 1
ATOM 5168 C C . PHE B 1 215 ? -7.521 -31.249 13.902 1.00 28.30 215 PHE B C 1
ATOM 5169 O O . PHE B 1 215 ? -6.628 -32.043 13.582 1.00 26.89 215 PHE B O 1
ATOM 5177 N N . HIS B 1 216 ? -8.197 -30.558 13.004 1.00 29.76 216 HIS B N 1
ATOM 5178 C CA . HIS B 1 216 ? -8.029 -30.814 11.558 1.00 29.43 216 HIS B CA 1
ATOM 5179 C C . HIS B 1 216 ? -6.593 -30.446 11.185 1.00 27.79 216 HIS B C 1
ATOM 5180 O O . HIS B 1 216 ? -5.937 -31.271 10.566 1.00 30.17 216 HIS B O 1
ATOM 5187 N N . GLN B 1 217 ? -6.085 -29.325 11.682 1.00 27.15 217 GLN B N 1
ATOM 5188 C CA . GLN B 1 217 ? -4.708 -28.842 11.413 1.00 28.11 217 GLN B CA 1
ATOM 5189 C C . GLN B 1 217 ? -3.686 -29.793 12.020 1.00 26.33 217 GLN B C 1
ATOM 5190 O O . GLN B 1 217 ? -2.623 -30.071 11.401 1.00 26.68 217 GLN B O 1
ATOM 5196 N N . LEU B 1 218 ? -3.915 -30.217 13.250 1.00 26.61 218 LEU B N 1
ATOM 5197 C CA . LEU B 1 218 ? -2.884 -31.012 13.963 1.00 24.72 218 LEU B CA 1
ATOM 5198 C C . LEU B 1 218 ? -2.878 -32.434 13.393 1.00 22.56 218 LEU B C 1
ATOM 5199 O O . LEU B 1 218 ? -1.780 -33.017 13.173 1.00 23.63 218 LEU B O 1
ATOM 5204 N N . TRP B 1 219 ? -4.046 -32.988 13.109 1.00 23.18 219 TRP B N 1
ATOM 5205 C CA . TRP B 1 219 ? -4.118 -34.348 12.487 1.00 24.72 219 TRP B CA 1
ATOM 5206 C C . TRP B 1 219 ? -3.191 -34.399 11.258 1.00 23.43 219 TRP B C 1
ATOM 5207 O O . TRP B 1 219 ? -2.382 -35.304 11.135 1.00 21.63 219 TRP B O 1
ATOM 5218 N N . HIS B 1 220 ? -3.259 -33.379 10.408 1.00 24.27 220 HIS B N 1
ATOM 5219 C CA . HIS B 1 220 ? -2.456 -33.275 9.168 1.00 24.23 220 HIS B CA 1
ATOM 5220 C C . HIS B 1 220 ? -1.007 -33.037 9.551 1.00 26.24 220 HIS B C 1
ATOM 5221 O O . HIS B 1 220 ? -0.151 -33.666 8.928 1.00 28.07 220 HIS B O 1
ATOM 5228 N N . ALA B 1 221 ? -0.744 -32.117 10.489 1.00 24.49 221 ALA B N 1
ATOM 5229 C CA . ALA B 1 221 ? 0.622 -31.633 10.730 1.00 25.93 221 ALA B CA 1
ATOM 5230 C C . ALA B 1 221 ? 1.432 -32.775 11.330 1.00 25.84 221 ALA B C 1
ATOM 5231 O O . ALA B 1 221 ? 2.594 -32.971 10.932 1.00 24.19 221 ALA B O 1
ATOM 5233 N N . SER B 1 222 ? 0.866 -33.447 12.328 1.00 27.21 222 SER B N 1
ATOM 5234 C CA . SER B 1 222 ? 1.535 -34.614 12.963 1.00 28.12 222 SER B CA 1
ATOM 5235 C C . SER B 1 222 ? 2.003 -35.604 11.879 1.00 25.70 222 SER B C 1
ATOM 5236 O O . SER B 1 222 ? 3.197 -35.890 11.793 1.00 26.71 222 SER B O 1
ATOM 5239 N N . ARG B 1 223 ? 1.109 -36.119 11.052 1.00 28.30 223 ARG B N 1
ATOM 5240 C CA . ARG B 1 223 ? 1.497 -37.176 10.064 1.00 28.21 223 ARG B CA 1
ATOM 5241 C C . ARG B 1 223 ? 2.305 -36.580 8.904 1.00 29.34 223 ARG B C 1
ATOM 5242 O O . ARG B 1 223 ? 3.147 -37.297 8.344 1.00 31.94 223 ARG B O 1
ATOM 5250 N N . ASP B 1 224 ? 2.108 -35.306 8.562 1.00 31.67 224 ASP B N 1
ATOM 5251 C CA . ASP B 1 224 ? 2.858 -34.655 7.459 1.00 33.27 224 ASP B CA 1
ATOM 5252 C C . ASP B 1 224 ? 4.288 -34.371 7.894 1.00 31.20 224 ASP B C 1
ATOM 5253 O O . ASP B 1 224 ? 5.172 -34.459 7.035 1.00 30.69 224 ASP B O 1
ATOM 5258 N N . LYS B 1 225 ? 4.504 -34.040 9.158 1.00 28.52 225 LYS B N 1
ATOM 5259 C CA . LYS B 1 225 ? 5.842 -33.574 9.603 1.00 33.54 225 LYS B CA 1
ATOM 5260 C C . LYS B 1 225 ? 6.626 -34.712 10.253 1.00 33.06 225 LYS B C 1
ATOM 5261 O O . LYS B 1 225 ? 7.861 -34.565 10.371 1.00 34.30 225 LYS B O 1
ATOM 5267 N N . TRP B 1 226 ? 5.954 -35.809 10.615 1.00 33.34 226 TRP B N 1
ATOM 5268 C CA . TRP B 1 226 ? 6.559 -36.901 11.423 1.00 31.60 226 TRP B CA 1
ATOM 5269 C C . TRP B 1 226 ? 7.963 -37.261 10.923 1.00 33.12 226 TRP B C 1
ATOM 5270 O O . TRP B 1 226 ? 8.897 -37.217 11.734 1.00 31.82 226 TRP B O 1
ATOM 5281 N N . HIS B 1 227 ? 8.133 -37.553 9.627 1.00 35.04 227 HIS B N 1
ATOM 5282 C CA . HIS B 1 227 ? 9.399 -38.122 9.087 1.00 36.71 227 HIS B CA 1
ATOM 5283 C C . HIS B 1 227 ? 10.569 -37.160 9.300 1.00 36.92 227 HIS B C 1
ATOM 5284 O O . HIS B 1 227 ? 11.686 -37.611 9.114 1.00 40.60 227 HIS B O 1
ATOM 5291 N N . ARG B 1 228 ? 10.328 -35.890 9.632 1.00 40.32 228 ARG B N 1
ATOM 5292 C CA . ARG B 1 228 ? 11.384 -34.846 9.693 1.00 44.21 228 ARG B CA 1
ATOM 5293 C C . ARG B 1 228 ? 11.558 -34.359 11.137 1.00 42.26 228 ARG B C 1
ATOM 5294 O O . ARG B 1 228 ? 12.462 -33.541 11.371 1.00 42.78 228 ARG B O 1
ATOM 5302 N N . LEU B 1 229 ? 10.718 -34.832 12.066 1.00 41.46 229 LEU B N 1
ATOM 5303 C CA . LEU B 1 229 ? 10.753 -34.422 13.491 1.00 38.69 229 LEU B CA 1
ATOM 5304 C C . LEU B 1 229 ? 11.857 -35.209 14.207 1.00 41.59 229 LEU B C 1
ATOM 5305 O O . LEU B 1 229 ? 11.874 -36.465 14.078 1.00 40.82 229 LEU B O 1
ATOM 5310 N N . SER B 1 230 ? 12.691 -34.520 14.998 1.00 39.33 230 SER B N 1
ATOM 5311 C CA . SER B 1 230 ? 13.663 -35.137 15.949 1.00 39.34 230 SER B CA 1
ATOM 5312 C C . SER B 1 230 ? 12.944 -36.153 16.849 1.00 36.73 230 SER B C 1
ATOM 5313 O O . SER B 1 230 ? 11.699 -36.033 17.049 1.00 39.09 230 SER B O 1
ATOM 5316 N N . GLU B 1 231 ? 13.694 -37.075 17.458 1.00 41.83 231 GLU B N 1
ATOM 5317 C CA . GLU B 1 231 ? 13.154 -38.032 18.458 1.00 39.00 231 GLU B CA 1
ATOM 5318 C C . GLU B 1 231 ? 12.565 -37.247 19.648 1.00 39.18 231 GLU B C 1
ATOM 5319 O O . GLU B 1 231 ? 11.560 -37.709 20.231 1.00 37.93 231 GLU B O 1
ATOM 5325 N N . LYS B 1 232 ? 13.128 -36.084 19.991 1.00 41.00 232 LYS B N 1
ATOM 5326 C CA . LYS B 1 232 ? 12.618 -35.237 21.112 1.00 44.04 232 LYS B CA 1
ATOM 5327 C C . LYS B 1 232 ? 11.186 -34.780 20.796 1.00 36.41 232 LYS B C 1
ATOM 5328 O O . LYS B 1 232 ? 10.294 -34.960 21.636 1.00 37.56 232 LYS B O 1
ATOM 5334 N N . GLN B 1 233 ? 10.972 -34.253 19.592 1.00 38.64 233 GLN B N 1
ATOM 5335 C CA . GLN B 1 233 ? 9.633 -33.825 19.123 1.00 36.31 233 GLN B CA 1
ATOM 5336 C C . GLN B 1 233 ? 8.692 -35.024 19.150 1.00 29.93 233 GLN B C 1
ATOM 5337 O O . GLN B 1 233 ? 7.570 -34.906 19.691 1.00 33.25 233 GLN B O 1
ATOM 5343 N N . ARG B 1 234 ? 9.129 -36.151 18.615 1.00 32.64 234 ARG B N 1
ATOM 5344 C CA . ARG B 1 234 ? 8.265 -37.357 18.527 1.00 32.49 234 ARG B CA 1
ATOM 5345 C C . ARG B 1 234 ? 7.845 -37.798 19.933 1.00 31.38 234 ARG B C 1
ATOM 5346 O O . ARG B 1 234 ? 6.642 -38.044 20.152 1.00 29.53 234 ARG B O 1
ATOM 5354 N N . ASN B 1 235 ? 8.788 -37.898 20.864 1.00 32.94 235 ASN B N 1
ATOM 5355 C CA . ASN B 1 235 ? 8.460 -38.330 22.255 1.00 36.89 235 ASN B CA 1
ATOM 5356 C C . ASN B 1 235 ? 7.545 -37.299 22.913 1.00 35.09 235 ASN B C 1
ATOM 5357 O O . ASN B 1 235 ? 6.615 -37.719 23.614 1.00 38.41 235 ASN B O 1
ATOM 5362 N N . ALA B 1 236 ? 7.726 -36.003 22.630 1.00 38.28 236 ALA B N 1
ATOM 5363 C CA . ALA B 1 236 ? 6.810 -34.950 23.141 1.00 38.39 236 ALA B CA 1
ATOM 5364 C C . ALA B 1 236 ? 5.398 -35.192 22.590 1.00 33.53 236 ALA B C 1
ATOM 5365 O O . ALA B 1 236 ? 4.439 -35.175 23.372 1.00 34.30 236 ALA B O 1
ATOM 5367 N N . LEU B 1 237 ? 5.258 -35.490 21.294 1.00 33.23 237 LEU B N 1
ATOM 5368 C CA . LEU B 1 237 ? 3.913 -35.783 20.730 1.00 34.64 237 LEU B CA 1
ATOM 5369 C C . LEU B 1 237 ? 3.373 -37.088 21.316 1.00 32.70 237 LEU B C 1
ATOM 5370 O O . LEU B 1 237 ? 2.203 -37.136 21.683 1.00 36.38 237 LEU B O 1
ATOM 5375 N N . ARG B 1 238 ? 4.193 -38.126 21.378 1.00 34.95 238 ARG B N 1
ATOM 5376 C CA . ARG B 1 238 ? 3.805 -39.388 22.062 1.00 35.01 238 ARG B CA 1
ATOM 5377 C C . ARG B 1 238 ? 3.248 -39.038 23.445 1.00 34.05 238 ARG B C 1
ATOM 5378 O O . ARG B 1 238 ? 2.164 -39.553 23.771 1.00 30.21 238 ARG B O 1
ATOM 5386 N N . GLY B 1 239 ? 3.915 -38.123 24.170 1.00 36.22 239 GLY B N 1
ATOM 5387 C CA . GLY B 1 239 ? 3.569 -37.728 25.551 1.00 32.54 239 GLY B CA 1
ATOM 5388 C C . GLY B 1 239 ? 2.146 -37.217 25.655 1.00 37.40 239 GLY B C 1
ATOM 5389 O O . GLY B 1 239 ? 1.532 -37.420 26.719 1.00 34.44 239 GLY B O 1
ATOM 5390 N N . VAL B 1 240 ? 1.603 -36.616 24.583 1.00 35.80 240 VAL B N 1
ATOM 5391 C CA . VAL B 1 240 ? 0.236 -36.009 24.597 1.00 34.27 240 VAL B CA 1
ATOM 5392 C C . VAL B 1 240 ? -0.724 -36.783 23.681 1.00 38.83 240 VAL B C 1
ATOM 5393 O O . VAL B 1 240 ? -1.824 -36.242 23.361 1.00 41.82 240 VAL B O 1
ATOM 5397 N N . GLY B 1 241 ? -0.367 -38.020 23.312 1.00 38.70 241 GLY B N 1
ATOM 5398 C CA . GLY B 1 241 ? -1.214 -38.927 22.521 1.00 34.26 241 GLY B CA 1
ATOM 5399 C C . GLY B 1 241 ? -1.434 -38.433 21.088 1.00 32.38 241 GLY B C 1
ATOM 5400 O O . GLY B 1 241 ? -2.472 -38.811 20.519 1.00 34.51 241 GLY B O 1
ATOM 5401 N N . TRP B 1 242 ? -0.535 -37.620 20.514 1.00 29.20 242 TRP B N 1
ATOM 5402 C CA . TRP B 1 242 ? -0.745 -37.013 19.160 1.00 31.18 242 TRP B CA 1
ATOM 5403 C C . TRP B 1 242 ? 0.190 -37.601 18.112 1.00 30.57 242 TRP B C 1
ATOM 5404 O O . TRP B 1 242 ? 0.251 -37.039 16.999 1.00 29.16 242 TRP B O 1
ATOM 5415 N N . GLN B 1 243 ? 0.889 -38.685 18.424 1.00 29.70 243 GLN B N 1
ATOM 5416 C CA . GLN B 1 243 ? 1.681 -39.378 17.389 1.00 29.68 243 GLN B CA 1
ATOM 5417 C C . GLN B 1 243 ? 0.709 -39.939 16.344 1.00 28.89 243 GLN B C 1
ATOM 5418 O O . GLN B 1 243 ? -0.395 -40.384 16.675 1.00 27.52 243 GLN B O 1
ATOM 5424 N N . PRO B 1 244 ? 1.100 -39.905 15.050 1.00 27.43 244 PRO B N 1
ATOM 5425 C CA . PRO B 1 244 ? 0.216 -40.321 13.963 1.00 28.31 244 PRO B CA 1
ATOM 5426 C C . PRO B 1 244 ? 0.141 -41.850 13.832 1.00 31.34 244 PRO B C 1
ATOM 5427 O O . PRO B 1 244 ? 0.889 -42.435 13.084 1.00 35.53 244 PRO B O 1
ATOM 5431 N N . GLY B 1 245 ? -0.761 -42.441 14.607 1.00 35.16 245 GLY B N 1
ATOM 5432 C CA . GLY B 1 245 ? -1.024 -43.887 14.638 1.00 37.17 245 GLY B CA 1
ATOM 5433 C C . GLY B 1 245 ? -0.343 -44.566 15.821 1.00 38.27 245 GLY B C 1
ATOM 5434 O O . GLY B 1 245 ? -0.039 -43.930 16.833 1.00 38.09 245 GLY B O 1
ATOM 5435 N N . PRO B 1 246 ? -0.121 -45.895 15.729 1.00 42.73 246 PRO B N 1
ATOM 5436 C CA . PRO B 1 246 ? 0.311 -46.681 16.876 1.00 37.47 246 PRO B CA 1
ATOM 5437 C C . PRO B 1 246 ? 1.706 -46.306 17.358 1.00 36.88 246 PRO B C 1
ATOM 5438 O O . PRO B 1 246 ? 2.609 -46.122 16.551 1.00 34.04 246 PRO B O 1
ATOM 5442 N N . LEU B 1 247 ? 1.826 -46.265 18.686 1.00 36.49 247 LEU B N 1
ATOM 5443 C CA . LEU B 1 247 ? 3.040 -45.848 19.412 1.00 38.60 247 LEU B CA 1
ATOM 5444 C C . LEU B 1 247 ? 4.227 -46.674 18.915 1.00 35.70 247 LEU B C 1
ATOM 5445 O O . LEU B 1 247 ? 4.111 -47.885 18.883 1.00 38.59 247 LEU B O 1
ATOM 5450 N N . ASP B 1 248 ? 5.295 -46.004 18.485 1.00 37.65 248 ASP B N 1
ATOM 5451 C CA . ASP B 1 248 ? 6.557 -46.551 17.909 1.00 41.68 248 ASP B CA 1
ATOM 5452 C C . ASP B 1 248 ? 6.354 -47.287 16.571 1.00 40.41 248 ASP B C 1
ATOM 5453 O O . ASP B 1 248 ? 7.354 -47.803 16.021 1.00 34.64 248 ASP B O 1
ATOM 5458 N N . ARG B 1 249 ? 5.141 -47.319 16.034 1.00 41.76 249 ARG B N 1
ATOM 5459 C CA . ARG B 1 249 ? 4.870 -47.790 14.646 1.00 43.43 249 ARG B CA 1
ATOM 5460 C C . ARG B 1 249 ? 4.074 -46.717 13.897 1.00 39.63 249 ARG B C 1
ATOM 5461 O O . ARG B 1 249 ? 3.046 -47.053 13.268 1.00 36.52 249 ARG B O 1
ATOM 5469 N N . GLU B 1 250 ? 4.464 -45.451 14.043 1.00 38.04 250 GLU B N 1
ATOM 5470 C CA . GLU B 1 250 ? 3.645 -44.330 13.520 1.00 32.67 250 GLU B CA 1
ATOM 5471 C C . GLU B 1 250 ? 3.637 -44.384 11.988 1.00 30.23 250 GLU B C 1
ATOM 5472 O O . GLU B 1 250 ? 4.602 -44.874 11.385 1.00 30.51 250 GLU B O 1
ATOM 5478 N N . ARG B 1 251 ? 2.567 -43.878 11.407 1.00 30.49 251 ARG B N 1
ATOM 5479 C CA . ARG B 1 251 ? 2.365 -43.855 9.948 1.00 29.10 251 ARG B CA 1
ATOM 5480 C C . ARG B 1 251 ? 2.569 -42.428 9.451 1.00 28.18 251 ARG B C 1
ATOM 5481 O O . ARG B 1 251 ? 1.593 -41.692 9.225 1.00 28.18 251 ARG B O 1
ATOM 5489 N N . ASP B 1 252 ? 3.825 -42.082 9.238 1.00 27.03 252 ASP B N 1
ATOM 5490 C CA . ASP B 1 252 ? 4.168 -40.802 8.578 1.00 29.98 252 ASP B CA 1
ATOM 5491 C C . ASP B 1 252 ? 3.551 -40.779 7.175 1.00 31.96 252 ASP B C 1
ATOM 5492 O O . ASP B 1 252 ? 3.556 -41.830 6.486 1.00 33.55 252 ASP B O 1
ATOM 5497 N N . ALA B 1 253 ? 3.055 -39.621 6.751 1.00 29.43 253 ALA B N 1
ATOM 5498 C CA . ALA B 1 253 ? 2.320 -39.481 5.476 1.00 28.67 253 ALA B CA 1
ATOM 5499 C C . ALA B 1 253 ? 3.280 -39.117 4.358 1.00 29.54 253 ALA B C 1
ATOM 5500 O O . ALA B 1 253 ? 2.877 -39.197 3.205 1.00 31.11 253 ALA B O 1
ATOM 5502 N N . ARG B 1 254 ? 4.485 -38.664 4.693 1.00 30.27 254 ARG B N 1
ATOM 5503 C CA . ARG B 1 254 ? 5.338 -38.022 3.681 1.00 29.98 254 ARG B CA 1
ATOM 5504 C C . ARG B 1 254 ? 6.768 -38.533 3.780 1.00 30.60 254 ARG B C 1
ATOM 5505 O O . ARG B 1 254 ? 7.581 -38.012 3.008 1.00 29.71 254 ARG B O 1
ATOM 5513 N N . GLY B 1 255 ? 7.051 -39.554 4.597 1.00 26.70 255 GLY B N 1
ATOM 5514 C CA . GLY B 1 255 ? 8.391 -40.165 4.591 1.00 28.46 255 GLY B CA 1
ATOM 5515 C C . GLY B 1 255 ? 8.636 -41.085 3.392 1.00 32.53 255 GLY B C 1
ATOM 5516 O O . GLY B 1 255 ? 7.760 -41.376 2.577 1.00 32.65 255 GLY B O 1
ATOM 5517 N N . PRO B 1 256 ? 9.866 -41.616 3.287 1.00 37.77 256 PRO B N 1
ATOM 5518 C CA . PRO B 1 256 ? 10.232 -42.562 2.225 1.00 37.27 256 PRO B CA 1
ATOM 5519 C C . PRO B 1 256 ? 9.334 -43.799 2.062 1.00 36.84 256 PRO B C 1
ATOM 5520 O O . PRO B 1 256 ? 9.343 -44.341 0.992 1.00 34.35 256 PRO B O 1
ATOM 5524 N N . ARG B 1 257 ? 8.618 -44.220 3.110 1.00 38.07 257 ARG B N 1
ATOM 5525 C CA . ARG B 1 257 ? 7.801 -45.466 3.135 1.00 39.39 257 ARG B CA 1
ATOM 5526 C C . ARG B 1 257 ? 6.302 -45.110 3.104 1.00 32.11 257 ARG B C 1
ATOM 5527 O O . ARG B 1 257 ? 5.462 -46.004 3.300 1.00 35.30 257 ARG B O 1
ATOM 5535 N N . LYS B 1 258 ? 5.984 -43.860 2.805 1.00 30.13 258 LYS B N 1
ATOM 5536 C CA . LYS B 1 258 ? 4.616 -43.271 2.823 1.00 29.91 258 LYS B CA 1
ATOM 5537 C C . LYS B 1 258 ? 3.630 -44.132 2.014 1.00 28.57 258 LYS B C 1
ATOM 5538 O O . LYS B 1 258 ? 2.460 -44.285 2.466 1.00 28.19 258 LYS B O 1
ATOM 5544 N N . ASP B 1 259 ? 4.044 -44.699 0.882 1.00 28.51 259 ASP B N 1
ATOM 5545 C CA . ASP B 1 259 ? 3.133 -45.527 0.035 1.00 31.19 259 ASP B CA 1
ATOM 5546 C C . ASP B 1 259 ? 2.875 -46.905 0.662 1.00 32.01 259 ASP B C 1
ATOM 5547 O O . ASP B 1 259 ? 1.815 -47.500 0.346 1.00 33.48 259 ASP B O 1
ATOM 5552 N N . ARG B 1 260 ? 3.773 -47.400 1.520 1.00 36.06 260 ARG B N 1
ATOM 5553 C CA . ARG B 1 260 ? 3.765 -48.813 2.004 1.00 37.74 260 ARG B CA 1
ATOM 5554 C C . ARG B 1 260 ? 3.432 -48.927 3.502 1.00 35.85 260 ARG B C 1
ATOM 5555 O O . ARG B 1 260 ? 3.242 -50.063 3.946 1.00 34.61 260 ARG B O 1
ATOM 5563 N N . ASN B 1 261 ? 3.405 -47.832 4.274 1.00 28.98 261 ASN B N 1
ATOM 5564 C CA . ASN B 1 261 ? 3.265 -47.933 5.746 1.00 27.46 261 ASN B CA 1
ATOM 5565 C C . ASN B 1 261 ? 1.803 -47.814 6.151 1.00 25.29 261 ASN B C 1
ATOM 5566 O O . ASN B 1 261 ? 1.550 -47.577 7.320 1.00 29.58 261 ASN B O 1
ATOM 5571 N N . ALA B 1 262 ? 0.881 -47.824 5.202 1.00 25.72 262 ALA B N 1
ATOM 5572 C CA . ALA B 1 262 ? -0.587 -47.737 5.435 1.00 27.26 262 ALA B CA 1
ATOM 5573 C C . ALA B 1 262 ? -1.062 -46.320 5.807 1.00 24.01 262 ALA B C 1
ATOM 5574 O O . ALA B 1 262 ? -2.230 -46.175 6.141 1.00 27.06 262 ALA B O 1
ATOM 5576 N N . SER B 1 263 ? -0.218 -45.303 5.764 1.00 26.15 263 SER B N 1
ATOM 5577 C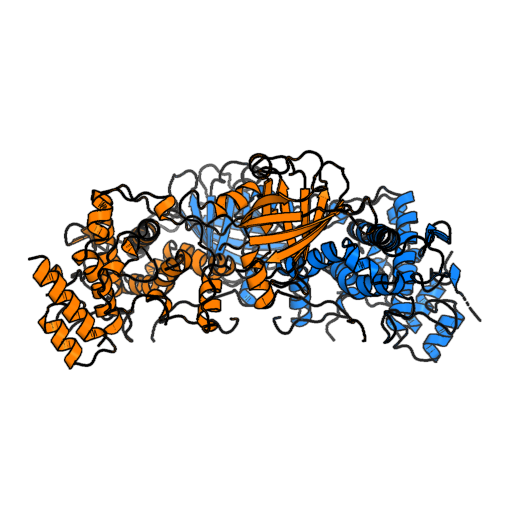 CA . SER B 1 263 ? -0.641 -43.898 6.042 1.00 26.72 263 SER B CA 1
ATOM 5578 C C . SER B 1 263 ? -1.852 -43.500 5.188 1.00 25.68 263 SER B C 1
ATOM 5579 O O . SER B 1 263 ? -2.702 -42.784 5.714 1.00 25.30 263 SER B O 1
ATOM 5582 N N . GLY B 1 264 ? -1.972 -44.036 3.961 1.00 28.55 264 GLY B N 1
ATOM 5583 C CA . GLY B 1 264 ? -3.101 -43.798 3.028 1.00 25.73 264 GLY B CA 1
ATOM 5584 C C . GLY B 1 264 ? -4.436 -44.188 3.622 1.00 26.09 264 GLY B C 1
ATOM 5585 O O . GLY B 1 264 ? -5.440 -43.546 3.302 1.00 28.99 264 GLY B O 1
ATOM 5586 N N . ILE B 1 265 ? -4.468 -45.240 4.443 1.00 26.34 265 ILE B N 1
ATOM 5587 C CA . ILE B 1 265 ? -5.707 -45.721 5.121 1.00 26.28 265 ILE B CA 1
ATOM 5588 C C . ILE B 1 265 ? -6.165 -44.674 6.120 1.00 24.88 265 ILE B C 1
ATOM 5589 O O . ILE B 1 265 ? -7.359 -44.473 6.203 1.00 27.27 265 ILE B O 1
ATOM 5594 N N . ASP B 1 266 ? -5.238 -44.051 6.865 1.00 26.76 266 ASP B N 1
ATOM 5595 C CA . ASP B 1 266 ? -5.536 -42.929 7.806 1.00 25.25 266 ASP B CA 1
ATOM 5596 C C . ASP B 1 266 ? -6.187 -41.790 7.017 1.00 24.58 266 ASP B C 1
ATOM 5597 O O . ASP B 1 266 ? -7.271 -41.268 7.409 1.00 23.28 266 ASP B O 1
ATOM 5602 N N . PHE B 1 267 ? -5.607 -41.485 5.862 1.00 23.16 267 PHE B N 1
ATOM 5603 C CA . PHE B 1 267 ? -6.089 -40.388 5.003 1.00 22.98 267 PHE B CA 1
ATOM 5604 C C . PHE B 1 267 ? -7.534 -40.682 4.646 1.00 24.83 267 PHE B C 1
ATOM 5605 O O . PHE B 1 267 ? -8.398 -39.900 4.959 1.00 26.88 267 PHE B O 1
ATOM 5613 N N . PHE B 1 268 ? -7.798 -41.837 4.054 1.00 25.23 268 PHE B N 1
ATOM 5614 C CA . PHE B 1 268 ? -9.155 -42.138 3.570 1.00 24.91 268 PHE B CA 1
ATOM 5615 C C . PHE B 1 268 ? -10.113 -42.186 4.756 1.00 25.34 268 PHE B C 1
ATOM 5616 O O . PHE B 1 268 ? -11.258 -41.723 4.627 1.00 28.54 268 PHE B O 1
ATOM 5624 N N . PHE B 1 269 ? -9.713 -42.831 5.850 1.00 26.76 269 PHE B N 1
ATOM 5625 C CA . PHE B 1 269 ? -10.652 -43.154 6.955 1.00 27.59 269 PHE B CA 1
ATOM 5626 C C . PHE B 1 269 ? -11.047 -41.883 7.711 1.00 25.65 269 PHE B C 1
ATOM 5627 O O . PHE B 1 269 ? -12.262 -41.695 7.994 1.00 26.87 269 PHE B O 1
ATOM 5635 N N . MET B 1 270 ? -10.082 -41.037 8.044 1.00 24.64 270 MET B N 1
ATOM 5636 C CA . MET B 1 270 ? -10.376 -39.808 8.824 1.00 25.85 270 MET B CA 1
ATOM 5637 C C . MET B 1 270 ? -11.339 -38.948 7.998 1.00 27.13 270 MET B C 1
ATOM 5638 O O . MET B 1 270 ? -12.352 -38.469 8.550 1.00 22.15 270 MET B O 1
ATOM 5643 N N . HIS B 1 271 ? -11.115 -38.817 6.684 1.00 25.98 271 HIS B N 1
ATOM 5644 C CA . HIS B 1 271 ? -12.021 -37.983 5.851 1.00 27.47 271 HIS B CA 1
ATOM 5645 C C . HIS B 1 271 ? -13.414 -38.622 5.765 1.00 27.52 271 HIS B C 1
ATOM 5646 O O . HIS B 1 271 ? -14.396 -37.863 5.727 1.00 27.65 271 HIS B O 1
ATOM 5653 N N . ARG B 1 272 ? -13.512 -39.953 5.697 1.00 28.33 272 ARG B N 1
ATOM 5654 C CA . ARG B 1 272 ? -14.824 -40.635 5.596 1.00 28.51 272 ARG B CA 1
ATOM 5655 C C . ARG B 1 272 ? -15.595 -40.434 6.906 1.00 29.28 272 ARG B C 1
ATOM 5656 O O . ARG B 1 272 ? -16.824 -40.252 6.855 1.00 30.22 272 ARG B O 1
ATOM 5664 N N . HIS B 1 273 ? -14.907 -40.550 8.038 1.00 30.58 273 HIS B N 1
ATOM 5665 C CA . HIS B 1 273 ? -15.451 -40.272 9.392 1.00 31.93 273 HIS B CA 1
ATOM 5666 C C . HIS B 1 273 ? -15.950 -38.821 9.444 1.00 32.34 273 HIS B C 1
ATOM 5667 O O . HIS B 1 273 ? -17.105 -38.571 9.856 1.00 31.31 273 HIS B O 1
ATOM 5674 N N . MET B 1 274 ? -15.144 -37.881 8.971 1.00 33.96 274 MET B N 1
ATOM 5675 C CA . MET B 1 274 ? -15.548 -36.451 8.930 1.00 34.18 274 MET B CA 1
ATOM 5676 C C . MET B 1 274 ? -16.809 -36.308 8.078 1.00 33.08 274 MET B C 1
ATOM 5677 O O . MET B 1 274 ? -17.730 -35.575 8.476 1.00 30.94 274 MET B O 1
ATOM 5682 N N . LEU B 1 275 ? -16.837 -36.953 6.916 1.00 34.01 275 LEU B N 1
ATOM 5683 C CA . LEU B 1 275 ? -17.981 -36.846 5.979 1.00 35.28 275 LEU B CA 1
ATOM 5684 C C . LEU B 1 275 ? -19.248 -37.348 6.675 1.00 35.07 275 LEU B C 1
ATOM 5685 O O . LEU B 1 275 ? -20.313 -36.729 6.500 1.00 34.91 275 LEU B O 1
ATOM 5690 N N . HIS B 1 276 ? -19.138 -38.500 7.328 1.00 35.06 276 HIS B N 1
ATOM 5691 C CA . HIS B 1 276 ? -20.238 -39.130 8.099 1.00 40.42 276 HIS B CA 1
ATOM 5692 C C . HIS B 1 276 ? -20.799 -38.116 9.113 1.00 34.59 276 HIS B C 1
ATOM 5693 O O . HIS B 1 276 ? -22.016 -37.865 9.090 1.00 37.23 276 HIS B O 1
ATOM 5700 N N . THR B 1 277 ? -19.956 -37.481 9.922 1.00 34.97 277 THR B N 1
ATOM 5701 C CA . THR B 1 277 ? -20.424 -36.481 10.919 1.00 35.48 277 THR B CA 1
ATOM 5702 C C . THR B 1 277 ? -21.025 -35.262 10.216 1.00 35.42 277 THR B C 1
ATOM 5703 O O . THR B 1 277 ? -22.134 -34.822 10.616 1.00 32.57 277 THR B O 1
ATOM 5707 N N . ALA B 1 278 ? -20.369 -34.746 9.183 1.00 31.47 278 ALA B N 1
ATOM 5708 C CA . ALA B 1 278 ? -20.889 -33.558 8.472 1.00 30.42 278 ALA B CA 1
ATOM 5709 C C . ALA B 1 278 ? -22.258 -33.902 7.898 1.00 32.42 278 ALA B C 1
ATOM 5710 O O . ALA B 1 278 ? -23.196 -33.044 7.958 1.00 34.49 278 ALA B O 1
ATOM 5712 N N . ARG B 1 279 ? -22.403 -35.117 7.372 1.00 32.67 279 ARG B N 1
ATOM 5713 C CA . ARG B 1 279 ? -23.622 -35.487 6.615 1.00 32.97 279 ARG B CA 1
ATOM 5714 C C . ARG B 1 279 ? -24.792 -35.737 7.573 1.00 34.40 279 ARG B C 1
ATOM 5715 O O . ARG B 1 279 ? -25.915 -35.719 7.100 1.00 35.71 279 ARG B O 1
ATOM 5723 N N . SER B 1 280 ? -24.569 -35.948 8.872 1.00 37.57 280 SER B N 1
ATOM 5724 C CA . SER B 1 280 ? -25.681 -36.065 9.857 1.00 36.49 280 SER B CA 1
ATOM 5725 C C . SER B 1 280 ? -26.352 -34.695 10.059 1.00 40.15 280 SER B C 1
ATOM 5726 O O . SER B 1 280 ? -27.535 -34.662 10.396 1.00 46.59 280 SER B O 1
ATOM 5729 N N . MET B 1 281 ? -25.627 -33.598 9.827 1.00 40.32 281 MET B N 1
ATOM 5730 C CA . MET B 1 281 ? -26.101 -32.212 10.083 1.00 38.02 281 MET B CA 1
ATOM 5731 C C . MET B 1 281 ? -26.621 -31.556 8.795 1.00 38.27 281 MET B C 1
ATOM 5732 O O . MET B 1 281 ? -27.427 -30.619 8.879 1.00 41.96 281 MET B O 1
ATOM 5737 N N . GLN B 1 282 ? -26.205 -32.018 7.620 1.00 38.74 282 GLN B N 1
ATOM 5738 C CA . GLN B 1 282 ? -26.604 -31.352 6.361 1.00 39.34 282 GLN B CA 1
ATOM 5739 C C . GLN B 1 282 ? -26.409 -32.312 5.189 1.00 38.14 282 GLN B C 1
ATOM 5740 O O . GLN B 1 282 ? -25.417 -33.056 5.169 1.00 32.69 282 GLN B O 1
ATOM 5746 N N . ASP B 1 283 ? -27.308 -32.252 4.221 1.00 36.70 283 ASP B N 1
ATOM 5747 C CA . ASP B 1 283 ? -27.094 -32.955 2.938 1.00 41.72 283 ASP B CA 1
ATOM 5748 C C . ASP B 1 283 ? -25.862 -32.335 2.237 1.00 36.14 283 ASP B C 1
ATOM 5749 O O . ASP B 1 283 ? -25.857 -31.124 1.951 1.00 33.64 283 ASP B O 1
ATOM 5754 N N . LEU B 1 284 ? -24.805 -33.121 2.050 1.00 34.72 284 LEU B N 1
ATOM 5755 C CA . LEU B 1 284 ? -23.565 -32.681 1.357 1.00 35.16 284 LEU B CA 1
ATOM 5756 C C . LEU B 1 284 ? -23.217 -33.725 0.306 1.00 31.69 284 LEU B C 1
ATOM 5757 O O . LEU B 1 284 ? -22.356 -34.577 0.522 1.00 35.24 284 LEU B O 1
ATOM 5762 N N . PRO B 1 285 ? -23.950 -33.778 -0.923 1.00 30.97 285 PRO B N 1
ATOM 5763 C CA . PRO B 1 285 ? -23.963 -34.722 -2.301 1.00 32.61 285 PRO B CA 1
ATOM 5764 C C . PRO B 1 285 ? -22.484 -34.556 -2.659 1.00 31.58 285 PRO B C 1
ATOM 5765 O O . PRO B 1 285 ? -21.938 -33.493 -2.622 1.00 31.81 285 PRO B O 1
ATOM 5769 N N . SER B 1 286 ? -21.864 -35.655 -3.037 1.00 29.69 286 SER B N 1
ATOM 5770 C CA . SER B 1 286 ? -20.496 -35.608 -3.583 1.00 27.62 286 SER B CA 1
ATOM 5771 C C . SER B 1 286 ? -20.578 -35.051 -5.008 1.00 29.82 286 SER B C 1
ATOM 5772 O O . SER B 1 286 ? -21.623 -35.124 -5.639 1.00 28.54 286 SER B O 1
ATOM 5775 N N . TRP B 1 287 ? -19.459 -34.564 -5.523 1.00 29.36 287 TRP B N 1
ATOM 5776 C CA . TRP B 1 287 ? -19.385 -34.279 -6.974 1.00 29.13 287 TRP B CA 1
ATOM 5777 C C . TRP B 1 287 ? -19.476 -35.649 -7.662 1.00 30.71 287 TRP B C 1
ATOM 5778 O O . TRP B 1 287 ? -18.824 -36.572 -7.201 1.00 28.89 287 TRP B O 1
ATOM 5789 N N . GLU B 1 288 ? -20.275 -35.788 -8.711 1.00 32.40 288 GLU B N 1
ATOM 5790 C CA . GLU B 1 288 ? -20.307 -37.074 -9.451 1.00 35.20 288 GLU B CA 1
ATOM 5791 C C . GLU B 1 288 ? -19.130 -37.052 -10.431 1.00 32.15 288 GLU B C 1
ATOM 5792 O O . GLU B 1 288 ? -18.435 -38.033 -10.575 1.00 35.66 288 GLU B O 1
ATOM 5798 N N . ARG B 1 289 ? -18.973 -35.910 -11.072 1.00 32.15 289 ARG B N 1
ATOM 5799 C CA . ARG B 1 289 ? -17.930 -35.571 -12.073 1.00 30.08 289 ARG B CA 1
ATOM 5800 C C . ARG B 1 289 ? -17.238 -34.302 -11.601 1.00 28.14 289 ARG B C 1
ATOM 5801 O O . ARG B 1 289 ? -17.906 -33.486 -10.926 1.00 26.91 289 ARG B O 1
ATOM 5809 N N . LEU B 1 290 ? -15.952 -34.166 -11.911 1.00 23.94 290 LEU B N 1
ATOM 5810 C CA . LEU B 1 290 ? -15.224 -32.942 -11.580 1.00 24.31 290 LEU B CA 1
ATOM 5811 C C . LEU B 1 290 ? -15.805 -31.883 -12.502 1.00 24.32 290 LEU B C 1
ATOM 5812 O O . LEU B 1 290 ? -16.111 -32.181 -13.659 1.00 24.88 290 LEU B O 1
ATOM 5817 N N . PRO B 1 291 ? -16.053 -30.666 -11.961 1.00 25.29 291 PRO B N 1
ATOM 5818 C CA . PRO B 1 291 ? -16.455 -29.515 -12.758 1.00 23.30 291 PRO B CA 1
ATOM 5819 C C . PRO B 1 291 ? -15.419 -29.239 -13.852 1.00 23.14 291 PRO B C 1
ATOM 5820 O O . PRO B 1 291 ? -14.208 -29.250 -13.606 1.00 20.73 291 PRO B O 1
ATOM 5824 N N . ARG B 1 292 ? -15.928 -28.978 -15.034 1.00 25.83 292 ARG B N 1
ATOM 5825 C CA . ARG B 1 292 ? -15.108 -28.633 -16.210 1.00 30.12 292 ARG B CA 1
ATOM 5826 C C . ARG B 1 292 ? -14.727 -27.158 -16.107 1.00 27.43 292 ARG B C 1
ATOM 5827 O O . ARG B 1 292 ? -15.430 -26.361 -15.488 1.00 23.00 292 ARG B O 1
ATOM 5835 N N . PRO B 1 293 ? -13.635 -26.761 -16.787 1.00 23.92 293 PRO B N 1
ATOM 5836 C CA . PRO B 1 293 ? -13.259 -25.356 -16.877 1.00 23.26 293 PRO B CA 1
ATOM 5837 C C . PRO B 1 293 ? -14.373 -24.562 -17.547 1.00 22.34 293 PRO B C 1
ATOM 5838 O O . PRO B 1 293 ? -15.104 -25.088 -18.302 1.00 22.33 293 PRO B O 1
ATOM 5842 N N . VAL B 1 294 ? -14.397 -23.269 -17.294 1.00 23.19 294 VAL B N 1
ATOM 5843 C CA . VAL B 1 294 ? -15.350 -22.344 -17.947 1.00 23.36 294 VAL B CA 1
ATOM 5844 C C . VAL B 1 294 ? -15.349 -22.568 -19.466 1.00 24.67 294 VAL B C 1
ATOM 5845 O O . VAL B 1 294 ? -14.311 -22.755 -20.062 1.00 24.22 294 VAL B O 1
ATOM 5849 N N . VAL B 1 295 ? -16.530 -22.583 -20.064 1.00 25.74 295 VAL B N 1
ATOM 5850 C CA . VAL B 1 295 ? -16.681 -22.647 -21.533 1.00 29.65 295 VAL B CA 1
ATOM 5851 C C . VAL B 1 295 ? -16.210 -21.299 -22.039 1.00 30.67 295 VAL B C 1
ATOM 5852 O O . VAL B 1 295 ? -16.506 -20.282 -21.434 1.00 28.32 295 VAL B O 1
ATOM 5856 N N . PRO B 1 296 ? -15.390 -21.248 -23.102 1.00 30.83 296 PRO B N 1
ATOM 5857 C CA . PRO B 1 296 ? -14.941 -19.963 -23.609 1.00 29.90 296 PRO B CA 1
ATOM 5858 C C . PRO B 1 296 ? -16.128 -19.154 -24.131 1.00 29.35 296 PRO B C 1
ATOM 5859 O O . PRO B 1 296 ? -17.113 -19.730 -24.638 1.00 28.52 296 PRO B O 1
ATOM 5863 N N . LEU B 1 297 ? -15.995 -17.833 -24.000 1.00 27.27 297 LEU B N 1
ATOM 5864 C CA . LEU B 1 297 ? -17.005 -16.841 -24.443 1.00 28.41 297 LEU B CA 1
ATOM 5865 C C . LEU B 1 297 ? -17.364 -17.063 -25.913 1.00 27.47 297 LEU B C 1
ATOM 5866 O O . LEU B 1 297 ? -18.548 -16.948 -26.239 1.00 26.43 297 LEU B O 1
ATOM 5871 N N . GLU B 1 298 ? -16.375 -17.384 -26.744 1.00 29.30 298 GLU B N 1
ATOM 5872 C CA . GLU B 1 298 ? -16.542 -17.618 -28.204 1.00 35.98 298 GLU B CA 1
ATOM 5873 C C . GLU B 1 298 ? -17.643 -18.643 -28.498 1.00 31.90 298 GLU B C 1
ATOM 5874 O O . GLU B 1 298 ? -18.134 -18.579 -29.612 1.00 32.41 298 GLU B O 1
ATOM 5880 N N . TYR B 1 299 ? -17.877 -19.634 -27.621 1.00 27.90 299 TYR B N 1
ATOM 5881 C CA . TYR B 1 299 ? -18.715 -20.833 -27.897 1.00 29.33 299 TYR B CA 1
ATOM 5882 C C . TYR B 1 299 ? -20.053 -20.798 -27.148 1.00 30.54 299 TYR B C 1
ATOM 5883 O O . TYR B 1 299 ? -21.024 -21.382 -27.620 1.00 35.03 299 TYR B O 1
ATOM 5892 N N . ASP B 1 300 ? -20.089 -20.235 -25.952 1.00 31.57 300 ASP B N 1
ATOM 5893 C CA . ASP B 1 300 ? -21.315 -20.205 -25.115 1.00 28.58 300 ASP B CA 1
ATOM 5894 C C . ASP B 1 300 ? -21.236 -18.946 -24.244 1.00 27.84 300 ASP B C 1
ATOM 5895 O O . ASP B 1 300 ? -20.714 -19.010 -23.130 1.00 25.41 300 ASP B O 1
ATOM 5900 N N . ARG B 1 301 ? -21.746 -17.836 -24.752 1.00 26.64 301 ARG B N 1
ATOM 5901 C CA . ARG B 1 301 ? -21.649 -16.515 -24.088 1.00 26.46 301 ARG B CA 1
ATOM 5902 C C . ARG B 1 301 ? -22.407 -16.549 -22.762 1.00 26.86 301 ARG B C 1
ATOM 5903 O O . ARG B 1 301 ? -21.821 -16.194 -21.752 1.00 27.08 301 ARG B O 1
ATOM 5911 N N . PRO B 1 302 ? -23.688 -17.008 -22.681 1.00 28.07 302 PRO B N 1
ATOM 5912 C CA . PRO B 1 302 ? -24.382 -17.075 -21.394 1.00 27.90 302 PRO B CA 1
ATOM 5913 C C . PRO B 1 302 ? -23.727 -18.014 -20.362 1.00 25.55 302 PRO B C 1
ATOM 5914 O O . PRO B 1 302 ? -23.689 -17.676 -19.236 1.00 22.62 302 PRO B O 1
ATOM 5918 N N . GLY B 1 303 ? -23.227 -19.172 -20.787 1.00 25.48 303 GLY B N 1
ATOM 5919 C CA . GLY B 1 303 ? -22.495 -20.114 -19.920 1.00 26.08 303 GLY B CA 1
ATOM 5920 C C . GLY B 1 303 ? -21.236 -19.474 -19.355 1.00 25.52 303 GLY B C 1
ATOM 5921 O O . GLY B 1 303 ? -20.939 -19.664 -18.144 1.00 22.52 303 GLY B O 1
ATOM 5922 N N . PHE B 1 304 ? -20.519 -18.721 -20.185 1.00 25.41 304 PHE B N 1
ATOM 5923 C CA . PHE B 1 304 ? -19.270 -18.027 -19.779 1.00 25.89 304 PHE B CA 1
ATOM 5924 C C . PHE B 1 304 ? -19.619 -17.006 -18.699 1.00 26.81 304 PHE B C 1
ATOM 5925 O O . PHE B 1 304 ? -19.010 -16.982 -17.629 1.00 24.77 304 PHE B O 1
ATOM 5933 N N . ILE B 1 305 ? -20.618 -16.189 -18.970 1.00 27.98 305 ILE B N 1
ATOM 5934 C CA . ILE B 1 305 ? -21.010 -15.104 -18.035 1.00 29.56 305 ILE B CA 1
ATOM 5935 C C . ILE B 1 305 ? -21.435 -15.740 -16.710 1.00 28.99 305 ILE B C 1
ATOM 5936 O O . ILE B 1 305 ? -20.922 -15.293 -15.673 1.00 29.35 305 ILE B O 1
ATOM 5941 N N . ARG B 1 306 ? -22.318 -16.735 -16.750 1.00 28.71 306 ARG B N 1
ATOM 5942 C CA . ARG B 1 306 ? -22.809 -17.425 -15.530 1.00 31.31 306 ARG B CA 1
ATOM 5943 C C . ARG B 1 306 ? -21.620 -17.911 -14.705 1.00 28.79 306 ARG B C 1
ATOM 5944 O O . ARG B 1 306 ? -21.651 -17.768 -13.471 1.00 27.53 306 ARG B O 1
ATOM 5952 N N . TYR B 1 307 ? -20.607 -18.479 -15.355 1.00 26.32 307 TYR B N 1
ATOM 5953 C CA . TYR B 1 307 ? -19.458 -19.088 -14.645 1.00 27.02 307 TYR B CA 1
ATOM 5954 C C . TYR B 1 307 ? -18.921 -18.089 -13.605 1.00 25.64 307 TYR B C 1
ATOM 5955 O O . TYR B 1 307 ? -18.619 -18.495 -12.436 1.00 26.42 307 TYR B O 1
ATOM 5964 N N . PHE B 1 308 ? -18.833 -16.822 -14.000 1.00 21.72 308 PHE B N 1
ATOM 5965 C CA . PHE B 1 308 ? -18.251 -15.722 -13.188 1.00 25.81 308 PHE B CA 1
ATOM 5966 C C . PHE B 1 308 ? -19.206 -15.280 -12.070 1.00 25.96 308 PHE B C 1
ATOM 5967 O O . PHE B 1 308 ? -18.815 -14.464 -11.270 1.00 28.78 308 PHE B O 1
ATOM 5975 N N . ASP B 1 309 ? -20.417 -15.812 -12.027 1.00 26.58 309 ASP B N 1
ATOM 5976 C CA . ASP B 1 309 ? -21.364 -15.626 -10.905 1.00 30.27 309 ASP B CA 1
ATOM 5977 C C . ASP B 1 309 ? -21.231 -16.819 -9.946 1.00 31.69 309 ASP B C 1
ATOM 5978 O O . ASP B 1 309 ? -21.955 -16.854 -8.919 1.00 30.92 309 ASP B O 1
ATOM 5983 N N . ASN B 1 310 ? -20.360 -17.772 -10.273 1.00 29.53 310 ASN B N 1
ATOM 5984 C CA . ASN B 1 310 ? -20.141 -18.991 -9.457 1.00 28.56 310 ASN B CA 1
ATOM 5985 C C . ASN B 1 310 ? -21.489 -19.475 -8.943 1.00 27.54 310 ASN B C 1
ATOM 5986 O O . ASN B 1 310 ? -21.655 -19.553 -7.745 1.00 25.87 310 ASN B O 1
ATOM 5991 N N . PRO B 1 311 ? -22.455 -19.833 -9.815 1.00 28.32 311 PRO B N 1
ATOM 5992 C CA . PRO B 1 311 ? -23.843 -20.058 -9.404 1.00 31.70 311 PRO B CA 1
ATOM 5993 C C . PRO B 1 311 ? -24.028 -21.306 -8.526 1.00 32.29 311 PRO B C 1
ATOM 5994 O O . PRO B 1 311 ? -24.886 -21.345 -7.718 1.00 37.18 311 PRO B O 1
ATOM 5998 N N . ASP B 1 312 ? -23.182 -22.298 -8.693 1.00 31.11 312 ASP B N 1
ATOM 5999 C CA . ASP B 1 312 ? -23.254 -23.554 -7.926 1.00 27.49 312 ASP B CA 1
ATOM 6000 C C . ASP B 1 312 ? -22.096 -23.591 -6.925 1.00 27.88 312 ASP B C 1
ATOM 6001 O O . ASP B 1 312 ? -21.965 -24.600 -6.252 1.00 29.80 312 ASP B O 1
ATOM 6006 N N . GLY B 1 313 ? -21.271 -22.544 -6.822 1.00 28.47 313 GLY B N 1
ATOM 6007 C CA . GLY B 1 313 ? -20.147 -22.524 -5.855 1.00 27.76 313 GLY B CA 1
ATOM 6008 C C . GLY B 1 313 ? -18.955 -23.352 -6.303 1.00 27.25 313 GLY B C 1
ATOM 6009 O O . GLY B 1 313 ? -18.011 -23.519 -5.523 1.00 29.42 313 GLY B O 1
ATOM 6010 N N . PHE B 1 314 ? -18.993 -23.874 -7.523 1.00 26.33 314 PHE B N 1
ATOM 6011 C CA . PHE B 1 314 ? -17.987 -24.813 -8.061 1.00 27.83 314 PHE B CA 1
ATOM 6012 C C . PHE B 1 314 ? -17.152 -24.197 -9.188 1.00 27.28 314 PHE B C 1
ATOM 6013 O O . PHE B 1 314 ? -16.331 -24.909 -9.755 1.00 27.10 314 PHE B O 1
ATOM 6021 N N . SER B 1 315 ? -17.339 -22.925 -9.532 1.00 26.03 315 SER B N 1
ATOM 6022 C CA . SER B 1 315 ? -16.423 -22.218 -10.454 1.00 24.85 315 SER B CA 1
ATOM 6023 C C . SER B 1 315 ? -15.053 -22.148 -9.778 1.00 26.96 315 SER B C 1
ATOM 6024 O O . SER B 1 315 ? -14.959 -22.058 -8.544 1.00 26.26 315 SER B O 1
ATOM 6027 N N . VAL B 1 316 ? -14.005 -22.201 -10.573 1.00 28.04 316 VAL B N 1
ATOM 6028 C CA . VAL B 1 316 ? -12.603 -22.078 -10.100 1.00 27.12 316 VAL B CA 1
ATOM 6029 C C . VAL B 1 316 ? -12.313 -20.599 -9.869 1.00 30.03 316 VAL B C 1
ATOM 6030 O O . VAL B 1 316 ? -12.373 -19.795 -10.814 1.00 26.44 316 VAL B O 1
ATOM 6034 N N . PRO B 1 317 ? -12.008 -20.177 -8.623 1.00 26.00 317 PRO B N 1
ATOM 6035 C CA . PRO B 1 317 ? -11.734 -18.770 -8.363 1.00 25.24 317 PRO B CA 1
ATOM 6036 C C . PRO B 1 317 ? -10.465 -18.421 -9.132 1.00 26.02 317 PRO B C 1
ATOM 6037 O O . PRO B 1 317 ? -9.522 -19.203 -9.088 1.00 24.29 317 PRO B O 1
ATOM 6041 N N . PRO B 1 318 ? -10.399 -17.287 -9.866 1.00 25.57 318 PRO B N 1
ATOM 6042 C CA . PRO B 1 318 ? -9.220 -16.983 -10.672 1.00 27.35 318 PRO B CA 1
ATOM 6043 C C . PRO B 1 318 ? -7.948 -16.956 -9.825 1.00 27.60 318 PRO B C 1
ATOM 6044 O O . PRO B 1 318 ? -7.998 -16.620 -8.680 1.00 28.46 318 PRO B O 1
ATOM 6048 N N . ALA B 1 319 ? -6.830 -17.364 -10.417 1.00 27.56 319 ALA B N 1
ATOM 6049 C CA . ALA B 1 319 ? -5.501 -17.317 -9.772 1.00 28.76 319 ALA B CA 1
ATOM 6050 C C . ALA B 1 319 ? -5.212 -15.889 -9.342 1.00 29.05 319 ALA B C 1
ATOM 6051 O O . ALA B 1 319 ? -5.618 -14.942 -10.045 1.00 30.20 319 ALA B O 1
ATOM 6053 N N . TRP B 1 320 ? -4.541 -15.735 -8.217 1.00 29.74 320 TRP B N 1
ATOM 6054 C CA . TRP B 1 320 ? -4.040 -14.401 -7.821 1.00 31.01 320 TRP B CA 1
ATOM 6055 C C . TRP B 1 320 ? -2.514 -14.408 -7.958 1.00 33.40 320 TRP B C 1
ATOM 6056 O O . TRP B 1 320 ? -1.904 -15.488 -7.971 1.00 29.40 320 TRP B O 1
ATOM 6067 N N . VAL B 1 321 ? -1.943 -13.216 -8.070 1.00 36.21 321 VAL B N 1
ATOM 6068 C CA . VAL B 1 321 ? -0.486 -13.001 -8.214 1.00 38.20 321 VAL B CA 1
ATOM 6069 C C . VAL B 1 321 ? 0.089 -12.880 -6.806 1.00 38.65 321 VAL B C 1
ATOM 6070 O O . VAL B 1 321 ? -0.393 -12.056 -6.038 1.00 43.82 321 VAL B O 1
ATOM 6074 N N . ALA B 1 322 ? 1.047 -13.722 -6.466 1.00 40.65 322 ALA B N 1
ATOM 6075 C CA . ALA B 1 322 ? 1.762 -13.621 -5.187 1.00 43.52 322 ALA B CA 1
ATOM 6076 C C . ALA B 1 322 ? 2.893 -12.625 -5.418 1.00 50.63 322 ALA B C 1
ATOM 6077 O O . ALA B 1 322 ? 3.800 -12.880 -6.254 1.00 42.31 322 ALA B O 1
ATOM 6079 N N . VAL B 1 323 ? 2.771 -11.483 -4.758 1.00 59.75 323 VAL B N 1
ATOM 6080 C CA . VAL B 1 323 ? 3.802 -10.413 -4.756 1.00 64.23 323 VAL B CA 1
ATOM 6081 C C . VAL B 1 323 ? 5.133 -11.060 -4.350 1.00 54.59 323 VAL B C 1
ATOM 6082 O O . VAL B 1 323 ? 5.160 -11.728 -3.296 1.00 49.07 323 VAL B O 1
ATOM 6086 N N . ASP B 1 324 ? 6.154 -10.957 -5.212 1.00 53.34 324 ASP B N 1
ATOM 6087 C CA . ASP B 1 324 ? 7.551 -11.393 -4.940 1.00 54.20 324 ASP B CA 1
ATOM 6088 C C . ASP B 1 324 ? 7.623 -12.913 -4.821 1.00 50.86 324 ASP B C 1
ATOM 6089 O O . ASP B 1 324 ? 8.465 -13.391 -4.067 1.00 49.52 324 ASP B O 1
ATOM 6094 N N . ASP B 1 325 ? 6.766 -13.657 -5.509 1.00 45.45 325 ASP B N 1
ATOM 6095 C CA . ASP B 1 325 ? 6.835 -15.145 -5.495 1.00 41.56 325 ASP B CA 1
ATOM 6096 C C . ASP B 1 325 ? 6.266 -15.621 -6.833 1.00 39.49 325 ASP B C 1
ATOM 6097 O O . ASP B 1 325 ? 5.051 -15.926 -6.916 1.00 35.76 325 ASP B O 1
ATOM 6102 N N . ASP B 1 326 ? 7.111 -15.559 -7.849 1.00 34.89 326 ASP B N 1
ATOM 6103 C CA . ASP B 1 326 ? 6.781 -15.868 -9.250 1.00 37.58 326 ASP B CA 1
ATOM 6104 C C . ASP B 1 326 ? 6.540 -17.374 -9.373 1.00 36.66 326 ASP B C 1
ATOM 6105 O O . ASP B 1 326 ? 5.632 -17.774 -10.103 1.00 35.73 326 ASP B O 1
ATOM 6110 N N . GLU B 1 327 ? 7.357 -18.171 -8.701 1.00 35.92 327 GLU B N 1
ATOM 6111 C CA . GLU B 1 327 ? 7.250 -19.644 -8.713 1.00 38.82 327 GLU B CA 1
ATOM 6112 C C . GLU B 1 327 ? 5.848 -20.025 -8.204 1.00 34.06 327 GLU B C 1
ATOM 6113 O O . GLU B 1 327 ? 5.171 -20.843 -8.861 1.00 30.29 327 GLU B O 1
ATOM 6119 N N . TYR B 1 328 ? 5.421 -19.465 -7.076 1.00 29.17 328 TYR B N 1
ATOM 6120 C CA . TYR B 1 328 ? 4.098 -19.775 -6.495 1.00 32.58 328 TYR B CA 1
ATOM 6121 C C . TYR B 1 328 ? 3.023 -19.312 -7.472 1.00 31.63 328 TYR B C 1
ATOM 6122 O O . TYR B 1 328 ? 2.061 -20.055 -7.669 1.00 32.23 328 TYR B O 1
ATOM 6131 N N . SER B 1 329 ? 3.181 -18.108 -8.021 1.00 27.81 329 SER B N 1
ATOM 6132 C CA . SER B 1 329 ? 2.199 -17.462 -8.911 1.00 28.23 329 SER B CA 1
ATOM 6133 C C . SER B 1 329 ? 1.966 -18.367 -10.115 1.00 26.64 329 SER B C 1
ATOM 6134 O O . SER B 1 329 ? 0.813 -18.622 -10.410 1.00 26.28 329 SER B O 1
ATOM 6137 N N . GLU B 1 330 ? 3.043 -18.839 -10.727 1.00 25.69 330 GLU B N 1
ATOM 6138 C CA . GLU B 1 330 ? 3.038 -19.718 -11.924 1.00 29.95 330 GLU B CA 1
ATOM 6139 C C . GLU B 1 330 ? 2.391 -21.064 -11.554 1.00 27.97 330 GLU B C 1
ATOM 6140 O O . GLU B 1 330 ? 1.509 -21.544 -12.295 1.00 23.17 330 GLU B O 1
ATOM 6146 N N . TRP B 1 331 ? 2.825 -21.659 -10.447 1.00 25.87 331 TRP B N 1
ATOM 6147 C CA . TRP B 1 331 ? 2.303 -22.945 -9.936 1.00 26.98 331 TRP B CA 1
ATOM 6148 C C . TRP B 1 331 ? 0.787 -22.873 -9.756 1.00 26.35 331 TRP B C 1
ATOM 6149 O O . TRP B 1 331 ? 0.095 -23.770 -10.288 1.00 24.24 331 TRP B O 1
ATOM 6160 N N . LEU B 1 332 ? 0.301 -21.851 -9.063 1.00 24.37 332 LEU B N 1
ATOM 6161 C CA . LEU B 1 332 ? -1.143 -21.681 -8.757 1.00 25.55 332 LEU B CA 1
ATOM 6162 C C . LEU B 1 332 ? -1.935 -21.456 -10.048 1.00 27.15 332 LEU B C 1
ATOM 6163 O O . LEU B 1 332 ? -3.054 -21.972 -10.197 1.00 26.47 332 LEU B O 1
ATOM 6168 N N . HIS B 1 333 ? -1.409 -20.622 -10.919 1.00 25.41 333 HIS B N 1
ATOM 6169 C CA . HIS B 1 333 ? -2.060 -20.303 -12.204 1.00 26.25 333 HIS B CA 1
ATOM 6170 C C . HIS B 1 333 ? -2.181 -21.595 -13.020 1.00 27.10 333 HIS B C 1
ATOM 6171 O O . HIS B 1 333 ? -3.262 -21.853 -13.569 1.00 24.38 333 HIS B O 1
ATOM 6178 N N . GLY B 1 334 ? -1.096 -22.359 -13.067 1.00 23.81 334 GLY B N 1
ATOM 6179 C CA . GLY B 1 334 ? -1.050 -23.692 -13.673 1.00 24.96 334 GLY B CA 1
ATOM 6180 C C . GLY B 1 334 ? -2.192 -24.544 -13.171 1.00 29.31 334 GLY B C 1
ATOM 6181 O O . GLY B 1 334 ? -2.953 -25.100 -14.036 1.00 28.13 334 GLY B O 1
ATOM 6182 N N . LEU B 1 335 ? -2.336 -24.696 -11.848 1.00 25.38 335 LEU B N 1
ATOM 6183 C CA . LEU B 1 335 ? -3.277 -25.743 -11.390 1.00 27.82 335 LEU B CA 1
ATOM 6184 C C . LEU B 1 335 ? -4.730 -25.271 -11.491 1.00 22.67 335 LEU B C 1
ATOM 6185 O O . LEU B 1 335 ? -5.594 -26.134 -11.498 1.00 23.92 335 LEU B O 1
ATOM 6190 N N . LYS B 1 336 ? -4.986 -23.985 -11.661 1.00 20.81 336 LYS B N 1
ATOM 6191 C CA . LYS B 1 336 ? -6.356 -23.442 -11.886 1.00 21.63 336 LYS B CA 1
ATOM 6192 C C . LYS B 1 336 ? -6.704 -23.404 -13.380 1.00 20.71 336 LYS B C 1
ATOM 6193 O O . LYS B 1 336 ? -7.829 -22.994 -13.727 1.00 21.31 336 LYS B O 1
ATOM 6199 N N . SER B 1 337 ? -5.774 -23.784 -14.255 1.00 21.46 337 SER B N 1
ATOM 6200 C CA . SER B 1 337 ? -5.948 -23.636 -15.723 1.00 20.95 337 SER B CA 1
ATOM 6201 C C . SER B 1 337 ? -6.727 -24.811 -16.307 1.00 20.18 337 SER B C 1
ATOM 6202 O O . SER B 1 337 ? -6.743 -25.891 -15.732 1.00 19.64 337 SER B O 1
ATOM 6205 N N . ALA B 1 338 ? -7.288 -24.607 -17.499 1.00 23.41 338 ALA B N 1
ATOM 6206 C CA . ALA B 1 338 ? -7.927 -25.655 -18.317 1.00 23.09 338 ALA B CA 1
ATOM 6207 C C . ALA B 1 338 ? -6.893 -26.738 -18.620 1.00 23.54 338 ALA B C 1
ATOM 6208 O O . ALA B 1 338 ? -7.191 -27.924 -18.488 1.00 22.68 338 ALA B O 1
ATOM 6210 N N . GLU B 1 339 ? -5.694 -26.344 -19.034 1.00 23.78 339 GLU B N 1
ATOM 6211 C CA . GLU B 1 339 ? -4.599 -27.296 -19.311 1.00 22.83 339 GLU B CA 1
ATOM 6212 C C . GLU B 1 339 ? -4.444 -28.280 -18.152 1.00 21.46 339 GLU B C 1
ATOM 6213 O O . GLU B 1 339 ? -4.281 -29.464 -18.427 1.00 22.02 339 GLU B O 1
ATOM 6219 N N . ALA B 1 340 ? -4.452 -27.808 -16.913 1.00 21.51 340 ALA B N 1
ATOM 6220 C CA . ALA B 1 340 ? -4.301 -28.678 -15.729 1.00 23.61 340 ALA B CA 1
ATOM 6221 C C . ALA B 1 340 ? -5.514 -29.573 -15.627 1.00 22.07 340 ALA B C 1
ATOM 6222 O O . ALA B 1 340 ? -5.329 -30.710 -15.210 1.00 21.62 340 ALA B O 1
ATOM 6224 N N . TYR B 1 341 ? -6.700 -29.064 -15.939 1.00 22.31 341 TYR B N 1
ATOM 6225 C CA . TYR B 1 341 ? -7.908 -29.930 -15.979 1.00 22.33 341 TYR B CA 1
ATOM 6226 C C . TYR B 1 341 ? -7.651 -31.115 -16.924 1.00 22.14 341 TYR B C 1
ATOM 6227 O O . TYR B 1 341 ? -7.837 -32.268 -16.522 1.00 19.63 341 TYR B O 1
ATOM 6236 N N . HIS B 1 342 ? -7.213 -30.862 -18.151 1.00 20.93 342 HIS B N 1
ATOM 6237 C CA . HIS B 1 342 ? -7.048 -31.943 -19.167 1.00 21.70 342 HIS B CA 1
ATOM 6238 C C . HIS B 1 342 ? -5.765 -32.776 -18.963 1.00 21.72 342 HIS B C 1
ATOM 6239 O O . HIS B 1 342 ? -5.715 -33.930 -19.425 1.00 23.13 342 HIS B O 1
ATOM 6246 N N . ALA B 1 343 ? -4.742 -32.222 -18.327 1.00 21.25 343 ALA B N 1
ATOM 6247 C CA . ALA B 1 343 ? -3.433 -32.892 -18.146 1.00 23.13 343 ALA B CA 1
ATOM 6248 C C . ALA B 1 343 ? -3.381 -33.642 -16.809 1.00 24.20 343 ALA B C 1
ATOM 6249 O O . ALA B 1 343 ? -2.720 -34.650 -16.745 1.00 27.33 343 ALA B O 1
ATOM 6251 N N . ASN B 1 344 ? -4.070 -33.190 -15.776 1.00 24.67 344 ASN B N 1
ATOM 6252 C CA . ASN B 1 344 ? -3.920 -33.786 -14.419 1.00 24.45 344 ASN B CA 1
ATOM 6253 C C . ASN B 1 344 ? -5.283 -34.244 -13.890 1.00 23.60 344 ASN B C 1
ATOM 6254 O O . ASN B 1 344 ? -5.429 -35.420 -13.589 1.00 25.63 344 ASN B O 1
ATOM 6259 N N . PHE B 1 345 ? -6.251 -33.351 -13.780 1.00 21.52 345 PHE B N 1
ATOM 6260 C CA . PHE B 1 345 ? -7.495 -33.650 -13.017 1.00 24.71 345 PHE B CA 1
ATOM 6261 C C . PHE B 1 345 ? -8.332 -34.702 -13.752 1.00 25.63 345 PHE B C 1
ATOM 6262 O O . PHE B 1 345 ? -8.821 -35.629 -13.124 1.00 26.27 345 PHE B O 1
ATOM 6270 N N . LEU B 1 346 ? -8.441 -34.591 -15.069 1.00 26.31 346 LEU B N 1
ATOM 6271 C CA . LEU B 1 346 ? -9.228 -35.547 -15.870 1.00 25.02 346 LEU B CA 1
ATOM 6272 C C . LEU B 1 346 ? -8.537 -36.903 -15.815 1.00 24.29 346 LEU B C 1
ATOM 6273 O O . LEU B 1 346 ? -9.253 -37.893 -15.800 1.00 23.32 346 LEU B O 1
ATOM 6278 N N . VAL B 1 347 ? -7.195 -36.924 -15.803 1.00 23.96 347 VAL B N 1
ATOM 6279 C CA . VAL B 1 347 ? -6.398 -38.163 -15.657 1.00 22.99 347 VAL B CA 1
ATOM 6280 C C . VAL B 1 347 ? -6.768 -38.826 -14.323 1.00 24.95 347 VAL B C 1
ATOM 6281 O O . VAL B 1 347 ? -7.066 -40.027 -14.302 1.00 23.61 347 VAL B O 1
ATOM 6285 N N . TRP B 1 348 ? -6.743 -38.065 -13.234 1.00 23.45 348 TRP B N 1
ATOM 6286 C CA . TRP B 1 348 ? -7.126 -38.580 -11.901 1.00 23.71 348 TRP B CA 1
ATOM 6287 C C . TRP B 1 348 ? -8.566 -39.080 -11.950 1.00 22.19 348 TRP B C 1
ATOM 6288 O O . TRP B 1 348 ? -8.821 -40.162 -11.387 1.00 22.93 348 TRP B O 1
ATOM 6299 N N . GLU B 1 349 ? -9.442 -38.336 -12.613 1.00 19.92 349 GLU B N 1
ATOM 6300 C CA . GLU B 1 349 ? -10.879 -38.686 -12.660 1.00 21.62 349 GLU B CA 1
ATOM 6301 C C . GLU B 1 349 ? -11.025 -40.061 -13.339 1.00 24.29 349 GLU B C 1
ATOM 6302 O O . GLU B 1 349 ? -11.768 -40.904 -12.814 1.00 24.56 349 GLU B O 1
ATOM 6308 N N . SER B 1 350 ? -10.261 -40.316 -14.397 1.00 23.88 350 SER B N 1
ATOM 6309 C CA . SER B 1 350 ? -10.256 -41.603 -15.134 1.00 23.27 350 SER B CA 1
ATOM 6310 C C . SER B 1 350 ? -9.606 -42.721 -14.316 1.00 23.58 350 SER B C 1
ATOM 6311 O O . SER B 1 350 ? -10.245 -43.761 -14.168 1.00 20.41 350 SER B O 1
ATOM 6314 N N . GLN B 1 351 ? -8.343 -42.556 -13.893 1.00 22.85 351 GLN B N 1
ATOM 6315 C CA . GLN B 1 351 ? -7.563 -43.602 -13.198 1.00 23.46 351 GLN B CA 1
ATOM 6316 C C . GLN B 1 351 ? -8.318 -44.095 -11.955 1.00 25.66 351 GLN B C 1
ATOM 6317 O O . GLN B 1 351 ? -8.331 -45.336 -11.697 1.00 24.92 351 GLN B O 1
ATOM 6323 N N . TYR B 1 352 ? -8.902 -43.175 -11.186 1.00 21.77 352 TYR B N 1
ATOM 6324 C CA . TYR B 1 352 ? -9.502 -43.514 -9.874 1.00 23.71 352 TYR B CA 1
ATOM 6325 C C . TYR B 1 352 ? -10.928 -44.034 -10.084 1.00 26.13 352 TYR B C 1
ATOM 6326 O O . TYR B 1 352 ? -11.625 -44.299 -9.093 1.00 22.52 352 TYR B O 1
ATOM 6335 N N . GLN B 1 353 ? -11.337 -44.228 -11.338 1.00 27.36 353 GLN B N 1
ATOM 6336 C CA . GLN B 1 353 ? -12.573 -44.983 -11.668 1.00 26.62 353 GLN B CA 1
ATOM 6337 C C . GLN B 1 353 ? -12.219 -46.093 -12.666 1.00 26.08 353 GLN B C 1
ATOM 6338 O O . GLN B 1 353 ? -13.119 -46.652 -13.260 1.00 26.43 353 GLN B O 1
ATOM 6344 N N . ASP B 1 354 ? -10.936 -46.398 -12.827 1.00 29.04 354 ASP B N 1
ATOM 6345 C CA . ASP B 1 354 ? -10.439 -47.461 -13.726 1.00 27.76 354 ASP B CA 1
ATOM 6346 C C . ASP B 1 354 ? -10.212 -48.742 -12.917 1.00 28.07 354 ASP B C 1
ATOM 6347 O O . ASP B 1 354 ? -9.226 -48.858 -12.194 1.00 31.91 354 ASP B O 1
ATOM 6352 N N . PRO B 1 355 ? -11.082 -49.772 -13.026 1.00 29.67 355 PRO B N 1
ATOM 6353 C CA . PRO B 1 355 ? -10.898 -51.002 -12.238 1.00 29.66 355 PRO B CA 1
ATOM 6354 C C . PRO B 1 355 ? -9.504 -51.637 -12.314 1.00 29.28 355 PRO B C 1
ATOM 6355 O O . PRO B 1 355 ? -8.972 -51.944 -11.271 1.00 30.50 355 PRO B O 1
ATOM 6359 N N . ALA B 1 356 ? -8.902 -51.761 -13.501 1.00 29.49 356 ALA B N 1
ATOM 6360 C CA . ALA B 1 356 ? -7.535 -52.324 -13.666 1.00 29.80 356 ALA B CA 1
ATOM 6361 C C . ALA B 1 356 ? -6.498 -51.450 -12.962 1.00 29.36 356 ALA B C 1
ATOM 6362 O O . ALA B 1 356 ? -5.505 -51.997 -12.489 1.00 33.64 356 ALA B O 1
ATOM 6364 N N . TYR B 1 357 ? -6.664 -50.128 -12.932 1.00 28.53 357 TYR B N 1
ATOM 6365 C CA . TYR B 1 357 ? -5.707 -49.243 -12.216 1.00 27.57 357 TYR B CA 1
ATOM 6366 C C . TYR B 1 357 ? -5.784 -49.465 -10.694 1.00 24.43 357 TYR B C 1
ATOM 6367 O O . TYR B 1 357 ? -4.746 -49.509 -10.028 1.00 24.26 357 TYR B O 1
ATOM 6376 N N . LEU B 1 358 ? -6.996 -49.473 -10.163 1.00 21.87 358 LEU B N 1
ATOM 6377 C CA . LEU B 1 358 ? -7.290 -49.519 -8.707 1.00 24.62 358 LEU B CA 1
ATOM 6378 C C . LEU B 1 358 ? -6.945 -50.919 -8.179 1.00 27.54 358 LEU B C 1
ATOM 6379 O O . LEU B 1 358 ? -6.431 -51.036 -7.055 1.00 25.83 358 LEU B O 1
ATOM 6384 N N . ALA B 1 359 ? -7.194 -51.956 -8.980 1.00 27.08 359 ALA B N 1
ATOM 6385 C CA . ALA B 1 359 ? -6.907 -53.365 -8.604 1.00 28.91 359 ALA B CA 1
ATOM 6386 C C . ALA B 1 359 ? -5.406 -53.587 -8.369 1.00 27.19 359 ALA B C 1
ATOM 6387 O O . ALA B 1 359 ? -5.080 -54.587 -7.736 1.00 31.33 359 ALA B O 1
ATOM 6389 N N . LYS B 1 360 ? -4.511 -52.697 -8.806 1.00 29.02 360 LYS B N 1
ATOM 6390 C CA . LYS B 1 360 ? -3.053 -52.858 -8.542 1.00 29.75 360 LYS B CA 1
ATOM 6391 C C . LYS B 1 360 ? -2.652 -52.268 -7.175 1.00 29.47 360 LYS B C 1
ATOM 6392 O O . LYS B 1 360 ? -1.452 -52.342 -6.822 1.00 30.26 360 LYS B O 1
ATOM 6398 N N . LEU B 1 361 ? -3.595 -51.691 -6.423 1.00 28.49 361 LEU B N 1
ATOM 6399 C CA . LEU B 1 361 ? -3.268 -50.869 -5.228 1.00 28.22 361 LEU B CA 1
ATOM 6400 C C . LEU B 1 361 ? -3.915 -51.466 -3.983 1.00 24.75 361 LEU B C 1
ATOM 6401 O O . LEU B 1 361 ? -5.128 -51.776 -4.026 1.00 27.67 361 LEU B O 1
ATOM 6406 N N . THR B 1 362 ? -3.140 -51.574 -2.905 1.00 25.56 362 THR B N 1
ATOM 6407 C CA . THR B 1 362 ? -3.681 -51.675 -1.517 1.00 26.90 362 THR B CA 1
ATOM 6408 C C . THR B 1 362 ? -4.418 -50.361 -1.186 1.00 29.23 362 THR B C 1
ATOM 6409 O O . THR B 1 362 ? -4.172 -49.323 -1.854 1.00 29.82 362 THR B O 1
ATOM 6413 N N . LEU B 1 363 ? -5.323 -50.396 -0.213 1.00 31.04 363 LEU B N 1
ATOM 6414 C CA . LEU B 1 363 ? -6.062 -49.199 0.229 1.00 31.35 363 LEU B CA 1
ATOM 6415 C C . LEU B 1 363 ? -5.025 -48.167 0.684 1.00 32.66 363 LEU B C 1
ATOM 6416 O O . LEU B 1 363 ? -5.206 -46.979 0.394 1.00 29.98 363 LEU B O 1
ATOM 6421 N N . GLY B 1 364 ? -3.936 -48.624 1.293 1.00 29.52 364 GLY B N 1
ATOM 6422 C CA . GLY B 1 364 ? -2.855 -47.733 1.732 1.00 32.67 364 GLY B CA 1
ATOM 6423 C C . GLY B 1 364 ? -2.183 -47.048 0.562 1.00 30.44 364 GLY B C 1
ATOM 6424 O O . GLY B 1 364 ? -1.888 -45.841 0.652 1.00 27.88 364 GLY B O 1
ATOM 6425 N N . GLN B 1 365 ? -1.851 -47.813 -0.471 1.00 32.13 365 GLN B N 1
ATOM 6426 C CA . GLN B 1 365 ? -1.132 -47.275 -1.652 1.00 29.96 365 GLN B CA 1
ATOM 6427 C C . GLN B 1 365 ? -2.045 -46.234 -2.306 1.00 28.55 365 GLN B C 1
ATOM 6428 O O . GLN B 1 365 ? -1.571 -45.162 -2.667 1.00 27.98 365 GLN B O 1
ATOM 6434 N N . PHE B 1 366 ? -3.326 -46.555 -2.408 1.00 25.16 366 PHE B N 1
ATOM 6435 C CA . PHE B 1 366 ? -4.324 -45.712 -3.081 1.00 24.35 366 PHE B CA 1
ATOM 6436 C C . PHE B 1 366 ? -4.435 -44.391 -2.308 1.00 25.04 366 PHE B C 1
ATOM 6437 O O . PHE B 1 366 ? -4.402 -43.299 -2.893 1.00 25.67 366 PHE B O 1
ATOM 6445 N N . GLY B 1 367 ? -4.602 -44.471 -0.992 1.00 26.25 367 GLY B N 1
ATOM 6446 C CA . GLY B 1 367 ? -4.799 -43.286 -0.145 1.00 24.77 367 GLY B CA 1
ATOM 6447 C C . GLY B 1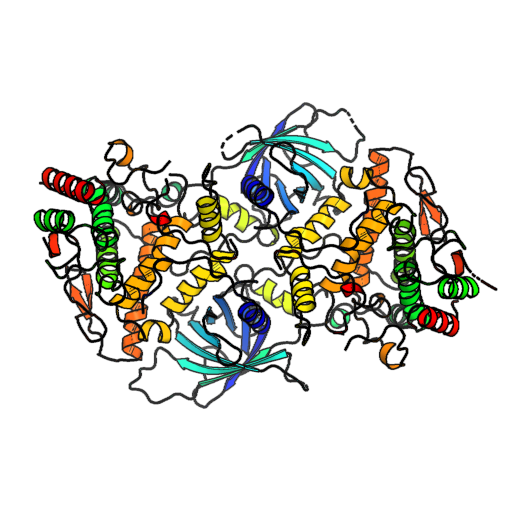 367 ? -3.605 -42.381 -0.256 1.00 23.92 367 GLY B C 1
ATOM 6448 O O . GLY B 1 367 ? -3.781 -41.193 -0.519 1.00 28.42 367 GLY B O 1
ATOM 6449 N N . SER B 1 368 ? -2.409 -42.934 -0.169 1.00 23.77 368 SER B N 1
ATOM 6450 C CA . SER B 1 368 ? -1.166 -42.128 -0.243 1.00 23.29 368 SER B CA 1
ATOM 6451 C C . SER B 1 368 ? -1.087 -41.457 -1.620 1.00 22.60 368 SER B C 1
ATOM 6452 O O . SER B 1 368 ? -0.817 -40.242 -1.695 1.00 22.73 368 SER B O 1
ATOM 6455 N N . GLU B 1 369 ? -1.277 -42.224 -2.684 1.00 23.63 369 GLU B N 1
ATOM 6456 C CA . GLU B 1 369 ? -1.203 -41.693 -4.068 1.00 25.15 369 GLU B CA 1
ATOM 6457 C C . GLU B 1 369 ? -2.206 -40.535 -4.238 1.00 24.32 369 GLU B C 1
ATOM 6458 O O . GLU B 1 369 ? -1.822 -39.468 -4.729 1.00 25.43 369 GLU B O 1
ATOM 6464 N N . LEU B 1 370 ? -3.460 -40.730 -3.839 1.00 22.77 370 LEU B N 1
ATOM 6465 C CA . LEU B 1 370 ? -4.500 -39.723 -4.091 1.00 24.08 370 LEU B CA 1
ATOM 6466 C C . LEU B 1 370 ? -4.245 -38.499 -3.201 1.00 26.12 370 LEU B C 1
ATOM 6467 O O . LEU B 1 370 ? -4.234 -37.346 -3.735 1.00 21.66 370 LEU B O 1
ATOM 6472 N N . GLU B 1 371 ? -3.944 -38.702 -1.925 1.00 25.03 371 GLU B N 1
ATOM 6473 C CA . GLU B 1 371 ? -3.626 -37.553 -1.049 1.00 26.37 371 GLU B CA 1
ATOM 6474 C C . GLU B 1 371 ? -2.494 -36.719 -1.664 1.00 26.91 371 GLU B C 1
ATOM 6475 O O . GLU B 1 371 ? -2.689 -35.512 -1.847 1.00 27.32 371 GLU B O 1
ATOM 6481 N N . LEU B 1 372 ? -1.338 -37.317 -1.936 1.00 28.79 372 LEU B N 1
ATOM 6482 C CA . LEU B 1 372 ? -0.110 -36.537 -2.262 1.00 30.58 372 LEU B CA 1
ATOM 6483 C C . LEU B 1 372 ? -0.235 -35.856 -3.626 1.00 30.59 372 LEU B C 1
ATOM 6484 O O . LEU B 1 372 ? 0.479 -34.881 -3.831 1.00 35.74 372 LEU B O 1
ATOM 6489 N N . GLY B 1 373 ? -1.085 -36.337 -4.528 1.00 29.28 373 GLY B N 1
ATOM 6490 C CA . GLY B 1 373 ? -1.244 -35.681 -5.834 1.00 29.86 373 GLY B CA 1
ATOM 6491 C C . GLY B 1 373 ? -2.507 -34.857 -5.862 1.00 31.10 373 GLY B C 1
ATOM 6492 O O . GLY B 1 373 ? -2.460 -33.616 -5.626 1.00 37.76 373 GLY B O 1
ATOM 6493 N N . MET B 1 374 ? -3.614 -35.545 -6.073 1.00 28.01 374 MET B N 1
ATOM 6494 C CA . MET B 1 374 ? -4.919 -34.944 -6.386 1.00 29.36 374 MET B CA 1
ATOM 6495 C C . MET B 1 374 ? -5.393 -34.082 -5.229 1.00 31.37 374 MET B C 1
ATOM 6496 O O . MET B 1 374 ? -5.886 -32.983 -5.457 1.00 25.92 374 MET B O 1
ATOM 6501 N N . HIS B 1 375 ? -5.308 -34.585 -4.009 1.00 35.56 375 HIS B N 1
ATOM 6502 C CA . HIS B 1 375 ? -5.989 -33.940 -2.862 1.00 33.26 375 HIS B CA 1
ATOM 6503 C C . HIS B 1 375 ? -5.443 -32.520 -2.675 1.00 29.68 375 HIS B C 1
ATOM 6504 O O . HIS B 1 375 ? -6.237 -31.582 -2.611 1.00 25.56 375 HIS B O 1
ATOM 6511 N N . ASP B 1 376 ? -4.128 -32.341 -2.635 1.00 31.37 376 ASP B N 1
ATOM 6512 C CA . ASP B 1 376 ? -3.544 -30.997 -2.409 1.00 28.57 376 ASP B CA 1
ATOM 6513 C C . ASP B 1 376 ? -3.927 -30.069 -3.597 1.00 28.65 376 ASP B C 1
ATOM 6514 O O . ASP B 1 376 ? -4.231 -28.877 -3.381 1.00 27.09 376 ASP B O 1
ATOM 6519 N N . TRP B 1 377 ? -4.019 -30.600 -4.823 1.00 23.74 377 TRP B N 1
ATOM 6520 C CA . TRP B 1 377 ? -4.348 -29.818 -6.042 1.00 23.57 377 TRP B CA 1
ATOM 6521 C C . TRP B 1 377 ? -5.818 -29.424 -6.049 1.00 23.05 377 TRP B C 1
ATOM 6522 O O . TRP B 1 377 ? -6.096 -28.292 -6.486 1.00 23.04 377 TRP B O 1
ATOM 6533 N N . LEU B 1 378 ? -6.723 -30.295 -5.575 1.00 25.41 378 LEU B N 1
ATOM 6534 C CA . LEU B 1 378 ? -8.176 -29.948 -5.405 1.00 25.57 378 LEU B CA 1
ATOM 6535 C C . LEU B 1 378 ? -8.298 -28.717 -4.489 1.00 27.34 378 LEU B C 1
ATOM 6536 O O . LEU B 1 378 ? -9.025 -27.761 -4.843 1.00 24.57 378 LEU B O 1
ATOM 6541 N N . HIS B 1 379 ? -7.559 -28.695 -3.373 1.00 26.50 379 HIS B N 1
ATOM 6542 C CA . HIS B 1 379 ? -7.610 -27.576 -2.397 1.00 26.89 379 HIS B CA 1
ATOM 6543 C C . HIS B 1 379 ? -7.239 -26.257 -3.086 1.00 24.79 379 HIS B C 1
ATOM 6544 O O . HIS B 1 379 ? -8.022 -25.285 -2.995 1.00 23.31 379 HIS B O 1
ATOM 6551 N N . MET B 1 380 ? -6.101 -26.214 -3.761 1.00 23.55 380 MET B N 1
ATOM 6552 C CA . MET B 1 380 ? -5.584 -24.958 -4.314 1.00 23.86 380 MET B CA 1
ATOM 6553 C C . MET B 1 380 ? -6.329 -24.609 -5.588 1.00 23.16 380 MET B C 1
ATOM 6554 O O . MET B 1 380 ? -6.483 -23.382 -5.819 1.00 22.86 380 MET B O 1
ATOM 6559 N N . ARG B 1 381 ? -6.853 -25.591 -6.332 1.00 21.09 381 ARG B N 1
ATOM 6560 C CA . ARG B 1 381 ? -7.616 -25.240 -7.561 1.00 21.30 381 ARG B CA 1
ATOM 6561 C C . ARG B 1 381 ? -8.902 -24.525 -7.167 1.00 21.21 381 ARG B C 1
ATOM 6562 O O . ARG B 1 381 ? -9.321 -23.582 -7.906 1.00 20.01 381 ARG B O 1
ATOM 6570 N N . TRP B 1 382 ? -9.564 -24.952 -6.099 1.00 21.54 382 TRP B N 1
ATOM 6571 C CA . TRP B 1 382 ? -10.825 -24.251 -5.705 1.00 21.65 382 TRP B CA 1
ATOM 6572 C C . TRP B 1 382 ? -10.569 -23.198 -4.637 1.00 21.22 382 TRP B C 1
ATOM 6573 O O . TRP B 1 382 ? -11.523 -22.537 -4.260 1.00 22.31 382 TRP B O 1
ATOM 6584 N N . ALA B 1 383 ? -9.320 -22.925 -4.282 1.00 24.27 383 ALA B N 1
ATOM 6585 C CA . ALA B 1 383 ? -9.010 -21.913 -3.246 1.00 25.28 383 ALA B CA 1
ATOM 6586 C C . ALA B 1 383 ? -9.281 -20.505 -3.793 1.00 28.65 383 ALA B C 1
ATOM 6587 O O . ALA B 1 383 ? -9.039 -20.245 -5.022 1.00 24.96 383 ALA B O 1
ATOM 6589 N N . SER B 1 384 ? -9.779 -19.608 -2.932 1.00 31.12 384 SER B N 1
ATOM 6590 C CA . SER B 1 384 ? -9.908 -18.152 -3.212 1.00 35.75 384 SER B CA 1
ATOM 6591 C C . SER B 1 384 ? -9.092 -17.391 -2.172 1.00 41.37 384 SER B C 1
ATOM 6592 O O . SER B 1 384 ? -8.801 -17.997 -1.142 1.00 41.38 384 SER B O 1
ATOM 6595 N N . VAL B 1 385 ? -8.716 -16.148 -2.502 1.00 50.09 385 VAL B N 1
ATOM 6596 C CA . VAL B 1 385 ? -8.464 -14.992 -1.577 1.00 61.62 385 VAL B CA 1
ATOM 6597 C C . VAL B 1 385 ? -7.508 -15.452 -0.464 1.00 68.52 385 VAL B C 1
ATOM 6598 O O . VAL B 1 385 ? -6.481 -16.062 -0.822 1.00 77.58 385 VAL B O 1
ATOM 6602 N N . THR B 1 386 ? -7.783 -15.093 0.798 1.00 78.21 386 THR B N 1
ATOM 6603 C CA . THR B 1 386 ? -7.256 -15.727 2.045 1.00 86.78 386 THR B CA 1
ATOM 6604 C C . THR B 1 386 ? -7.944 -15.075 3.261 1.00 88.70 386 THR B C 1
ATOM 6605 O O . THR B 1 386 ? -9.157 -14.747 3.149 1.00 78.83 386 THR B O 1
ATOM 6609 N N . THR B 1 397 ? -2.054 -12.069 3.292 1.00 82.66 397 THR B N 1
ATOM 6610 C CA . THR B 1 397 ? -0.996 -13.093 3.521 1.00 79.27 397 THR B CA 1
ATOM 6611 C C . THR B 1 397 ? -1.527 -14.178 4.475 1.00 76.76 397 THR B C 1
ATOM 6612 O O . THR B 1 397 ? -2.539 -13.953 5.172 1.00 71.44 397 THR B O 1
ATOM 6616 N N . ASP B 1 398 ? -0.872 -15.336 4.491 1.00 68.12 398 ASP B N 1
ATOM 6617 C CA . ASP B 1 398 ? -1.460 -16.599 5.004 1.00 66.07 398 ASP B CA 1
ATOM 6618 C C . ASP B 1 398 ? -1.098 -16.773 6.483 1.00 61.75 398 ASP B C 1
ATOM 6619 O O . ASP B 1 398 ? -0.008 -16.352 6.895 1.00 64.52 398 ASP B O 1
ATOM 6624 N N . ARG B 1 399 ? -1.995 -17.378 7.255 1.00 58.54 399 ARG B N 1
ATOM 6625 C CA . ARG B 1 399 ? -1.800 -17.633 8.706 1.00 53.98 399 ARG B CA 1
ATOM 6626 C C . ARG B 1 399 ? -0.594 -18.549 8.939 1.00 53.56 399 ARG B C 1
ATOM 6627 O O . ARG B 1 399 ? -0.528 -19.598 8.285 1.00 56.12 399 ARG B O 1
ATOM 6635 N N . PHE B 1 400 ? 0.296 -18.195 9.872 1.00 53.18 400 PHE B N 1
ATOM 6636 C CA . PHE B 1 400 ? 1.405 -19.058 10.354 1.00 57.57 400 PHE B CA 1
ATOM 6637 C C . PHE B 1 400 ? 0.803 -20.260 11.091 1.00 51.14 400 PHE B C 1
ATOM 6638 O O . PHE B 1 400 ? -0.094 -20.094 11.907 1.00 50.99 400 PHE B O 1
ATOM 6646 N N . PRO B 1 401 ? 1.277 -21.508 10.866 1.00 50.45 401 PRO B N 1
ATOM 6647 C CA . PRO B 1 401 ? 0.638 -22.689 11.449 1.00 48.64 401 PRO B CA 1
ATOM 6648 C C . PRO B 1 401 ? 0.350 -22.610 12.960 1.00 47.39 401 PRO B C 1
ATOM 6649 O O . PRO B 1 401 ? -0.685 -23.078 13.351 1.00 42.83 401 PRO B O 1
ATOM 6653 N N . ALA B 1 402 ? 1.251 -22.039 13.766 1.00 48.67 402 ALA B N 1
ATOM 6654 C CA . ALA B 1 402 ? 1.105 -21.933 15.242 1.00 49.95 402 ALA B CA 1
ATOM 6655 C C . ALA B 1 402 ? 0.614 -20.541 15.666 1.00 45.64 402 ALA B C 1
ATOM 6656 O O . ALA B 1 402 ? 0.777 -20.199 16.859 1.00 43.60 402 ALA B O 1
ATOM 6658 N N . ASP B 1 403 ? 0.001 -19.782 14.752 1.00 43.86 403 ASP B N 1
ATOM 6659 C CA . ASP B 1 403 ? -0.672 -18.492 15.065 1.00 41.23 403 ASP B CA 1
ATOM 6660 C C . ASP B 1 403 ? -2.147 -18.745 15.436 1.00 40.79 403 ASP B C 1
ATOM 6661 O O . ASP B 1 403 ? -2.987 -18.967 14.513 1.00 40.70 403 ASP B O 1
ATOM 6666 N N . PHE B 1 404 ? -2.471 -18.626 16.729 1.00 39.48 404 PHE B N 1
ATOM 6667 C CA . PHE B 1 404 ? -3.840 -18.821 17.284 1.00 44.47 404 PHE B CA 1
ATOM 6668 C C . PHE B 1 404 ? -4.436 -17.500 17.767 1.00 41.86 404 PHE B C 1
ATOM 6669 O O . PHE B 1 404 ? -5.210 -17.517 18.731 1.00 46.81 404 PHE B O 1
ATOM 6677 N N . ALA B 1 405 ? -4.174 -16.409 17.047 1.00 47.47 405 ALA B N 1
ATOM 6678 C CA . ALA B 1 405 ? -4.898 -15.132 17.206 1.00 45.97 405 ALA B CA 1
ATOM 6679 C C . ALA B 1 405 ? -6.384 -15.401 16.997 1.00 45.20 405 ALA B C 1
ATOM 6680 O O . ALA B 1 405 ? -6.742 -16.136 16.078 1.00 46.44 405 ALA B O 1
ATOM 6682 N N . PRO B 1 406 ? -7.273 -14.846 17.855 1.00 48.80 406 PRO B N 1
ATOM 6683 C CA . PRO B 1 406 ? -8.720 -15.069 17.761 1.00 51.97 406 PRO B CA 1
ATOM 6684 C C . PRO B 1 406 ? -9.384 -14.860 16.385 1.00 52.25 406 PRO B C 1
ATOM 6685 O O . PRO B 1 406 ? -10.404 -15.512 16.118 1.00 50.19 406 PRO B O 1
ATOM 6689 N N . ARG B 1 407 ? -8.856 -13.942 15.567 1.00 52.46 407 ARG B N 1
ATOM 6690 C CA . ARG B 1 407 ? -9.489 -13.547 14.277 1.00 52.01 407 ARG B CA 1
ATOM 6691 C C . ARG B 1 407 ? -9.527 -14.758 13.330 1.00 52.61 407 ARG B C 1
ATOM 6692 O O . ARG B 1 407 ? -10.589 -14.978 12.670 1.00 51.19 407 ARG B O 1
ATOM 6700 N N . TRP B 1 408 ? -8.453 -15.556 13.326 1.00 43.93 408 TRP B N 1
ATOM 6701 C CA . TRP B 1 408 ? -8.348 -16.811 12.536 1.00 42.64 408 TRP B CA 1
ATOM 6702 C C . TRP B 1 408 ? -9.485 -17.798 12.865 1.00 39.18 408 TRP B C 1
ATOM 6703 O O . TRP B 1 408 ? -9.815 -18.601 11.981 1.00 39.48 408 TRP B O 1
ATOM 6714 N N . PHE B 1 409 ? -10.142 -17.724 14.023 1.00 37.92 409 PHE B N 1
ATOM 6715 C CA . PHE B 1 409 ? -11.210 -18.704 14.384 1.00 38.97 409 PHE B CA 1
ATOM 6716 C C . PHE B 1 409 ? -12.557 -18.324 13.783 1.00 39.51 409 PHE B C 1
ATOM 6717 O O . PHE B 1 409 ? -13.414 -19.234 13.667 1.00 37.23 409 PHE B O 1
ATOM 6725 N N . ARG B 1 410 ? -12.725 -17.071 13.355 1.00 44.31 410 ARG B N 1
ATOM 6726 C CA . ARG B 1 410 ? -14.034 -16.544 12.871 1.00 46.04 410 ARG B CA 1
ATOM 6727 C C . ARG B 1 410 ? -14.514 -17.313 11.641 1.00 46.28 410 ARG B C 1
ATOM 6728 O O . ARG B 1 410 ? -13.714 -17.760 10.817 1.00 45.50 410 ARG B O 1
ATOM 6736 N N . PRO B 1 411 ? -15.846 -17.481 11.486 1.00 47.46 411 PRO B N 1
ATOM 6737 C CA . PRO B 1 411 ? -16.431 -18.262 10.389 1.00 48.34 411 PRO B CA 1
ATOM 6738 C C . PRO B 1 411 ? -16.075 -17.784 8.972 1.00 56.82 411 PRO B C 1
ATOM 6739 O O . PRO B 1 411 ? -16.200 -18.545 8.017 1.00 58.23 411 PRO B O 1
ATOM 6743 N N . GLU B 1 412 ? -15.626 -16.539 8.851 1.00 58.47 412 GLU B N 1
ATOM 6744 C CA . GLU B 1 412 ? -15.174 -15.954 7.565 1.00 57.65 412 GLU B CA 1
ATOM 6745 C C . GLU B 1 412 ? -13.940 -16.716 7.115 1.00 46.78 412 GLU B C 1
ATOM 6746 O O . GLU B 1 412 ? -13.697 -16.741 5.931 1.00 45.55 412 GLU B O 1
ATOM 6752 N N . ASN B 1 413 ? -13.167 -17.282 8.041 1.00 42.16 413 ASN B N 1
ATOM 6753 C CA . ASN B 1 413 ? -11.904 -17.963 7.661 1.00 37.98 413 ASN B CA 1
ATOM 6754 C C . ASN B 1 413 ? -12.219 -19.383 7.193 1.00 36.45 413 ASN B C 1
ATOM 6755 O O . ASN B 1 413 ? -12.312 -20.297 8.051 1.00 33.31 413 ASN B O 1
ATOM 6760 N N . ASP B 1 414 ? -12.448 -19.532 5.888 1.00 34.80 414 ASP B N 1
ATOM 6761 C CA . ASP B 1 414 ? -12.722 -20.829 5.210 1.00 34.35 414 ASP B CA 1
ATOM 6762 C C . ASP B 1 414 ? -11.713 -21.014 4.068 1.00 32.20 414 ASP B C 1
ATOM 6763 O O . ASP B 1 414 ? -11.977 -21.795 3.136 1.00 32.18 414 ASP B O 1
ATOM 6768 N N . PHE B 1 415 ? -10.526 -20.436 4.203 1.00 28.28 415 PHE B N 1
ATOM 6769 C CA . PHE B 1 415 ? -9.436 -20.617 3.215 1.00 29.52 415 PHE B CA 1
ATOM 6770 C C . PHE B 1 415 ? -9.192 -22.114 2.943 1.00 29.21 415 PHE B C 1
ATOM 6771 O O . PHE B 1 415 ? -8.871 -22.863 3.897 1.00 29.75 415 PHE B O 1
ATOM 6779 N N . LEU B 1 416 ? -9.271 -22.556 1.675 1.00 27.29 416 LEU B N 1
ATOM 6780 C CA . LEU B 1 416 ? -9.028 -23.987 1.317 1.00 27.55 416 LEU B CA 1
ATOM 6781 C C . LEU B 1 416 ? -7.558 -24.386 1.453 1.00 28.49 416 LEU B C 1
ATOM 6782 O O . LEU B 1 416 ? -7.288 -25.603 1.499 1.00 29.87 416 LEU B O 1
ATOM 6787 N N . GLY B 1 417 ? -6.639 -23.428 1.521 1.00 29.67 417 GLY B N 1
ATOM 6788 C CA . GLY B 1 417 ? -5.191 -23.715 1.509 1.00 28.97 417 GLY B CA 1
ATOM 6789 C C . GLY B 1 417 ? -4.656 -24.189 2.845 1.00 29.94 417 GLY B C 1
ATOM 6790 O O . GLY B 1 417 ? -3.469 -24.562 2.899 1.00 35.14 417 GLY B O 1
ATOM 6791 N N . ASP B 1 418 ? -5.477 -24.238 3.891 1.00 29.78 418 ASP B N 1
ATOM 6792 C CA . ASP B 1 418 ? -4.994 -24.494 5.276 1.00 28.85 418 ASP B CA 1
ATOM 6793 C C . ASP B 1 418 ? -6.009 -25.381 5.989 1.00 27.25 418 ASP B C 1
ATOM 6794 O O . ASP B 1 418 ? -7.198 -25.080 6.039 1.00 26.89 418 ASP B O 1
ATOM 6799 N N . PRO B 1 419 ? -5.591 -26.545 6.518 1.00 27.40 419 PRO B N 1
ATOM 6800 C CA . PRO B 1 419 ? -6.530 -27.451 7.164 1.00 30.37 419 PRO B CA 1
ATOM 6801 C C . PRO B 1 419 ? -7.187 -26.825 8.410 1.00 32.63 419 PRO B C 1
ATOM 6802 O O . PRO B 1 419 ? -8.253 -27.269 8.801 1.00 30.75 419 PRO B O 1
ATOM 6806 N N . PHE B 1 420 ? -6.570 -25.793 8.986 1.00 32.40 420 PHE B N 1
ATOM 6807 C CA . PHE B 1 420 ? -7.183 -24.984 10.069 1.00 31.18 420 PHE B CA 1
ATOM 6808 C C . PHE B 1 420 ? -8.534 -24.437 9.590 1.00 28.60 420 PHE B C 1
ATOM 6809 O O . PHE B 1 420 ? -9.455 -24.231 10.438 1.00 28.28 420 PHE B O 1
ATOM 6817 N N . SER B 1 421 ? -8.685 -24.214 8.275 1.00 26.75 421 SER B N 1
ATOM 6818 C CA . SER B 1 421 ? -9.877 -23.528 7.697 1.00 28.43 421 SER B CA 1
ATOM 6819 C C . SER B 1 421 ? -10.548 -24.277 6.532 1.00 28.22 421 SER B C 1
ATOM 6820 O O . SER B 1 421 ? -11.713 -23.941 6.215 1.00 26.45 421 SER B O 1
ATOM 6823 N N . SER B 1 422 ? -9.868 -25.207 5.878 1.00 28.48 422 SER B N 1
ATOM 6824 C CA . SER B 1 422 ? -10.338 -25.789 4.588 1.00 29.18 422 SER B CA 1
ATOM 6825 C C . SER B 1 422 ? -11.721 -26.406 4.766 1.00 29.95 422 SER B C 1
ATOM 6826 O O . SER B 1 422 ? -12.560 -26.225 3.889 1.00 29.42 422 SER B O 1
ATOM 6829 N N . HIS B 1 423 ? -11.928 -27.138 5.863 1.00 29.77 423 HIS B N 1
ATOM 6830 C CA . HIS B 1 423 ? -13.190 -27.868 6.165 1.00 30.45 423 HIS B CA 1
ATOM 6831 C C . HIS B 1 423 ? -14.372 -26.916 6.334 1.00 30.79 423 HIS B C 1
ATOM 6832 O O . HIS B 1 423 ? -15.518 -27.407 6.336 1.00 33.17 423 HIS B O 1
ATOM 6839 N N . VAL B 1 424 ? -14.125 -25.617 6.497 1.00 28.00 424 VAL B N 1
ATOM 6840 C CA . VAL B 1 424 ? -15.219 -24.632 6.629 1.00 31.53 424 VAL B CA 1
ATOM 6841 C C . VAL B 1 424 ? -15.724 -24.268 5.226 1.00 33.10 424 VAL B C 1
ATOM 6842 O O . VAL B 1 424 ? -16.906 -23.928 5.091 1.00 32.60 424 VAL B O 1
ATOM 6846 N N . ASN B 1 425 ? -14.874 -24.389 4.212 1.00 33.48 425 ASN B N 1
ATOM 6847 C CA . ASN B 1 425 ? -15.263 -24.122 2.803 1.00 33.23 425 ASN B CA 1
ATOM 6848 C C . ASN B 1 425 ? -16.261 -25.174 2.316 1.00 28.41 425 ASN B C 1
ATOM 6849 O O . ASN B 1 425 ? -16.031 -26.357 2.433 1.00 28.58 425 ASN B O 1
ATOM 6854 N N . PRO B 1 426 ? -17.410 -24.792 1.751 1.00 29.32 426 PRO B N 1
ATOM 6855 C CA . PRO B 1 426 ? -18.381 -25.779 1.304 1.00 29.56 426 PRO B CA 1
ATOM 6856 C C . PRO B 1 426 ? -17.869 -26.732 0.215 1.00 28.44 426 PRO B C 1
ATOM 6857 O O . PRO B 1 426 ? -18.307 -27.870 0.243 1.00 27.58 426 PRO B O 1
ATOM 6861 N N . VAL B 1 427 ? -16.987 -26.272 -0.687 1.00 27.34 427 VAL B N 1
ATOM 6862 C CA . VAL B 1 427 ? -16.458 -27.071 -1.833 1.00 27.73 427 VAL B CA 1
ATOM 6863 C C . VAL B 1 427 ? -15.639 -28.240 -1.291 1.00 28.24 427 VAL B C 1
ATOM 6864 O O . VAL B 1 427 ? -15.598 -29.299 -1.933 1.00 27.95 427 VAL B O 1
ATOM 6868 N N . PHE B 1 428 ? -14.998 -28.066 -0.140 1.00 27.28 428 PHE B N 1
ATOM 6869 C CA . PHE B 1 428 ? -14.308 -29.156 0.588 1.00 25.46 428 PHE B CA 1
ATOM 6870 C C . PHE B 1 428 ? -15.165 -30.431 0.643 1.00 25.60 428 PHE B C 1
ATOM 6871 O O . PHE B 1 428 ? -14.678 -31.519 0.366 1.00 26.97 428 PHE B O 1
ATOM 6879 N N . TRP B 1 429 ? -16.448 -30.306 0.962 1.00 28.19 429 TRP B N 1
ATOM 6880 C CA . TRP B 1 429 ? -17.336 -31.468 1.207 1.00 28.05 429 TRP B CA 1
ATOM 6881 C C . TRP B 1 429 ? -17.652 -32.132 -0.118 1.00 25.97 429 TRP B C 1
ATOM 6882 O O . TRP B 1 429 ? -17.683 -33.347 -0.153 1.00 27.04 429 TRP B O 1
ATOM 6893 N N . SER B 1 430 ? -17.834 -31.338 -1.163 1.00 25.75 430 SER B N 1
ATOM 6894 C CA . SER B 1 430 ? -18.109 -31.855 -2.519 1.00 25.70 430 SER B CA 1
ATOM 6895 C C . SER B 1 430 ? -16.924 -32.699 -2.990 1.00 24.52 430 SER B C 1
ATOM 6896 O O . SER B 1 430 ? -17.174 -33.783 -3.510 1.00 25.23 430 SER B O 1
ATOM 6899 N N . PHE B 1 431 ? -15.683 -32.209 -2.921 1.00 24.56 431 PHE B N 1
ATOM 6900 C CA . PHE B 1 431 ? -14.564 -32.987 -3.511 1.00 25.40 431 PHE B CA 1
ATOM 6901 C C . PHE B 1 431 ? -14.124 -34.079 -2.517 1.00 25.42 431 PHE B C 1
ATOM 6902 O O . PHE B 1 431 ? -13.730 -35.129 -2.986 1.00 25.28 431 PHE B O 1
ATOM 6910 N N . HIS B 1 432 ? -14.249 -33.906 -1.197 1.00 24.42 432 HIS B N 1
ATOM 6911 C CA . HIS B 1 432 ? -14.035 -35.049 -0.267 1.00 24.23 432 HIS B CA 1
ATOM 6912 C C . HIS B 1 432 ? -15.088 -36.137 -0.522 1.00 23.42 432 HIS B C 1
ATOM 6913 O O . HIS B 1 432 ? -14.744 -37.310 -0.400 1.00 24.20 432 HIS B O 1
ATOM 6920 N N . GLY B 1 433 ? -16.339 -35.765 -0.785 1.00 23.84 433 GLY B N 1
ATOM 6921 C CA . GLY B 1 433 ? -17.374 -36.736 -1.173 1.00 27.47 433 GLY B CA 1
ATOM 6922 C C . GLY B 1 433 ? -16.897 -37.536 -2.370 1.00 24.21 433 GLY B C 1
ATOM 6923 O O . GLY B 1 433 ? -16.926 -38.765 -2.336 1.00 25.47 433 GLY B O 1
ATOM 6924 N N . TRP B 1 434 ? -16.376 -36.845 -3.375 1.00 24.81 434 TRP B N 1
ATOM 6925 C CA . TRP B 1 434 ? -15.887 -37.506 -4.607 1.00 25.24 434 TRP B CA 1
ATOM 6926 C C . TRP B 1 434 ? -14.764 -38.478 -4.239 1.00 23.58 434 TRP B C 1
ATOM 6927 O O . TRP B 1 434 ? -14.790 -39.631 -4.679 1.00 23.21 434 TRP B O 1
ATOM 6938 N N . ILE B 1 435 ? -13.778 -38.024 -3.479 1.00 24.49 435 ILE B N 1
ATOM 6939 C CA . ILE B 1 435 ? -12.622 -38.880 -3.110 1.00 26.56 435 ILE B CA 1
ATOM 6940 C C . ILE B 1 435 ? -13.177 -40.121 -2.403 1.00 29.76 435 ILE B C 1
ATOM 6941 O O . ILE B 1 435 ? -12.737 -41.245 -2.707 1.00 28.22 435 ILE B O 1
ATOM 6946 N N . ASP B 1 436 ? -14.108 -39.908 -1.470 1.00 29.86 436 ASP B N 1
ATOM 6947 C CA . ASP B 1 436 ? -14.593 -40.986 -0.586 1.00 28.30 436 ASP B CA 1
ATOM 6948 C C . ASP B 1 436 ? -15.341 -42.015 -1.443 1.00 26.87 436 ASP B C 1
ATOM 6949 O O . ASP B 1 436 ? -15.270 -43.192 -1.096 1.00 22.75 436 ASP B O 1
ATOM 6954 N N . ASP B 1 437 ? -16.035 -41.582 -2.506 1.00 25.74 437 ASP B N 1
ATOM 6955 C CA . ASP B 1 437 ? -16.801 -42.499 -3.402 1.00 26.25 437 ASP B CA 1
ATOM 6956 C C . ASP B 1 437 ? -15.847 -43.402 -4.192 1.00 27.30 437 ASP B C 1
ATOM 6957 O O . ASP B 1 437 ? -16.272 -44.501 -4.575 1.00 26.11 437 ASP B O 1
ATOM 6962 N N . ARG B 1 438 ? -14.603 -42.972 -4.424 1.00 23.54 438 ARG B N 1
ATOM 6963 C CA . ARG B 1 438 ? -13.627 -43.751 -5.216 1.00 23.66 438 ARG B CA 1
ATOM 6964 C C . ARG B 1 438 ? -13.170 -44.972 -4.393 1.00 26.45 438 ARG B C 1
ATOM 6965 O O . ARG B 1 438 ? -12.709 -45.974 -4.985 1.00 21.17 438 ARG B O 1
ATOM 6973 N N . ILE B 1 439 ? -13.250 -44.901 -3.065 1.00 24.92 439 ILE B N 1
ATOM 6974 C CA . ILE B 1 439 ? -12.978 -46.086 -2.213 1.00 26.84 439 ILE B CA 1
ATOM 6975 C C . ILE B 1 439 ? -13.915 -47.229 -2.646 1.00 28.38 439 ILE B C 1
ATOM 6976 O O . ILE B 1 439 ? -13.479 -48.400 -2.639 1.00 32.50 439 ILE B O 1
ATOM 6981 N N . GLU B 1 440 ? -15.157 -46.922 -2.997 1.00 27.90 440 GLU B N 1
ATOM 6982 C CA . GLU B 1 440 ? -16.129 -47.932 -3.467 1.00 30.10 440 GLU B CA 1
ATOM 6983 C C . GLU B 1 440 ? -15.682 -48.437 -4.854 1.00 32.75 440 GLU B C 1
ATOM 6984 O O . GLU B 1 440 ? -15.801 -49.656 -5.099 1.00 32.14 440 GLU B O 1
ATOM 6990 N N . ASP B 1 441 ? -15.138 -47.568 -5.723 1.00 31.48 441 ASP B N 1
ATOM 6991 C CA . ASP B 1 441 ? -14.578 -48.039 -7.023 1.00 32.96 441 ASP B CA 1
ATOM 6992 C C . ASP B 1 441 ? -13.450 -49.044 -6.741 1.00 29.48 441 ASP B C 1
ATOM 6993 O O . ASP B 1 441 ? -13.355 -50.061 -7.434 1.00 26.68 441 ASP B O 1
ATOM 6998 N N . TRP B 1 442 ? -12.625 -48.742 -5.752 1.00 26.00 442 TRP B N 1
ATOM 6999 C CA . TRP B 1 442 ? -11.445 -49.545 -5.370 1.00 27.66 442 TRP B CA 1
ATOM 7000 C C . TRP B 1 442 ? -11.912 -50.905 -4.847 1.00 28.40 442 TRP B C 1
ATOM 7001 O O . TRP B 1 442 ? -11.364 -51.903 -5.305 1.00 29.67 442 TRP B O 1
ATOM 7012 N N . TYR B 1 443 ? -12.926 -50.920 -3.976 1.00 31.50 443 TYR B N 1
ATOM 7013 C CA . TYR B 1 443 ? -13.544 -52.162 -3.456 1.00 32.98 443 TYR B CA 1
ATOM 7014 C C . TYR B 1 443 ? -14.090 -52.977 -4.646 1.00 33.93 443 TYR B C 1
ATOM 7015 O O . TYR B 1 443 ? -13.780 -54.166 -4.735 1.00 30.53 443 TYR B O 1
ATOM 7024 N N . ARG B 1 444 ? -14.879 -52.356 -5.532 1.00 32.24 444 ARG B N 1
ATOM 7025 C CA . ARG B 1 444 ? -15.467 -53.064 -6.696 1.00 30.97 444 ARG B CA 1
ATOM 7026 C C . ARG B 1 444 ? -14.356 -53.599 -7.588 1.00 30.87 444 ARG B C 1
ATOM 7027 O O . ARG B 1 444 ? -14.522 -54.732 -8.093 1.00 34.67 444 ARG B O 1
ATOM 7035 N N . ALA B 1 445 ? -13.245 -52.866 -7.723 1.00 29.75 445 ALA B N 1
ATOM 7036 C CA . ALA B 1 445 ? -12.090 -53.290 -8.548 1.00 30.78 445 ALA B CA 1
ATOM 7037 C C . ALA B 1 445 ? -11.552 -54.605 -7.982 1.00 34.93 445 ALA B C 1
ATOM 7038 O O . ALA B 1 445 ? -11.408 -55.572 -8.755 1.00 34.87 445 ALA B O 1
ATOM 7040 N N . HIS B 1 446 ? -11.267 -54.648 -6.680 1.00 32.27 446 HIS B N 1
ATOM 7041 C CA . HIS B 1 446 ? -10.700 -55.865 -6.051 1.00 33.82 446 HIS B CA 1
ATOM 7042 C C . HIS B 1 446 ? -11.731 -57.004 -6.036 1.00 31.92 446 HIS B C 1
ATOM 7043 O O . HIS B 1 446 ? -11.299 -58.135 -6.078 1.00 30.44 446 HIS B O 1
ATOM 7050 N N . GLU B 1 447 ? -13.026 -56.715 -5.948 1.00 32.18 447 GLU B N 1
ATOM 7051 C CA . GLU B 1 447 ? -14.065 -57.765 -5.959 1.00 38.49 447 GLU B CA 1
ATOM 7052 C C . GLU B 1 447 ? -14.130 -58.379 -7.369 1.00 41.04 447 GLU B C 1
ATOM 7053 O O . GLU B 1 447 ? -14.330 -59.588 -7.469 1.00 42.92 447 GLU B O 1
ATOM 7059 N N . ARG B 1 448 ? -13.861 -57.597 -8.417 1.00 44.55 448 ARG B N 1
ATOM 7060 C CA . ARG B 1 448 ? -13.753 -58.096 -9.808 1.00 39.82 448 ARG B CA 1
ATOM 7061 C C . ARG B 1 448 ? -12.481 -58.931 -9.966 1.00 40.29 448 ARG B C 1
ATOM 7062 O O . ARG B 1 448 ? -12.596 -60.050 -10.485 1.00 43.92 448 ARG B O 1
ATOM 7070 N N . PHE B 1 449 ? -11.314 -58.433 -9.551 1.00 37.16 449 PHE B N 1
ATOM 7071 C CA . PHE B 1 449 ? -10.003 -59.064 -9.879 1.00 36.90 449 PHE B CA 1
ATOM 7072 C C . PHE B 1 449 ? -9.513 -60.016 -8.778 1.00 42.27 449 PHE B C 1
ATOM 7073 O O . PHE B 1 449 ? -8.602 -60.823 -9.063 1.00 44.76 449 PHE B O 1
ATOM 7081 N N . HIS B 1 450 ? -10.014 -59.892 -7.550 1.00 38.71 450 HIS B N 1
ATOM 7082 C CA . HIS B 1 450 ? -9.521 -60.676 -6.386 1.00 39.85 450 HIS B CA 1
ATOM 7083 C C . HIS B 1 450 ? -10.706 -60.982 -5.491 1.00 36.42 450 HIS B C 1
ATOM 7084 O O . HIS B 1 450 ? -10.705 -60.626 -4.330 1.00 37.56 450 HIS B O 1
ATOM 7091 N N . PRO B 1 451 ? -11.757 -61.638 -6.015 1.00 43.72 451 PRO B N 1
ATOM 7092 C CA . PRO B 1 451 ? -13.002 -61.805 -5.272 1.00 48.83 451 PRO B CA 1
ATOM 7093 C C . PRO B 1 451 ? -12.723 -62.378 -3.878 1.00 45.57 451 PRO B C 1
ATOM 7094 O O . PRO B 1 451 ? -11.926 -63.295 -3.762 1.00 49.86 451 PRO B O 1
ATOM 7098 N N . GLY B 1 452 ? -13.333 -61.767 -2.866 1.00 44.25 452 GLY B N 1
ATOM 7099 C CA . GLY B 1 452 ? -13.226 -62.164 -1.450 1.00 44.99 452 GLY B CA 1
ATOM 7100 C C . GLY B 1 452 ? -11.905 -61.770 -0.794 1.00 44.48 452 GLY B C 1
ATOM 7101 O O . GLY B 1 452 ? -11.801 -61.965 0.421 1.00 46.95 452 GLY B O 1
ATOM 7102 N N . GLU B 1 453 ? -10.917 -61.232 -1.516 1.00 39.88 453 GLU B N 1
ATOM 7103 C CA . GLU B 1 453 ? -9.616 -60.852 -0.899 1.00 38.23 453 GLU B CA 1
ATOM 7104 C C . GLU B 1 453 ? -9.746 -59.568 -0.065 1.00 37.62 453 GLU B C 1
ATOM 7105 O O . GLU B 1 453 ? -8.922 -59.385 0.857 1.00 37.08 453 GLU B O 1
ATOM 7111 N N . VAL B 1 454 ? -10.776 -58.759 -0.318 1.00 36.45 454 VAL B N 1
ATOM 7112 C CA . VAL B 1 454 ? -11.124 -57.557 0.491 1.00 36.47 454 VAL B CA 1
ATOM 7113 C C . VAL B 1 454 ? -12.446 -57.858 1.181 1.00 34.80 454 VAL B C 1
ATOM 7114 O O . VAL B 1 454 ? -13.395 -58.220 0.450 1.00 32.72 454 VAL B O 1
ATOM 7118 N N . GLN B 1 455 ? -12.516 -57.683 2.504 1.00 36.68 455 GLN B N 1
ATOM 7119 C CA . GLN B 1 455 ? -13.762 -57.937 3.270 1.00 40.67 455 GLN B CA 1
ATOM 7120 C C . GLN B 1 455 ? -14.213 -56.621 3.871 1.00 41.70 455 GLN B C 1
ATOM 7121 O O . GLN B 1 455 ? -13.337 -55.918 4.368 1.00 39.98 455 GLN B O 1
ATOM 7127 N N . ARG B 1 456 ? -15.510 -56.310 3.823 1.00 41.47 456 ARG B N 1
ATOM 7128 C CA . ARG B 1 456 ? -16.085 -55.139 4.531 1.00 42.22 456 ARG B CA 1
ATOM 7129 C C . ARG B 1 456 ? -16.041 -55.387 6.042 1.00 45.38 456 ARG B C 1
ATOM 7130 O O . ARG B 1 456 ? -15.953 -56.553 6.456 1.00 47.66 456 ARG B O 1
ATOM 7138 N N . ARG B 1 457 ? -16.114 -54.316 6.833 1.00 45.67 457 ARG B N 1
ATOM 7139 C CA . ARG B 1 457 ? -16.104 -54.349 8.317 1.00 43.09 457 ARG B CA 1
ATOM 7140 C C . ARG B 1 457 ? -16.432 -52.943 8.819 1.00 48.00 457 ARG B C 1
ATOM 7141 O O . ARG B 1 457 ? -15.843 -51.966 8.283 1.00 44.19 457 ARG B O 1
ATOM 7149 N N . GLU B 1 458 ? -17.333 -52.839 9.797 1.00 46.14 458 GLU B N 1
ATOM 7150 C CA . GLU B 1 458 ? -17.664 -51.553 10.458 1.00 47.34 458 GLU B CA 1
ATOM 7151 C C . GLU B 1 458 ? -16.540 -51.252 11.446 1.00 49.33 458 GLU B C 1
ATOM 7152 O O . GLU B 1 458 ? -16.088 -52.192 12.151 1.00 44.51 458 GLU B O 1
ATOM 7158 N N . VAL B 1 459 ? -16.030 -50.014 11.395 1.00 46.40 459 VAL B N 1
ATOM 7159 C CA . VAL B 1 459 ? -14.883 -49.542 12.225 1.00 45.02 459 VAL B CA 1
ATOM 7160 C C . VAL B 1 459 ? -15.204 -48.124 12.707 1.00 43.38 459 VAL B C 1
ATOM 7161 O O . VAL B 1 459 ? -15.530 -47.255 11.860 1.00 39.55 459 VAL B O 1
ATOM 7165 N N . GLU B 1 460 ? -15.142 -47.908 14.019 1.00 40.34 460 GLU B N 1
ATOM 7166 C CA . GLU B 1 460 ? -15.516 -46.624 14.654 1.00 40.20 460 GLU B CA 1
ATOM 7167 C C . GLU B 1 460 ? -16.827 -46.111 14.044 1.00 40.24 460 GLU B C 1
ATOM 7168 O O . GLU B 1 460 ? -16.880 -44.924 13.678 1.00 42.18 460 GLU B O 1
ATOM 7174 N N . GLY B 1 461 ? -17.832 -46.972 13.886 1.00 37.47 461 GLY B N 1
ATOM 7175 C CA . GLY B 1 461 ? -19.178 -46.572 13.435 1.00 35.65 461 GLY B CA 1
ATOM 7176 C C . GLY B 1 461 ? -19.223 -46.301 11.942 1.00 36.64 461 GLY B C 1
ATOM 7177 O O . GLY B 1 461 ? -20.260 -45.868 11.448 1.00 36.59 461 GLY B O 1
ATOM 7178 N N . ILE B 1 462 ? -18.159 -46.606 11.208 1.00 42.16 462 ILE B N 1
ATOM 7179 C CA . ILE B 1 462 ? -18.054 -46.228 9.767 1.00 41.09 462 ILE B CA 1
ATOM 7180 C C . ILE B 1 462 ? -17.993 -47.512 8.939 1.00 38.24 462 ILE B C 1
ATOM 7181 O O . ILE B 1 462 ? -17.224 -48.415 9.304 1.00 37.65 462 ILE B O 1
ATOM 7186 N N . GLN B 1 463 ? -18.713 -47.552 7.821 1.00 40.23 463 GLN B N 1
ATOM 7187 C CA . GLN B 1 463 ? -18.564 -48.638 6.827 1.00 41.44 463 GLN B CA 1
ATOM 7188 C C . GLN B 1 463 ? -17.103 -48.627 6.371 1.00 41.51 463 GLN B C 1
ATOM 7189 O O . GLN B 1 463 ? -16.640 -47.545 5.919 1.00 41.57 463 GLN B O 1
ATOM 7195 N N . TRP B 1 464 ? -16.393 -49.755 6.495 1.00 33.85 464 TRP B N 1
ATOM 7196 C CA . TRP B 1 464 ? -14.940 -49.811 6.198 1.00 33.10 464 TRP B CA 1
ATOM 7197 C C . TRP B 1 464 ? -14.571 -51.221 5.736 1.00 34.49 464 TRP B C 1
ATOM 7198 O O . TRP B 1 464 ? -15.413 -51.881 5.082 1.00 36.34 464 TRP B O 1
ATOM 7209 N N . PHE B 1 465 ? -13.343 -51.645 6.011 1.00 34.18 465 PHE B N 1
ATOM 7210 C CA . PHE B 1 465 ? -12.742 -52.863 5.422 1.00 36.70 465 PHE B CA 1
ATOM 7211 C C . PHE B 1 465 ? -11.886 -53.515 6.494 1.00 36.18 465 PHE B C 1
ATOM 7212 O O . PHE B 1 465 ? -11.267 -52.810 7.306 1.00 36.92 465 PHE B O 1
ATOM 7220 N N . ALA B 1 466 ? -11.870 -54.839 6.463 1.00 35.79 466 ALA B N 1
ATOM 7221 C CA . ALA B 1 466 ? -11.075 -55.693 7.348 1.00 34.58 466 ALA B CA 1
ATOM 7222 C C . ALA B 1 466 ? -9.653 -55.677 6.830 1.00 31.20 466 ALA B C 1
ATOM 7223 O O . ALA B 1 466 ? -9.430 -55.529 5.637 1.00 33.23 466 ALA B O 1
ATOM 7225 N N . PRO B 1 467 ? -8.657 -55.811 7.711 1.00 28.69 467 PRO B N 1
ATOM 7226 C CA . PRO B 1 467 ? -7.299 -56.019 7.252 1.00 34.52 467 PRO B CA 1
ATOM 7227 C C . PRO B 1 467 ? -7.226 -57.310 6.424 1.00 36.13 467 PRO B C 1
ATOM 7228 O O . PRO B 1 467 ? -7.998 -58.203 6.602 1.00 35.85 467 PRO B O 1
ATOM 7232 N N . GLY B 1 468 ? -6.303 -57.321 5.476 1.00 36.74 468 GLY B N 1
ATOM 7233 C CA . GLY B 1 468 ? -6.231 -58.354 4.441 1.00 39.74 468 GLY B CA 1
ATOM 7234 C C . GLY B 1 468 ? -5.036 -58.107 3.556 1.00 40.88 468 GLY B C 1
ATOM 7235 O O . GLY B 1 468 ? -4.202 -57.248 3.901 1.00 39.22 468 GLY B O 1
ATOM 7236 N N . ARG B 1 469 ? -4.972 -58.824 2.443 1.00 41.05 469 ARG B N 1
ATOM 7237 C CA . ARG B 1 469 ? -3.898 -58.677 1.431 1.00 42.67 469 ARG B CA 1
ATOM 7238 C C . ARG B 1 469 ? -3.927 -57.235 0.898 1.00 39.02 469 ARG B C 1
ATOM 7239 O O . ARG B 1 469 ? -2.882 -56.742 0.528 1.00 34.08 469 ARG B O 1
ATOM 7247 N N . TRP B 1 470 ? -5.082 -56.561 0.870 1.00 36.84 470 TRP B N 1
ATOM 7248 C CA . TRP B 1 470 ? -5.168 -55.236 0.202 1.00 37.90 470 TRP B CA 1
ATOM 7249 C C . TRP B 1 470 ? -5.433 -54.109 1.209 1.00 37.76 470 TRP B C 1
ATOM 7250 O O . TRP B 1 470 ? -5.510 -52.954 0.769 1.00 35.55 470 TRP B O 1
ATOM 7261 N N . VAL B 1 471 ? -5.521 -54.429 2.504 1.00 34.31 471 VAL B N 1
ATOM 7262 C CA . VAL B 1 471 ? -5.791 -53.457 3.599 1.00 32.35 471 VAL B CA 1
ATOM 7263 C C . VAL B 1 471 ? -4.748 -53.709 4.693 1.00 31.85 471 VAL B C 1
ATOM 7264 O O . VAL B 1 471 ? -4.934 -54.618 5.486 1.00 32.33 471 VAL B O 1
ATOM 7268 N N . GLU B 1 472 ? -3.666 -52.945 4.693 1.00 33.03 472 GLU B N 1
ATOM 7269 C CA . GLU B 1 472 ? -2.442 -53.228 5.481 1.00 31.06 472 GLU B CA 1
ATOM 7270 C C . GLU B 1 472 ? -2.730 -53.188 6.988 1.00 36.05 472 GLU B C 1
ATOM 7271 O O . GLU B 1 472 ? -2.007 -53.877 7.735 1.00 36.62 472 GLU B O 1
ATOM 7277 N N . VAL B 1 473 ? -3.673 -52.368 7.466 1.00 35.50 473 VAL B N 1
ATOM 7278 C CA . VAL B 1 473 ? -3.913 -52.253 8.931 1.00 32.29 473 VAL B CA 1
ATOM 7279 C C . VAL B 1 473 ? -5.405 -52.186 9.147 1.00 32.36 473 VAL B C 1
ATOM 7280 O O . VAL B 1 473 ? -6.113 -51.945 8.184 1.00 33.48 473 VAL B O 1
ATOM 7284 N N . GLY B 1 474 ? -5.832 -52.388 10.393 1.00 32.33 474 GLY B N 1
ATOM 7285 C CA . GLY B 1 474 ? -7.240 -52.325 10.811 1.00 30.84 474 GLY B CA 1
ATOM 7286 C C . GLY B 1 474 ? -7.446 -51.254 11.852 1.00 30.29 474 GLY B C 1
ATOM 7287 O O . GLY B 1 474 ? -8.577 -51.129 12.329 1.00 35.15 474 GLY B O 1
ATOM 7288 N N . ASP B 1 475 ? -6.429 -50.460 12.189 1.00 30.29 475 ASP B N 1
ATOM 7289 C CA . ASP B 1 475 ? -6.591 -49.453 13.286 1.00 34.81 475 ASP B CA 1
ATOM 7290 C C . ASP B 1 475 ? -6.442 -48.037 12.731 1.00 31.90 475 ASP B C 1
ATOM 7291 O O . ASP B 1 475 ? -5.465 -47.375 13.046 1.00 31.02 475 ASP B O 1
ATOM 7296 N N . PRO B 1 476 ? -7.384 -47.507 11.923 1.00 32.27 476 PRO B N 1
ATOM 7297 C CA . PRO B 1 476 ? -7.200 -46.187 11.319 1.00 35.89 476 PRO B CA 1
ATOM 7298 C C . PRO B 1 476 ? -7.070 -45.072 12.376 1.00 36.02 476 PRO B C 1
ATOM 7299 O O . PRO B 1 476 ? -7.722 -45.146 13.393 1.00 37.22 476 PRO B O 1
ATOM 7303 N N . TRP B 1 477 ? -6.220 -44.072 12.107 1.00 35.54 477 TRP B N 1
ATOM 7304 C CA . TRP B 1 477 ? -5.831 -43.021 13.088 1.00 34.21 477 TRP B CA 1
ATOM 7305 C C . TRP B 1 477 ? -6.795 -41.828 13.067 1.00 36.27 477 TRP B C 1
ATOM 7306 O O . TRP B 1 477 ? -6.849 -41.118 12.049 1.00 33.27 477 TRP B O 1
ATOM 7317 N N . LEU B 1 478 ? -7.536 -41.607 14.152 1.00 34.11 478 LEU B N 1
ATOM 7318 C CA . LEU B 1 478 ? -8.402 -40.411 14.252 1.00 37.51 478 LEU B CA 1
ATOM 7319 C C . LEU B 1 478 ? -7.772 -39.400 15.199 1.00 35.82 478 LEU B C 1
ATOM 7320 O O . LEU B 1 478 ? -8.365 -38.365 15.394 1.00 42.62 478 LEU B O 1
ATOM 7325 N N . GLY B 1 479 ? -6.619 -39.695 15.769 1.00 32.61 479 GLY B N 1
ATOM 7326 C CA . GLY B 1 479 ? -6.020 -38.814 16.771 1.00 32.27 479 GLY B CA 1
ATOM 7327 C C . GLY B 1 479 ? -5.980 -39.544 18.100 1.00 33.89 479 GLY B C 1
ATOM 7328 O O . GLY B 1 479 ? -6.031 -40.767 18.126 1.00 33.94 479 GLY B O 1
ATOM 7329 N N . PRO B 1 480 ? -5.872 -38.822 19.232 1.00 35.69 480 PRO B N 1
ATOM 7330 C CA . PRO B 1 480 ? -5.775 -39.479 20.530 1.00 37.20 480 PRO B CA 1
ATOM 7331 C C . PRO B 1 480 ? -6.970 -40.418 20.795 1.00 35.64 480 PRO B C 1
ATOM 7332 O O . PRO B 1 480 ? -6.803 -41.354 21.517 1.00 36.80 480 PRO B O 1
ATOM 7336 N N . ALA B 1 481 ? -8.143 -40.159 20.220 1.00 35.39 481 ALA B N 1
ATOM 7337 C CA . ALA B 1 481 ? -9.349 -40.974 20.476 1.00 39.15 481 ALA B CA 1
ATOM 7338 C C . ALA B 1 481 ? -9.043 -42.439 20.147 1.00 46.18 481 ALA B C 1
ATOM 7339 O O . ALA B 1 481 ? -9.525 -43.310 20.896 1.00 52.93 481 ALA B O 1
ATOM 7341 N N . THR B 1 482 ? -8.211 -42.704 19.130 1.00 42.06 482 THR B N 1
ATOM 7342 C CA . THR B 1 482 ? -7.895 -44.080 18.671 1.00 38.36 482 THR B CA 1
ATOM 7343 C C . THR B 1 482 ? -6.531 -44.541 19.168 1.00 36.25 482 THR B C 1
ATOM 7344 O O . THR B 1 482 ? -6.401 -45.736 19.326 1.00 40.07 482 THR B O 1
ATOM 7348 N N . HIS B 1 483 ? -5.523 -43.684 19.313 1.00 35.31 483 HIS B N 1
ATOM 7349 C CA . HIS B 1 483 ? -4.135 -44.166 19.561 1.00 34.40 483 HIS B CA 1
ATOM 7350 C C . HIS B 1 483 ? -3.423 -43.403 20.686 1.00 35.17 483 HIS B C 1
ATOM 7351 O O . HIS B 1 483 ? -2.217 -43.666 20.828 1.00 36.50 483 HIS B O 1
ATOM 7358 N N . GLY B 1 484 ? -4.115 -42.550 21.461 1.00 38.67 484 GLY B N 1
ATOM 7359 C CA . GLY B 1 484 ? -3.522 -41.698 22.520 1.00 44.47 484 GLY B CA 1
ATOM 7360 C C . GLY B 1 484 ? -3.830 -42.188 23.936 1.00 45.59 484 GLY B C 1
ATOM 7361 O O . GLY B 1 484 ? -3.459 -43.343 24.230 1.00 48.39 484 GLY B O 1
ATOM 7362 N N . SER B 1 496 ? -12.162 -31.931 29.375 1.00 46.48 496 SER B N 1
ATOM 7363 C CA . SER B 1 496 ? -12.826 -30.652 29.015 1.00 41.16 496 SER B CA 1
ATOM 7364 C C . SER B 1 496 ? -12.312 -30.173 27.650 1.00 41.87 496 SER B C 1
ATOM 7365 O O . SER B 1 496 ? -11.164 -30.495 27.239 1.00 36.02 496 SER B O 1
ATOM 7368 N N . VAL B 1 497 ? -13.138 -29.386 26.978 1.00 46.20 497 VAL B N 1
ATOM 7369 C CA . VAL B 1 497 ? -12.832 -28.833 25.635 1.00 45.94 497 VAL B CA 1
ATOM 7370 C C . VAL B 1 497 ? -11.571 -27.970 25.760 1.00 44.13 497 VAL B C 1
ATOM 7371 O O . VAL B 1 497 ? -10.684 -28.092 24.889 1.00 37.13 497 VAL B O 1
ATOM 7375 N N . GLU B 1 498 ? -11.453 -27.222 26.861 1.00 39.00 498 GLU B N 1
ATOM 7376 C CA . GLU B 1 498 ? -10.358 -26.249 27.083 1.00 44.01 498 GLU B CA 1
ATOM 7377 C C . GLU B 1 498 ? -9.018 -26.975 27.218 1.00 39.58 498 GLU B C 1
ATOM 7378 O O . GLU B 1 498 ? -8.055 -26.521 26.554 1.00 38.13 498 GLU B O 1
ATOM 7384 N N . LEU B 1 499 ? -8.941 -28.069 27.979 1.00 38.35 499 LEU B N 1
ATOM 7385 C CA . LEU B 1 499 ? -7.675 -28.851 28.103 1.00 38.78 499 LEU B CA 1
ATOM 7386 C C . LEU B 1 499 ? -7.333 -29.470 26.743 1.00 33.93 499 LEU B C 1
ATOM 7387 O O . LEU B 1 499 ? -6.145 -29.541 26.400 1.00 29.81 499 LEU B O 1
ATOM 7392 N N . ASP B 1 500 ? -8.346 -29.892 25.994 1.00 36.61 500 ASP B N 1
ATOM 7393 C CA . ASP B 1 500 ? -8.171 -30.515 24.651 1.00 38.70 500 ASP B CA 1
ATOM 7394 C C . ASP B 1 500 ? -7.596 -29.483 23.678 1.00 33.04 500 ASP B C 1
ATOM 7395 O O . ASP B 1 500 ? -6.532 -29.740 23.092 1.00 32.12 500 ASP B O 1
ATOM 7400 N N . VAL B 1 501 ? -8.225 -28.312 23.585 1.00 34.85 501 VAL B N 1
ATOM 7401 C CA . VAL B 1 501 ? -7.711 -27.164 22.779 1.00 32.73 501 VAL B CA 1
ATOM 7402 C C . VAL B 1 501 ? -6.241 -26.899 23.171 1.00 33.35 501 VAL B C 1
ATOM 7403 O O . VAL B 1 501 ? -5.357 -26.831 22.269 1.00 25.95 501 VAL B O 1
ATOM 7407 N N . GLU B 1 502 ? -5.941 -26.834 24.467 1.00 31.79 502 GLU B N 1
ATOM 7408 C CA . GLU B 1 502 ? -4.579 -26.486 24.956 1.00 32.47 502 GLU B CA 1
ATOM 7409 C C . GLU B 1 502 ? -3.568 -27.569 24.588 1.00 29.98 502 GLU B C 1
ATOM 7410 O O . GLU B 1 502 ? -2.411 -27.227 24.270 1.00 30.02 502 GLU B O 1
ATOM 7416 N N . THR B 1 503 ? -3.962 -28.833 24.694 1.00 29.10 503 THR B N 1
ATOM 7417 C CA . THR B 1 503 ? -3.088 -29.972 24.332 1.00 31.34 503 THR B CA 1
ATOM 7418 C C . THR B 1 503 ? -2.755 -29.858 22.832 1.00 27.65 503 THR B C 1
ATOM 7419 O O . THR B 1 503 ? -1.585 -30.027 22.436 1.00 25.78 503 THR B O 1
ATOM 7423 N N . MET B 1 504 ? -3.755 -29.570 22.018 1.00 25.93 504 MET B N 1
ATOM 7424 C CA . MET B 1 504 ? -3.554 -29.463 20.551 1.00 27.30 504 MET B CA 1
ATOM 7425 C C . MET B 1 504 ? -2.659 -28.269 20.218 1.00 26.65 504 MET B C 1
ATOM 7426 O O . MET B 1 504 ? -1.738 -28.424 19.375 1.00 26.68 504 MET B O 1
ATOM 7431 N N . LYS B 1 505 ? -2.825 -27.139 20.914 1.00 27.73 505 LYS B N 1
ATOM 7432 C CA . LYS B 1 505 ? -1.935 -25.982 20.681 1.00 28.93 505 LYS B CA 1
ATOM 7433 C C . LYS B 1 505 ? -0.505 -26.381 21.045 1.00 29.37 505 LYS B C 1
ATOM 7434 O O . LYS B 1 505 ? 0.397 -26.062 20.267 1.00 30.55 505 LYS B O 1
ATOM 7440 N N . LEU B 1 506 ? -0.304 -27.066 22.180 1.00 29.55 506 LEU B N 1
ATOM 7441 C CA . LEU B 1 506 ? 1.036 -27.536 22.610 1.00 29.12 506 LEU B CA 1
ATOM 7442 C C . LEU B 1 506 ? 1.613 -28.460 21.525 1.00 28.85 506 LEU B C 1
ATOM 7443 O O . LEU B 1 506 ? 2.797 -28.281 21.118 1.00 26.69 506 LEU B O 1
ATOM 7448 N N . ALA B 1 507 ? 0.828 -29.430 21.058 1.00 28.76 507 ALA B N 1
ATOM 7449 C CA . ALA B 1 507 ? 1.275 -30.383 20.011 1.00 27.89 507 ALA B CA 1
ATOM 7450 C C . ALA B 1 507 ? 1.682 -29.599 18.742 1.00 26.86 507 ALA B C 1
ATOM 7451 O O . ALA B 1 507 ? 2.770 -29.848 18.205 1.00 29.17 507 ALA B O 1
ATOM 7453 N N . LEU B 1 508 ? 0.936 -28.569 18.360 1.00 28.16 508 LEU B N 1
ATOM 7454 C CA . LEU B 1 508 ? 1.283 -27.764 17.155 1.00 29.61 508 LEU B CA 1
ATOM 7455 C C . LEU B 1 508 ? 2.585 -26.997 17.371 1.00 34.39 508 LEU B C 1
ATOM 7456 O O . LEU B 1 508 ? 3.399 -26.911 16.398 1.00 30.61 508 LEU B O 1
ATOM 7461 N N . ARG B 1 509 ? 2.793 -26.487 18.590 1.00 34.92 509 ARG B N 1
ATOM 7462 C CA . ARG B 1 509 ? 4.013 -25.724 18.950 1.00 36.23 509 ARG B CA 1
ATOM 7463 C C . ARG B 1 509 ? 5.244 -26.639 18.923 1.00 33.39 509 ARG B C 1
ATOM 7464 O O . ARG B 1 509 ? 6.293 -26.182 18.486 1.00 34.71 509 ARG B O 1
ATOM 7472 N N . ILE B 1 510 ? 5.110 -27.880 19.367 1.00 33.88 510 ILE B N 1
ATOM 7473 C CA . ILE B 1 510 ? 6.197 -28.892 19.291 1.00 36.79 510 ILE B CA 1
ATOM 7474 C C . ILE B 1 510 ? 6.590 -29.036 17.818 1.00 36.24 510 ILE B C 1
ATOM 7475 O O . ILE B 1 510 ? 7.777 -29.003 17.524 1.00 34.34 510 ILE B O 1
ATOM 7480 N N . ILE B 1 511 ? 5.612 -29.154 16.926 1.00 33.85 511 ILE B N 1
ATOM 7481 C CA . ILE B 1 511 ? 5.868 -29.428 15.482 1.00 36.84 511 ILE B CA 1
ATOM 7482 C C . ILE B 1 511 ? 6.475 -28.192 14.813 1.00 36.51 511 ILE B C 1
ATOM 7483 O O . ILE B 1 511 ? 7.427 -28.356 14.030 1.00 40.45 511 ILE B O 1
ATOM 7488 N N . PHE B 1 512 ? 5.936 -27.007 15.077 1.00 37.36 512 PHE B N 1
ATOM 7489 C CA . PHE B 1 512 ? 6.221 -25.779 14.285 1.00 45.23 512 PHE B CA 1
ATOM 7490 C C . PHE B 1 512 ? 7.193 -24.809 14.988 1.00 52.87 512 PHE B C 1
ATOM 7491 O O . PHE B 1 512 ? 7.612 -23.862 14.319 1.00 55.10 512 PHE B O 1
ATOM 7499 N N . SER B 1 513 ? 7.544 -25.005 16.263 1.00 63.34 513 SER B N 1
ATOM 7500 C CA . SER B 1 513 ? 8.467 -24.108 17.016 1.00 65.96 513 SER B CA 1
ATOM 7501 C C . SER B 1 513 ? 9.715 -24.901 17.407 1.00 67.06 513 SER B C 1
ATOM 7502 O O . SER B 1 513 ? 10.526 -25.118 16.489 1.00 70.75 513 SER B O 1
ATOM 7505 N N . ARG B 1 527 ? 6.141 -16.460 2.154 1.00 73.76 527 ARG B N 1
ATOM 7506 C CA . ARG B 1 527 ? 5.207 -17.426 2.793 1.00 72.19 527 ARG B CA 1
ATOM 7507 C C . ARG B 1 527 ? 4.151 -17.871 1.773 1.00 68.70 527 ARG B C 1
ATOM 7508 O O . ARG B 1 527 ? 3.904 -17.138 0.794 1.00 64.87 527 ARG B O 1
ATOM 7516 N N . ARG B 1 528 ? 3.584 -19.058 2.008 1.00 65.80 528 ARG B N 1
ATOM 7517 C CA . ARG B 1 528 ? 2.647 -19.787 1.107 1.00 60.57 528 ARG B CA 1
ATOM 7518 C C . ARG B 1 528 ? 1.703 -20.625 1.953 1.00 57.32 528 ARG B C 1
ATOM 7519 O O . ARG B 1 528 ? 2.098 -21.136 3.002 1.00 47.12 528 ARG B O 1
ATOM 7527 N N . PRO B 1 529 ? 0.460 -20.860 1.485 1.00 57.72 529 PRO B N 1
ATOM 7528 C CA . PRO B 1 529 ? -0.483 -21.658 2.262 1.00 55.24 529 PRO B CA 1
ATOM 7529 C C . PRO B 1 529 ? -0.022 -23.121 2.380 1.00 54.51 529 PRO B C 1
ATOM 7530 O O . PRO B 1 529 ? 0.703 -23.627 1.522 1.00 55.20 529 PRO B O 1
ATOM 7534 N N . TRP B 1 530 ? -0.447 -23.762 3.462 1.00 52.50 530 TRP B N 1
ATOM 7535 C CA . TRP B 1 530 ? -0.200 -25.195 3.759 1.00 54.47 530 TRP B CA 1
ATOM 7536 C C . TRP B 1 530 ? -0.179 -26.002 2.449 1.00 52.03 530 TRP B C 1
ATOM 7537 O O . TRP B 1 530 ? 0.873 -26.577 2.158 1.00 55.04 530 TRP B O 1
ATOM 7548 N N . TYR B 1 531 ? -1.258 -25.987 1.656 1.00 47.26 531 TYR B N 1
ATOM 7549 C CA . TYR B 1 531 ? -1.439 -26.916 0.512 1.00 48.88 531 TYR B CA 1
ATOM 7550 C C . TYR B 1 531 ? -0.583 -26.457 -0.677 1.00 44.78 531 TYR B C 1
ATOM 7551 O O . TYR B 1 531 ? -0.677 -27.094 -1.728 1.00 46.27 531 TYR B O 1
ATOM 7560 N N . ALA B 1 532 ? 0.259 -25.432 -0.490 1.00 51.17 532 ALA B N 1
ATOM 7561 C CA . ALA B 1 532 ? 1.223 -24.915 -1.494 1.00 55.33 532 ALA B CA 1
ATOM 7562 C C . ALA B 1 532 ? 2.680 -25.183 -1.085 1.00 52.94 532 ALA B C 1
ATOM 7563 O O . ALA B 1 532 ? 3.597 -24.932 -1.926 1.00 44.99 532 ALA B O 1
ATOM 7565 N N . ARG B 1 533 ? 2.899 -25.683 0.136 1.00 56.47 533 ARG B N 1
ATOM 7566 C CA . ARG B 1 533 ? 4.255 -25.855 0.736 1.00 61.41 533 ARG B CA 1
ATOM 7567 C C . ARG B 1 533 ? 5.064 -26.887 -0.075 1.00 58.75 533 ARG B C 1
ATOM 7568 O O . ARG B 1 533 ? 6.290 -26.721 -0.100 1.00 65.28 533 ARG B O 1
ATOM 7576 N N . ASN B 1 534 ? 4.412 -27.872 -0.734 1.00 63.49 534 ASN B N 1
ATOM 7577 C CA . ASN B 1 534 ? 5.040 -28.964 -1.546 1.00 63.24 534 ASN B CA 1
ATOM 7578 C C . ASN B 1 534 ? 4.977 -28.647 -3.052 1.00 55.95 534 ASN B C 1
ATOM 7579 O O . ASN B 1 534 ? 5.041 -29.615 -3.893 1.00 47.53 534 ASN B O 1
ATOM 7584 N N . LEU B 1 535 ? 4.853 -27.364 -3.410 1.00 48.10 535 LEU B N 1
ATOM 7585 C CA . LEU B 1 535 ? 4.650 -26.975 -4.829 1.00 48.70 535 LEU B CA 1
ATOM 7586 C C . LEU B 1 535 ? 5.880 -27.422 -5.632 1.00 51.44 535 LEU B C 1
ATOM 7587 O O . LEU B 1 535 ? 7.021 -27.296 -5.146 1.00 52.66 535 LEU B O 1
ATOM 7592 N N . LYS B 1 536 ? 5.629 -28.063 -6.768 1.00 55.22 536 LYS B N 1
ATOM 7593 C CA . LYS B 1 536 ? 6.650 -28.397 -7.781 1.00 55.87 536 LYS B CA 1
ATOM 7594 C C . LYS B 1 536 ? 6.102 -27.934 -9.127 1.00 53.44 536 LYS B C 1
ATOM 7595 O O . LYS B 1 536 ? 4.988 -28.411 -9.508 1.00 41.82 536 LYS B O 1
ATOM 7601 N N . LEU B 1 537 ? 6.827 -27.000 -9.753 1.00 54.86 537 LEU B N 1
ATOM 7602 C CA . LEU B 1 537 ? 6.716 -26.668 -11.198 1.00 62.59 537 LEU B CA 1
ATOM 7603 C C . LEU B 1 537 ? 7.292 -27.826 -12.018 1.00 61.94 537 LEU B C 1
ATOM 7604 O O . LEU B 1 537 ? 8.270 -28.455 -11.558 1.00 66.52 537 LEU B O 1
ATOM 7609 N N . ALA B 1 538 ? 6.673 -28.117 -13.166 1.00 65.94 538 ALA B N 1
ATOM 7610 C CA . ALA B 1 538 ? 7.274 -28.913 -14.267 1.00 67.62 538 ALA B CA 1
ATOM 7611 C C . ALA B 1 538 ? 8.361 -28.067 -14.963 1.00 65.31 538 ALA B C 1
ATOM 7612 O O . ALA B 1 538 ? 8.441 -26.831 -14.708 1.00 57.47 538 ALA B O 1
ATOM 7614 N N . ARG B 1 539 ? 9.194 -28.701 -15.791 1.00 68.77 539 ARG B N 1
ATOM 7615 C CA . ARG B 1 539 ? 10.278 -28.022 -16.548 1.00 75.83 539 ARG B CA 1
ATOM 7616 C C . ARG B 1 539 ? 9.659 -26.922 -17.423 1.00 77.60 539 ARG B C 1
ATOM 7617 O O . ARG B 1 539 ? 10.180 -25.787 -17.379 1.00 69.83 539 ARG B O 1
ATOM 7625 N N . ASP B 1 540 ? 8.557 -27.233 -18.127 1.00 82.54 540 ASP B N 1
ATOM 7626 C CA . ASP B 1 540 ? 7.781 -26.291 -18.990 1.00 85.99 540 ASP B CA 1
ATOM 7627 C C . ASP B 1 540 ? 7.592 -24.937 -18.280 1.00 78.89 540 ASP B C 1
ATOM 7628 O O . ASP B 1 540 ? 7.909 -23.901 -18.906 1.00 72.27 540 ASP B O 1
ATOM 7633 N N . GLN B 1 541 ? 7.088 -24.940 -17.037 1.00 65.23 541 GLN B N 1
ATOM 7634 C CA . GLN B 1 541 ? 6.745 -23.712 -16.262 1.00 61.75 541 GLN B CA 1
ATOM 7635 C C . GLN B 1 541 ? 8.051 -22.989 -15.898 1.00 59.79 541 GLN B C 1
ATOM 7636 O O . GLN B 1 541 ? 8.109 -22.144 -15.006 1.00 64.41 541 GLN B O 1
#

Solvent-accessible surface area: 38127 Å² total

Foldseek 3Di:
DDDDPDDDDDFADPQLLVVQLLQAAKWFKAKDAPQADDPPADRGQKMWHWHAANRGFWIKIAIGHPVQLLDPDDGQWIWTAGCVVHHLQWDKIFIAGPVPPDRPTQKIDIWHWAADDDVQAGIKIKDAIDGPPDDPVDDDGTIMMMIGGHHQDALCVADPQDPVLLCCCLDLLNLLLQQLLCLQLACVQVADVVLQQLCQAFQFHQDADVLHQRCHDPCNLPSLVLVLQLVLLLVVLVVSCVRDPQAAAPAQDAAQDGCVPNSNSNNVLSNCNNNRRFRAQDQQVPCVLLSVLLNVLLDNCVCVPPVVVCRDLLLPLVNLLVAFSSNLRSVCCVGVVLSLLSRNFDDQVPDQSLDPPPVCSDLSRQGSLGSSRVSSRSVSSRPSNVSNVSVVSSVVSCCVVPNPQWAWDQDPNGTGTDDGPRNPDDQHDSTSVRHHHCSDDSVSSSVSSCSSRCPRDDGNSCPPGDDDPVD/DDDDPDDDDDFADPQLLVVQLLQAAKWFKAKDADQADDPPADRGQKMWHWHAANRGFWIKTAIHHPVQLQDDDDGQWIWTAGCVVNHLQWDKIFIAGVVVVDRPGQWIKIWHFDPVTKTKIAIDGPVDPPPGIIIMMIGGDDQDALCNADPQDPVLLVQCLDLLNLLLLQLLCLQLAQVQPADPVLQVLCQVLQFHQDADPLHQRCDDPCNLPSLVLVLQLVLLLVVLVVSCVRHPQAAAPAQDAAQDGCVPNSNSNNVLSNCNNNRRFAAQDADVPCVLLSCLLNVLLDNCVCVVPVVVCVDLLLPLVNLLVAFSSNLRSVCCVGVVLSLLSRNFDDALDDQSLDVDPVCSDLVRQGSLGSSRVSSRSVSSRPSNVVNVSVVSSVVSCCVVPNPQWAWDQDPNGTGTDDGPRRPDRQHGSTSVRHHVSVVSSVSSSVSSCSSRCPDGNSCPPGDDDPVD

InterPro domains:
  IPR008922 Di-copper centre-containing domain superfamily [SSF48056] (251-444)
  IPR019546 Twin-arginine translocation pathway, signal sequence, bacterial/archaeal [TIGR01409] (3-21)

Sequence (931 aa):
PQTPDEASLDLAATDGIRLGDRLRGLWDLRLVGGDAELPGLPREGLQLVLDVAPKGRGLIGYLDTPERLLAAEPPRFRVLGDLLGASSASIRWRLVDQASGSVAPTHDCSAVFDEVWANAGDGTLSGRIQRLERSPLSPNEDFRFVAVKRHHFPLAHERIVLNEKLLGWLVSPQHRLFHQLWHASRDKWHRLSEKQRNALRGVGWQPGPLDRERDARGPRKDRNASGIDFFFMHRHMLHTARSMQDLPSWERLPRPVVPLEYDRPGFIRYFDNPDGFSVPPAWVAVDDDEYSEWLHGLKSAEAYHANFLVWESQYQDPAYLAKLTLGQFGSELELGMHDWLHMRWASVTTDRFPADFAPRWFRPENDFLGDPFSSHVNPVFWSFHGWIDDRIEDWYRAHERFHPGEVQRREVEGIQWFAPGRWVEVGDPWLGPATHGGLELDVETMKLALRIIFSAPRRPWYARNLKLARDQPQTPDEASLDLAATDGIRLGDRLRGLWDLRLVGGDAELPGLPREGLQLVLDVAPKGRGLIGYLDTPERLLAAEPPRFRVLGDLLGASSASIRWRLVDQASGSVAPTHDCSAVFDEDGTLSGRIQRLERSPNEDFRFVAVKRHFPLAHERIVLNEKLLGWLVSPQHRLFHQLWHASRDKWHRLSEKQRNALRGVGWQPGPLDRERDARGPRKDRNASGIDFFFMHRHMLHTARSMQDLPSWERLPRPVVPLEYDRPGFIRYFDNPDGFSVPPAWVAVDDDEYSEWLHGLKSAEAYHANFLVWESQYQDPAYLAKLTLGQFGSELELGMHDWLHMRWASVTTDRFPADFAPRWFRPENDFLGDPFSSHVNPVFWSFHGWIDDRIEDWYRAHERFHPGEVQRREVEGIQWFAPGRWVEVGDPWLGPATHGSVELDVETMKLALRIIFSRRPWYARNLKLARDQ

Organism: Pseudomonas aeruginosa (strain ATCC 15692 / DSM 22644 / CIP 104116 / JCM 14847 / LMG 12228 / 1C / PRS 101 / PAO1) (NCBI:txid208964)

Secondary structure (DSSP, 8-state):
-PPPSS-------HHHHHHHHHH-EEEEEEEESTT---TTS-SSSEEEEEE--TT--EEEEEEE-HHHHTSSSPPSEEEEEE-TT-BTTBEEEEEEETTTT--SEEEEEEEEEE------TT-EEEEEEEESSS-SSSPPP--EEEEEE-----GGGTSPPPHHHHHHHHSHHHHHHHHHHHHHHHHGGGS-HHHHHHHHHTT-SSSSTTS---SSSTTTTTSSHHHHHHHHHHHHHHHHHHHS--PPPSSPPPPPPPTTT-HHHHHHHTT-TTS-SPPPP-PPTT-HHHHHHHHHHHSHHHIIIIIHHHHHHTT-HHHHTTS-HHHHHHHHIIIIIHHHHHHS-----PPPTT---GGGGSTT---TTSTTTGGGSHHHHHHHHHHHHHHHHHHHHHHHHSTTSS-EEEETTEEEE-SBTTB--S----SHHHH------HHHHHHHHHHHT------GGGTT----TT-/-PPPSS-------HHHHHHHHHH-EEEEEEEESTT---TTS-SSSEEEEEE--TT--EEEEEEE-HHHHHSSSPPSEEEEEE-TT-BTTBEEEEEEETTTT--SEEEEEEEEE----EEEEEEEESSS------EEEEEEPP---GGGTSPPPHHHHHHHHSHHHHHHHHHHHHHHHHGGGS-HHHHHHHHHTT-SSSSTTS---SSSTTTTTSSHHHHHHHHHHHHHHHHHHHS--PPPSSPPPPPPPTTT-HHHHHHHTT-TTS-SPPPP---TT-HHHHHHHHHHTSHHHIIIIIHHHHHHTT-HHHHTT--HHHHHHHHIIIIIHHHHHHH-----PPPTT---GGGGSTT---TT-TTTGGGSHHHHHHHHHHHHHHHHHHHHHHHHSTTSS-EEEETTEEEE--SSS---S----SHHHH--HHHHHHHHHHHHHHHH----GGGTT----S--

Nearest PDB structures (foldseek):
  6rrr-assembly1_A  TM=1.002E+00  e=2.045E-88  Pseudomonas aeruginosa PAO1
  6rrr-assembly1_B  TM=9.931E-01  e=6.090E-81  Pseudomonas aeruginosa PAO1
  6rrp-assembly1_A  TM=9.984E-01  e=7.539E-80  Pseudomonas aeruginosa PAO1
  6eys-assembly1_B  TM=9.800E-01  e=1.344E-77  Pseudomonas aeruginosa UCBPP-PA14
  6rrp-assembly1_B  TM=9.989E-01  e=1.006E-76  Pseudomonas aeruginosa PAO1

Radius of gyration: 32.25 Å; Cα contacts (8 Å, |Δi|>4): 1853; chains: 2; bounding box: 53×85×105 Å

GO terms:
  GO:0002049 pyoverdine biosynthetic process (P, IDA)
  GO:0004503 tyrosinase activity (F, IDA)
  GO:0002049 pyoverdine biosynthetic process (P, IMP)

B-factor: mean 35.23, std 14.26, range [17.82, 120.78]